Protein AF-0000000071471733 (afdb_homodimer)

Foldseek 3Di:
DLQLLLADPQLQVCLQQDFLPDPDPRPQRYDPLLVLLVQLQVCLQPVDPDGFCDVHDDDNHSVVSLVVSVVVLVVCVVVVNQLGSSSLSSLQSSLVSCVLAVVLVSSVVSLVVSVVSCVVVPLLEQPVVVCPPVVDDDDPPCDPQNSLSSLSSVLSSVLSQLVSCVLSVHAGDDDNVSGPRDQHDFDDDDPPCQVVFDQDPVVRGGDDDGCRQLSVLSNVLSVLLNVLSCQQPPDCVVPDPVRNVVSLLVSLVVLVVSLVPRDPVLHDDLVCLLAPLQPSNNVSSVLVSLLSLLVSLQVCLVPDPPRDPVRRSLVSNLVSLVSLLSSLVNNVVRDPLSPPDPSLLSVLLSQLSRLVVRDPPDDHPDDSLSSNLSSLRSLLSPVSSGVVSVVSNVVSCVVCVPVPRPPCPPPPDPPPPPPDDPPCPNPDRHPNPPPPPPPPPPDDPVDDPDPD/DLQLLLADPQLAVCLQLDFLPDPDPRPQRYDPLLVLLVQLQVCLQPVDPPDDCPVHDDDNHSVVSLVVSVVVLVVCVVVVNQLGSSSLSSLQSSLVSCVLAVVLVSSVVSLVVSVVSCVVVPLLEQPVVVCPPVVDDDDPPCDPQNSLSSLSNVLSSVLSQLVSCVLSVHAGDDDNVSGPRDQHDFDDDDPPCQVVFDQDPVVRGGDDDGCRQLSVLSNVVSVLLNVLSCVLPPDPPPDDDDHSVNSLLVSLVVLVVSLVPRDPVLHDDLVCLLVPLQPSNNVSSVLVSLLSLLVSLQVCLVPDPPPDPVRRSLVSNLVSLVSLLSSLVNNVVRDPLSPPDPSLLSVLLSQLSRLVVRDPPDDHPDDSLSSNLSSLRSLLSPVSSGVVSVVSNVVSCVVCVPSPRPPPPPPPDPPPPPPDDPPPPPPDRHPNPPPPPPPPPPPPDPDDPDPD

Secondary structure (DSSP, 8-state):
-TT-TTS-HHHHHHHHS--TTSSS---S---HHHHHHHHHHHHTT---SS---BTTB--SSHHHHHHHHHHHHHHHHHHT---SHHHHHHHHHHHHHHHHHT-HHHHHHHHHHHHHHHHHTTTTS-HHHHHHHS--S------HHHHHHHHHHHHHHHHHHHHHHHHHT---SS-GGG---------PPPTT-GGGSEEETTTTEEE----HHHHHHHHHHHHHHHHHHHHHHS-TTSS-THHHHHHHHHHHHHHHHHHHTS-TTT---HHHHHHHTT-HHHHHHHHHHHHHHHHHHGGGTTS-TTS-GGG-HHHHHHHHHHHHHHHHHHHHHHS-GGG--HHHHHHHHHHHHHGGGS-TTS--SS-HHHHHHHHHHHHHHHTTT-HHHHHHHHHHHHHSGGG--------------TTS--------------------------------/-TT-TTS-HHHHHHHHS--TTSSS---S---HHHHHHHHHHHHTT---SS---BTTB--SSHHHHHHHHHHHHHHHHHHT---SHHHHHHHHHHHHHHHHHT-HHHHHHHHHHHHHHHHHTTTTS-HHHHHHHS--S------HHHHHHHHHHHHHHHHHHHHHHHHHT---SS-GGG---------PPPTT-GGGSEEETTTTEEE----HHHHHHHHHHHHHHHHHHHHHHS-TTSSSS--HHHHHHHHHHHHHHHHHTS-TTT---HHHHHHHTT-HHHHHHHHHHHHHHHHHHGGGTTS-TTS-GGG-HHHHHHHHHHHHHHHHHHHHHHS-GGG--HHHHHHHHHHHHHGGGS-TTS--SS-HHHHHHHHHHHHHHHTTT-HHHHHHHHHHHHHSGGG--------------TTS--------------------------------

Solvent-accessible surface area (backbone atoms only — not comparable to full-atom values): 51699 Å² total; per-residue (Å²): 122,80,77,49,52,40,54,56,63,55,56,28,50,52,42,53,66,38,57,68,84,45,88,68,70,81,79,69,49,57,50,71,37,32,51,27,15,53,47,18,55,56,26,40,67,60,69,50,91,79,48,74,47,61,95,70,42,72,61,92,46,37,60,55,29,37,50,50,15,48,51,48,50,50,50,25,57,73,70,70,66,44,90,46,69,40,46,32,45,22,29,39,39,48,13,52,48,27,47,39,51,56,37,52,67,58,17,50,36,34,37,43,42,21,52,38,50,39,57,70,69,42,58,44,43,35,66,80,62,55,50,63,72,62,68,66,81,83,75,80,70,73,45,70,66,54,50,44,51,50,34,36,26,41,54,18,42,50,47,43,38,42,49,55,17,52,78,68,73,47,78,55,77,81,58,68,88,69,41,59,49,63,81,51,62,84,70,84,79,64,83,89,48,60,88,78,40,56,68,34,83,83,78,69,39,65,53,87,77,79,57,34,64,59,50,53,52,48,48,53,51,48,52,52,51,55,60,43,49,54,54,42,57,49,74,47,76,79,51,63,80,73,47,33,61,50,41,46,44,50,44,50,52,49,55,51,48,53,54,70,66,42,54,79,90,75,41,79,50,71,66,44,27,50,74,47,32,55,39,62,88,58,39,48,62,51,47,53,52,52,47,53,53,41,67,73,26,62,86,38,41,79,51,75,78,82,47,61,72,89,61,23,34,46,56,51,45,50,53,51,50,50,46,48,51,40,17,50,54,30,21,54,73,77,38,65,43,49,69,54,48,71,62,53,45,54,46,24,55,49,45,57,66,42,60,79,64,53,60,82,85,54,85,64,95,60,57,67,68,58,53,45,47,56,29,48,47,41,19,56,42,20,29,80,51,22,46,40,26,35,53,51,34,53,51,46,49,70,74,46,58,83,70,68,76,80,73,80,75,73,77,76,67,84,77,79,70,85,68,73,82,72,78,73,77,73,75,74,67,55,69,77,74,80,73,74,70,75,69,69,73,68,79,70,72,75,84,72,94,74,76,111,121,80,77,49,53,39,55,56,63,55,56,28,50,53,42,56,67,38,55,66,83,45,91,69,71,80,78,66,49,57,50,71,37,32,51,27,16,53,46,18,56,57,26,41,67,62,68,51,92,80,47,71,49,62,93,71,44,72,57,92,45,36,62,54,29,38,52,51,16,50,51,49,50,51,51,25,57,74,69,71,66,44,91,48,69,40,46,32,44,22,28,39,39,48,12,52,47,26,48,39,51,55,37,53,68,58,17,52,37,34,37,43,42,21,52,39,51,39,56,71,69,43,58,44,43,33,66,79,65,56,51,64,72,61,68,66,82,82,75,79,68,74,44,70,64,53,50,44,50,48,36,37,27,42,55,20,44,50,46,45,38,42,48,55,16,53,78,69,72,48,77,56,77,79,57,68,88,70,40,60,50,63,80,53,61,82,70,85,79,65,83,89,46,62,88,79,38,56,67,35,84,85,77,70,41,66,53,87,78,76,58,33,63,60,48,54,53,47,49,52,50,48,52,52,50,54,60,42,48,54,59,40,57,48,72,53,77,75,56,89,67,73,51,49,60,55,47,46,43,52,45,49,51,50,55,50,48,53,54,70,65,42,55,77,90,75,40,79,51,70,66,46,27,51,73,47,32,53,40,61,88,56,38,48,61,51,46,52,53,52,47,53,53,41,66,72,25,60,84,37,40,80,52,76,77,83,47,61,72,89,60,24,33,45,56,49,44,51,53,51,50,52,45,49,50,40,18,51,54,29,20,53,73,76,39,65,45,49,68,53,49,71,62,53,44,52,45,25,55,50,44,58,66,40,61,80,64,53,60,82,86,53,84,64,96,58,57,66,67,58,54,46,47,54,28,48,46,40,21,56,41,20,29,80,51,21,46,41,26,34,52,50,33,53,51,47,48,69,75,47,58,84,71,66,72,81,73,78,73,75,78,77,69,85,78,79,72,85,66,75,82,74,79,74,78,74,77,73,67,56,71,78,73,80,74,73,69,75,67,69,72,63,75,66,69,81,86,74,96,75,74,113

Nearest PDB structures (foldseek):
  5k7v-assembly1_B  TM=1.987E-01  e=6.235E+00  synthetic construct
  6vfk-assembly1_B  TM=1.744E-01  e=6.235E+00  synthetic construct
  5k7v-assembly1_B  TM=1.987E-01  e=3.915E+00  synthetic construct
  6vfk-assembly1_B  TM=1.778E-01  e=8.170E+00  synthetic construct

Radius of gyration: 30.1 Å; Cα contacts (8 Å, |Δi|>4): 1020; chains: 2; bounding box: 68×93×80 Å

Sequence (904 aa):
MENNLYIYRESFLTDFFREENGPNNSLEYCTEDLIYAICAIGSIIDFGDDYFMYQGILFDTPEKFYYQAKYLIFQKLNSNSYNEITSIQTLLCLSYFDLGRGNDLSAWTLAGIAFRIGTFDNFELDPRLTVGNNILNTHLTLTEYEANVKTRIYWGCVIADSYISFVLGKSPTLRHLRATMPHCKNLPFLKGIESFLYFDPVAKTPIIVNISRPLEKLNVLYQLANRYHDLVYRDSSSNNGLSTLYYLEKFNVDIFHWKDSLPRDLYWTKNELKSNGYNINLMFFRYQYYLILLSFNRDFIDADNSLDETVSPALICTSAIEDLYTSIQCFSKFHSLKYASLNMVYLAILGIQIVPKLPENIALTVQKKSLINIFGSVLAEGASVYEIAKDAYEAYLANFKDLGLKHNIGSRSPDTDRSKHSLNHILAPVSFRDVQETVGFDESLIPSLNYGMENNLYIYRESFLTDFFREENGPNNSLEYCTEDLIYAICAIGSIIDFGDDYFMYQGILFDTPEKFYYQAKYLIFQKLNSNSYNEITSIQTLLCLSYFDLGRGNDLSAWTLAGIAFRIGTFDNFELDPRLTVGNNILNTHLTLTEYEANVKTRIYWGCVIADSYISFVLGKSPTLRHLRATMPHCKNLPFLKGIESFLYFDPVAKTPIIVNISRPLEKLNVLYQLANRYHDLVYRDSSSNNGLSTLYYLEKFNVDIFHWKDSLPRDLYWTKNELKSNGYNINLMFFRYQYYLILLSFNRDFIDADNSLDETVSPALICTSAIEDLYTSIQCFSKFHSLKYASLNMVYLAILGIQIVPKLPENIALTVQKKSLINIFGSVLAEGASVYEIAKDAYEAYLANFKDLGLKHNIGSRSPDTDRSKHSLNHILAPVSFRDVQETVGFDESLIPSLNYG

pLDDT: mean 77.46, std 23.37, range [18.69, 98.06]

Organism: Pichia kudriavzevii (NCBI:txid4909)

InterPro domains:
  IPR007219 Xylanolytic transcriptional activator, regulatory domain [PF04082] (7-227)
  IPR051615 Transcriptional Regulatory Elements [PTHR31313] (7-395)

Structure (mmCIF, N/CA/C/O backbone):
data_AF-0000000071471733-model_v1
#
loop_
_entity.id
_entity.type
_entity.pdbx_description
1 polymer 'Transcription factor domain-containing protein'
#
loop_
_atom_site.group_PDB
_atom_site.id
_atom_site.type_symbol
_atom_site.label_atom_id
_atom_site.label_alt_id
_atom_site.label_comp_id
_atom_site.label_asym_id
_atom_site.label_entity_id
_atom_site.label_seq_id
_atom_site.pdbx_PDB_ins_code
_atom_site.Cartn_x
_atom_site.Cartn_y
_atom_site.Cartn_z
_atom_site.occupancy
_atom_site.B_iso_or_equiv
_atom_site.auth_seq_id
_atom_site.auth_comp_id
_atom_site.auth_asym_id
_atom_site.auth_atom_id
_atom_site.pdbx_PDB_model_num
ATOM 1 N N . MET A 1 1 ? -9.047 17.719 16.609 1 54.03 1 MET A N 1
ATOM 2 C CA . MET A 1 1 ? -7.961 16.953 16.016 1 54.03 1 MET A CA 1
ATOM 3 C C . MET A 1 1 ? -7.945 17.109 14.5 1 54.03 1 MET A C 1
ATOM 5 O O . MET A 1 1 ? -8.844 16.641 13.805 1 54.03 1 MET A O 1
ATOM 9 N N . GLU A 1 2 ? -7.148 18.016 13.984 1 61.38 2 GLU A N 1
ATOM 10 C CA . GLU A 1 2 ? -7.156 18.703 12.695 1 61.38 2 GLU A CA 1
ATOM 11 C C . GLU A 1 2 ? -6.98 17.703 11.547 1 61.38 2 GLU A C 1
ATOM 13 O O . GLU A 1 2 ? -7.566 17.875 10.477 1 61.38 2 GLU A O 1
ATOM 18 N N . ASN A 1 3 ? -6.289 16.578 11.789 1 70.38 3 ASN A N 1
ATOM 19 C CA . ASN A 1 3 ? -5.969 15.75 10.625 1 70.38 3 ASN A CA 1
ATOM 20 C C . ASN A 1 3 ? -6.684 14.406 10.68 1 70.38 3 ASN A C 1
ATOM 22 O O . ASN A 1 3 ? -6.375 13.5 9.906 1 70.38 3 ASN A O 1
ATOM 26 N N . ASN A 1 4 ? -7.734 14.391 11.5 1 81.5 4 ASN A N 1
ATOM 27 C CA . ASN A 1 4 ? -8.383 13.094 11.648 1 81.5 4 ASN A CA 1
ATOM 28 C C . ASN A 1 4 ? -9.695 13.031 10.883 1 81.5 4 ASN A C 1
ATOM 30 O O . ASN A 1 4 ? -10.719 12.617 11.43 1 81.5 4 ASN A O 1
ATOM 34 N N . LEU A 1 5 ? -9.609 13.383 9.664 1 86.62 5 LEU A N 1
ATOM 35 C CA . LEU A 1 5 ? -10.789 13.492 8.812 1 86.62 5 LEU A CA 1
ATOM 36 C C . LEU A 1 5 ? -11.336 12.109 8.469 1 86.62 5 LEU A C 1
ATOM 38 O O . LEU A 1 5 ? -12.438 11.992 7.922 1 86.62 5 LEU A O 1
ATOM 42 N N . TYR A 1 6 ? -10.625 11.07 8.883 1 92.19 6 TYR A N 1
ATOM 43 C CA . TYR A 1 6 ? -11.016 9.695 8.57 1 92.19 6 TYR A CA 1
ATOM 44 C C . TYR A 1 6 ? -11.898 9.117 9.664 1 92.19 6 TYR A C 1
ATOM 46 O O . TYR A 1 6 ? -12.336 7.969 9.578 1 92.19 6 TYR A O 1
ATOM 54 N N . ILE A 1 7 ? -12.164 9.914 10.672 1 92.19 7 ILE A N 1
ATOM 55 C CA . ILE A 1 7 ? -13.117 9.547 11.703 1 92.19 7 ILE A CA 1
ATOM 56 C C . ILE A 1 7 ? -14.336 10.469 11.633 1 92.19 7 ILE A C 1
ATOM 58 O O . ILE A 1 7 ? -14.195 11.695 11.664 1 92.19 7 ILE A O 1
ATOM 62 N N . TYR A 1 8 ? -15.43 9.922 11.477 1 89.31 8 TYR A N 1
ATOM 63 C CA . TYR A 1 8 ? -16.656 10.703 11.609 1 89.31 8 TYR A CA 1
ATOM 64 C C . TYR A 1 8 ? -17.109 10.758 13.055 1 89.31 8 TYR A C 1
ATOM 66 O O . TYR A 1 8 ? -17.578 9.75 13.609 1 89.31 8 TYR A O 1
ATOM 74 N N . ARG A 1 9 ? -17.047 11.898 13.562 1 88.62 9 ARG A N 1
ATOM 75 C CA . ARG A 1 9 ? -17.25 12.133 14.992 1 88.62 9 ARG A CA 1
ATOM 76 C C . ARG A 1 9 ? -18.625 11.656 15.438 1 88.62 9 ARG A C 1
ATOM 78 O O . ARG A 1 9 ? -18.75 10.969 16.453 1 88.62 9 ARG A O 1
ATOM 85 N N . GLU A 1 10 ? -19.672 11.93 14.641 1 87.06 10 GLU A N 1
ATOM 86 C CA . GLU A 1 10 ? -21.047 11.633 15.055 1 87.06 10 GLU A CA 1
ATOM 87 C C . GLU A 1 10 ? -21.297 10.133 15.141 1 87.06 10 GLU A C 1
ATOM 89 O O . GLU A 1 10 ? -21.906 9.648 16.094 1 87.06 10 GLU A O 1
ATOM 94 N N . SER A 1 11 ? -20.75 9.438 14.172 1 85.75 11 SER A N 1
ATOM 95 C CA . SER A 1 11 ? -20.938 7.992 14.195 1 85.75 11 SER A CA 1
ATOM 96 C C . SER A 1 11 ? -20.156 7.344 15.336 1 85.75 11 SER A C 1
ATOM 98 O O . SER A 1 11 ? -20.656 6.406 15.969 1 85.75 11 SER A O 1
ATOM 100 N N . PHE A 1 12 ? -19 7.816 15.578 1 89.69 12 PHE A N 1
ATOM 101 C CA . PHE A 1 12 ? -18.188 7.305 16.672 1 89.69 12 PHE A CA 1
ATOM 102 C C . PHE A 1 12 ? -18.891 7.543 18.016 1 89.69 12 PHE A C 1
ATOM 104 O O . PHE A 1 12 ? -19.031 6.621 18.828 1 89.69 12 PHE A O 1
ATOM 111 N N . LEU A 1 13 ? -19.375 8.805 18.203 1 86.81 13 LEU A N 1
ATOM 112 C CA . LEU A 1 13 ? -19.969 9.172 19.484 1 86.81 13 LEU A CA 1
ATOM 113 C C . LEU A 1 13 ? -21.297 8.461 19.703 1 86.81 13 LEU A C 1
ATOM 115 O O . LEU A 1 13 ? -21.625 8.078 20.828 1 86.81 13 LEU A O 1
ATOM 119 N N . THR A 1 14 ? -22.047 8.25 18.594 1 84.81 14 THR A N 1
ATOM 120 C CA . THR A 1 14 ? -23.297 7.516 18.703 1 84.81 14 THR A CA 1
ATOM 121 C C . THR A 1 14 ? -23.047 6.09 19.188 1 84.81 14 THR A C 1
ATOM 123 O O . THR A 1 14 ? -23.75 5.594 20.062 1 84.81 14 THR A O 1
ATOM 126 N N . ASP A 1 15 ? -22.016 5.523 18.594 1 84.75 15 ASP A N 1
ATOM 127 C CA . ASP A 1 15 ? -21.688 4.152 18.984 1 84.75 15 ASP A CA 1
ATOM 128 C C . ASP A 1 15 ? -21.016 4.109 20.359 1 84.75 15 ASP A C 1
ATOM 130 O O . ASP A 1 15 ? -21.219 3.156 21.125 1 84.75 15 ASP A O 1
ATOM 134 N N . PHE A 1 16 ? -20.281 5.082 20.688 1 84.38 16 PHE A N 1
ATOM 135 C CA . PHE A 1 16 ? -19.562 5.152 21.953 1 84.38 16 PHE A CA 1
ATOM 136 C C . PHE A 1 16 ? -20.531 5.289 23.125 1 84.38 16 PHE A C 1
ATOM 138 O O . PHE A 1 16 ? -20.344 4.652 24.172 1 84.38 16 PHE A O 1
ATOM 145 N N . PHE A 1 17 ? -21.578 6.105 22.922 1 80.62 17 PHE A N 1
ATOM 146 C CA . PHE A 1 17 ? -22.516 6.367 24.016 1 80.62 17 PHE A CA 1
ATOM 147 C C . PHE A 1 17 ? -23.688 5.391 23.953 1 80.62 17 PHE A C 1
ATOM 149 O O . PHE A 1 17 ? -24.609 5.465 24.781 1 80.62 17 PHE A O 1
ATOM 156 N N . ARG A 1 18 ? -23.578 4.602 22.891 1 72.88 18 ARG A N 1
ATOM 157 C CA . ARG A 1 18 ? -24.688 3.648 22.766 1 72.88 18 ARG A CA 1
ATOM 158 C C . ARG A 1 18 ? -24.812 2.801 24.031 1 72.88 18 ARG A C 1
ATOM 160 O O . ARG A 1 18 ? -23.812 2.365 24.594 1 72.88 18 ARG A O 1
ATOM 167 N N . GLU A 1 19 ? -26.109 2.898 24.484 1 56.84 19 GLU A N 1
ATOM 168 C CA . GLU A 1 19 ? -26.406 2.049 25.641 1 56.84 19 GLU A CA 1
ATOM 169 C C . GLU A 1 19 ? -26.328 0.571 25.266 1 56.84 19 GLU A C 1
ATOM 171 O O . GLU A 1 19 ? -26.656 0.191 24.141 1 56.84 19 GLU A O 1
ATOM 176 N N . GLU A 1 20 ? -25.516 -0.284 25.875 1 51.66 20 GLU A N 1
ATOM 177 C CA . GLU A 1 20 ? -25.328 -1.717 25.672 1 51.66 20 GLU A CA 1
ATOM 178 C C . GLU A 1 20 ? -26.625 -2.383 25.219 1 51.66 20 GLU A C 1
ATOM 180 O O . GLU A 1 20 ? -26.609 -3.242 24.344 1 51.66 20 GLU A O 1
ATOM 185 N N . ASN A 1 21 ? -27.641 -2.156 26 1 46.03 21 ASN A N 1
ATOM 186 C CA . ASN A 1 21 ? -28.938 -2.818 25.828 1 46.03 21 ASN A CA 1
ATOM 187 C C . ASN A 1 21 ? -29.828 -2.053 24.859 1 46.03 21 ASN A C 1
ATOM 189 O O . ASN A 1 21 ? -31.047 -2.277 24.828 1 46.03 21 ASN A O 1
ATOM 193 N N . GLY A 1 22 ? -29.359 -1.035 24.312 1 46.12 22 GLY A N 1
ATOM 194 C CA . GLY A 1 22 ? -30.328 -0.379 23.469 1 46.12 22 GLY A CA 1
ATOM 195 C C . GLY A 1 22 ? -30.547 -1.091 22.141 1 46.12 22 GLY A C 1
ATOM 196 O O . GLY A 1 22 ? -29.766 -1.964 21.766 1 46.12 22 GLY A O 1
ATOM 197 N N . PRO A 1 23 ? -31.75 -1.01 21.766 1 47.5 23 PRO A N 1
ATOM 198 C CA . PRO A 1 23 ? -32.219 -1.737 20.578 1 47.5 23 PRO A CA 1
ATOM 199 C C . PRO A 1 23 ? -31.25 -1.604 19.391 1 47.5 23 PRO A C 1
ATOM 201 O O . PRO A 1 23 ? -31.375 -2.342 18.422 1 47.5 23 PRO A O 1
ATOM 204 N N . ASN A 1 24 ? -30.547 -0.525 19.375 1 48.75 24 ASN A N 1
ATOM 205 C CA . ASN A 1 24 ? -29.938 -0.253 18.078 1 48.75 24 ASN A CA 1
ATOM 206 C C . ASN A 1 24 ? -28.578 -0.947 17.938 1 48.75 24 ASN A C 1
ATOM 208 O O . ASN A 1 24 ? -27.734 -0.858 18.828 1 48.75 24 ASN A O 1
ATOM 212 N N . ASN A 1 25 ? -28.438 -1.869 17.062 1 53.44 25 ASN A N 1
ATOM 213 C CA . ASN A 1 25 ? -27.312 -2.686 16.609 1 53.44 25 ASN A CA 1
ATOM 214 C C . ASN A 1 25 ? -26.047 -1.849 16.422 1 53.44 25 ASN A C 1
ATOM 216 O O . ASN A 1 25 ? -26.125 -0.683 16.031 1 53.44 25 ASN A O 1
ATOM 220 N N . SER A 1 26 ? -25.078 -2.227 17.219 1 57.12 26 SER A N 1
ATOM 221 C CA . SER A 1 26 ? -23.781 -1.566 17.047 1 57.12 26 SER A CA 1
ATOM 222 C C . SER A 1 26 ? -23.531 -1.247 15.57 1 57.12 26 SER A C 1
ATOM 224 O O . SER A 1 26 ? -23.781 -2.074 14.695 1 57.12 26 SER A O 1
ATOM 226 N N . LEU A 1 27 ? -23.359 0.108 15.312 1 62.84 27 LEU A N 1
ATOM 227 C CA . LEU A 1 27 ? -23.062 0.532 13.945 1 62.84 27 LEU A CA 1
ATOM 228 C C . LEU A 1 27 ? -21.625 0.194 13.562 1 62.84 27 LEU A C 1
ATOM 230 O O . LEU A 1 27 ? -21.219 0.417 12.422 1 62.84 27 LEU A O 1
ATOM 234 N N . GLU A 1 28 ? -20.875 -0.372 14.539 1 80.56 28 GLU A N 1
ATOM 235 C CA . GLU A 1 28 ? -19.531 -0.894 14.305 1 80.56 28 GLU A CA 1
ATOM 236 C C . GLU A 1 28 ? -18.547 0.231 13.992 1 80.56 28 GLU A C 1
ATOM 238 O O . GLU A 1 28 ? -17.688 0.081 13.133 1 80.56 28 GLU A O 1
ATOM 243 N N . TYR A 1 29 ? -18.781 1.45 14.695 1 88.5 29 TYR A N 1
ATOM 244 C CA . TYR A 1 29 ? -17.891 2.576 14.445 1 88.5 29 TYR A CA 1
ATOM 245 C C . TYR A 1 29 ? -17.047 2.885 15.672 1 88.5 29 TYR A C 1
ATOM 247 O O . TYR A 1 29 ? -16.266 3.844 15.68 1 88.5 29 TYR A O 1
ATOM 255 N N . CYS A 1 30 ? -17.219 2.072 16.719 1 90.44 30 CYS A N 1
ATOM 256 C CA . CYS A 1 30 ? -16.438 2.283 17.938 1 90.44 30 CYS A CA 1
ATOM 257 C C . CYS A 1 30 ? -15.922 0.962 18.5 1 90.44 30 CYS A C 1
ATOM 259 O O . CYS A 1 30 ? -16.703 0.072 18.828 1 90.44 30 CYS A O 1
ATOM 261 N N . THR A 1 31 ? -14.656 0.814 18.609 1 91 31 THR A N 1
ATOM 262 C CA . THR A 1 31 ? -14.008 -0.364 19.172 1 91 31 THR A CA 1
ATOM 263 C C . THR A 1 31 ? -12.992 0.038 20.234 1 91 31 THR A C 1
ATOM 265 O O . THR A 1 31 ? -12.578 1.198 20.312 1 91 31 THR A O 1
ATOM 268 N N . GLU A 1 32 ? -12.586 -0.846 21.047 1 89.5 32 GLU A N 1
ATOM 269 C CA . GLU A 1 32 ? -11.672 -0.571 22.141 1 89.5 32 GLU A CA 1
ATOM 270 C C . GLU A 1 32 ? -10.328 -0.048 21.641 1 89.5 32 GLU A C 1
ATOM 272 O O . GLU A 1 32 ? -9.789 0.919 22.172 1 89.5 32 GLU A O 1
ATOM 277 N N . ASP A 1 33 ? -9.758 -0.698 20.641 1 93.81 33 ASP A N 1
ATOM 278 C CA . ASP A 1 33 ? -8.484 -0.256 20.078 1 93.81 33 ASP A CA 1
ATOM 279 C C . ASP A 1 33 ? -8.578 1.173 19.562 1 93.81 33 ASP A C 1
ATOM 281 O O . ASP A 1 33 ? -7.668 1.978 19.75 1 93.81 33 ASP A O 1
ATOM 285 N N . LEU A 1 34 ? -9.695 1.515 18.938 1 94.62 34 LEU A N 1
ATOM 286 C CA . LEU A 1 34 ? -9.875 2.861 18.406 1 94.62 34 LEU A CA 1
ATOM 287 C C . LEU A 1 34 ? -9.961 3.885 19.531 1 94.62 34 LEU A C 1
ATOM 289 O O . LEU A 1 34 ? -9.398 4.977 19.422 1 94.62 34 LEU A O 1
ATOM 293 N N . ILE A 1 35 ? -10.648 3.523 20.594 1 91.25 35 ILE A N 1
ATOM 294 C CA . ILE A 1 35 ? -10.766 4.418 21.734 1 91.25 35 ILE A CA 1
ATOM 295 C C . ILE A 1 35 ? -9.375 4.758 22.281 1 91.25 35 ILE A C 1
ATOM 297 O O . ILE A 1 35 ? -9.039 5.93 22.453 1 91.25 35 ILE A O 1
ATOM 301 N N . TYR A 1 36 ? -8.562 3.768 22.453 1 92.12 36 TYR A N 1
ATOM 302 C CA . TYR A 1 36 ? -7.215 3.988 22.969 1 92.12 36 TYR A CA 1
ATOM 303 C C . TYR A 1 36 ? -6.383 4.812 22 1 92.12 36 TYR A C 1
ATOM 305 O O . TYR A 1 36 ? -5.578 5.648 22.422 1 92.12 36 TYR A O 1
ATOM 313 N N . ALA A 1 37 ? -6.535 4.547 20.703 1 94.62 37 ALA A N 1
ATOM 314 C CA . ALA A 1 37 ? -5.777 5.293 19.703 1 94.62 37 ALA A CA 1
ATOM 315 C C . ALA A 1 37 ? -6.156 6.77 19.719 1 94.62 37 ALA A C 1
ATOM 317 O O . ALA A 1 37 ? -5.285 7.641 19.656 1 94.62 37 ALA A O 1
ATOM 318 N N . ILE A 1 38 ? -7.488 7.047 19.844 1 92 38 ILE A N 1
ATOM 319 C CA . ILE A 1 38 ? -7.973 8.422 19.891 1 92 38 ILE A CA 1
ATOM 320 C C . ILE A 1 38 ? -7.457 9.094 21.172 1 92 38 ILE A C 1
ATOM 322 O O . ILE A 1 38 ? -7.016 10.242 21.141 1 92 38 ILE A O 1
ATOM 326 N N . CYS A 1 39 ? -7.461 8.359 22.219 1 90.06 39 CYS A N 1
ATOM 327 C CA . CYS A 1 39 ? -6.965 8.883 23.484 1 90.06 39 CYS A CA 1
ATOM 328 C C . CYS A 1 39 ? -5.473 9.172 23.406 1 90.06 39 CYS A C 1
ATOM 330 O O . CYS A 1 39 ? -4.992 10.141 23.984 1 90.06 39 CYS A O 1
ATOM 332 N N . ALA A 1 40 ? -4.723 8.367 22.688 1 91.38 40 ALA A N 1
ATOM 333 C CA . ALA A 1 40 ? -3.289 8.594 22.531 1 91.38 40 ALA A CA 1
ATOM 334 C C . ALA A 1 40 ? -3.016 9.938 21.859 1 91.38 40 ALA A C 1
ATOM 336 O O . ALA A 1 40 ? -2.184 10.711 22.344 1 91.38 40 ALA A O 1
ATOM 337 N N . ILE A 1 41 ? -3.764 10.289 20.859 1 89.75 41 ILE A N 1
ATOM 338 C CA . ILE A 1 41 ? -3.578 11.531 20.125 1 89.75 41 ILE A CA 1
ATOM 339 C C . ILE A 1 41 ? -4.066 12.703 20.969 1 89.75 41 ILE A C 1
ATOM 341 O O . ILE A 1 41 ? -3.396 13.742 21.047 1 89.75 41 ILE A O 1
ATOM 345 N N . GLY A 1 42 ? -5.191 12.5 21.578 1 85.31 42 GLY A N 1
ATOM 346 C CA . GLY A 1 42 ? -5.785 13.578 22.359 1 85.31 42 GLY A CA 1
ATOM 347 C C . GLY A 1 42 ? -4.984 13.938 23.594 1 85.31 42 GLY A C 1
ATOM 348 O O . GLY A 1 42 ? -4.879 15.109 23.953 1 85.31 42 GLY A O 1
ATOM 349 N N . SER A 1 43 ? -4.348 12.992 24.156 1 84.25 43 SER A N 1
ATOM 350 C CA . SER A 1 43 ? -3.664 13.203 25.422 1 84.25 43 SER A CA 1
ATOM 351 C C . SER A 1 43 ? -2.309 13.867 25.219 1 84.25 43 SER A C 1
ATOM 353 O O . SER A 1 43 ? -1.701 14.359 26.172 1 84.25 43 SER A O 1
ATOM 355 N N . ILE A 1 44 ? -1.894 13.938 23.969 1 82.31 44 ILE A N 1
ATOM 356 C CA . ILE A 1 44 ? -0.61 14.578 23.703 1 82.31 44 ILE A CA 1
ATOM 357 C C . ILE A 1 44 ? -0.68 16.062 24.094 1 82.31 44 ILE A C 1
ATOM 359 O O . ILE A 1 44 ? 0.309 16.625 24.547 1 82.31 44 ILE A O 1
ATOM 363 N N . ILE A 1 45 ? -1.788 16.672 23.844 1 72.5 45 ILE A N 1
ATOM 364 C CA . ILE A 1 45 ? -1.948 18.109 24.047 1 72.5 45 ILE A CA 1
ATOM 365 C C . ILE A 1 45 ? -2.207 18.391 25.516 1 72.5 45 ILE A C 1
ATOM 367 O O . ILE A 1 45 ? -1.641 19.328 26.078 1 72.5 45 ILE A O 1
ATOM 371 N N . ASP A 1 46 ? -3.111 17.781 26.031 1 65.56 46 ASP A N 1
ATOM 372 C CA . ASP A 1 46 ? -3.498 18.109 27.391 1 65.56 46 ASP A CA 1
ATOM 373 C C . ASP A 1 46 ? -3.496 16.859 28.281 1 65.56 46 ASP A C 1
ATOM 375 O O . ASP A 1 46 ? -4.527 16.203 28.438 1 65.56 46 ASP A O 1
ATOM 379 N N . PHE A 1 47 ? -2.234 16.375 28.5 1 59.53 47 PHE A N 1
ATOM 380 C CA . PHE A 1 47 ? -2.24 15.25 29.438 1 59.53 47 PHE A CA 1
ATOM 381 C C . PHE A 1 47 ? -2.545 15.719 30.844 1 59.53 47 PHE A C 1
ATOM 383 O O . PHE A 1 47 ? -1.691 16.312 31.516 1 59.53 47 PHE A O 1
ATOM 390 N N . GLY A 1 48 ? -3.648 16.344 31 1 54.94 48 GLY A N 1
ATOM 391 C CA . GLY A 1 48 ? -4.023 16.766 32.344 1 54.94 48 GLY A CA 1
ATOM 392 C C . GLY A 1 48 ? -4.25 15.609 33.281 1 54.94 48 GLY A C 1
ATOM 393 O O . GLY A 1 48 ? -4.219 14.445 32.875 1 54.94 48 GLY A O 1
ATOM 394 N N . ASP A 1 49 ? -4.137 15.812 34.531 1 51.09 49 ASP A N 1
ATOM 395 C CA . ASP A 1 49 ? -4.23 14.836 35.625 1 51.09 49 ASP A CA 1
ATOM 396 C C . ASP A 1 49 ? -5.406 13.883 35.406 1 51.09 49 ASP A C 1
ATOM 398 O O . ASP A 1 49 ? -5.34 12.711 35.781 1 51.09 49 ASP A O 1
ATOM 402 N N . ASP A 1 50 ? -6.48 14.336 34.875 1 47.34 50 ASP A N 1
ATOM 403 C CA . ASP A 1 50 ? -7.68 13.508 34.938 1 47.34 50 ASP A CA 1
ATOM 404 C C . ASP A 1 50 ? -7.953 12.828 33.594 1 47.34 50 ASP A C 1
ATOM 406 O O . ASP A 1 50 ? -8.531 13.445 32.719 1 47.34 50 ASP A O 1
ATOM 410 N N . TYR A 1 51 ? -7.059 12.133 33.125 1 51 51 TYR A N 1
ATOM 411 C CA . TYR A 1 51 ? -7.336 11.57 31.828 1 51 51 TYR A CA 1
ATOM 412 C C . TYR A 1 51 ? -8.359 10.438 31.922 1 51 51 TYR A C 1
ATOM 414 O O . TYR A 1 51 ? -8.523 9.828 32.969 1 51 51 TYR A O 1
ATOM 422 N N . PHE A 1 52 ? -8.969 10.141 30.781 1 50.53 52 PHE A N 1
ATOM 423 C CA . PHE A 1 52 ? -10.125 9.273 30.562 1 50.53 52 PHE A CA 1
ATOM 424 C C . PHE A 1 52 ? -9.852 7.875 31.109 1 50.53 52 PHE A C 1
ATOM 426 O O . PHE A 1 52 ? -8.766 7.328 30.906 1 50.53 52 PHE A O 1
ATOM 433 N N . MET A 1 53 ? -10.43 7.621 32.25 1 51.62 53 MET A N 1
ATOM 434 C CA . MET A 1 53 ? -10.453 6.273 32.812 1 51.62 53 MET A CA 1
ATOM 435 C C . MET A 1 53 ? -11.344 5.355 31.969 1 51.62 53 MET A C 1
ATOM 437 O O . MET A 1 53 ? -12.562 5.332 32.156 1 51.62 53 MET A O 1
ATOM 441 N N . TYR A 1 54 ? -10.984 5.215 30.719 1 51.81 54 TYR A N 1
ATOM 442 C CA . TYR A 1 54 ? -11.758 4.18 30.047 1 51.81 54 TYR A CA 1
ATOM 443 C C . TYR A 1 54 ? -11.555 2.824 30.703 1 51.81 54 TYR A C 1
ATOM 445 O O . TYR A 1 54 ? -10.414 2.4 30.922 1 51.81 54 TYR A O 1
ATOM 453 N N . GLN A 1 55 ? -12.602 2.238 31.078 1 53.72 55 GLN A N 1
ATOM 454 C CA . GLN A 1 55 ? -12.664 0.949 31.75 1 53.72 55 GLN A CA 1
ATOM 455 C C . GLN A 1 55 ? -11.844 0.965 33.031 1 53.72 55 GLN A C 1
ATOM 457 O O . GLN A 1 55 ? -11.242 -0.046 33.406 1 53.72 55 GLN A O 1
ATOM 462 N N . GLY A 1 56 ? -11.703 2.174 33.5 1 56.47 56 GLY A N 1
ATOM 463 C CA . GLY A 1 56 ? -10.992 2.293 34.75 1 56.47 56 GLY A CA 1
ATOM 464 C C . GLY A 1 56 ? -9.484 2.33 34.594 1 56.47 56 GLY A C 1
ATOM 465 O O . GLY A 1 56 ? -8.742 2.307 35.594 1 56.47 56 GLY A O 1
ATOM 466 N N . ILE A 1 57 ? -9.109 2.385 33.438 1 58.34 57 ILE A N 1
ATOM 467 C CA . ILE A 1 57 ? -7.668 2.377 33.219 1 58.34 57 ILE A CA 1
ATOM 468 C C . ILE A 1 57 ? -7.145 3.811 33.156 1 58.34 57 ILE A C 1
ATOM 470 O O . ILE A 1 57 ? -7.656 4.648 32.406 1 58.34 57 ILE A O 1
ATOM 474 N N . LEU A 1 58 ? -6.348 4.078 34.125 1 64.25 58 LEU A N 1
ATOM 475 C CA . LEU A 1 58 ? -5.684 5.375 34.125 1 64.25 58 LEU A CA 1
ATOM 476 C C . LEU A 1 58 ? -4.27 5.273 33.594 1 64.25 58 LEU A C 1
ATOM 478 O O . LEU A 1 58 ? -3.525 4.352 33.938 1 64.25 58 LEU A O 1
ATOM 482 N N . PHE A 1 59 ? -4.156 5.996 32.469 1 68.56 59 PHE A N 1
ATOM 483 C CA . PHE A 1 59 ? -2.801 6.082 31.953 1 68.56 59 PHE A CA 1
ATOM 484 C C . PHE A 1 59 ? -2.174 7.434 32.281 1 68.56 59 PHE A C 1
ATOM 486 O O . PHE A 1 59 ? -2.881 8.438 32.406 1 68.56 59 PHE A O 1
ATOM 493 N N . ASP A 1 60 ? -0.94 7.422 32.438 1 70 60 ASP A N 1
ATOM 494 C CA . ASP A 1 60 ? -0.244 8.625 32.875 1 70 60 ASP A CA 1
ATOM 495 C C . ASP A 1 60 ? 0.566 9.234 31.75 1 70 60 ASP A C 1
ATOM 497 O O . ASP A 1 60 ? 1.253 10.242 31.938 1 70 60 ASP A O 1
ATOM 501 N N . THR A 1 61 ? 0.509 8.594 30.672 1 82.56 61 THR A N 1
ATOM 502 C CA . THR A 1 61 ? 1.215 9.164 29.531 1 82.56 61 THR A CA 1
ATOM 503 C C . THR A 1 61 ? 0.519 8.805 28.219 1 82.56 61 THR A C 1
ATOM 505 O O . THR A 1 61 ? -0.128 7.758 28.125 1 82.56 61 THR A O 1
ATOM 508 N N . PRO A 1 62 ? 0.624 9.641 27.203 1 87.31 62 PRO A N 1
ATOM 509 C CA . PRO A 1 62 ? 0.059 9.328 25.891 1 87.31 62 PRO A CA 1
ATOM 510 C C . PRO A 1 62 ? 0.607 8.023 25.312 1 87.31 62 PRO A C 1
ATOM 512 O O . PRO A 1 62 ? -0.111 7.305 24.609 1 87.31 62 PRO A O 1
ATOM 515 N N . GLU A 1 63 ? 1.81 7.648 25.703 1 89.94 63 GLU A N 1
ATOM 516 C CA . GLU A 1 63 ? 2.471 6.453 25.188 1 89.94 63 GLU A CA 1
ATOM 517 C C . GLU A 1 63 ? 1.771 5.184 25.656 1 89.94 63 GLU A C 1
ATOM 519 O O . GLU A 1 63 ? 1.722 4.188 24.938 1 89.94 63 GLU A O 1
ATOM 524 N N . LYS A 1 64 ? 1.271 5.266 26.828 1 88.88 64 LYS A N 1
ATOM 525 C CA . LYS A 1 64 ? 0.594 4.078 27.344 1 88.88 64 LYS A CA 1
ATOM 526 C C . LYS A 1 64 ? -0.689 3.799 26.562 1 88.88 64 LYS A C 1
ATOM 528 O O . LYS A 1 64 ? -1.017 2.641 26.297 1 88.88 64 LYS A O 1
ATOM 533 N N . PHE A 1 65 ? -1.442 4.871 26.234 1 91.19 65 PHE A N 1
ATOM 534 C CA . PHE A 1 65 ? -2.604 4.707 25.359 1 91.19 65 PHE A CA 1
ATOM 535 C C . PHE A 1 65 ? -2.191 4.152 24 1 91.19 65 PHE A C 1
ATOM 537 O O . PHE A 1 65 ? -2.832 3.238 23.484 1 91.19 65 PHE A O 1
ATOM 544 N N . TYR A 1 66 ? -1.101 4.664 23.531 1 93.88 66 TYR A N 1
ATOM 545 C CA . TYR A 1 66 ? -0.576 4.258 22.234 1 93.88 66 TYR A CA 1
ATOM 546 C C . TYR A 1 66 ? -0.221 2.775 22.219 1 93.88 66 TYR A C 1
ATOM 548 O O . TYR A 1 66 ? -0.65 2.031 21.344 1 93.88 66 TYR A O 1
ATOM 556 N N . TYR A 1 67 ? 0.476 2.316 23.203 1 93.44 67 TYR A N 1
ATOM 557 C CA . TYR A 1 67 ? 0.95 0.938 23.25 1 93.44 67 TYR A CA 1
ATOM 558 C C . TYR A 1 67 ? -0.211 -0.031 23.453 1 93.44 67 TYR A C 1
ATOM 560 O O . TYR A 1 67 ? -0.203 -1.136 22.891 1 93.44 67 TYR A O 1
ATOM 568 N N . GLN A 1 68 ? -1.142 0.414 24.188 1 91.94 68 GLN A N 1
ATOM 569 C CA . GLN A 1 68 ? -2.311 -0.441 24.375 1 91.94 68 GLN A CA 1
ATOM 570 C C . GLN A 1 68 ? -3.096 -0.584 23.062 1 91.94 68 GLN A C 1
ATOM 572 O O . GLN A 1 68 ? -3.52 -1.686 22.719 1 91.94 68 GLN A O 1
ATOM 577 N N . ALA A 1 69 ? -3.355 0.529 22.406 1 94.69 69 ALA A N 1
ATOM 578 C CA . ALA A 1 69 ? -4.043 0.488 21.109 1 94.69 69 ALA A CA 1
ATOM 579 C C . ALA A 1 69 ? -3.281 -0.382 20.109 1 94.69 69 ALA A C 1
ATOM 581 O O . ALA A 1 69 ? -3.879 -1.208 19.422 1 94.69 69 ALA A O 1
ATOM 582 N N . LYS A 1 70 ? -1.989 -0.165 20.078 1 95 70 LYS A N 1
ATOM 583 C CA . LYS A 1 70 ? -1.138 -0.914 19.172 1 95 70 LYS A CA 1
ATOM 584 C C . LYS A 1 70 ? -1.181 -2.408 19.469 1 95 70 LYS A C 1
ATOM 586 O O . LYS A 1 70 ? -1.272 -3.232 18.562 1 95 70 LYS A O 1
ATOM 591 N N . TYR A 1 71 ? -1.093 -2.709 20.703 1 92.25 71 TYR A N 1
ATOM 592 C CA . TYR A 1 71 ? -1.18 -4.102 21.125 1 92.25 71 TYR A CA 1
ATOM 593 C C . TYR A 1 71 ? -2.48 -4.738 20.641 1 92.25 71 TYR A C 1
ATOM 595 O O . TYR A 1 71 ? -2.469 -5.82 20.047 1 92.25 71 TYR A O 1
ATOM 603 N N . LEU A 1 72 ? -3.559 -4.074 20.828 1 93.06 72 LEU A N 1
ATOM 604 C CA . LEU A 1 72 ? -4.871 -4.617 20.484 1 93.06 72 LEU A CA 1
ATOM 605 C C . LEU A 1 72 ? -5.02 -4.785 18.984 1 93.06 72 LEU A C 1
ATOM 607 O O . LEU A 1 72 ? -5.5 -5.82 18.516 1 93.06 72 LEU A O 1
ATOM 611 N N . ILE A 1 73 ? -4.609 -3.799 18.203 1 95.31 73 ILE A N 1
ATOM 612 C CA . ILE A 1 73 ? -4.781 -3.875 16.766 1 95.31 73 ILE A CA 1
ATOM 613 C C . ILE A 1 73 ? -3.863 -4.949 16.188 1 95.31 73 ILE A C 1
ATOM 615 O O . ILE A 1 73 ? -4.219 -5.625 15.219 1 95.31 73 ILE A O 1
ATOM 619 N N . PHE A 1 74 ? -2.693 -5.148 16.734 1 91.88 74 PHE A N 1
ATOM 620 C CA . PHE A 1 74 ? -1.781 -6.18 16.266 1 91.88 74 PHE A CA 1
ATOM 621 C C . PHE A 1 74 ? -2.287 -7.566 16.625 1 91.88 74 PHE A C 1
ATOM 623 O O . PHE A 1 74 ? -2.049 -8.539 15.906 1 91.88 74 PHE A O 1
ATOM 630 N N . GLN A 1 75 ? -2.98 -7.609 17.703 1 91 75 GLN A N 1
ATOM 631 C CA . GLN A 1 75 ? -3.643 -8.867 18.031 1 91 75 GLN A CA 1
ATOM 632 C C . GLN A 1 75 ? -4.707 -9.211 16.984 1 91 75 GLN A C 1
ATOM 634 O O . GLN A 1 75 ? -4.832 -10.367 16.578 1 91 75 GLN A O 1
ATOM 639 N N . LYS A 1 76 ? -5.461 -8.211 16.578 1 91.31 76 LYS A N 1
ATOM 640 C CA . LYS A 1 76 ? -6.453 -8.414 15.523 1 91.31 76 LYS A CA 1
ATOM 641 C C . LYS A 1 76 ? -5.793 -8.844 14.211 1 91.31 76 LYS A C 1
ATOM 643 O O . LYS A 1 76 ? -6.316 -9.695 13.5 1 91.31 76 LYS A O 1
ATOM 648 N N . LEU A 1 77 ? -4.652 -8.211 13.93 1 89.75 77 LEU A N 1
ATOM 649 C CA . LEU A 1 77 ? -3.914 -8.562 12.719 1 89.75 77 LEU A CA 1
ATOM 650 C C . LEU A 1 77 ? -3.447 -10.016 12.773 1 89.75 77 LEU A C 1
ATOM 652 O O . LEU A 1 77 ? -3.52 -10.727 11.766 1 89.75 77 LEU A O 1
ATOM 656 N N . ASN A 1 78 ? -3.064 -10.398 13.898 1 84.88 78 ASN A N 1
ATOM 657 C CA . ASN A 1 78 ? -2.58 -11.766 14.07 1 84.88 78 ASN A CA 1
ATOM 658 C C . ASN A 1 78 ? -3.713 -12.781 13.953 1 84.88 78 ASN A C 1
ATOM 660 O O . ASN A 1 78 ? -3.512 -13.883 13.438 1 84.88 78 ASN A O 1
ATOM 664 N N . SER A 1 79 ? -4.832 -12.43 14.383 1 85.12 79 SER A N 1
ATOM 665 C CA . SER A 1 79 ? -5.969 -13.344 14.367 1 85.12 79 SER A CA 1
ATOM 666 C C . SER A 1 79 ? -6.812 -13.164 13.109 1 85.12 79 SER A C 1
ATOM 668 O O . SER A 1 79 ? -7.848 -13.812 12.953 1 85.12 79 SER A O 1
ATOM 670 N N . ASN A 1 80 ? -6.523 -12.258 12.258 1 82.12 80 ASN A N 1
ATOM 671 C CA . ASN A 1 80 ? -7.211 -11.961 11 1 82.12 80 ASN A CA 1
ATOM 672 C C . ASN A 1 80 ? -8.625 -11.445 11.25 1 82.12 80 ASN A C 1
ATOM 674 O O . ASN A 1 80 ? -9.547 -11.781 10.508 1 82.12 80 ASN A O 1
ATOM 678 N N . SER A 1 81 ? -8.789 -10.695 12.289 1 87.44 81 SER A N 1
ATOM 679 C CA . SER A 1 81 ? -10.078 -10.102 12.633 1 87.44 81 SER A CA 1
ATOM 680 C C . SER A 1 81 ? -10.039 -8.586 12.523 1 87.44 81 SER A C 1
ATOM 682 O O . SER A 1 81 ? -10.516 -7.879 13.406 1 87.44 81 SER A O 1
ATOM 684 N N . TYR A 1 82 ? -9.438 -8.133 11.5 1 87.5 82 TYR A N 1
ATOM 685 C CA . TYR A 1 82 ? -9.195 -6.699 11.414 1 87.5 82 TYR A CA 1
ATOM 686 C C . TYR A 1 82 ? -9.914 -6.09 10.219 1 87.5 82 TYR A C 1
ATOM 688 O O . TYR A 1 82 ? -9.711 -4.918 9.891 1 87.5 82 TYR A O 1
ATOM 696 N N . ASN A 1 83 ? -10.781 -6.879 9.602 1 86.06 83 ASN A N 1
ATOM 697 C CA . ASN A 1 83 ? -11.469 -6.383 8.406 1 86.06 83 ASN A CA 1
ATOM 698 C C . ASN A 1 83 ? -12.648 -5.492 8.766 1 86.06 83 ASN A C 1
ATOM 700 O O . ASN A 1 83 ? -13.797 -5.824 8.469 1 86.06 83 ASN A O 1
ATOM 704 N N . GLU A 1 84 ? -12.359 -4.336 9.398 1 89.25 84 GLU A N 1
ATOM 705 C CA . GLU A 1 84 ? -13.359 -3.365 9.844 1 89.25 84 GLU A CA 1
ATOM 706 C C . GLU A 1 84 ? -12.852 -1.937 9.656 1 89.25 84 GLU A C 1
ATOM 708 O O . GLU A 1 84 ? -11.648 -1.691 9.664 1 89.25 84 GLU A O 1
ATOM 713 N N . ILE A 1 85 ? -13.758 -1.06 9.547 1 91.31 85 ILE A N 1
ATOM 714 C CA . ILE A 1 85 ? -13.438 0.347 9.336 1 91.31 85 ILE A CA 1
ATOM 715 C C . ILE A 1 85 ? -12.688 0.893 10.555 1 91.31 85 ILE A C 1
ATOM 717 O O . ILE A 1 85 ? -11.789 1.725 10.414 1 91.31 85 ILE A O 1
ATOM 721 N N . THR A 1 86 ? -13.031 0.391 11.727 1 94.5 86 THR A N 1
ATOM 722 C CA . THR A 1 86 ? -12.414 0.882 12.961 1 94.5 86 THR A CA 1
ATOM 723 C C . THR A 1 86 ? -10.945 0.486 13.016 1 94.5 86 THR A C 1
ATOM 725 O O . THR A 1 86 ? -10.125 1.204 13.602 1 94.5 86 THR A O 1
ATOM 728 N N . SER A 1 87 ? -10.594 -0.619 12.422 1 95.5 87 SER A N 1
ATOM 729 C CA . SER A 1 87 ? -9.188 -1 12.352 1 95.5 87 SER A CA 1
ATOM 730 C C . SER A 1 87 ? -8.383 -0.003 11.523 1 95.5 87 SER A C 1
ATOM 732 O O . SER A 1 87 ? -7.27 0.372 11.906 1 95.5 87 SER A O 1
ATOM 734 N N . ILE A 1 88 ? -8.977 0.409 10.414 1 95.75 88 ILE A N 1
ATOM 735 C CA . ILE A 1 88 ? -8.344 1.407 9.555 1 95.75 88 ILE A CA 1
ATOM 736 C C . ILE A 1 88 ? -8.133 2.701 10.336 1 95.75 88 ILE A C 1
ATOM 738 O O . ILE A 1 88 ? -7.039 3.266 10.336 1 95.75 88 ILE A O 1
ATOM 742 N N . GLN A 1 89 ? -9.133 3.062 11.031 1 96.81 89 GLN A N 1
ATOM 743 C CA . GLN A 1 89 ? -9.094 4.309 11.797 1 96.81 89 GLN A CA 1
ATOM 744 C C . GLN A 1 89 ? -8.086 4.223 12.938 1 96.81 89 GLN A C 1
ATOM 746 O O . GLN A 1 89 ? -7.348 5.176 13.188 1 96.81 89 GLN A O 1
ATOM 751 N N . THR A 1 90 ? -8.047 3.102 13.594 1 97.25 90 THR A N 1
ATOM 752 C CA . THR A 1 90 ? -7.086 2.885 14.664 1 97.25 90 THR A CA 1
ATOM 753 C C . THR A 1 90 ? -5.656 3.012 14.141 1 97.25 90 THR A C 1
ATOM 755 O O . THR A 1 90 ? -4.844 3.738 14.719 1 97.25 90 THR A O 1
ATOM 758 N N . LEU A 1 91 ? -5.387 2.357 13.07 1 97.44 91 LEU A N 1
ATOM 759 C CA . LEU A 1 91 ? -4.055 2.355 12.469 1 97.44 91 LEU A CA 1
ATOM 760 C C . LEU A 1 91 ? -3.65 3.76 12.031 1 97.44 91 LEU A C 1
ATOM 762 O O . LEU A 1 91 ? -2.498 4.16 12.203 1 97.44 91 LEU A O 1
ATOM 766 N N . LEU A 1 92 ? -4.527 4.52 11.547 1 97.5 92 LEU A N 1
ATOM 767 C CA . LEU A 1 92 ? -4.227 5.875 11.109 1 97.5 92 LEU A CA 1
ATOM 768 C C . LEU A 1 92 ? -3.965 6.789 12.305 1 97.5 92 LEU A C 1
ATOM 770 O O . LEU A 1 92 ? -3.066 7.633 12.258 1 97.5 92 LEU A O 1
ATOM 774 N N . CYS A 1 93 ? -4.789 6.586 13.344 1 97.25 93 CYS A N 1
ATOM 775 C CA . CYS A 1 93 ? -4.516 7.348 14.555 1 97.25 93 CYS A CA 1
ATOM 776 C C . CYS A 1 93 ? -3.102 7.078 15.055 1 97.25 93 CYS A C 1
ATOM 778 O O . CYS A 1 93 ? -2.369 8.016 15.391 1 97.25 93 CYS A O 1
ATOM 780 N N . LEU A 1 94 ? -2.762 5.863 15.094 1 97.06 94 LEU A N 1
ATOM 781 C CA . LEU A 1 94 ? -1.424 5.488 15.531 1 97.06 94 LEU A CA 1
ATOM 782 C C . LEU A 1 94 ? -0.363 6.047 14.594 1 97.06 94 LEU A C 1
ATOM 784 O O . LEU A 1 94 ? 0.711 6.461 15.031 1 97.06 94 LEU A O 1
ATOM 788 N N . SER A 1 95 ? -0.632 6.031 13.312 1 96.94 95 SER A N 1
ATOM 789 C CA . SER A 1 95 ? 0.279 6.594 12.32 1 96.94 95 SER A CA 1
ATOM 790 C C . SER A 1 95 ? 0.537 8.07 12.578 1 96.94 95 SER A C 1
ATOM 792 O O . SER A 1 95 ? 1.686 8.523 12.562 1 96.94 95 SER A O 1
ATOM 794 N N . TYR A 1 96 ? -0.5 8.797 12.844 1 96.31 96 TYR A N 1
ATOM 795 C CA . TYR A 1 96 ? -0.35 10.227 13.102 1 96.31 96 TYR A CA 1
ATOM 796 C C . TYR A 1 96 ? 0.398 10.461 14.406 1 96.31 96 TYR A C 1
ATOM 798 O O . TYR A 1 96 ? 1.164 11.422 14.523 1 96.31 96 TYR A O 1
ATOM 806 N N . PHE A 1 97 ? 0.087 9.641 15.375 1 95.19 97 PHE A N 1
ATOM 807 C CA . PHE A 1 97 ? 0.848 9.719 16.609 1 95.19 97 PHE A CA 1
ATOM 808 C C . PHE A 1 97 ? 2.34 9.57 16.344 1 95.19 97 PHE A C 1
ATOM 810 O O . PHE A 1 97 ? 3.146 10.375 16.828 1 95.19 97 PHE A O 1
ATOM 817 N N . ASP A 1 98 ? 2.721 8.602 15.562 1 95.25 98 ASP A N 1
ATOM 818 C CA . ASP A 1 98 ? 4.117 8.328 15.234 1 95.25 98 ASP A CA 1
ATOM 819 C C . ASP A 1 98 ? 4.711 9.453 14.391 1 95.25 98 ASP A C 1
ATOM 821 O O . ASP A 1 98 ? 5.887 9.797 14.539 1 95.25 98 ASP A O 1
ATOM 825 N N . LEU A 1 99 ? 3.949 9.984 13.492 1 94.56 99 LEU A N 1
ATOM 826 C CA . LEU A 1 99 ? 4.406 11.117 12.695 1 94.56 99 LEU A CA 1
ATOM 827 C C . LEU A 1 99 ? 4.82 12.281 13.586 1 94.56 99 LEU A C 1
ATOM 829 O O . LEU A 1 99 ? 5.855 12.906 13.352 1 94.56 99 LEU A O 1
ATOM 833 N N . GLY A 1 100 ? 4.008 12.508 14.602 1 94 100 GLY A N 1
ATOM 834 C CA . GLY A 1 100 ? 4.309 13.578 15.539 1 94 100 GLY A CA 1
ATOM 835 C C . GLY A 1 100 ? 5.539 13.297 16.391 1 94 100 GLY A C 1
ATOM 836 O O . GLY A 1 100 ? 6.152 14.227 16.922 1 94 100 GLY A O 1
ATOM 837 N N . ARG A 1 101 ? 5.879 12.047 16.469 1 92.94 101 ARG A N 1
ATOM 838 C CA . ARG A 1 101 ? 7.039 11.648 17.25 1 92.94 101 ARG A CA 1
ATOM 839 C C . ARG A 1 101 ? 8.289 11.539 16.375 1 92.94 101 ARG A C 1
ATOM 841 O O . ARG A 1 101 ? 9.383 11.281 16.875 1 92.94 101 ARG A O 1
ATOM 848 N N . GLY A 1 102 ? 8.109 11.695 15.109 1 91.81 102 GLY A N 1
ATOM 849 C CA . GLY A 1 102 ? 9.227 11.578 14.195 1 91.81 102 GLY A CA 1
ATOM 850 C C . GLY A 1 102 ? 9.555 10.148 13.82 1 91.81 102 GLY A C 1
ATOM 851 O O . GLY A 1 102 ? 10.633 9.859 13.297 1 91.81 102 GLY A O 1
ATOM 852 N N . ASN A 1 103 ? 8.711 9.25 14.227 1 92.81 103 ASN A N 1
ATOM 853 C CA . ASN A 1 103 ? 8.859 7.859 13.812 1 92.81 103 ASN A CA 1
ATOM 854 C C . ASN A 1 103 ? 8.281 7.629 12.414 1 92.81 103 ASN A C 1
ATOM 856 O O . ASN A 1 103 ? 7.246 6.973 12.266 1 92.81 103 ASN A O 1
ATOM 860 N N . ASP A 1 104 ? 9.008 8.016 11.445 1 92.38 104 ASP A N 1
ATOM 861 C CA . ASP A 1 104 ? 8.516 8.102 10.078 1 92.38 104 ASP A CA 1
ATOM 862 C C . ASP A 1 104 ? 8.211 6.715 9.516 1 92.38 104 ASP A C 1
ATOM 864 O O . ASP A 1 104 ? 7.18 6.508 8.883 1 92.38 104 ASP A O 1
ATOM 868 N N . LEU A 1 105 ? 9.117 5.773 9.742 1 91.94 105 LEU A N 1
ATOM 869 C CA . LEU A 1 105 ? 8.938 4.426 9.219 1 91.94 105 LEU A CA 1
ATOM 870 C C . LEU A 1 105 ? 7.66 3.797 9.766 1 91.94 105 LEU A C 1
ATOM 872 O O . LEU A 1 105 ? 6.859 3.238 9.016 1 91.94 105 LEU A O 1
ATOM 876 N N . SER A 1 106 ? 7.504 3.91 11.039 1 93.88 106 SER A N 1
ATOM 877 C CA . SER A 1 106 ? 6.312 3.355 11.68 1 93.88 106 SER A CA 1
ATOM 878 C C . SER A 1 106 ? 5.047 4.047 11.18 1 93.88 106 SER A C 1
ATOM 880 O O . SER A 1 106 ? 4.047 3.387 10.891 1 93.88 106 SER A O 1
ATOM 882 N N . ALA A 1 107 ? 5.105 5.359 11.117 1 96 107 ALA A N 1
ATOM 883 C CA . ALA A 1 107 ? 3.961 6.113 10.609 1 96 107 ALA A CA 1
ATOM 884 C C . ALA A 1 107 ? 3.582 5.652 9.203 1 96 107 ALA A C 1
ATOM 886 O O . ALA A 1 107 ? 2.408 5.406 8.922 1 96 107 ALA A O 1
ATOM 887 N N . TRP A 1 108 ? 4.578 5.465 8.422 1 95.19 108 TRP A N 1
ATOM 888 C CA . TRP A 1 108 ? 4.406 5.051 7.031 1 95.19 108 TRP A CA 1
ATOM 889 C C . TRP A 1 108 ? 3.814 3.646 6.953 1 95.19 108 TRP A C 1
ATOM 891 O O . TRP A 1 108 ? 2.855 3.41 6.215 1 95.19 108 TRP A O 1
ATOM 901 N N . THR A 1 109 ? 4.316 2.754 7.727 1 94.12 109 THR A N 1
ATOM 902 C CA . THR A 1 109 ? 3.908 1.354 7.688 1 94.12 109 THR A CA 1
ATOM 903 C C . THR A 1 109 ? 2.492 1.188 8.234 1 94.12 109 THR A C 1
ATOM 905 O O . THR A 1 109 ? 1.662 0.513 7.621 1 94.12 109 THR A O 1
ATOM 908 N N . LEU A 1 110 ? 2.197 1.83 9.312 1 96 110 LEU A N 1
ATOM 909 C CA . LEU A 1 110 ? 0.873 1.716 9.914 1 96 110 LEU A CA 1
ATOM 910 C C . LEU A 1 110 ? -0.2 2.256 8.969 1 96 110 LEU A C 1
ATOM 912 O O . LEU A 1 110 ? -1.249 1.633 8.797 1 96 110 LEU A O 1
ATOM 916 N N . ALA A 1 111 ? 0.085 3.418 8.398 1 96 111 ALA A N 1
ATOM 917 C CA . ALA A 1 111 ? -0.862 3.959 7.43 1 96 111 ALA A CA 1
ATOM 918 C C . ALA A 1 111 ? -1.05 3.002 6.254 1 96 111 ALA A C 1
ATOM 920 O O . ALA A 1 111 ? -2.17 2.807 5.777 1 96 111 ALA A O 1
ATOM 921 N N . GLY A 1 112 ? 0.034 2.443 5.848 1 93.5 112 GLY A N 1
ATOM 922 C CA . GLY A 1 112 ? -0.032 1.487 4.754 1 93.5 112 GLY A CA 1
ATOM 923 C C . GLY A 1 112 ? -0.908 0.288 5.062 1 93.5 112 GLY A C 1
ATOM 924 O O . GLY A 1 112 ? -1.688 -0.151 4.215 1 93.5 112 GLY A O 1
ATOM 925 N N . ILE A 1 113 ? -0.737 -0.263 6.238 1 93.62 113 ILE A N 1
ATOM 926 C CA . ILE A 1 113 ? -1.567 -1.389 6.652 1 93.62 113 ILE A CA 1
ATOM 927 C C . ILE A 1 113 ? -3.039 -0.989 6.605 1 93.62 113 ILE A C 1
ATOM 929 O O . ILE A 1 113 ? -3.881 -1.749 6.121 1 93.62 113 ILE A O 1
ATOM 933 N N . ALA A 1 114 ? -3.324 0.166 7.074 1 95.19 114 ALA A N 1
ATOM 934 C CA . ALA A 1 114 ? -4.695 0.663 7.078 1 95.19 114 ALA A CA 1
ATOM 935 C C . ALA A 1 114 ? -5.285 0.661 5.672 1 95.19 114 ALA A C 1
ATOM 937 O O . ALA A 1 114 ? -6.379 0.139 5.449 1 95.19 114 ALA A O 1
ATOM 938 N N . PHE A 1 115 ? -4.566 1.166 4.766 1 92.88 115 PHE A N 1
ATOM 939 C CA . PHE A 1 115 ? -5.078 1.305 3.408 1 92.88 115 PHE A CA 1
ATOM 940 C C . PHE A 1 115 ? -5.188 -0.055 2.729 1 92.88 115 PHE A C 1
ATOM 942 O O . PHE A 1 115 ? -6.09 -0.279 1.919 1 92.88 115 PHE A O 1
ATOM 949 N N . ARG A 1 116 ? -4.293 -0.943 3.109 1 91.38 116 ARG A N 1
ATOM 950 C CA . ARG A 1 116 ? -4.379 -2.299 2.574 1 91.38 116 ARG A CA 1
ATOM 951 C C . ARG A 1 116 ? -5.641 -3.002 3.062 1 91.38 116 ARG A C 1
ATOM 953 O O . ARG A 1 116 ? -6.309 -3.693 2.291 1 91.38 116 ARG A O 1
ATOM 960 N N . ILE A 1 117 ? -5.914 -2.793 4.234 1 92.06 117 ILE A N 1
ATOM 961 C CA . ILE A 1 117 ? -7.141 -3.363 4.777 1 92.06 117 ILE A CA 1
ATOM 962 C C . ILE A 1 117 ? -8.344 -2.781 4.039 1 92.06 117 ILE A C 1
ATOM 964 O O . ILE A 1 117 ? -9.25 -3.518 3.643 1 92.06 117 ILE A O 1
ATOM 968 N N . GLY A 1 118 ? -8.352 -1.511 3.834 1 90.94 118 GLY A N 1
ATOM 969 C CA . GLY A 1 118 ? -9.453 -0.851 3.152 1 90.94 118 GLY A CA 1
ATOM 970 C C . GLY A 1 118 ? -9.641 -1.322 1.724 1 90.94 118 GLY A C 1
ATOM 971 O O . GLY A 1 118 ? -10.766 -1.578 1.29 1 90.94 118 GLY A O 1
ATOM 972 N N . THR A 1 119 ? -8.57 -1.49 1.02 1 88 119 THR A N 1
ATOM 973 C CA . THR A 1 119 ? -8.672 -1.846 -0.391 1 88 119 THR A CA 1
ATOM 974 C C . THR A 1 119 ? -9.062 -3.311 -0.554 1 88 119 THR A C 1
ATOM 976 O O . THR A 1 119 ? -9.609 -3.701 -1.587 1 88 119 THR A O 1
ATOM 979 N N . PHE A 1 120 ? -8.812 -4.062 0.464 1 88.62 120 PHE A N 1
ATOM 980 C CA . PHE A 1 120 ? -9.273 -5.445 0.403 1 88.62 120 PHE A CA 1
ATOM 981 C C . PHE A 1 120 ? -10.797 -5.5 0.386 1 88.62 120 PHE A C 1
ATOM 983 O O . PHE A 1 120 ? -11.391 -6.32 -0.322 1 88.62 120 PHE A O 1
ATOM 990 N N . ASP A 1 121 ? -11.336 -4.629 1.098 1 82.38 121 ASP A N 1
ATOM 991 C CA . ASP A 1 121 ? -12.789 -4.598 1.21 1 82.38 121 ASP A CA 1
ATOM 992 C C . ASP A 1 121 ? -13.406 -3.684 0.152 1 82.38 121 ASP A C 1
ATOM 994 O O . ASP A 1 121 ? -14.609 -3.408 0.184 1 82.38 121 ASP A O 1
ATOM 998 N N . ASN A 1 122 ? -12.602 -3.168 -0.728 1 80.38 122 ASN A N 1
ATOM 999 C CA . ASN A 1 122 ? -13.07 -2.309 -1.811 1 80.38 122 ASN A CA 1
ATOM 1000 C C . ASN A 1 122 ? -13.773 -1.062 -1.275 1 80.38 122 ASN A C 1
ATOM 1002 O O . ASN A 1 122 ? -14.859 -0.709 -1.735 1 80.38 122 ASN A O 1
ATOM 1006 N N . PHE A 1 123 ? -13.203 -0.47 -0.263 1 83.94 123 PHE A N 1
ATOM 1007 C CA . PHE A 1 123 ? -13.859 0.673 0.359 1 83.94 123 PHE A CA 1
ATOM 1008 C C . PHE A 1 123 ? -13.852 1.875 -0.578 1 83.94 123 PHE A C 1
ATOM 1010 O O . PHE A 1 123 ? -14.5 2.887 -0.3 1 83.94 123 PHE A O 1
ATOM 1017 N N . GLU A 1 124 ? -13.133 1.771 -1.692 1 85 124 GLU A N 1
ATOM 1018 C CA . GLU A 1 124 ? -13.102 2.838 -2.688 1 85 124 GLU A CA 1
ATOM 1019 C C . GLU A 1 124 ? -14.312 2.764 -3.617 1 85 124 GLU A C 1
ATOM 1021 O O . GLU A 1 124 ? -14.562 3.688 -4.395 1 85 124 GLU A O 1
ATOM 1026 N N . LEU A 1 125 ? -15 1.685 -3.436 1 80.12 125 LEU A N 1
ATOM 1027 C CA . LEU A 1 125 ? -16.172 1.507 -4.285 1 80.12 125 LEU A CA 1
ATOM 1028 C C . LEU A 1 125 ? -17.438 1.915 -3.553 1 80.12 125 LEU A C 1
ATOM 1030 O O . LEU A 1 125 ? -17.594 1.634 -2.361 1 80.12 125 LEU A O 1
ATOM 1034 N N . ASP A 1 126 ? -18.281 2.6 -4.297 1 80.5 126 ASP A N 1
ATOM 1035 C CA . ASP A 1 126 ? -19.578 2.963 -3.723 1 80.5 126 ASP A CA 1
ATOM 1036 C C . ASP A 1 126 ? -20.391 1.721 -3.375 1 80.5 126 ASP A C 1
ATOM 1038 O O . ASP A 1 126 ? -20.766 0.946 -4.262 1 80.5 126 ASP A O 1
ATOM 1042 N N . PRO A 1 127 ? -20.531 1.574 -2.137 1 74.94 127 PRO A N 1
ATOM 1043 C CA . PRO A 1 127 ? -21.25 0.359 -1.741 1 74.94 127 PRO A CA 1
ATOM 1044 C C . PRO A 1 127 ? -22.641 0.272 -2.352 1 74.94 127 PRO A C 1
ATOM 1046 O O . PRO A 1 127 ? -23.234 -0.812 -2.406 1 74.94 127 PRO A O 1
ATOM 1049 N N . ARG A 1 128 ? -23.203 1.4 -2.787 1 75.19 128 ARG A N 1
ATOM 1050 C CA . ARG A 1 128 ? -24.531 1.395 -3.379 1 75.19 128 ARG A CA 1
ATOM 1051 C C . ARG A 1 128 ? -24.516 0.745 -4.758 1 75.19 128 ARG A C 1
ATOM 1053 O O . ARG A 1 128 ? -25.547 0.273 -5.242 1 75.19 128 ARG A O 1
ATOM 1060 N N . LEU A 1 129 ? -23.297 0.885 -5.426 1 64.19 129 LEU A N 1
ATOM 1061 C CA . LEU A 1 129 ? -23.156 0.349 -6.773 1 64.19 129 LEU A CA 1
ATOM 1062 C C . LEU A 1 129 ? -22.859 -1.146 -6.738 1 64.19 129 LEU A C 1
ATOM 1064 O O . LEU A 1 129 ? -23.125 -1.863 -7.703 1 64.19 129 LEU A O 1
ATOM 1068 N N . THR A 1 130 ? -22.141 -1.542 -5.836 1 54.75 130 THR A N 1
ATOM 1069 C CA . THR A 1 130 ? -21.719 -2.939 -5.77 1 54.75 130 THR A CA 1
ATOM 1070 C C . THR A 1 130 ? -22.875 -3.824 -5.305 1 54.75 130 THR A C 1
ATOM 1072 O O . THR A 1 130 ? -22.859 -5.035 -5.539 1 54.75 130 THR A O 1
ATOM 1075 N N . VAL A 1 131 ? -23.75 -3.363 -4.527 1 47.38 131 VAL A N 1
ATOM 1076 C CA . VAL A 1 131 ? -24.922 -4.152 -4.117 1 47.38 131 VAL A CA 1
ATOM 1077 C C . VAL A 1 131 ? -25.703 -4.578 -5.352 1 47.38 131 VAL A C 1
ATOM 1079 O O . VAL A 1 131 ? -26.312 -5.652 -5.363 1 47.38 131 VAL A O 1
ATOM 1082 N N . GLY A 1 132 ? -25.812 -3.799 -6.324 1 38.97 132 GLY A N 1
ATOM 1083 C CA . GLY A 1 132 ? -26.656 -4.293 -7.398 1 38.97 132 GLY A CA 1
ATOM 1084 C C . GLY A 1 132 ? -26.188 -5.617 -7.969 1 38.97 132 GLY A C 1
ATOM 1085 O O . GLY A 1 132 ? -27 -6.445 -8.383 1 38.97 132 GLY A O 1
ATOM 1086 N N . ASN A 1 133 ? -24.938 -5.699 -8.547 1 36.03 133 ASN A N 1
ATOM 1087 C CA . ASN A 1 133 ? -24.672 -6.922 -9.305 1 36.03 133 ASN A CA 1
ATOM 1088 C C . ASN A 1 133 ? -24.578 -8.141 -8.391 1 36.03 133 ASN A C 1
ATOM 1090 O O . ASN A 1 133 ? -24.578 -9.273 -8.859 1 36.03 133 ASN A O 1
ATOM 1094 N N . ASN A 1 134 ? -23.625 -8.273 -7.492 1 34 134 ASN A N 1
ATOM 1095 C CA . ASN A 1 134 ? -23.766 -9.5 -6.723 1 34 134 ASN A CA 1
ATOM 1096 C C . ASN A 1 134 ? -25.031 -9.484 -5.859 1 34 134 ASN A C 1
ATOM 1098 O O . ASN A 1 134 ? -25.125 -8.703 -4.91 1 34 134 ASN A O 1
ATOM 1102 N N . ILE A 1 135 ? -26.188 -9.898 -6.355 1 31.75 135 ILE A N 1
ATOM 1103 C CA . ILE A 1 135 ? -27.516 -10.281 -5.879 1 31.75 135 ILE A CA 1
ATOM 1104 C C . ILE A 1 135 ? -27.406 -10.891 -4.48 1 31.75 135 ILE A C 1
ATOM 1106 O O . ILE A 1 135 ? -28.406 -11.117 -3.812 1 31.75 135 ILE A O 1
ATOM 1110 N N . LEU A 1 136 ? -26.484 -11.867 -4.297 1 32.66 136 LEU A N 1
ATOM 1111 C CA . LEU A 1 136 ? -26.875 -12.805 -3.252 1 32.66 136 LEU A CA 1
ATOM 1112 C C . LEU A 1 136 ? -27.016 -12.094 -1.907 1 32.66 136 LEU A C 1
ATOM 1114 O O . LEU A 1 136 ? -27.656 -12.609 -0.994 1 32.66 136 LEU A O 1
ATOM 1118 N N . ASN A 1 137 ? -25.75 -11.93 -1.229 1 33.72 137 ASN A N 1
ATOM 1119 C CA . ASN A 1 137 ? -26.141 -11.828 0.176 1 33.72 137 ASN A CA 1
ATOM 1120 C C . ASN A 1 137 ? -27.156 -10.719 0.405 1 33.72 137 ASN A C 1
ATOM 1122 O O . ASN A 1 137 ? -27.078 -9.656 -0.217 1 33.72 137 ASN A O 1
ATOM 1126 N N . THR A 1 138 ? -28.125 -11.055 1.228 1 34.88 138 THR A N 1
ATOM 1127 C CA . THR A 1 138 ? -29.375 -10.547 1.774 1 34.88 138 THR A CA 1
ATOM 1128 C C . THR A 1 138 ? -29.344 -9.031 1.903 1 34.88 138 THR A C 1
ATOM 1130 O O . THR A 1 138 ? -28.281 -8.422 1.777 1 34.88 138 THR A O 1
ATOM 1133 N N . HIS A 1 139 ? -29.969 -8.516 3.105 1 36.81 139 HIS A N 1
ATOM 1134 C CA . HIS A 1 139 ? -30.828 -7.586 3.832 1 36.81 139 HIS A CA 1
ATOM 1135 C C . HIS A 1 139 ? -30.062 -6.324 4.219 1 36.81 139 HIS A C 1
ATOM 1137 O O . HIS A 1 139 ? -30.641 -5.402 4.809 1 36.81 139 HIS A O 1
ATOM 1143 N N . LEU A 1 140 ? -28.828 -6.34 4.625 1 45.22 140 LEU A N 1
ATOM 1144 C CA . LEU A 1 140 ? -28.609 -5.117 5.387 1 45.22 140 LEU A CA 1
ATOM 1145 C C . LEU A 1 140 ? -28.391 -3.93 4.457 1 45.22 140 LEU A C 1
ATOM 1147 O O . LEU A 1 140 ? -27.359 -3.857 3.766 1 45.22 140 LEU A O 1
ATOM 1151 N N . THR A 1 141 ? -29.406 -3.553 3.801 1 55.38 141 THR A N 1
ATOM 1152 C CA . THR A 1 141 ? -29.594 -2.293 3.09 1 55.38 141 THR A CA 1
ATOM 1153 C C . THR A 1 141 ? -28.781 -1.178 3.723 1 55.38 141 THR A C 1
ATOM 1155 O O . THR A 1 141 ? -28.969 -0.843 4.895 1 55.38 141 THR A O 1
ATOM 1158 N N . LEU A 1 142 ? -27.562 -1.064 3.238 1 70.5 142 LEU A N 1
ATOM 1159 C CA . LEU A 1 142 ? -26.844 0.128 3.658 1 70.5 142 LEU A CA 1
ATOM 1160 C C . LEU A 1 142 ? -27.719 1.37 3.541 1 70.5 142 LEU A C 1
ATOM 1162 O O . LEU A 1 142 ? -28.25 1.655 2.469 1 70.5 142 LEU A O 1
ATOM 1166 N N . THR A 1 143 ? -28.125 1.834 4.688 1 77.5 143 THR A N 1
ATOM 1167 C CA . THR A 1 143 ? -28.891 3.08 4.676 1 77.5 143 THR A CA 1
ATOM 1168 C C . THR A 1 143 ? -28.109 4.188 3.979 1 77.5 143 THR A C 1
ATOM 1170 O O . THR A 1 143 ? -26.891 4.09 3.832 1 77.5 143 THR A O 1
ATOM 1173 N N . GLU A 1 144 ? -28.828 5.082 3.523 1 81.56 144 GLU A N 1
ATOM 1174 C CA . GLU A 1 144 ? -28.188 6.246 2.916 1 81.56 144 GLU A CA 1
ATOM 1175 C C . GLU A 1 144 ? -27.219 6.91 3.887 1 81.56 144 GLU A C 1
ATOM 1177 O O . GLU A 1 144 ? -26.156 7.375 3.48 1 81.56 144 GLU A O 1
ATOM 1182 N N . TYR A 1 145 ? -27.609 6.922 5.074 1 82.56 145 TYR A N 1
ATOM 1183 C CA . TYR A 1 145 ? -26.75 7.504 6.102 1 82.56 145 TYR A CA 1
ATOM 1184 C C . TYR A 1 145 ? -25.438 6.738 6.219 1 82.56 145 TYR A C 1
ATOM 1186 O O . TYR A 1 145 ? -24.359 7.34 6.207 1 82.56 145 TYR A O 1
ATOM 1194 N N . GLU A 1 146 ? -25.594 5.492 6.211 1 83.56 146 GLU A N 1
ATOM 1195 C CA . GLU A 1 146 ? -24.406 4.66 6.336 1 83.56 146 GLU A CA 1
ATOM 1196 C C . GLU A 1 146 ? -23.5 4.809 5.113 1 83.56 146 GLU A C 1
ATOM 1198 O O . GLU A 1 146 ? -22.266 4.852 5.242 1 83.56 146 GLU A O 1
ATOM 1203 N N . ALA A 1 147 ? -24.094 4.879 4.031 1 86.5 147 ALA A N 1
ATOM 1204 C CA . ALA A 1 147 ? -23.328 5.066 2.797 1 86.5 147 ALA A CA 1
ATOM 1205 C C . ALA A 1 147 ? -22.578 6.395 2.811 1 86.5 147 ALA A C 1
ATOM 1207 O O . ALA A 1 147 ? -21.422 6.469 2.398 1 86.5 147 ALA A O 1
ATOM 1208 N N . ASN A 1 148 ? -23.234 7.359 3.334 1 87.5 148 ASN A N 1
ATOM 1209 C CA . ASN A 1 148 ? -22.625 8.68 3.389 1 87.5 148 ASN A CA 1
ATOM 1210 C C . ASN A 1 148 ? -21.5 8.727 4.418 1 87.5 148 ASN A C 1
ATOM 1212 O O . ASN A 1 148 ? -20.5 9.422 4.219 1 87.5 148 ASN A O 1
ATOM 1216 N N . VAL A 1 149 ? -21.688 8.031 5.469 1 87.5 149 VAL A N 1
ATOM 1217 C CA . VAL A 1 149 ? -20.641 7.961 6.484 1 87.5 149 VAL A CA 1
ATOM 1218 C C . VAL A 1 149 ? -19.406 7.27 5.91 1 87.5 149 VAL A C 1
ATOM 1220 O O . VAL A 1 149 ? -18.281 7.742 6.094 1 87.5 149 VAL A O 1
ATOM 1223 N N . LYS A 1 150 ? -19.641 6.234 5.191 1 88.5 150 LYS A N 1
ATOM 1224 C CA . LYS A 1 150 ? -18.531 5.504 4.582 1 88.5 150 LYS A CA 1
ATOM 1225 C C . LYS A 1 150 ? -17.828 6.355 3.535 1 88.5 150 LYS A C 1
ATOM 1227 O O . LYS A 1 150 ? -16.594 6.316 3.426 1 88.5 150 LYS A O 1
ATOM 1232 N N . THR A 1 151 ? -18.578 7.09 2.82 1 89.56 151 THR A N 1
ATOM 1233 C CA . THR A 1 151 ? -18 8.008 1.847 1 89.56 151 THR A CA 1
ATOM 1234 C C . THR A 1 151 ? -17.125 9.047 2.537 1 89.56 151 THR A C 1
ATOM 1236 O O . THR A 1 151 ? -16 9.312 2.098 1 89.56 151 THR A O 1
ATOM 1239 N N . ARG A 1 152 ? -17.625 9.508 3.588 1 90.06 152 ARG A N 1
ATOM 1240 C CA . ARG A 1 152 ? -16.875 10.492 4.363 1 90.06 152 ARG A CA 1
ATOM 1241 C C . ARG A 1 152 ? -15.57 9.898 4.898 1 90.06 152 ARG A C 1
ATOM 1243 O O . ARG A 1 152 ? -14.523 10.547 4.852 1 90.06 152 ARG A O 1
ATOM 1250 N N . ILE A 1 153 ? -15.703 8.781 5.387 1 90 153 ILE A N 1
ATOM 1251 C CA . ILE A 1 153 ? -14.539 8.117 5.957 1 90 153 ILE A CA 1
ATOM 1252 C C . ILE A 1 153 ? -13.523 7.812 4.855 1 90 153 ILE A C 1
ATOM 1254 O O . ILE A 1 153 ? -12.32 8.023 5.035 1 90 153 ILE A O 1
ATOM 1258 N N . TYR A 1 154 ? -13.945 7.391 3.705 1 92.12 154 TYR A N 1
ATOM 1259 C CA . TYR A 1 154 ? -13.047 7.086 2.598 1 92.12 154 TYR A CA 1
ATOM 1260 C C . TYR A 1 154 ? -12.273 8.328 2.162 1 92.12 154 TYR A C 1
ATOM 1262 O O . TYR A 1 154 ? -11.047 8.289 2.037 1 92.12 154 TYR A O 1
ATOM 1270 N N . TRP A 1 155 ? -12.953 9.344 1.965 1 91.56 155 TRP A N 1
ATOM 1271 C CA . TRP A 1 155 ? -12.281 10.555 1.504 1 91.56 155 TRP A CA 1
ATOM 1272 C C . TRP A 1 155 ? -11.352 11.109 2.578 1 91.56 155 TRP A C 1
ATOM 1274 O O . TRP A 1 155 ? -10.312 11.695 2.268 1 91.56 155 TRP A O 1
ATOM 1284 N N . GLY A 1 156 ? -11.758 10.922 3.832 1 93.31 156 GLY A N 1
ATOM 1285 C CA . GLY A 1 156 ? -10.836 11.234 4.91 1 93.31 156 GLY A CA 1
ATOM 1286 C C . GLY A 1 156 ? -9.555 10.422 4.848 1 93.31 156 GLY A C 1
ATOM 1287 O O . GLY A 1 156 ? -8.469 10.945 5.121 1 93.31 156 GLY A O 1
ATOM 1288 N N . CYS A 1 157 ? -9.68 9.234 4.465 1 93.94 157 CYS A N 1
ATOM 1289 C CA . CYS A 1 157 ? -8.523 8.359 4.316 1 93.94 157 CYS A CA 1
ATOM 1290 C C . CYS A 1 157 ? -7.645 8.805 3.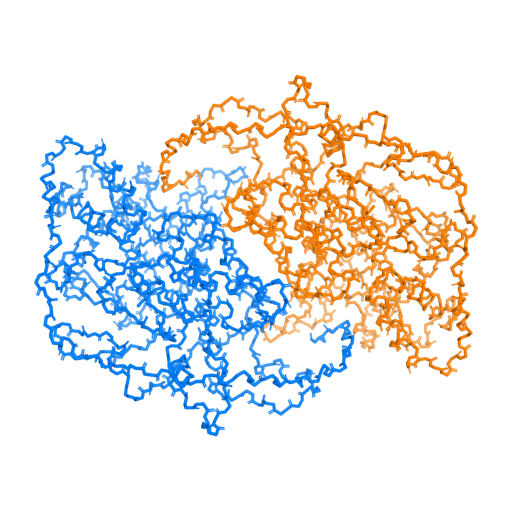154 1 93.94 157 CYS A C 1
ATOM 1292 O O . CYS A 1 157 ? -6.418 8.75 3.244 1 93.94 157 CYS A O 1
ATOM 1294 N N . VAL A 1 158 ? -8.273 9.234 2.111 1 92.94 158 VAL A N 1
ATOM 1295 C CA . VAL A 1 158 ? -7.531 9.719 0.951 1 92.94 158 VAL A CA 1
ATOM 1296 C C . VAL A 1 158 ? -6.688 10.93 1.342 1 92.94 158 VAL A C 1
ATOM 1298 O O . VAL A 1 158 ? -5.52 11.023 0.97 1 92.94 158 VAL A O 1
ATOM 1301 N N . ILE A 1 159 ? -7.242 11.727 2.107 1 93.44 159 ILE A N 1
ATOM 1302 C CA . ILE A 1 159 ? -6.516 12.906 2.553 1 93.44 159 ILE A CA 1
ATOM 1303 C C . ILE A 1 159 ? -5.379 12.492 3.488 1 93.44 159 ILE A C 1
ATOM 1305 O O . ILE A 1 159 ? -4.27 13.016 3.393 1 93.44 159 ILE A O 1
ATOM 1309 N N . ALA A 1 160 ? -5.668 11.586 4.367 1 95.56 160 ALA A N 1
ATOM 1310 C CA . ALA A 1 160 ? -4.633 11.102 5.277 1 95.56 160 ALA A CA 1
ATOM 1311 C C . ALA A 1 160 ? -3.463 10.508 4.504 1 95.56 160 ALA A C 1
ATOM 1313 O O . ALA A 1 160 ? -2.301 10.781 4.812 1 95.56 160 ALA A O 1
ATOM 1314 N N . ASP A 1 161 ? -3.77 9.734 3.535 1 93.44 161 ASP A N 1
ATOM 1315 C CA . ASP A 1 161 ? -2.734 9.125 2.707 1 93.44 161 ASP A CA 1
ATOM 1316 C C . ASP A 1 161 ? -1.906 10.195 1.992 1 93.44 161 ASP A C 1
ATOM 1318 O O . ASP A 1 161 ? -0.675 10.133 1.986 1 93.44 161 ASP A O 1
ATOM 1322 N N . SER A 1 162 ? -2.588 11.094 1.433 1 92.06 162 SER A N 1
ATOM 1323 C CA . SER A 1 162 ? -1.92 12.164 0.699 1 92.06 162 SER A CA 1
ATOM 1324 C C . SER A 1 162 ? -1.04 13 1.621 1 92.06 162 SER A C 1
ATOM 1326 O O . SER A 1 162 ? 0.096 13.328 1.274 1 92.06 162 SER A O 1
ATOM 1328 N N . TYR A 1 163 ? -1.593 13.281 2.76 1 93.88 163 TYR A N 1
ATOM 1329 C CA . TYR A 1 163 ? -0.866 14.094 3.723 1 93.88 163 TYR A CA 1
ATOM 1330 C C . TYR A 1 163 ? 0.389 13.383 4.211 1 93.88 163 TYR A C 1
ATOM 1332 O O . TYR A 1 163 ? 1.486 13.945 4.168 1 93.88 163 TYR A O 1
ATOM 1340 N N . ILE A 1 164 ? 0.242 12.211 4.66 1 94.38 164 ILE A N 1
ATOM 1341 C CA . ILE A 1 164 ? 1.358 11.438 5.195 1 94.38 164 ILE A CA 1
ATOM 1342 C C . ILE A 1 164 ? 2.41 11.234 4.105 1 94.38 164 ILE A C 1
ATOM 1344 O O . ILE A 1 164 ? 3.607 11.406 4.352 1 94.38 164 ILE A O 1
ATOM 1348 N N . SER A 1 165 ? 1.914 10.898 2.912 1 90.38 165 SER A N 1
ATOM 1349 C CA . SER A 1 165 ? 2.83 10.711 1.791 1 90.38 165 SER A CA 1
ATOM 1350 C C . SER A 1 165 ? 3.576 12 1.47 1 90.38 165 SER A C 1
ATOM 1352 O O . SER A 1 165 ? 4.785 11.984 1.227 1 90.38 165 SER A O 1
ATOM 1354 N N . PHE A 1 166 ? 2.922 13.016 1.568 1 89.06 166 PHE A N 1
ATOM 1355 C CA . PHE A 1 166 ? 3.51 14.297 1.215 1 89.06 166 PHE A CA 1
ATOM 1356 C C . PHE A 1 166 ? 4.574 14.703 2.227 1 89.06 166 PHE A C 1
ATOM 1358 O O . PHE A 1 166 ? 5.684 15.094 1.85 1 89.06 166 PHE A O 1
ATOM 1365 N N . VAL A 1 167 ? 4.23 14.617 3.455 1 91.12 167 VAL A N 1
ATOM 1366 C CA . VAL A 1 167 ? 5.148 15.07 4.496 1 91.12 167 VAL A CA 1
ATOM 1367 C C . VAL A 1 167 ? 6.371 14.156 4.535 1 91.12 167 VAL A C 1
ATOM 1369 O O . VAL A 1 167 ? 7.473 14.602 4.867 1 91.12 167 VAL A O 1
ATOM 1372 N N . LEU A 1 168 ? 6.211 12.953 4.105 1 89.44 168 LEU A N 1
ATOM 1373 C CA . LEU A 1 168 ? 7.32 12.008 4.133 1 89.44 168 LEU A CA 1
ATOM 1374 C C . LEU A 1 168 ? 8.031 11.961 2.787 1 89.44 168 LEU A C 1
ATOM 1376 O O . LEU A 1 168 ? 9.023 11.242 2.627 1 89.44 168 LEU A O 1
ATOM 1380 N N . GLY A 1 169 ? 7.52 12.703 1.833 1 83.12 169 GLY A N 1
ATOM 1381 C CA . GLY A 1 169 ? 8.133 12.742 0.515 1 83.12 169 GLY A CA 1
ATOM 1382 C C . GLY A 1 169 ? 7.914 11.477 -0.283 1 83.12 169 GLY A C 1
ATOM 1383 O O . GLY A 1 169 ? 8.82 11.008 -0.978 1 83.12 169 GLY A O 1
ATOM 1384 N N . LYS A 1 170 ? 6.789 10.875 -0.063 1 85.06 170 LYS A N 1
ATOM 1385 C CA . LYS A 1 170 ? 6.461 9.625 -0.74 1 85.06 170 LYS A CA 1
ATOM 1386 C C . LYS A 1 170 ? 5.203 9.781 -1.593 1 85.06 170 LYS A C 1
ATOM 1388 O O . LYS A 1 170 ? 4.512 10.797 -1.515 1 85.06 170 LYS A O 1
ATOM 1393 N N . SER A 1 171 ? 4.918 8.758 -2.416 1 80.88 171 SER A N 1
ATOM 1394 C CA . SER A 1 171 ? 3.701 8.75 -3.223 1 80.88 171 SER A CA 1
ATOM 1395 C C . SER A 1 171 ? 2.541 8.109 -2.473 1 80.88 171 SER A C 1
ATOM 1397 O O . SER A 1 171 ? 2.725 7.105 -1.776 1 80.88 171 SER A O 1
ATOM 1399 N N . PRO A 1 172 ? 1.43 8.695 -2.676 1 86.75 172 PRO A N 1
ATOM 1400 C CA . PRO A 1 172 ? 0.27 8.102 -2.008 1 86.75 172 PRO A CA 1
ATOM 1401 C C . PRO A 1 172 ? -0.094 6.73 -2.568 1 86.75 172 PRO A C 1
ATOM 1403 O O . PRO A 1 172 ? 0.277 6.402 -3.699 1 86.75 172 PRO A O 1
ATOM 1406 N N . THR A 1 173 ? -0.799 6.027 -1.771 1 82 173 THR A N 1
ATOM 1407 C CA . THR A 1 173 ? -1.194 4.664 -2.115 1 82 173 THR A CA 1
ATOM 1408 C C . THR A 1 173 ? -2.561 4.656 -2.795 1 82 173 THR A C 1
ATOM 1410 O O . THR A 1 173 ? -2.766 3.936 -3.777 1 82 173 THR A O 1
ATOM 1413 N N . LEU A 1 174 ? -3.492 5.363 -2.191 1 82.38 174 LEU A N 1
ATOM 1414 C CA . LEU A 1 174 ? -4.867 5.336 -2.682 1 82.38 174 LEU A CA 1
ATOM 1415 C C . LEU A 1 174 ? -5.012 6.184 -3.941 1 82.38 174 LEU A C 1
ATOM 1417 O O . LEU A 1 174 ? -4.578 7.34 -3.969 1 82.38 174 LEU A O 1
ATOM 1421 N N . ARG A 1 175 ? -5.336 5.441 -5.023 1 65.44 175 ARG A N 1
ATOM 1422 C CA . ARG A 1 175 ? -5.457 6.121 -6.309 1 65.44 175 ARG A CA 1
ATOM 1423 C C . ARG A 1 175 ? -6.883 6.609 -6.539 1 65.44 175 ARG A C 1
ATOM 1425 O O . ARG A 1 175 ? -7.836 5.84 -6.422 1 65.44 175 ARG A O 1
ATOM 1432 N N . HIS A 1 176 ? -6.949 7.746 -6.836 1 59.31 176 HIS A N 1
ATOM 1433 C CA . HIS A 1 176 ? -8.227 8.414 -7.047 1 59.31 176 HIS A CA 1
ATOM 1434 C C . HIS A 1 176 ? -8.984 7.801 -8.227 1 59.31 176 HIS A C 1
ATOM 1436 O O . HIS A 1 176 ? -10.211 7.676 -8.18 1 59.31 176 HIS A O 1
ATOM 1442 N N . LEU A 1 177 ? -8.234 7.414 -9.078 1 52.09 177 LEU A N 1
ATOM 1443 C CA . LEU A 1 177 ? -8.859 7.043 -10.344 1 52.09 177 LEU A CA 1
ATOM 1444 C C . LEU A 1 177 ? -9.625 5.734 -10.211 1 52.09 177 LEU A C 1
ATOM 1446 O O . LEU A 1 177 ? -10.5 5.438 -11.023 1 52.09 177 LEU A O 1
ATOM 1450 N N . ARG A 1 178 ? -9.5 5.215 -9.102 1 60.34 178 ARG A N 1
ATOM 1451 C CA . ARG A 1 178 ? -10.125 3.906 -8.977 1 60.34 178 ARG A CA 1
ATOM 1452 C C . ARG A 1 178 ? -11.336 3.967 -8.047 1 60.34 178 ARG A C 1
ATOM 1454 O O . ARG A 1 178 ? -12.055 2.979 -7.891 1 60.34 178 ARG A O 1
ATOM 1461 N N . ALA A 1 179 ? -11.547 5.164 -7.602 1 69.38 179 ALA A N 1
ATOM 1462 C CA . ALA A 1 179 ? -12.625 5.258 -6.621 1 69.38 179 ALA A CA 1
ATOM 1463 C C . ALA A 1 179 ? -13.945 5.637 -7.289 1 69.38 179 ALA A C 1
ATOM 1465 O O . ALA A 1 179 ? -13.977 6.492 -8.18 1 69.38 179 ALA A O 1
ATOM 1466 N N . THR A 1 180 ? -14.953 4.957 -7.035 1 72.12 180 THR A N 1
ATOM 1467 C CA . THR A 1 180 ? -16.281 5.289 -7.512 1 72.12 180 THR A CA 1
ATOM 1468 C C . THR A 1 180 ? -17.109 5.957 -6.41 1 72.12 180 THR A C 1
ATOM 1470 O O . THR A 1 180 ? -18.312 6.16 -6.559 1 72.12 180 THR A O 1
ATOM 1473 N N . MET A 1 181 ? -16.375 6.312 -5.391 1 81 181 MET A N 1
ATOM 1474 C CA . MET A 1 181 ? -17.062 6.945 -4.27 1 81 181 MET A CA 1
ATOM 1475 C C . MET A 1 181 ? -17.531 8.352 -4.637 1 81 181 MET A C 1
ATOM 1477 O O . MET A 1 181 ? -16.781 9.125 -5.23 1 81 181 MET A O 1
ATOM 1481 N N . PRO A 1 182 ? -18.766 8.555 -4.352 1 79.25 182 PRO A N 1
ATOM 1482 C CA . PRO A 1 182 ? -19.281 9.891 -4.648 1 79.25 182 PRO A CA 1
ATOM 1483 C C . PRO A 1 182 ? -18.672 10.969 -3.752 1 79.25 182 PRO A C 1
ATOM 1485 O O . PRO A 1 182 ? -17.922 10.648 -2.828 1 79.25 182 PRO A O 1
ATOM 1488 N N . HIS A 1 183 ? -19.047 12.141 -4.082 1 81.75 183 HIS A N 1
ATOM 1489 C CA . HIS A 1 183 ? -18.594 13.25 -3.242 1 81.75 183 HIS A CA 1
ATOM 1490 C C . HIS A 1 183 ? -19.25 13.188 -1.861 1 81.75 183 HIS A C 1
ATOM 1492 O O . HIS A 1 183 ? -20.359 12.68 -1.716 1 81.75 183 HIS A O 1
ATOM 1498 N N . CYS A 1 184 ? -18.531 13.695 -0.97 1 83.38 184 CYS A N 1
ATOM 1499 C CA . CYS A 1 184 ? -19.016 13.695 0.408 1 83.38 184 CYS A CA 1
ATOM 1500 C C . CYS A 1 184 ? -20.188 14.656 0.582 1 83.38 184 CYS A C 1
ATOM 1502 O O . CYS A 1 184 ? -20.188 15.75 0.014 1 83.38 184 CYS A O 1
ATOM 1504 N N . LYS A 1 185 ? -21.141 14.219 1.329 1 80.88 185 LYS A N 1
ATOM 1505 C CA . LYS A 1 185 ? -22.297 15.055 1.677 1 80.88 185 LYS A CA 1
ATOM 1506 C C . LYS A 1 185 ? -22.234 15.5 3.137 1 80.88 185 LYS A C 1
ATOM 1508 O O . LYS A 1 185 ? -21.516 14.883 3.943 1 80.88 185 LYS A O 1
ATOM 1513 N N . ASN A 1 186 ? -22.969 16.609 3.307 1 82.88 186 ASN A N 1
ATOM 1514 C CA . ASN A 1 186 ? -23.094 17.031 4.699 1 82.88 186 ASN A CA 1
ATOM 1515 C C . ASN A 1 186 ? -23.969 16.078 5.496 1 82.88 186 ASN A C 1
ATOM 1517 O O . ASN A 1 186 ? -25.047 15.68 5.031 1 82.88 186 ASN A O 1
ATOM 1521 N N . LEU A 1 187 ? -23.438 15.703 6.566 1 82.12 187 LEU A N 1
ATOM 1522 C CA . LEU A 1 187 ? -24.172 14.797 7.438 1 82.12 187 LEU A CA 1
ATOM 1523 C C . LEU A 1 187 ? -24.719 15.539 8.648 1 82.12 187 LEU A C 1
ATOM 1525 O O . LEU A 1 187 ? -24.156 16.562 9.062 1 82.12 187 LEU A O 1
ATOM 1529 N N . PRO A 1 188 ? -25.828 15 9.125 1 81.19 188 PRO A N 1
ATOM 1530 C CA . PRO A 1 188 ? -26.422 15.672 10.281 1 81.19 188 PRO A CA 1
ATOM 1531 C C . PRO A 1 188 ? -25.531 15.609 11.523 1 81.19 188 PRO A C 1
ATOM 1533 O O . PRO A 1 188 ? -24.812 14.633 11.719 1 81.19 188 PRO A O 1
ATOM 1536 N N . PHE A 1 189 ? -25.734 16.672 12.32 1 83 189 PHE A N 1
ATOM 1537 C CA . PHE A 1 189 ? -24.984 16.734 13.57 1 83 189 PHE A CA 1
ATOM 1538 C C . PHE A 1 189 ? -25.797 16.109 14.711 1 83 189 PHE A C 1
ATOM 1540 O O . PHE A 1 189 ? -27.016 16.281 14.773 1 83 189 PHE A O 1
ATOM 1547 N N . LEU A 1 190 ? -25.062 15.492 15.492 1 81.19 190 LEU A N 1
ATOM 1548 C CA . LEU A 1 190 ? -25.672 14.922 16.688 1 81.19 190 LEU A CA 1
ATOM 1549 C C . LEU A 1 190 ? -25.938 16 17.734 1 81.19 190 LEU A C 1
ATOM 1551 O O . LEU A 1 190 ? -25.125 16.906 17.906 1 81.19 190 LEU A O 1
ATOM 1555 N N . LYS A 1 191 ? -27.031 15.867 18.359 1 82.06 191 LYS A N 1
ATOM 1556 C CA . LYS A 1 191 ? -27.344 16.797 19.438 1 82.06 191 LYS A CA 1
ATOM 1557 C C . LYS A 1 191 ? -26.672 16.375 20.734 1 82.06 191 LYS A C 1
ATOM 1559 O O . LYS A 1 191 ? -26.453 15.188 20.969 1 82.06 191 LYS A O 1
ATOM 1564 N N . GLY A 1 192 ? -26.234 17.328 21.531 1 79.88 192 GLY A N 1
ATOM 1565 C CA . GLY A 1 192 ? -25.703 17.031 22.844 1 79.88 192 GLY A CA 1
ATOM 1566 C C . GLY A 1 192 ? -24.219 16.781 22.859 1 79.88 192 GLY A C 1
ATOM 1567 O O . GLY A 1 192 ? -23.688 16.172 23.797 1 79.88 192 GLY A O 1
ATOM 1568 N N . ILE A 1 193 ? -23.594 17.203 21.781 1 80.94 193 ILE A N 1
ATOM 1569 C CA . ILE A 1 193 ? -22.156 16.906 21.75 1 80.94 193 ILE A CA 1
ATOM 1570 C C . ILE A 1 193 ? -21.359 18.203 21.828 1 80.94 193 ILE A C 1
ATOM 1572 O O . ILE A 1 193 ? -20.266 18.312 21.281 1 80.94 193 ILE A O 1
ATOM 1576 N N . GLU A 1 194 ? -21.844 19.203 22.438 1 81.56 194 GLU A N 1
ATOM 1577 C CA . GLU A 1 194 ? -21.219 20.516 22.5 1 81.56 194 GLU A CA 1
ATOM 1578 C C . GLU A 1 194 ? -19.844 20.453 23.141 1 81.56 194 GLU A C 1
ATOM 1580 O O . GLU A 1 194 ? -18.922 21.172 22.75 1 81.56 194 GLU A O 1
ATOM 1585 N N . SER A 1 195 ? -19.75 19.531 24.062 1 79.94 195 SER A N 1
ATOM 1586 C CA . SER A 1 195 ? -18.484 19.406 24.766 1 79.94 195 SER A CA 1
ATOM 1587 C C . SER A 1 195 ? -17.406 18.812 23.875 1 79.94 195 SER A C 1
ATOM 1589 O O . SER A 1 195 ? -16.219 18.906 24.188 1 79.94 195 SER A O 1
ATOM 1591 N N . PHE A 1 196 ? -17.781 18.297 22.719 1 82.06 196 PHE A N 1
ATOM 1592 C CA . PHE A 1 196 ? -16.828 17.672 21.812 1 82.06 196 PHE A CA 1
ATOM 1593 C C . PHE A 1 196 ? -16.516 18.594 20.641 1 82.06 196 PHE A C 1
ATOM 1595 O O . PHE A 1 196 ? -15.766 18.234 19.734 1 82.06 196 PHE A O 1
ATOM 1602 N N . LEU A 1 197 ? -17.047 19.797 20.766 1 84.81 197 LEU A N 1
ATOM 1603 C CA . LEU A 1 197 ? -16.859 20.75 19.672 1 84.81 197 LEU A CA 1
ATOM 1604 C C . LEU A 1 197 ? -15.812 21.797 20.047 1 84.81 197 LEU A C 1
ATOM 1606 O O . LEU A 1 197 ? -15.516 21.984 21.219 1 84.81 197 LEU A O 1
ATOM 1610 N N . TYR A 1 198 ? -15.273 22.406 19.016 1 83.56 198 TYR A N 1
ATOM 1611 C CA . TYR A 1 198 ? -14.367 23.531 19.219 1 83.56 198 TYR A CA 1
ATOM 1612 C C . TYR A 1 198 ? -15.117 24.734 19.766 1 83.56 198 TYR A C 1
ATOM 1614 O O . TYR A 1 198 ? -16.125 25.156 19.203 1 83.56 198 TYR A O 1
ATOM 1622 N N . PHE A 1 199 ? -14.531 25.219 20.875 1 86.12 199 PHE A N 1
ATOM 1623 C CA . PHE A 1 199 ? -15.078 26.438 21.453 1 86.12 199 PHE A CA 1
ATOM 1624 C C . PHE A 1 199 ? -14.383 27.656 20.891 1 86.12 199 PHE A C 1
ATOM 1626 O O . PHE A 1 199 ? -13.188 27.859 21.109 1 86.12 199 PHE A O 1
ATOM 1633 N N . ASP A 1 200 ? -15.102 28.469 20.25 1 87.31 200 ASP A N 1
ATOM 1634 C CA . ASP A 1 200 ? -14.547 29.688 19.672 1 87.31 200 ASP A CA 1
ATOM 1635 C C . ASP A 1 200 ? -14.344 30.75 20.75 1 87.31 200 ASP A C 1
ATOM 1637 O O . ASP A 1 200 ? -15.305 31.234 21.328 1 87.31 200 ASP A O 1
ATOM 1641 N N . PRO A 1 201 ? -13.141 31.141 20.859 1 89.19 201 PRO A N 1
ATOM 1642 C CA . PRO A 1 201 ? -12.867 32.094 21.922 1 89.19 201 PRO A CA 1
ATOM 1643 C C . PRO A 1 201 ? -13.406 33.5 21.609 1 89.19 201 PRO A C 1
ATOM 1645 O O . PRO A 1 201 ? -13.602 34.312 22.531 1 89.19 201 PRO A O 1
ATOM 1648 N N . VAL A 1 202 ? -13.602 33.75 20.391 1 89.31 202 VAL A N 1
ATOM 1649 C CA . VAL A 1 202 ? -14.102 35.062 20 1 89.31 202 VAL A CA 1
ATOM 1650 C C . VAL A 1 202 ? -15.633 35.094 20.047 1 89.31 202 VAL A C 1
ATOM 1652 O O . VAL A 1 202 ? -16.219 35.938 20.719 1 89.31 202 VAL A O 1
ATOM 1655 N N . ALA A 1 203 ? -16.203 34.062 19.453 1 87.94 203 ALA A N 1
ATOM 1656 C CA . ALA A 1 203 ? -17.672 33.969 19.453 1 87.94 203 ALA A CA 1
ATOM 1657 C C . ALA A 1 203 ? -18.188 33.406 20.781 1 87.94 203 ALA A C 1
ATOM 1659 O O . ALA A 1 203 ? -19.375 33.531 21.078 1 87.94 203 ALA A O 1
ATOM 1660 N N . LYS A 1 204 ? -17.453 32.875 21.562 1 89.81 204 LYS A N 1
ATOM 1661 C CA . LYS A 1 204 ? -17.781 32.281 22.859 1 89.81 204 LYS A CA 1
ATOM 1662 C C . LYS A 1 204 ? -18.891 31.25 22.734 1 89.81 204 LYS A C 1
ATOM 1664 O O . LYS A 1 204 ? -19.812 31.219 23.531 1 89.81 204 LYS A O 1
ATOM 1669 N N . THR A 1 205 ? -18.859 30.531 21.688 1 89.25 205 THR A N 1
ATOM 1670 C CA . THR A 1 205 ? -19.812 29.469 21.422 1 89.25 205 THR A CA 1
ATOM 1671 C C . THR A 1 205 ? -19.141 28.312 20.688 1 89.25 205 THR A C 1
ATOM 1673 O O . THR A 1 205 ? -18.125 28.5 20.016 1 89.25 205 THR A O 1
ATOM 1676 N N . PRO A 1 206 ? -19.719 27.125 20.938 1 85.94 206 PRO A N 1
ATOM 1677 C CA . PRO A 1 206 ? -19.234 26.016 20.109 1 85.94 206 PRO A CA 1
ATOM 1678 C C . PRO A 1 206 ? -19.594 26.188 18.641 1 85.94 206 PRO A C 1
ATOM 1680 O O . PRO A 1 206 ? -20.672 26.656 18.312 1 85.94 206 PRO A O 1
ATOM 1683 N N . ILE A 1 207 ? -18.641 25.766 17.828 1 82.38 207 ILE A N 1
ATOM 1684 C CA . ILE A 1 207 ? -18.859 25.922 16.391 1 82.38 207 ILE A CA 1
ATOM 1685 C C . ILE A 1 207 ? -18.922 24.562 15.719 1 82.38 207 ILE A C 1
ATOM 1687 O O . ILE A 1 207 ? -18.078 23.703 15.969 1 82.38 207 ILE A O 1
ATOM 1691 N N . ILE A 1 208 ? -19.984 24.453 14.914 1 79 208 ILE A N 1
ATOM 1692 C CA . ILE A 1 208 ? -20.141 23.25 14.094 1 79 208 ILE A CA 1
ATOM 1693 C C . ILE A 1 208 ? -19.625 23.531 12.68 1 79 208 ILE A C 1
ATOM 1695 O O . ILE A 1 208 ? -19.969 24.547 12.07 1 79 208 ILE A O 1
ATOM 1699 N N . VAL A 1 209 ? -18.75 22.672 12.266 1 78.38 209 VAL A N 1
ATOM 1700 C CA . VAL A 1 209 ? -18.188 22.875 10.938 1 78.38 209 VAL A CA 1
ATOM 1701 C C . VAL A 1 209 ? -18.516 21.688 10.047 1 78.38 209 VAL A C 1
ATOM 1703 O O . VAL A 1 209 ? -18.375 20.531 10.469 1 78.38 209 VAL A O 1
ATOM 1706 N N . ASN A 1 210 ? -19.094 22.031 8.922 1 80.88 210 ASN A N 1
ATOM 1707 C CA . ASN A 1 210 ? -19.281 21.016 7.895 1 80.88 210 ASN A CA 1
ATOM 1708 C C . ASN A 1 210 ? -17.984 20.766 7.117 1 80.88 210 ASN A C 1
ATOM 1710 O O . ASN A 1 210 ? -17.469 21.672 6.457 1 80.88 210 ASN A O 1
ATOM 1714 N N . ILE A 1 211 ? -17.547 19.594 7.184 1 85.75 211 ILE A N 1
ATOM 1715 C CA . ILE A 1 211 ? -16.219 19.328 6.676 1 85.75 211 ILE A CA 1
ATOM 1716 C C . ILE A 1 211 ? -16.312 18.812 5.242 1 85.75 211 ILE A C 1
ATOM 1718 O O . ILE A 1 211 ? -15.281 18.594 4.586 1 85.75 211 ILE A O 1
ATOM 1722 N N . SER A 1 212 ? -17.469 18.641 4.617 1 86.44 212 SER A N 1
ATOM 1723 C CA . SER A 1 212 ? -17.609 18.031 3.299 1 86.44 212 SER A CA 1
ATOM 1724 C C . SER A 1 212 ? -16.953 18.875 2.223 1 86.44 212 SER A C 1
ATOM 1726 O O . SER A 1 212 ? -16.188 18.359 1.396 1 86.44 212 SER A O 1
ATOM 1728 N N . ARG A 1 213 ? -17.188 20.156 2.303 1 88.5 213 ARG A N 1
ATOM 1729 C CA . ARG A 1 213 ? -16.641 21.047 1.277 1 88.5 213 ARG A CA 1
ATOM 1730 C C . ARG A 1 213 ? -15.125 21.156 1.402 1 88.5 213 ARG A C 1
ATOM 1732 O O . ARG A 1 213 ? -14.406 20.984 0.418 1 88.5 213 ARG A O 1
ATOM 1739 N N . PRO A 1 214 ? -14.641 21.438 2.621 1 91.56 214 PRO A N 1
ATOM 1740 C CA . PRO A 1 214 ? -13.18 21.453 2.758 1 91.56 214 PRO A CA 1
ATOM 1741 C C . PRO A 1 214 ? -12.539 20.141 2.318 1 91.56 214 PRO A C 1
ATOM 1743 O O . PRO A 1 214 ? -11.461 20.141 1.71 1 91.56 214 PRO A O 1
ATOM 1746 N N . LEU A 1 215 ? -13.172 19.109 2.6 1 91.44 215 LEU A N 1
ATOM 1747 C CA . LEU A 1 215 ? -12.641 17.797 2.24 1 91.44 215 LEU A CA 1
ATOM 1748 C C . LEU A 1 215 ? -12.547 17.656 0.726 1 91.44 215 LEU A C 1
ATOM 1750 O O . LEU A 1 215 ? -11.547 17.141 0.211 1 91.44 215 LEU A O 1
ATOM 1754 N N . GLU A 1 216 ? -13.5 18.016 0.079 1 91.12 216 GLU A N 1
ATOM 1755 C CA . GLU A 1 216 ? -13.516 17.938 -1.379 1 91.12 216 GLU A CA 1
ATOM 1756 C C . GLU A 1 216 ? -12.414 18.781 -1.99 1 91.12 216 GLU A C 1
ATOM 1758 O O . GLU A 1 216 ? -11.711 18.344 -2.9 1 91.12 216 GLU A O 1
ATOM 1763 N N . LYS A 1 217 ? -12.305 19.953 -1.5 1 94.62 217 LYS A N 1
ATOM 1764 C CA . LYS A 1 217 ? -11.32 20.875 -2.053 1 94.62 217 LYS A CA 1
ATOM 1765 C C . LYS A 1 217 ? -9.898 20.422 -1.71 1 94.62 217 LYS A C 1
ATOM 1767 O O . LYS A 1 217 ? -8.977 20.625 -2.504 1 94.62 217 LYS A O 1
ATOM 1772 N N . LEU A 1 218 ? -9.75 19.859 -0.544 1 94.5 218 LEU A N 1
ATOM 1773 C CA . LEU A 1 218 ? -8.445 19.312 -0.186 1 94.5 218 LEU A CA 1
ATOM 1774 C C . LEU A 1 218 ? -8.07 18.141 -1.099 1 94.5 218 LEU A C 1
ATOM 1776 O O . LEU A 1 218 ? -6.906 17.984 -1.467 1 94.5 218 LEU A O 1
ATOM 1780 N N . ASN A 1 219 ? -9.039 17.391 -1.399 1 91.12 219 ASN A N 1
ATOM 1781 C CA . ASN A 1 219 ? -8.789 16.281 -2.322 1 91.12 219 ASN A CA 1
ATOM 1782 C C . ASN A 1 219 ? -8.25 16.781 -3.66 1 91.12 219 ASN A C 1
ATOM 1784 O O . ASN A 1 219 ? -7.289 16.234 -4.195 1 91.12 219 ASN A O 1
ATOM 1788 N N . VAL A 1 220 ? -8.828 17.75 -4.121 1 93.25 220 VAL A N 1
ATOM 1789 C CA . VAL A 1 220 ? -8.398 18.328 -5.391 1 93.25 220 VAL A CA 1
ATOM 1790 C C . VAL A 1 220 ? -6.988 18.906 -5.246 1 93.25 220 VAL A C 1
ATOM 1792 O O . VAL A 1 220 ? -6.152 18.75 -6.141 1 93.25 220 VAL A O 1
ATOM 1795 N N . LEU A 1 221 ? -6.766 19.531 -4.172 1 96.06 221 LEU A N 1
ATOM 1796 C CA . LEU A 1 221 ? -5.449 20.109 -3.908 1 96.06 221 LEU A CA 1
ATOM 1797 C C . LEU A 1 221 ? -4.375 19.016 -3.922 1 96.06 221 LEU A C 1
ATOM 1799 O O . LEU A 1 221 ? -3.324 19.188 -4.551 1 96.06 221 LEU A O 1
ATOM 1803 N N . TYR A 1 222 ? -4.645 17.953 -3.27 1 92.56 222 TYR A N 1
ATOM 1804 C CA . TYR A 1 222 ? -3.656 16.891 -3.186 1 92.56 222 TYR A CA 1
ATOM 1805 C C . TYR A 1 222 ? -3.506 16.172 -4.523 1 92.56 222 TYR A C 1
ATOM 1807 O O . TYR A 1 222 ? -2.418 15.703 -4.863 1 92.56 222 TYR A O 1
ATOM 1815 N N . GLN A 1 223 ? -4.543 16.094 -5.277 1 89.56 223 GLN A N 1
ATOM 1816 C CA . GLN A 1 223 ? -4.414 15.555 -6.625 1 89.56 223 GLN A CA 1
ATOM 1817 C C . GLN A 1 223 ? -3.473 16.406 -7.473 1 89.56 223 GLN A C 1
ATOM 1819 O O . GLN A 1 223 ? -2.65 15.875 -8.219 1 89.56 223 GLN A O 1
ATOM 1824 N N . LEU A 1 224 ? -3.637 17.625 -7.305 1 92.12 224 LEU A N 1
ATOM 1825 C CA . LEU A 1 224 ? -2.75 18.562 -7.996 1 92.12 224 LEU A CA 1
ATOM 1826 C C . LEU A 1 224 ? -1.306 18.375 -7.543 1 92.12 224 LEU A C 1
ATOM 1828 O O . LEU A 1 224 ? -0.399 18.266 -8.375 1 92.12 224 LEU A O 1
ATOM 1832 N N . ALA A 1 225 ? -1.135 18.344 -6.273 1 92.19 225 ALA A N 1
ATOM 1833 C CA . ALA A 1 225 ? 0.202 18.172 -5.711 1 92.19 225 ALA A CA 1
ATOM 1834 C C . ALA A 1 225 ? 0.834 16.875 -6.191 1 92.19 225 ALA A C 1
ATOM 1836 O O . ALA A 1 225 ? 2.008 16.844 -6.57 1 92.19 225 ALA A O 1
ATOM 1837 N N . ASN A 1 226 ? 0.068 15.867 -6.219 1 84.5 226 ASN A N 1
ATOM 1838 C CA . ASN A 1 226 ? 0.575 14.562 -6.621 1 84.5 226 ASN A CA 1
ATOM 1839 C C . ASN A 1 226 ? 0.94 14.539 -8.102 1 84.5 226 ASN A C 1
ATOM 1841 O O . ASN A 1 226 ? 1.932 13.914 -8.492 1 84.5 226 ASN A O 1
ATOM 1845 N N . ARG A 1 227 ? 0.168 15.086 -8.859 1 83.94 227 ARG A N 1
ATOM 1846 C CA . ARG A 1 227 ? 0.434 15.148 -10.289 1 83.94 227 ARG A CA 1
ATOM 1847 C C . ARG A 1 227 ? 1.766 15.836 -10.57 1 83.94 227 ARG A C 1
ATOM 1849 O O . ARG A 1 227 ? 2.562 15.352 -11.375 1 83.94 227 ARG A O 1
ATOM 1856 N N . TYR A 1 228 ? 1.998 16.875 -9.867 1 87.44 228 TYR A N 1
ATOM 1857 C CA . TYR A 1 228 ? 3.18 17.672 -10.164 1 87.44 228 TYR A CA 1
ATOM 1858 C C . TYR A 1 228 ? 4.406 17.125 -9.445 1 87.44 228 TYR A C 1
ATOM 1860 O O . TYR A 1 228 ? 5.539 17.422 -9.82 1 87.44 228 TYR A O 1
ATOM 1868 N N . HIS A 1 229 ? 4.195 16.422 -8.398 1 82.31 229 HIS A N 1
ATOM 1869 C CA . HIS A 1 229 ? 5.332 15.844 -7.688 1 82.31 229 HIS A CA 1
ATOM 1870 C C . HIS A 1 229 ? 6.176 14.984 -8.617 1 82.31 229 HIS A C 1
ATOM 1872 O O . HIS A 1 229 ? 7.406 15.086 -8.625 1 82.31 229 HIS A O 1
ATOM 1878 N N . ASP A 1 230 ? 5.527 14.242 -9.391 1 69 230 ASP A N 1
ATOM 1879 C CA . ASP A 1 230 ? 6.215 13.352 -10.328 1 69 230 ASP A CA 1
ATOM 1880 C C . ASP A 1 230 ? 6.906 14.156 -11.43 1 69 230 ASP A C 1
ATOM 1882 O O . ASP A 1 230 ? 8 13.797 -11.867 1 69 230 ASP A O 1
ATOM 1886 N N . LEU A 1 231 ? 6.297 15.18 -11.789 1 75.31 231 LEU A N 1
ATOM 1887 C CA . LEU A 1 231 ? 6.777 15.961 -12.922 1 75.31 231 LEU A CA 1
ATOM 1888 C C . LEU A 1 231 ? 7.957 16.844 -12.508 1 75.31 231 LEU A C 1
ATOM 1890 O O . LEU A 1 231 ? 8.914 17 -13.266 1 75.31 231 LEU A O 1
ATOM 1894 N N . VAL A 1 232 ? 7.859 17.359 -11.352 1 74.62 232 VAL A N 1
ATOM 1895 C CA . VAL A 1 232 ? 8.867 18.312 -10.891 1 74.62 232 VAL A CA 1
ATOM 1896 C C . VAL A 1 232 ? 10.102 17.547 -10.398 1 74.62 232 VAL A C 1
ATOM 1898 O O . VAL A 1 232 ? 11.234 17.984 -10.633 1 74.62 232 VAL A O 1
ATOM 1901 N N . TYR A 1 233 ? 10.016 16.453 -9.695 1 64.44 233 TYR A N 1
ATOM 1902 C CA . TYR A 1 233 ? 11.148 15.781 -9.07 1 64.44 233 TYR A CA 1
ATOM 1903 C C . TYR A 1 233 ? 11.562 14.555 -9.867 1 64.44 233 TYR A C 1
ATOM 1905 O O . TYR A 1 233 ? 12.625 13.977 -9.617 1 64.44 233 TYR A O 1
ATOM 1913 N N . ARG A 1 234 ? 10.891 13.914 -10.594 1 57.41 234 ARG A N 1
ATOM 1914 C CA . ARG A 1 234 ? 11.336 12.75 -11.352 1 57.41 234 ARG A CA 1
ATOM 1915 C C . ARG A 1 234 ? 12.367 13.148 -12.406 1 57.41 234 ARG A C 1
ATOM 1917 O O . ARG A 1 234 ? 12.305 14.242 -12.961 1 57.41 234 ARG A O 1
ATOM 1924 N N . ASP A 1 235 ? 13.484 12.523 -12.344 1 48.84 235 ASP A N 1
ATOM 1925 C CA . ASP A 1 235 ? 14.75 12.641 -13.062 1 48.84 235 ASP A CA 1
ATOM 1926 C C . ASP A 1 235 ? 14.516 13.094 -14.508 1 48.84 235 ASP A C 1
ATOM 1928 O O . ASP A 1 235 ? 13.656 12.547 -15.203 1 48.84 235 ASP A O 1
ATOM 1932 N N . SER A 1 236 ? 14.891 14.227 -14.727 1 43.69 236 SER A N 1
ATOM 1933 C CA . SER A 1 236 ? 15.391 14.891 -15.922 1 43.69 236 SER A CA 1
ATOM 1934 C C . SER A 1 236 ? 16.047 13.891 -16.875 1 43.69 236 SER A C 1
ATOM 1936 O O . SER A 1 236 ? 16.609 14.281 -17.906 1 43.69 236 SER A O 1
ATOM 1938 N N . SER A 1 237 ? 16.469 12.789 -16.297 1 42.16 237 SER A N 1
ATOM 1939 C CA . SER A 1 237 ? 17.328 12.195 -17.328 1 42.16 237 SER A CA 1
ATOM 1940 C C . SER A 1 237 ? 16.672 12.266 -18.703 1 42.16 237 SER A C 1
ATOM 1942 O O . SER A 1 237 ? 17.328 12.086 -19.719 1 42.16 237 SER A O 1
ATOM 1944 N N . SER A 1 238 ? 15.555 11.727 -18.656 1 40.78 238 SER A N 1
ATOM 1945 C CA . SER A 1 238 ? 15.164 11.844 -20.062 1 40.78 238 SER A CA 1
ATOM 1946 C C . SER A 1 238 ? 15.055 13.305 -20.484 1 40.78 238 SER A C 1
ATOM 1948 O O . SER A 1 238 ? 15.219 13.625 -21.656 1 40.78 238 SER A O 1
ATOM 1950 N N . ASN A 1 239 ? 14.07 14.188 -19.891 1 41.69 239 ASN A N 1
ATOM 1951 C CA . ASN A 1 239 ? 13.891 15.492 -20.5 1 41.69 239 ASN A CA 1
ATOM 1952 C C . ASN A 1 239 ? 14.867 16.516 -19.938 1 41.69 239 ASN A C 1
ATOM 1954 O O . ASN A 1 239 ? 15.219 16.453 -18.75 1 41.69 239 ASN A O 1
ATOM 1958 N N . ASN A 1 240 ? 15.445 17.5 -20.703 1 40.31 240 ASN A N 1
ATOM 1959 C CA . ASN A 1 240 ? 16.281 18.688 -20.609 1 40.31 240 ASN A CA 1
ATOM 1960 C C . ASN A 1 240 ? 15.922 19.547 -19.391 1 40.31 240 ASN A C 1
ATOM 1962 O O . ASN A 1 240 ? 14.742 19.703 -19.062 1 40.31 240 ASN A O 1
ATOM 1966 N N . GLY A 1 241 ? 16.75 19.734 -18.266 1 49.03 241 GLY A N 1
ATOM 1967 C CA . GLY A 1 241 ? 16.797 20.797 -17.266 1 49.03 241 GLY A CA 1
ATOM 1968 C C . GLY A 1 241 ? 15.625 21.766 -17.359 1 49.03 241 GLY A C 1
ATOM 1969 O O . GLY A 1 241 ? 15.156 22.297 -16.359 1 49.03 241 GLY A O 1
ATOM 1970 N N . LEU A 1 242 ? 15.375 22.156 -18.5 1 50.22 242 LEU A N 1
ATOM 1971 C CA . LEU A 1 242 ? 14.367 23.125 -18.906 1 50.22 242 LEU A CA 1
ATOM 1972 C C . LEU A 1 242 ? 12.969 22.672 -18.469 1 50.22 242 LEU A C 1
ATOM 1974 O O . LEU A 1 242 ? 12.109 23.5 -18.188 1 50.22 242 LEU A O 1
ATOM 1978 N N . SER A 1 243 ? 12.953 21.266 -17.828 1 72.94 243 SER A N 1
ATOM 1979 C CA . SER A 1 243 ? 11.633 20.672 -17.688 1 72.94 243 SER A CA 1
ATOM 1980 C C . SER A 1 243 ? 11.141 20.75 -16.25 1 72.94 243 SER A C 1
ATOM 1982 O O . SER A 1 243 ? 9.969 21.031 -16 1 72.94 243 SER A O 1
ATOM 1984 N N . THR A 1 244 ? 12.039 20.984 -15.25 1 79.12 244 THR A N 1
ATOM 1985 C CA . THR A 1 244 ? 11.625 21.047 -13.852 1 79.12 244 THR A CA 1
ATOM 1986 C C . THR A 1 244 ? 11.039 22.406 -13.523 1 79.12 244 THR A C 1
ATOM 1988 O O . THR A 1 244 ? 9.953 22.5 -12.938 1 79.12 244 THR A O 1
ATOM 1991 N N . LEU A 1 245 ? 11.773 23.453 -13.93 1 82.81 245 LEU A N 1
ATOM 1992 C CA . LEU A 1 245 ? 11.312 24.812 -13.648 1 82.81 245 LEU A CA 1
ATOM 1993 C C . LEU A 1 245 ? 10.023 25.109 -14.406 1 82.81 245 LEU A C 1
ATOM 1995 O O . LEU A 1 245 ? 9.164 25.844 -13.914 1 82.81 245 LEU A O 1
ATOM 1999 N N . TYR A 1 246 ? 9.961 24.531 -15.5 1 85.44 246 TYR A N 1
ATOM 2000 C CA . TYR A 1 246 ? 8.742 24.688 -16.281 1 85.44 246 TYR A CA 1
ATOM 2001 C C . TYR A 1 246 ? 7.539 24.109 -15.555 1 85.44 246 TYR A C 1
ATOM 2003 O O . TYR A 1 246 ? 6.5 24.766 -15.445 1 85.44 246 TYR A O 1
ATOM 2011 N N . TYR A 1 247 ? 7.723 22.938 -15.023 1 87.94 247 TYR A N 1
ATOM 2012 C CA . TYR A 1 247 ? 6.617 22.281 -14.336 1 87.94 247 TYR A CA 1
ATOM 2013 C C . TYR A 1 247 ? 6.344 22.938 -12.992 1 87.94 247 TYR A C 1
ATOM 2015 O O . TYR A 1 247 ? 5.199 22.984 -12.531 1 87.94 247 TYR A O 1
ATOM 2023 N N . LEU A 1 248 ? 7.379 23.469 -12.406 1 90.5 248 LEU A N 1
ATOM 2024 C CA . LEU A 1 248 ? 7.172 24.219 -11.172 1 90.5 248 LEU A CA 1
ATOM 2025 C C . LEU A 1 248 ? 6.32 25.453 -11.422 1 90.5 248 LEU A C 1
ATOM 2027 O O . LEU A 1 248 ? 5.43 25.781 -10.633 1 90.5 248 LEU A O 1
ATOM 2031 N N . GLU A 1 249 ? 6.633 26.109 -12.492 1 90.81 249 GLU A N 1
ATOM 2032 C CA . GLU A 1 249 ? 5.852 27.281 -12.852 1 90.81 249 GLU A CA 1
ATOM 2033 C C . GLU A 1 249 ? 4.391 26.922 -13.117 1 90.81 249 GLU A C 1
ATOM 2035 O O . GLU A 1 249 ? 3.48 27.625 -12.688 1 90.81 249 GLU A O 1
ATOM 2040 N N . LYS A 1 250 ? 4.27 25.891 -13.828 1 90.69 250 LYS A N 1
ATOM 2041 C CA . LYS A 1 250 ? 2.912 25.438 -14.094 1 90.69 250 LYS A CA 1
ATOM 2042 C C . LYS A 1 250 ? 2.193 25.047 -12.805 1 90.69 250 LYS A C 1
ATOM 2044 O O . LYS A 1 250 ? 1.004 25.328 -12.641 1 90.69 250 LYS A O 1
ATOM 2049 N N . PHE A 1 251 ? 2.93 24.391 -11.984 1 93.69 251 PHE A N 1
ATOM 2050 C CA . PHE A 1 251 ? 2.371 24.047 -10.68 1 93.69 251 PHE A CA 1
ATOM 2051 C C . PHE A 1 251 ? 1.917 25.312 -9.945 1 93.69 251 PHE A C 1
ATOM 2053 O O . PHE A 1 251 ? 0.809 25.359 -9.414 1 93.69 251 PHE A O 1
ATOM 2060 N N . ASN A 1 252 ? 2.73 26.281 -9.883 1 94.88 252 ASN A N 1
ATOM 2061 C CA . ASN A 1 252 ? 2.422 27.5 -9.156 1 94.88 252 ASN A CA 1
ATOM 2062 C C . ASN A 1 252 ? 1.187 28.188 -9.727 1 94.88 252 ASN A C 1
ATOM 2064 O O . ASN A 1 252 ? 0.354 28.703 -8.977 1 94.88 252 ASN A O 1
ATOM 2068 N N . VAL A 1 253 ? 1.077 28.156 -10.977 1 94.62 253 VAL A N 1
ATOM 2069 C CA . VAL A 1 253 ? -0.101 28.734 -11.609 1 94.62 253 VAL A CA 1
ATOM 2070 C C . VAL A 1 253 ? -1.345 27.938 -11.219 1 94.62 253 VAL A C 1
ATOM 2072 O O . VAL A 1 253 ? -2.365 28.531 -10.844 1 94.62 253 VAL A O 1
ATOM 2075 N N . ASP A 1 254 ? -1.263 26.672 -11.25 1 95.75 254 ASP A N 1
ATOM 2076 C CA . ASP A 1 254 ? -2.406 25.812 -10.969 1 95.75 254 ASP A CA 1
ATOM 2077 C C . ASP A 1 254 ? -2.824 25.922 -9.5 1 95.75 254 ASP A C 1
ATOM 2079 O O . ASP A 1 254 ? -4.016 25.875 -9.188 1 95.75 254 ASP A O 1
ATOM 2083 N N . ILE A 1 255 ? -1.873 25.969 -8.648 1 96.56 255 ILE A N 1
ATOM 2084 C CA . ILE A 1 255 ? -2.199 26.016 -7.23 1 96.56 255 ILE A CA 1
ATOM 2085 C C . ILE A 1 255 ? -2.844 27.359 -6.895 1 96.56 255 ILE A C 1
ATOM 2087 O O . ILE A 1 255 ? -3.727 27.438 -6.035 1 96.56 255 ILE A O 1
ATOM 2091 N N . PHE A 1 256 ? -2.441 28.406 -7.574 1 96.38 256 PHE A N 1
ATOM 2092 C CA . PHE A 1 256 ? -3.088 29.703 -7.383 1 96.38 256 PHE A CA 1
ATOM 2093 C C . PHE A 1 256 ? -4.508 29.688 -7.941 1 96.38 256 PHE A C 1
ATOM 2095 O O . PHE A 1 256 ? -5.422 30.25 -7.344 1 96.38 256 PHE A O 1
ATOM 2102 N N . HIS A 1 257 ? -4.605 29.031 -9.016 1 96.38 257 HIS A N 1
ATOM 2103 C CA . HIS A 1 257 ? -5.945 28.875 -9.578 1 96.38 257 HIS A CA 1
ATOM 2104 C C . HIS A 1 257 ? -6.852 28.094 -8.625 1 96.38 257 HIS A C 1
ATOM 2106 O O . HIS A 1 257 ? -8.039 28.406 -8.5 1 96.38 257 HIS A O 1
ATOM 2112 N N . TRP A 1 258 ? -6.316 27.062 -8.055 1 97.81 258 TRP A N 1
ATOM 2113 C CA . TRP A 1 258 ? -7.07 26.312 -7.066 1 97.81 258 TRP A CA 1
ATOM 2114 C C . TRP A 1 258 ? -7.559 27.203 -5.938 1 97.81 258 TRP A C 1
ATOM 2116 O O . TRP A 1 258 ? -8.734 27.156 -5.559 1 97.81 258 TRP A O 1
ATOM 2126 N N . LYS A 1 259 ? -6.77 28.031 -5.391 1 97.5 259 LYS A N 1
ATOM 2127 C CA . LYS A 1 259 ? -7.164 28.938 -4.309 1 97.5 259 LYS A CA 1
ATOM 2128 C C . LYS A 1 259 ? -8.219 29.938 -4.777 1 97.5 259 LYS A C 1
ATOM 2130 O O . LYS A 1 259 ? -9.203 30.172 -4.078 1 97.5 259 LYS A O 1
ATOM 2135 N N . ASP A 1 260 ? -8.008 30.438 -5.973 1 96.25 260 ASP A N 1
ATOM 2136 C CA . ASP A 1 260 ? -8.922 31.438 -6.516 1 96.25 260 ASP A CA 1
ATOM 2137 C C . ASP A 1 260 ? -10.297 30.844 -6.793 1 96.25 260 ASP A C 1
ATOM 2139 O O . ASP A 1 260 ? -11.305 31.547 -6.809 1 96.25 260 ASP A O 1
ATOM 2143 N N . SER A 1 261 ? -10.273 29.578 -7.023 1 96.56 261 SER A N 1
ATOM 2144 C CA . SER A 1 261 ? -11.516 28.906 -7.375 1 96.56 261 SER A CA 1
ATOM 2145 C C . SER A 1 261 ? -12.297 28.5 -6.129 1 96.56 261 SER A C 1
ATOM 2147 O O . SER A 1 261 ? -13.422 28.016 -6.227 1 96.56 261 SER A O 1
ATOM 2149 N N . LEU A 1 262 ? -11.773 28.719 -4.973 1 97.06 262 LEU A N 1
ATOM 2150 C CA . LEU A 1 262 ? -12.438 28.328 -3.736 1 97.06 262 LEU A CA 1
ATOM 2151 C C . LEU A 1 262 ? -13.695 29.156 -3.51 1 97.06 262 LEU A C 1
ATOM 2153 O O . LEU A 1 262 ? -13.742 30.344 -3.863 1 97.06 262 LEU A O 1
ATOM 2157 N N . PRO A 1 263 ? -14.719 28.547 -2.984 1 93.94 263 PRO A N 1
ATOM 2158 C CA . PRO A 1 263 ? -15.875 29.344 -2.592 1 93.94 263 PRO A CA 1
ATOM 2159 C C . PRO A 1 263 ? -15.547 30.375 -1.52 1 93.94 263 PRO A C 1
ATOM 2161 O O . PRO A 1 263 ? -14.531 30.25 -0.83 1 93.94 263 PRO A O 1
ATOM 2164 N N . ARG A 1 264 ? -16.375 31.281 -1.284 1 91.88 264 ARG A N 1
ATOM 2165 C CA . ARG A 1 264 ? -16.141 32.438 -0.428 1 91.88 264 ARG A CA 1
ATOM 2166 C C . ARG A 1 264 ? -15.875 32 1.012 1 91.88 264 ARG A C 1
ATOM 2168 O O . ARG A 1 264 ? -15.086 32.656 1.718 1 91.88 264 ARG A O 1
ATOM 2175 N N . ASP A 1 265 ? -16.531 30.969 1.409 1 88.88 265 ASP A N 1
ATOM 2176 C CA . ASP A 1 265 ? -16.422 30.547 2.801 1 88.88 265 ASP A CA 1
ATOM 2177 C C . ASP A 1 265 ? -15.078 29.859 3.061 1 88.88 265 ASP A C 1
ATOM 2179 O O . ASP A 1 265 ? -14.633 29.766 4.207 1 88.88 265 ASP A O 1
ATOM 2183 N N . LEU A 1 266 ? -14.406 29.438 2.061 1 94.31 266 LEU A N 1
ATOM 2184 C CA . LEU A 1 266 ? -13.141 28.719 2.227 1 94.31 266 LEU A CA 1
ATOM 2185 C C . LEU A 1 266 ? -11.969 29.594 1.781 1 94.31 266 LEU A C 1
ATOM 2187 O O . LEU A 1 266 ? -10.82 29.344 2.166 1 94.31 266 LEU A O 1
ATOM 2191 N N . TYR A 1 267 ? -12.273 30.578 0.928 1 96.31 267 TYR A N 1
ATOM 2192 C CA . TYR A 1 267 ? -11.234 31.5 0.453 1 96.31 267 TYR A CA 1
ATOM 2193 C C . TYR A 1 267 ? -10.727 32.375 1.583 1 96.31 267 TYR A C 1
ATOM 2195 O O . TYR A 1 267 ? -11.469 32.688 2.523 1 96.31 267 TYR A O 1
ATOM 2203 N N . TRP A 1 268 ? -9.438 32.812 1.503 1 97.31 268 TRP A N 1
ATOM 2204 C CA . TRP A 1 268 ? -8.93 33.688 2.543 1 97.31 268 TRP A CA 1
ATOM 2205 C C . TRP A 1 268 ? -7.938 34.688 1.964 1 97.31 268 TRP A C 1
ATOM 2207 O O . TRP A 1 268 ? -7.273 34.406 0.965 1 97.31 268 TRP A O 1
ATOM 2217 N N . THR A 1 269 ? -7.875 35.812 2.58 1 96.31 269 THR A N 1
ATOM 2218 C CA . THR A 1 269 ? -6.895 36.875 2.326 1 96.31 269 THR A CA 1
ATOM 2219 C C . THR A 1 269 ? -5.965 37.031 3.525 1 96.31 269 THR A C 1
ATOM 2221 O O . THR A 1 269 ? -6.148 36.406 4.559 1 96.31 269 THR A O 1
ATOM 2224 N N . LYS A 1 270 ? -5.043 37.875 3.334 1 94.62 270 LYS A N 1
ATOM 2225 C CA . LYS A 1 270 ? -4.145 38.188 4.445 1 94.62 270 LYS A CA 1
ATOM 2226 C C . LYS A 1 270 ? -4.91 38.75 5.625 1 94.62 270 LYS A C 1
ATOM 2228 O O . LYS A 1 270 ? -4.582 38.5 6.781 1 94.62 270 LYS A O 1
ATOM 2233 N N . ASN A 1 271 ? -5.863 39.5 5.328 1 95.5 271 ASN A N 1
ATOM 2234 C CA . ASN A 1 271 ? -6.688 40.094 6.375 1 95.5 271 ASN A CA 1
ATOM 2235 C C . ASN A 1 271 ? -7.484 39.031 7.133 1 95.5 271 ASN A C 1
ATOM 2237 O O . ASN A 1 271 ? -7.684 39.156 8.344 1 95.5 271 ASN A O 1
ATOM 2241 N N . GLU A 1 272 ? -7.918 38.094 6.402 1 95.75 272 GLU A N 1
ATOM 2242 C CA . GLU A 1 272 ? -8.633 37 7.047 1 95.75 272 GLU A CA 1
ATOM 2243 C C . GLU A 1 272 ? -7.715 36.219 7.965 1 95.75 272 GLU A C 1
ATOM 2245 O O . GLU A 1 272 ? -8.141 35.719 9.016 1 95.75 272 GLU A O 1
ATOM 2250 N N . LEU A 1 273 ? -6.527 36.062 7.594 1 97.44 273 LEU A N 1
ATOM 2251 C CA . LEU A 1 273 ? -5.555 35.375 8.438 1 97.44 273 LEU A CA 1
ATOM 2252 C C . LEU A 1 273 ? -5.297 36.156 9.719 1 97.44 273 LEU A C 1
ATOM 2254 O O . LEU A 1 273 ? -5.141 35.562 10.797 1 97.44 273 LEU A O 1
ATOM 2258 N N . LYS A 1 274 ? -5.262 37.438 9.586 1 96.06 274 LYS A N 1
ATOM 2259 C CA . LYS A 1 274 ? -5.047 38.312 10.727 1 96.06 274 LYS A CA 1
ATOM 2260 C C . LYS A 1 274 ? -6.219 38.25 11.703 1 96.06 274 LYS A C 1
ATOM 2262 O O . LYS A 1 274 ? -6.023 38.281 12.922 1 96.06 274 LYS A O 1
ATOM 2267 N N . SER A 1 275 ? -7.375 38.062 11.164 1 95.06 275 SER A N 1
ATOM 2268 C CA . SER A 1 275 ? -8.57 38.125 12 1 95.06 275 SER A CA 1
ATOM 2269 C C . SER A 1 275 ? -8.984 36.719 12.469 1 95.06 275 SER A C 1
ATOM 2271 O O . SER A 1 275 ? -9.492 36.562 13.586 1 95.06 275 SER A O 1
ATOM 2273 N N . ASN A 1 276 ? -8.719 35.719 11.609 1 94 276 ASN A N 1
ATOM 2274 C CA . ASN A 1 276 ? -9.305 34.406 11.898 1 94 276 ASN A CA 1
ATOM 2275 C C . ASN A 1 276 ? -8.227 33.344 12.031 1 94 276 ASN A C 1
ATOM 2277 O O . ASN A 1 276 ? -8.539 32.156 12.102 1 94 276 ASN A O 1
ATOM 2281 N N . GLY A 1 277 ? -7.004 33.688 12.102 1 94.88 277 GLY A N 1
ATOM 2282 C CA . GLY A 1 277 ? -5.91 32.75 12.203 1 94.88 277 GLY A CA 1
ATOM 2283 C C . GLY A 1 277 ? -5.961 31.906 13.461 1 94.88 277 GLY A C 1
ATOM 2284 O O . GLY A 1 277 ? -5.301 30.859 13.547 1 94.88 277 GLY A O 1
ATOM 2285 N N . TYR A 1 278 ? -6.805 32.25 14.43 1 93.5 278 TYR A N 1
ATOM 2286 C CA . TYR A 1 278 ? -6.926 31.531 15.688 1 93.5 278 TYR A CA 1
ATOM 2287 C C . TYR A 1 278 ? -7.828 30.312 15.531 1 93.5 278 TYR A C 1
ATOM 2289 O O . TYR A 1 278 ? -7.809 29.406 16.375 1 93.5 278 TYR A O 1
ATOM 2297 N N . ASN A 1 279 ? -8.648 30.281 14.523 1 92 279 ASN A N 1
ATOM 2298 C CA . ASN A 1 279 ? -9.672 29.266 14.344 1 92 279 ASN A CA 1
ATOM 2299 C C . ASN A 1 279 ? -9.102 27.984 13.742 1 92 279 ASN A C 1
ATOM 2301 O O . ASN A 1 279 ? -8.906 27.906 12.523 1 92 279 ASN A O 1
ATOM 2305 N N . ILE A 1 280 ? -9.016 27.016 14.539 1 89.25 280 ILE A N 1
ATOM 2306 C CA . ILE A 1 280 ? -8.344 25.781 14.141 1 89.25 280 ILE A CA 1
ATOM 2307 C C . ILE A 1 280 ? -9.172 25.062 13.078 1 89.25 280 ILE A C 1
ATOM 2309 O O . ILE A 1 280 ? -8.633 24.359 12.234 1 89.25 280 ILE A O 1
ATOM 2313 N N . ASN A 1 281 ? -10.461 25.234 13.008 1 86.31 281 ASN A N 1
ATOM 2314 C CA . ASN A 1 281 ? -11.352 24.594 12.055 1 86.31 281 ASN A CA 1
ATOM 2315 C C . ASN A 1 281 ? -11.164 25.141 10.648 1 86.31 281 ASN A C 1
ATOM 2317 O O . ASN A 1 281 ? -11.484 24.469 9.664 1 86.31 281 ASN A O 1
ATOM 2321 N N . LEU A 1 282 ? -10.641 26.328 10.648 1 90.25 282 LEU A N 1
ATOM 2322 C CA . LEU A 1 282 ? -10.375 26.953 9.352 1 90.25 282 LEU A CA 1
ATOM 2323 C C . LEU A 1 282 ? -8.93 26.719 8.938 1 90.25 282 LEU A C 1
ATOM 2325 O O . LEU A 1 282 ? -8.648 26.484 7.758 1 90.25 282 LEU A O 1
ATOM 2329 N N . MET A 1 283 ? -8.133 26.75 9.938 1 93.75 283 MET A N 1
ATOM 2330 C CA . MET A 1 283 ? -6.707 26.828 9.641 1 93.75 283 MET A CA 1
ATOM 2331 C C . MET A 1 283 ? -6.172 25.469 9.211 1 93.75 283 MET A C 1
ATOM 2333 O O . MET A 1 283 ? -5.184 25.375 8.484 1 93.75 283 MET A O 1
ATOM 2337 N N . PHE A 1 284 ? -6.816 24.391 9.625 1 92.12 284 PHE A N 1
ATOM 2338 C CA . PHE A 1 284 ? -6.344 23.078 9.18 1 92.12 284 PHE A CA 1
ATOM 2339 C C . PHE A 1 284 ? -6.34 23 7.66 1 92.12 284 PHE A C 1
ATOM 2341 O O . PHE A 1 284 ? -5.418 22.438 7.066 1 92.12 284 PHE A O 1
ATOM 2348 N N . PHE A 1 285 ? -7.285 23.547 7.047 1 94.69 285 PHE A N 1
ATOM 2349 C CA . PHE A 1 285 ? -7.461 23.594 5.602 1 94.69 285 PHE A CA 1
ATOM 2350 C C . PHE A 1 285 ? -6.43 24.5 4.957 1 94.69 285 PHE A C 1
ATOM 2352 O O . PHE A 1 285 ? -5.75 24.109 4.008 1 94.69 285 PHE A O 1
ATOM 2359 N N . ARG A 1 286 ? -6.238 25.594 5.516 1 96.88 286 ARG A N 1
ATOM 2360 C CA . ARG A 1 286 ? -5.355 26.609 4.953 1 96.88 286 ARG A CA 1
ATOM 2361 C C . ARG A 1 286 ? -3.893 26.219 5.109 1 96.88 286 ARG A C 1
ATOM 2363 O O . ARG A 1 286 ? -3.086 26.438 4.203 1 96.88 286 ARG A O 1
ATOM 2370 N N . TYR A 1 287 ? -3.566 25.688 6.215 1 97.06 287 TYR A N 1
ATOM 2371 C CA . TYR A 1 287 ? -2.186 25.297 6.469 1 97.06 287 TYR A CA 1
ATOM 2372 C C . TYR A 1 287 ? -1.735 24.219 5.484 1 97.06 287 TYR A C 1
ATOM 2374 O O . TYR A 1 287 ? -0.564 24.172 5.102 1 97.06 287 TYR A O 1
ATOM 2382 N N . GLN A 1 288 ? -2.6 23.375 5.082 1 96.44 288 GLN A N 1
ATOM 2383 C CA . GLN A 1 288 ? -2.225 22.359 4.109 1 96.44 288 GLN A CA 1
ATOM 2384 C C . GLN A 1 288 ? -1.875 22.984 2.764 1 96.44 288 GLN A C 1
ATOM 2386 O O . GLN A 1 288 ? -0.965 22.516 2.074 1 96.44 288 GLN A O 1
ATOM 2391 N N . TYR A 1 289 ? -2.557 24.016 2.443 1 97.69 289 TYR A N 1
ATOM 2392 C CA . TYR A 1 289 ? -2.207 24.781 1.253 1 97.69 289 TYR A CA 1
ATOM 2393 C C . TYR A 1 289 ? -0.778 25.312 1.341 1 97.69 289 TYR A C 1
ATOM 2395 O O . TYR A 1 289 ? 0.011 25.141 0.409 1 97.69 289 TYR A O 1
ATOM 2403 N N . TYR A 1 290 ? -0.451 25.906 2.402 1 98 290 TYR A N 1
ATOM 2404 C CA . TYR A 1 290 ? 0.866 26.516 2.562 1 98 290 TYR A CA 1
ATOM 2405 C C . TYR A 1 290 ? 1.951 25.453 2.641 1 98 290 TYR A C 1
ATOM 2407 O O . TYR A 1 290 ? 3.074 25.656 2.176 1 98 290 TYR A O 1
ATOM 2415 N N . LEU A 1 291 ? 1.569 24.328 3.287 1 96.75 291 LEU A N 1
ATOM 2416 C CA . LEU A 1 291 ? 2.52 23.234 3.35 1 96.75 291 LEU A CA 1
ATOM 2417 C C . LEU A 1 291 ? 2.92 22.766 1.95 1 96.75 291 LEU A C 1
ATOM 2419 O O . LEU A 1 291 ? 4.109 22.625 1.657 1 96.75 291 LEU A O 1
ATOM 2423 N N . ILE A 1 292 ? 1.972 22.609 1.125 1 96.69 292 ILE A N 1
ATOM 2424 C CA . ILE A 1 292 ? 2.207 22.156 -0.24 1 96.69 292 ILE A CA 1
ATOM 2425 C C . ILE A 1 292 ? 2.953 23.234 -1.024 1 96.69 292 ILE A C 1
ATOM 2427 O O . ILE A 1 292 ? 3.955 22.938 -1.685 1 96.69 292 ILE A O 1
ATOM 2431 N N . LEU A 1 293 ? 2.541 24.406 -0.884 1 97.12 293 LEU A N 1
ATOM 2432 C CA . LEU A 1 293 ? 3.109 25.531 -1.612 1 97.12 293 LEU A CA 1
ATOM 2433 C C . LEU A 1 293 ? 4.59 25.703 -1.29 1 97.12 293 LEU A C 1
ATOM 2435 O O . LEU A 1 293 ? 5.422 25.797 -2.195 1 97.12 293 LEU A O 1
ATOM 2439 N N . LEU A 1 294 ? 4.891 25.688 -0.083 1 96.81 294 LEU A N 1
ATOM 2440 C CA . LEU A 1 294 ? 6.266 25.922 0.349 1 96.81 294 LEU A CA 1
ATOM 2441 C C . LEU A 1 294 ? 7.148 24.719 0.02 1 96.81 294 LEU A C 1
ATOM 2443 O O . LEU A 1 294 ? 8.312 24.875 -0.34 1 96.81 294 LEU A O 1
ATOM 2447 N N . SER A 1 295 ? 6.629 23.578 0.148 1 94.06 295 SER A N 1
ATOM 2448 C CA . SER A 1 295 ? 7.406 22.375 -0.117 1 94.06 295 SER A CA 1
ATOM 2449 C C . SER A 1 295 ? 7.848 22.312 -1.575 1 94.06 295 SER A C 1
ATOM 2451 O O . SER A 1 295 ? 8.961 21.859 -1.873 1 94.06 295 SER A O 1
ATOM 2453 N N . PHE A 1 296 ? 7.051 22.75 -2.457 1 92.94 296 PHE A N 1
ATOM 2454 C CA . PHE A 1 296 ? 7.391 22.719 -3.875 1 92.94 296 PHE A CA 1
ATOM 2455 C C . PHE A 1 296 ? 8.391 23.812 -4.227 1 92.94 296 PHE A C 1
ATOM 2457 O O . PHE A 1 296 ? 9.219 23.625 -5.121 1 92.94 296 PHE A O 1
ATOM 2464 N N . ASN A 1 297 ? 8.367 24.891 -3.529 1 93.12 297 ASN A N 1
ATOM 2465 C CA . ASN A 1 297 ? 9.102 26.062 -3.986 1 93.12 297 ASN A CA 1
ATOM 2466 C C . ASN A 1 297 ? 10.383 26.266 -3.188 1 93.12 297 ASN A C 1
ATOM 2468 O O . ASN A 1 297 ? 11.289 26.984 -3.625 1 93.12 297 ASN A O 1
ATOM 2472 N N . ARG A 1 298 ? 10.508 25.703 -2.076 1 91.5 298 ARG A N 1
ATOM 2473 C CA . ARG A 1 298 ? 11.594 25.984 -1.145 1 91.5 298 ARG A CA 1
ATOM 2474 C C . ARG A 1 298 ? 12.953 25.75 -1.797 1 91.5 298 ARG A C 1
ATOM 2476 O O . ARG A 1 298 ? 13.906 26.484 -1.547 1 91.5 298 ARG A O 1
ATOM 2483 N N . ASP A 1 299 ? 13.078 24.812 -2.66 1 87.06 299 ASP A N 1
ATOM 2484 C CA . ASP A 1 299 ? 14.375 24.438 -3.225 1 87.06 299 ASP A CA 1
ATOM 2485 C C . ASP A 1 299 ? 14.711 25.312 -4.434 1 87.06 299 ASP A C 1
ATOM 2487 O O . ASP A 1 299 ? 15.828 25.234 -4.965 1 87.06 299 ASP A O 1
ATOM 2491 N N . PHE A 1 300 ? 13.82 26.125 -4.785 1 88.69 300 PHE A N 1
ATOM 2492 C CA . PHE A 1 300 ? 14.016 26.859 -6.027 1 88.69 300 PHE A CA 1
ATOM 2493 C C . PHE A 1 300 ? 14.031 28.359 -5.762 1 88.69 300 PHE A C 1
ATOM 2495 O O . PHE A 1 300 ? 13.852 29.156 -6.684 1 88.69 300 PHE A O 1
ATOM 2502 N N . ILE A 1 301 ? 14.227 28.719 -4.59 1 89.5 301 ILE A N 1
ATOM 2503 C CA . ILE A 1 301 ? 14.211 30.125 -4.199 1 89.5 301 ILE A CA 1
ATOM 2504 C C . ILE A 1 301 ? 15.312 30.875 -4.934 1 89.5 301 ILE A C 1
ATOM 2506 O O . ILE A 1 301 ? 15.117 32.031 -5.352 1 89.5 301 ILE A O 1
ATOM 2510 N N . ASP A 1 302 ? 16.422 30.156 -5.18 1 81.88 302 ASP A N 1
ATOM 2511 C CA . ASP A 1 302 ? 17.562 30.797 -5.82 1 81.88 302 ASP A CA 1
ATOM 2512 C C . ASP A 1 302 ? 17.5 30.641 -7.336 1 81.88 302 ASP A C 1
ATOM 2514 O O . ASP A 1 302 ? 18.438 31.031 -8.047 1 81.88 302 ASP A O 1
ATOM 2518 N N . ALA A 1 303 ? 16.516 29.859 -7.699 1 76.19 303 ALA A N 1
ATOM 2519 C CA . ALA A 1 303 ? 16.453 29.625 -9.133 1 76.19 303 ALA A CA 1
ATOM 2520 C C . ALA A 1 303 ? 16.297 30.922 -9.906 1 76.19 303 ALA A C 1
ATOM 2522 O O . ALA A 1 303 ? 15.68 31.875 -9.414 1 76.19 303 ALA A O 1
ATOM 2523 N N . ASP A 1 304 ? 17.094 31 -11.016 1 60.03 304 ASP A N 1
ATOM 2524 C CA . ASP A 1 304 ? 17.312 32.156 -11.883 1 60.03 304 ASP A CA 1
ATOM 2525 C C . ASP A 1 304 ? 15.977 32.781 -12.305 1 60.03 304 ASP A C 1
ATOM 2527 O O . ASP A 1 304 ? 14.992 32.062 -12.492 1 60.03 304 ASP A O 1
ATOM 2531 N N . ASN A 1 305 ? 15.859 34.031 -12.156 1 57.69 305 ASN A N 1
ATOM 2532 C CA . ASN A 1 305 ? 14.875 35.094 -12.305 1 57.69 305 ASN A CA 1
ATOM 2533 C C . ASN A 1 305 ? 14.172 35.031 -13.656 1 57.69 305 ASN A C 1
ATOM 2535 O O . ASN A 1 305 ? 13.453 35.969 -14.031 1 57.69 305 ASN A O 1
ATOM 2539 N N . SER A 1 306 ? 14.469 34.062 -14.453 1 56.44 306 SER A N 1
ATOM 2540 C CA . SER A 1 306 ? 13.805 34.156 -15.75 1 56.44 306 SER A CA 1
ATOM 2541 C C . SER A 1 306 ? 12.336 33.75 -15.641 1 56.44 306 SER A C 1
ATOM 2543 O O . SER A 1 306 ? 11.586 33.844 -16.609 1 56.44 306 SER A O 1
ATOM 2545 N N . LEU A 1 307 ? 12 33.375 -14.469 1 59.38 307 LEU A N 1
ATOM 2546 C CA . LEU A 1 307 ? 10.609 32.969 -14.305 1 59.38 307 LEU A CA 1
ATOM 2547 C C . LEU A 1 307 ? 9.695 34.188 -14.188 1 59.38 307 LEU A C 1
ATOM 2549 O O . LEU A 1 307 ? 10.156 35.281 -13.828 1 59.38 307 LEU A O 1
ATOM 2553 N N . ASP A 1 308 ? 8.555 34.125 -14.852 1 64.44 308 ASP A N 1
ATOM 2554 C CA . ASP A 1 308 ? 7.531 35.156 -14.602 1 64.44 308 ASP A CA 1
ATOM 2555 C C . ASP A 1 308 ? 7.543 35.594 -13.141 1 64.44 308 ASP A C 1
ATOM 2557 O O . ASP A 1 308 ? 7.465 34.75 -12.234 1 64.44 308 ASP A O 1
ATOM 2561 N N . GLU A 1 309 ? 7.824 36.75 -12.961 1 66.38 309 GLU A N 1
ATOM 2562 C CA . GLU A 1 309 ? 8.008 37.375 -11.648 1 66.38 309 GLU A CA 1
ATOM 2563 C C . GLU A 1 309 ? 6.836 37.031 -10.727 1 66.38 309 GLU A C 1
ATOM 2565 O O . GLU A 1 309 ? 7.016 36.906 -9.508 1 66.38 309 GLU A O 1
ATOM 2570 N N . THR A 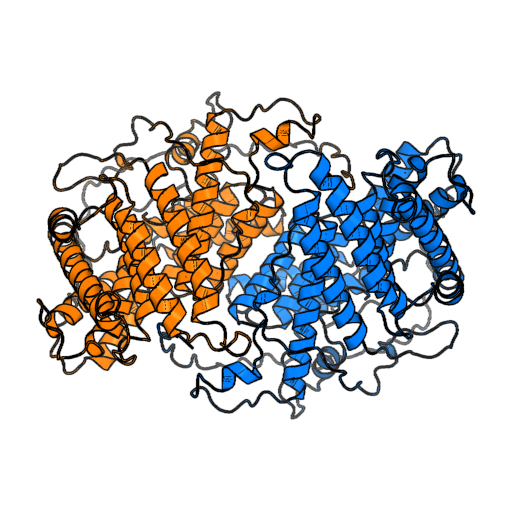1 310 ? 5.727 36.812 -11.312 1 74.19 310 THR A N 1
ATOM 2571 C CA . THR A 1 310 ? 4.539 36.625 -10.492 1 74.19 310 THR A CA 1
ATOM 2572 C C . THR A 1 310 ? 4.504 35.219 -9.891 1 74.19 310 THR A C 1
ATOM 2574 O O . THR A 1 310 ? 3.83 35 -8.891 1 74.19 310 THR A O 1
ATOM 2577 N N . VAL A 1 311 ? 5.234 34.438 -10.477 1 81.19 311 VAL A N 1
ATOM 2578 C CA . VAL A 1 311 ? 5.191 33.062 -9.992 1 81.19 311 VAL A CA 1
ATOM 2579 C C . VAL A 1 311 ? 6.594 32.594 -9.586 1 81.19 311 VAL A C 1
ATOM 2581 O O . VAL A 1 311 ? 6.906 31.406 -9.648 1 81.19 311 VAL A O 1
ATOM 2584 N N . SER A 1 312 ? 7.359 33.562 -9.234 1 87.5 312 SER A N 1
ATOM 2585 C CA . SER A 1 312 ? 8.719 33.281 -8.789 1 87.5 312 SER A CA 1
ATOM 2586 C C . SER A 1 312 ? 8.727 32.594 -7.43 1 87.5 312 SER A C 1
ATOM 2588 O O . SER A 1 312 ? 8.031 33.031 -6.508 1 87.5 312 SER A O 1
ATOM 2590 N N . PRO A 1 313 ? 9.469 31.547 -7.301 1 91.75 313 PRO A N 1
ATOM 2591 C CA . PRO A 1 313 ? 9.531 30.812 -6.027 1 91.75 313 PRO A CA 1
ATOM 2592 C C . PRO A 1 313 ? 9.93 31.719 -4.859 1 91.75 313 PRO A C 1
ATOM 2594 O O . PRO A 1 313 ? 9.391 31.578 -3.756 1 91.75 313 PRO A O 1
ATOM 2597 N N . ALA A 1 314 ? 10.805 32.656 -5.113 1 91.25 314 ALA A N 1
ATOM 2598 C CA . ALA A 1 314 ? 11.242 33.562 -4.051 1 91.25 314 ALA A CA 1
ATOM 2599 C C . ALA A 1 314 ? 10.078 34.438 -3.557 1 91.25 314 ALA A C 1
ATOM 2601 O O . ALA A 1 314 ? 9.898 34.625 -2.348 1 91.25 314 ALA A O 1
ATOM 2602 N N . LEU A 1 315 ? 9.344 34.969 -4.449 1 91.75 315 LEU A N 1
ATOM 2603 C CA . LEU A 1 315 ? 8.211 35.812 -4.086 1 91.75 315 LEU A CA 1
ATOM 2604 C C . LEU A 1 315 ? 7.121 35 -3.408 1 91.75 315 LEU A C 1
ATOM 2606 O O . LEU A 1 315 ? 6.5 35.469 -2.447 1 91.75 315 LEU A O 1
ATOM 2610 N N . ILE A 1 316 ? 6.93 33.844 -3.93 1 94.75 316 ILE A N 1
ATOM 2611 C CA . ILE A 1 316 ? 5.902 32.938 -3.389 1 94.75 316 ILE A CA 1
ATOM 2612 C C . ILE A 1 316 ? 6.254 32.562 -1.954 1 94.75 316 ILE A C 1
ATOM 2614 O O . ILE A 1 316 ? 5.414 32.656 -1.056 1 94.75 316 ILE A O 1
ATOM 2618 N N . CYS A 1 317 ? 7.426 32.188 -1.763 1 95.56 317 CYS A N 1
ATOM 2619 C CA . CYS A 1 317 ? 7.859 31.797 -0.427 1 95.56 317 CYS A CA 1
ATOM 2620 C C . CYS A 1 317 ? 7.797 32.969 0.534 1 95.56 317 CYS A C 1
ATOM 2622 O O . CYS A 1 317 ? 7.371 32.844 1.681 1 95.56 317 CYS A O 1
ATOM 2624 N N . THR A 1 318 ? 8.195 34.125 0.054 1 94.5 318 THR A N 1
ATOM 2625 C CA . THR A 1 318 ? 8.156 35.312 0.898 1 94.5 318 THR A CA 1
ATOM 2626 C C . THR A 1 318 ? 6.73 35.625 1.344 1 94.5 318 THR A C 1
ATOM 2628 O O . THR A 1 318 ? 6.477 35.844 2.531 1 94.5 318 THR A O 1
ATOM 2631 N N . SER A 1 319 ? 5.844 35.656 0.401 1 94.69 319 SER A N 1
ATOM 2632 C CA . SER A 1 319 ? 4.445 35.938 0.697 1 94.69 319 SER A CA 1
ATOM 2633 C C . SER A 1 319 ? 3.848 34.906 1.634 1 94.69 319 SER A C 1
ATOM 2635 O O . SER A 1 319 ? 3.111 35.25 2.562 1 94.69 319 SER A O 1
ATOM 2637 N N . ALA A 1 320 ? 4.113 33.656 1.39 1 97.12 320 ALA A N 1
ATOM 2638 C CA . ALA A 1 320 ? 3.584 32.562 2.205 1 97.12 320 ALA A CA 1
ATOM 2639 C C . ALA A 1 320 ? 4.113 32.625 3.635 1 97.12 320 ALA A C 1
ATOM 2641 O O . ALA A 1 320 ? 3.367 32.406 4.594 1 97.12 320 ALA A O 1
ATOM 2642 N N . ILE A 1 321 ? 5.359 32.938 3.762 1 97.38 321 ILE A N 1
ATOM 2643 C CA . ILE A 1 321 ? 5.992 33.031 5.07 1 97.38 321 ILE A CA 1
ATOM 2644 C C . ILE A 1 321 ? 5.359 34.188 5.859 1 97.38 321 ILE A C 1
ATOM 2646 O O . ILE A 1 321 ? 5.09 34.031 7.055 1 97.38 321 ILE A O 1
ATOM 2650 N N . GLU A 1 322 ? 5.125 35.219 5.227 1 96.75 322 GLU A N 1
ATOM 2651 C CA . GLU A 1 322 ? 4.484 36.375 5.887 1 96.75 322 GLU A CA 1
ATOM 2652 C C . GLU A 1 322 ? 3.053 36.031 6.297 1 96.75 322 GLU A C 1
ATOM 2654 O O . GLU A 1 322 ? 2.594 36.438 7.367 1 96.75 322 GLU A O 1
ATOM 2659 N N . ASP A 1 323 ? 2.395 35.375 5.418 1 97.69 323 ASP A N 1
ATOM 2660 C CA . ASP A 1 323 ? 1.05 34.906 5.75 1 97.69 323 ASP A CA 1
ATOM 2661 C C . ASP A 1 323 ? 1.062 34.031 6.996 1 97.69 323 ASP A C 1
ATOM 2663 O O . ASP A 1 323 ? 0.214 34.188 7.879 1 97.69 323 ASP A O 1
ATOM 2667 N N . LEU A 1 324 ? 1.99 33.125 7.035 1 98.06 324 LEU A N 1
ATOM 2668 C CA . LEU A 1 324 ? 2.104 32.219 8.172 1 98.06 324 LEU A CA 1
ATOM 2669 C C . LEU A 1 324 ? 2.434 33 9.445 1 98.06 324 LEU A C 1
ATOM 2671 O O . LEU A 1 324 ? 1.897 32.688 10.516 1 98.06 324 LEU A O 1
ATOM 2675 N N . TYR A 1 325 ? 3.324 33.938 9.312 1 97.31 325 TYR A N 1
ATOM 2676 C CA . TYR A 1 325 ? 3.629 34.781 10.445 1 97.31 325 TYR A CA 1
ATOM 2677 C C . TYR A 1 325 ? 2.363 35.438 11 1 97.31 325 TYR A C 1
ATOM 2679 O O . TYR A 1 325 ? 2.117 35.406 12.211 1 97.31 325 TYR A O 1
ATOM 2687 N N . THR A 1 326 ? 1.596 35.969 10.117 1 97.69 326 THR A N 1
ATOM 2688 C CA . THR A 1 326 ? 0.362 36.656 10.484 1 97.69 326 THR A CA 1
ATOM 2689 C C . THR A 1 326 ? -0.615 35.688 11.148 1 97.69 326 THR A C 1
ATOM 2691 O O . THR A 1 326 ? -1.229 36 12.164 1 97.69 326 THR A O 1
ATOM 2694 N N . SER A 1 327 ? -0.759 34.562 10.617 1 97.81 327 SER A N 1
ATOM 2695 C CA . SER A 1 327 ? -1.7 33.562 11.133 1 97.81 327 SER A CA 1
ATOM 2696 C C . SER A 1 327 ? -1.263 33.062 12.5 1 97.81 327 SER A C 1
ATOM 2698 O O . SER A 1 327 ? -2.088 32.875 13.406 1 97.81 327 SER A O 1
ATOM 2700 N N . ILE A 1 328 ? -0.022 32.781 12.672 1 97.69 328 ILE A N 1
ATOM 2701 C CA . ILE A 1 328 ? 0.492 32.25 13.93 1 97.69 328 ILE A CA 1
ATOM 2702 C C . ILE A 1 328 ? 0.416 33.344 15.008 1 97.69 328 ILE A C 1
ATOM 2704 O O . ILE A 1 328 ? 0.113 33.031 16.172 1 97.69 328 ILE A O 1
ATOM 2708 N N . GLN A 1 329 ? 0.68 34.562 14.617 1 97 329 GLN A N 1
ATOM 2709 C CA . GLN A 1 329 ? 0.515 35.656 15.562 1 97 329 GLN A CA 1
ATOM 2710 C C . GLN A 1 329 ? -0.925 35.75 16.062 1 97 329 GLN A C 1
ATOM 2712 O O . GLN A 1 329 ? -1.166 35.938 17.25 1 97 329 GLN A O 1
ATOM 2717 N N . CYS A 1 330 ? -1.803 35.625 15.156 1 97.38 330 CYS A N 1
ATOM 2718 C CA . CYS A 1 330 ? -3.213 35.656 15.531 1 97.38 330 CYS A CA 1
ATOM 2719 C C . CYS A 1 330 ? -3.547 34.469 16.453 1 97.38 330 CYS A C 1
ATOM 2721 O O . CYS A 1 330 ? -4.246 34.656 17.453 1 97.38 330 CYS A O 1
ATOM 2723 N N . PHE A 1 331 ? -3.072 33.344 16.141 1 96.69 331 PHE A N 1
ATOM 2724 C CA . PHE A 1 331 ? -3.303 32.125 16.938 1 96.69 331 PHE A CA 1
ATOM 2725 C C 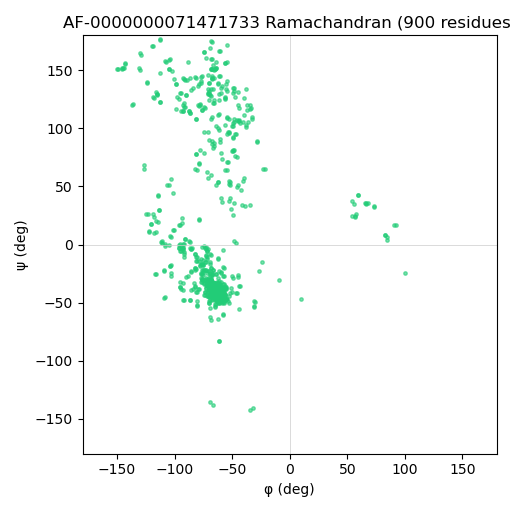. PHE A 1 331 ? -2.791 32.344 18.359 1 96.69 331 PHE A C 1
ATOM 2727 O O . PHE A 1 331 ? -3.479 32 19.328 1 96.69 331 PHE A O 1
ATOM 2734 N N . SER A 1 332 ? -1.638 32.938 18.484 1 95.5 332 SER A N 1
ATOM 2735 C CA . SER A 1 332 ? -0.955 33.062 19.766 1 95.5 332 SER A CA 1
ATOM 2736 C C . SER A 1 332 ? -1.655 34.094 20.672 1 95.5 332 SER A C 1
ATOM 2738 O O . SER A 1 332 ? -1.432 34.094 21.891 1 95.5 332 SER A O 1
ATOM 2740 N N . LYS A 1 333 ? -2.471 34.844 20.109 1 94.94 333 LYS A N 1
ATOM 2741 C CA . LYS A 1 333 ? -3.242 35.812 20.906 1 94.94 333 LYS A CA 1
ATOM 2742 C C . LYS A 1 333 ? -4.363 35.125 21.672 1 94.94 333 LYS A C 1
ATOM 2744 O O . LYS A 1 333 ? -4.805 35.594 22.719 1 94.94 333 LYS A O 1
ATOM 2749 N N . PHE A 1 334 ? -4.773 34 21.125 1 92.5 334 PHE A N 1
ATOM 2750 C CA . PHE A 1 334 ? -5.965 33.375 21.688 1 92.5 334 PHE A CA 1
ATOM 2751 C C . PHE A 1 334 ? -5.633 32 22.281 1 92.5 334 PHE A C 1
ATOM 2753 O O . PHE A 1 334 ? -6.387 31.484 23.109 1 92.5 334 PHE A O 1
ATOM 2760 N N . HIS A 1 335 ? -4.609 31.406 21.797 1 91.5 335 HIS A N 1
ATOM 2761 C CA . HIS A 1 335 ? -4.219 30.078 22.234 1 91.5 335 HIS A CA 1
ATOM 2762 C C . HIS A 1 335 ? -2.734 30.016 22.594 1 91.5 335 HIS A C 1
ATOM 2764 O O . HIS A 1 335 ? -1.937 30.781 22.047 1 91.5 335 HIS A O 1
ATOM 2770 N N . SER A 1 336 ? -2.422 29.141 23.531 1 90.38 336 SER A N 1
ATOM 2771 C CA . SER A 1 336 ? -1.014 28.797 23.719 1 90.38 336 SER A CA 1
ATOM 2772 C C . SER A 1 336 ? -0.458 28.031 22.516 1 90.38 336 SER A C 1
ATOM 2774 O O . SER A 1 336 ? -1.152 27.203 21.938 1 90.38 336 SER A O 1
ATOM 2776 N N . LEU A 1 337 ? 0.732 28.25 22.219 1 92.25 337 LEU A N 1
ATOM 2777 C CA . LEU A 1 337 ? 1.358 27.578 21.094 1 92.25 337 LEU A CA 1
ATOM 2778 C C . LEU A 1 337 ? 1.616 26.109 21.422 1 92.25 337 LEU A C 1
ATOM 2780 O O . LEU A 1 337 ? 1.928 25.312 20.531 1 92.25 337 LEU A O 1
ATOM 2784 N N . LYS A 1 338 ? 1.433 25.781 22.656 1 88 338 LYS A N 1
ATOM 2785 C CA . LYS A 1 338 ? 1.46 24.375 23.031 1 88 338 LYS A CA 1
ATOM 2786 C C . LYS A 1 338 ? 0.375 23.578 22.297 1 88 338 LYS A C 1
ATOM 2788 O O . LYS A 1 338 ? 0.506 22.375 22.094 1 88 338 LYS A O 1
ATOM 2793 N N . TYR A 1 339 ? -0.633 24.312 21.891 1 88.5 339 TYR A N 1
ATOM 2794 C CA . TYR A 1 339 ? -1.77 23.688 21.219 1 88.5 339 TYR A CA 1
ATOM 2795 C C . TYR A 1 339 ? -1.616 23.766 19.703 1 88.5 339 TYR A C 1
ATOM 2797 O O . TYR A 1 339 ? -2.576 23.516 18.969 1 88.5 339 TYR A O 1
ATOM 2805 N N . ALA A 1 340 ? -0.392 24.031 19.297 1 91.62 340 ALA A N 1
ATOM 2806 C CA . ALA A 1 340 ? -0.131 24.078 17.875 1 91.62 340 ALA A CA 1
ATOM 2807 C C . ALA A 1 340 ? -0.391 22.719 17.219 1 91.62 340 ALA A C 1
ATOM 2809 O O . ALA A 1 340 ? -0.075 21.688 17.812 1 91.62 340 ALA A O 1
ATOM 2810 N N . SER A 1 341 ? -0.982 22.734 16.094 1 92.12 341 SER A N 1
ATOM 2811 C CA . SER A 1 341 ? -1.238 21.516 15.344 1 92.12 341 SER A CA 1
ATOM 2812 C C . SER A 1 341 ? 0.039 20.984 14.703 1 92.12 341 SER A C 1
ATOM 2814 O O . SER A 1 341 ? 1.042 21.688 14.625 1 92.12 341 SER A O 1
ATOM 2816 N N . LEU A 1 342 ? -0.047 19.766 14.266 1 92.94 342 LEU A N 1
ATOM 2817 C CA . LEU A 1 342 ? 1.074 19.172 13.555 1 92.94 342 LEU A CA 1
ATOM 2818 C C . LEU A 1 342 ? 1.387 19.953 12.281 1 92.94 342 LEU A C 1
ATOM 2820 O O . LEU A 1 342 ? 2.553 20.078 11.906 1 92.94 342 LEU A O 1
ATOM 2824 N N . ASN A 1 343 ? 0.374 20.484 11.641 1 95 343 ASN A N 1
ATOM 2825 C CA . ASN A 1 343 ? 0.57 21.328 10.469 1 95 343 ASN A CA 1
ATOM 2826 C C . ASN A 1 343 ? 1.417 22.547 10.797 1 95 343 ASN A C 1
ATOM 2828 O O . ASN A 1 343 ? 2.334 22.906 10.047 1 95 343 ASN A O 1
ATOM 2832 N N . MET A 1 344 ? 1.088 23.156 11.891 1 95.62 344 MET A N 1
ATOM 2833 C CA . MET A 1 344 ? 1.821 24.344 12.312 1 95.62 344 MET A CA 1
ATOM 2834 C C . MET A 1 344 ? 3.283 24.016 12.594 1 95.62 344 MET A C 1
ATOM 2836 O O . MET A 1 344 ? 4.176 24.797 12.266 1 95.62 344 MET A O 1
ATOM 2840 N N . VAL A 1 345 ? 3.461 22.875 13.172 1 95.06 345 VAL A N 1
ATOM 2841 C CA . VAL A 1 345 ? 4.82 22.453 13.484 1 95.06 345 VAL A CA 1
ATOM 2842 C C . VAL A 1 345 ? 5.613 22.25 12.195 1 95.06 345 VAL A C 1
ATOM 2844 O O . VAL A 1 345 ? 6.723 22.766 12.062 1 95.06 345 VAL A O 1
ATOM 2847 N N . TYR A 1 346 ? 5.059 21.594 11.234 1 95.5 346 TYR A N 1
ATOM 2848 C CA . TYR A 1 346 ? 5.734 21.375 9.953 1 95.5 346 TYR A CA 1
ATOM 2849 C C . TYR A 1 346 ? 5.988 22.703 9.242 1 95.5 346 TYR A C 1
ATOM 2851 O O . TYR A 1 346 ? 7.043 22.891 8.633 1 95.5 346 TYR A O 1
ATOM 2859 N N . LEU A 1 347 ? 5.066 23.531 9.32 1 97.19 347 LEU A N 1
ATOM 2860 C CA . LEU A 1 347 ? 5.211 24.828 8.672 1 97.19 347 LEU A CA 1
ATOM 2861 C C . LEU A 1 347 ? 6.297 25.656 9.352 1 97.19 347 LEU A C 1
ATOM 2863 O O . LEU A 1 347 ? 7.027 26.391 8.688 1 97.19 347 LEU A O 1
ATOM 2867 N N . ALA A 1 348 ? 6.348 25.531 10.656 1 97.12 348 ALA A N 1
ATOM 2868 C CA . ALA A 1 348 ? 7.41 26.219 11.375 1 97.12 348 ALA A CA 1
ATOM 2869 C C . ALA A 1 348 ? 8.781 25.688 10.969 1 97.12 348 ALA A C 1
ATOM 2871 O O . ALA A 1 348 ? 9.734 26.469 10.812 1 97.12 348 ALA A O 1
ATOM 2872 N N . ILE A 1 349 ? 8.852 24.438 10.836 1 95.12 349 ILE A N 1
ATOM 2873 C CA . ILE A 1 349 ? 10.102 23.828 10.383 1 95.12 349 ILE A CA 1
ATOM 2874 C C . ILE A 1 349 ? 10.469 24.375 9.008 1 95.12 349 ILE A C 1
ATOM 2876 O O . ILE A 1 349 ? 11.609 24.797 8.789 1 95.12 349 ILE A O 1
ATOM 2880 N N . LEU A 1 350 ? 9.547 24.438 8.125 1 95.31 350 LEU A N 1
ATOM 2881 C CA . LEU A 1 350 ? 9.773 24.969 6.793 1 95.31 350 LEU A CA 1
ATOM 2882 C C . LEU A 1 350 ? 10.164 26.453 6.863 1 95.31 350 LEU A C 1
ATOM 2884 O O . LEU A 1 350 ? 11.055 26.891 6.137 1 95.31 350 LEU A O 1
ATOM 2888 N N . GLY A 1 351 ? 9.5 27.141 7.727 1 95.38 351 GLY A N 1
ATOM 2889 C CA . GLY A 1 351 ? 9.812 28.547 7.895 1 95.38 351 GLY A CA 1
ATOM 2890 C C . GLY A 1 351 ? 11.25 28.797 8.297 1 95.38 351 GLY A C 1
ATOM 2891 O O . GLY A 1 351 ? 11.922 29.656 7.707 1 95.38 351 GLY A O 1
ATOM 2892 N N . ILE A 1 352 ? 11.656 28.047 9.156 1 93 352 ILE A N 1
ATOM 2893 C CA . ILE A 1 352 ? 13.023 28.203 9.656 1 93 352 ILE A CA 1
ATOM 2894 C C . ILE A 1 352 ? 14.016 27.875 8.539 1 93 352 ILE A C 1
ATOM 2896 O O . ILE A 1 352 ? 15.07 28.5 8.445 1 93 352 ILE A O 1
ATOM 2900 N N . GLN A 1 353 ? 13.711 26.984 7.691 1 91.38 353 GLN A N 1
ATOM 2901 C CA . GLN A 1 353 ? 14.586 26.578 6.598 1 91.38 353 GLN A CA 1
ATOM 2902 C C . GLN A 1 353 ? 14.578 27.609 5.473 1 91.38 353 GLN A C 1
ATOM 2904 O O . GLN A 1 353 ? 15.586 27.797 4.785 1 91.38 353 GLN A O 1
ATOM 2909 N N . ILE A 1 354 ? 13.508 28.266 5.312 1 94.12 354 ILE A N 1
ATOM 2910 C CA . ILE A 1 354 ? 13.297 29.078 4.117 1 94.12 354 ILE A CA 1
ATOM 2911 C C . ILE A 1 354 ? 13.719 30.516 4.391 1 94.12 354 ILE A C 1
ATOM 2913 O O . ILE A 1 354 ? 14.312 31.172 3.527 1 94.12 354 ILE A O 1
ATOM 2917 N N . VAL A 1 355 ? 13.469 31.062 5.551 1 94 355 VAL A N 1
ATOM 2918 C CA . VAL A 1 355 ? 13.609 32.469 5.855 1 94 355 VAL A CA 1
ATOM 2919 C C . VAL A 1 355 ? 15.055 32.906 5.605 1 94 355 VAL A C 1
ATOM 2921 O O . VAL A 1 355 ? 15.297 33.938 4.953 1 94 355 VAL A O 1
ATOM 2924 N N . PRO A 1 356 ? 16.062 32.094 5.988 1 89.94 356 PRO A N 1
ATOM 2925 C CA . PRO A 1 356 ? 17.438 32.5 5.742 1 89.94 356 PRO A CA 1
ATOM 2926 C C . PRO A 1 356 ? 17.797 32.562 4.258 1 89.94 356 PRO A C 1
ATOM 2928 O O . PRO A 1 356 ? 18.719 33.281 3.857 1 89.94 356 PRO A O 1
ATOM 2931 N N . LYS A 1 357 ? 17.047 31.859 3.455 1 88.94 357 LYS A N 1
ATOM 2932 C CA . LYS A 1 357 ? 17.375 31.75 2.035 1 88.94 357 LYS A CA 1
ATOM 2933 C C . LYS A 1 357 ? 16.672 32.844 1.228 1 88.94 357 LYS A C 1
ATOM 2935 O O . LYS A 1 357 ? 16.969 33.031 0.05 1 88.94 357 LYS A O 1
ATOM 2940 N N . LEU A 1 358 ? 15.773 33.531 1.844 1 91.25 358 LEU A N 1
ATOM 2941 C CA . LEU A 1 358 ? 15.039 34.562 1.117 1 91.25 358 LEU A CA 1
ATOM 2942 C C . LEU A 1 358 ? 15.961 35.719 0.706 1 91.25 358 LEU A C 1
ATOM 2944 O O . LEU A 1 358 ? 16.812 36.156 1.489 1 91.25 358 LEU A O 1
ATOM 2948 N N . PRO A 1 359 ? 15.805 36.094 -0.506 1 85.62 359 PRO A N 1
ATOM 2949 C CA . PRO A 1 359 ? 16.688 37.156 -0.994 1 85.62 359 PRO A CA 1
ATOM 2950 C C . PRO A 1 359 ? 16.484 38.469 -0.266 1 85.62 359 PRO A C 1
ATOM 2952 O O . PRO A 1 359 ? 15.352 38.812 0.124 1 85.62 359 PRO A O 1
ATOM 2955 N N . GLU A 1 360 ? 17.578 39.25 -0.219 1 79.88 360 GLU A N 1
ATOM 2956 C CA . GLU A 1 360 ? 17.547 40.562 0.473 1 79.88 360 GLU A CA 1
ATOM 2957 C C . GLU A 1 360 ? 16.812 41.594 -0.351 1 79.88 360 GLU A C 1
ATOM 2959 O O . GLU A 1 360 ? 16.297 42.562 0.199 1 79.88 360 GLU A O 1
ATOM 2964 N N . ASN A 1 361 ? 16.781 41.344 -1.576 1 77.25 361 ASN A N 1
ATOM 2965 C CA . ASN A 1 361 ? 16.188 42.312 -2.467 1 77.25 361 ASN A CA 1
ATOM 2966 C C . ASN A 1 361 ? 14.664 42.312 -2.398 1 77.25 361 ASN A C 1
ATOM 2968 O O . ASN A 1 361 ? 14 43.188 -2.934 1 77.25 361 ASN A O 1
ATOM 2972 N N . ILE A 1 362 ? 14.18 41.312 -1.804 1 77.38 362 ILE A N 1
ATOM 2973 C CA . ILE A 1 362 ? 12.734 41.281 -1.653 1 77.38 362 ILE A CA 1
ATOM 2974 C C . ILE A 1 362 ? 12.328 41.906 -0.323 1 77.38 362 ILE A C 1
ATOM 2976 O O . ILE A 1 362 ? 12.844 41.531 0.732 1 77.38 362 ILE A O 1
ATOM 2980 N N . ALA A 1 363 ? 11.562 42.875 -0.455 1 76.62 363 ALA A N 1
ATOM 2981 C CA . ALA A 1 363 ? 11.125 43.656 0.717 1 76.62 363 ALA A CA 1
ATOM 2982 C C . ALA A 1 363 ? 10.203 42.812 1.598 1 76.62 363 ALA A C 1
ATOM 2984 O O . ALA A 1 363 ? 9.109 42.438 1.177 1 76.62 363 ALA A O 1
ATOM 2985 N N . LEU A 1 364 ? 10.703 42.438 2.688 1 84.19 364 LEU A N 1
ATOM 2986 C CA . LEU A 1 364 ? 9.898 41.781 3.707 1 84.19 364 LEU A CA 1
ATOM 2987 C C . LEU A 1 364 ? 9.18 42.812 4.578 1 84.19 364 LEU A C 1
ATOM 2989 O O . LEU A 1 364 ? 9.742 43.844 4.922 1 84.19 364 LEU A O 1
ATOM 2993 N N . THR A 1 365 ? 7.93 42.562 4.812 1 84.19 365 THR A N 1
ATOM 2994 C CA . THR A 1 365 ? 7.16 43.438 5.703 1 84.19 365 THR A CA 1
ATOM 2995 C C . THR A 1 365 ? 7.594 43.25 7.152 1 84.19 365 THR A C 1
ATOM 2997 O O . THR A 1 365 ? 7.363 44.094 8 1 84.19 365 THR A O 1
ATOM 3000 N N . VAL A 1 366 ? 8.125 42.094 7.395 1 88.19 366 VAL A N 1
ATOM 3001 C CA . VAL A 1 366 ? 8.57 41.719 8.734 1 88.19 366 VAL A CA 1
ATOM 3002 C C . VAL A 1 366 ? 10.047 41.312 8.695 1 88.19 366 VAL A C 1
ATOM 3004 O O . VAL A 1 366 ? 10.5 40.688 7.738 1 88.19 366 VAL A O 1
ATOM 3007 N N . GLN A 1 367 ? 10.734 41.75 9.703 1 89.5 367 GLN A N 1
ATOM 3008 C CA . GLN A 1 367 ? 12.156 41.438 9.773 1 89.5 367 GLN A CA 1
ATOM 3009 C C . GLN A 1 367 ? 12.383 39.938 9.836 1 89.5 367 GLN A C 1
ATOM 3011 O O . GLN A 1 367 ? 11.625 39.219 10.492 1 89.5 367 GLN A O 1
ATOM 3016 N N . LYS A 1 368 ? 13.445 39.531 9.211 1 90.69 368 LYS A N 1
ATOM 3017 C CA . LYS A 1 368 ? 13.789 38.125 9.18 1 90.69 368 LYS A CA 1
ATOM 3018 C C . LYS A 1 368 ? 13.906 37.562 10.594 1 90.69 368 LYS A C 1
ATOM 3020 O O . LYS A 1 368 ? 13.461 36.438 10.859 1 90.69 368 LYS A O 1
ATOM 3025 N N . LYS A 1 369 ? 14.453 38.375 11.445 1 88.25 369 LYS A N 1
ATOM 3026 C CA . LYS A 1 369 ? 14.641 37.938 12.82 1 88.25 369 LYS A CA 1
ATOM 3027 C C . LYS A 1 369 ? 13.305 37.625 13.484 1 88.25 369 LYS A C 1
ATOM 3029 O O . LYS A 1 369 ? 13.172 36.625 14.203 1 88.25 369 LYS A O 1
ATOM 3034 N N . SER A 1 370 ? 12.344 38.469 13.234 1 91.75 370 SER A N 1
ATOM 3035 C CA . SER A 1 370 ? 11.016 38.25 13.805 1 91.75 370 SER A CA 1
ATOM 3036 C C . SER A 1 370 ? 10.352 37 13.234 1 91.75 370 SER A C 1
ATOM 3038 O O . SER A 1 370 ? 9.656 36.281 13.953 1 91.75 370 SER A O 1
ATOM 3040 N N . LEU A 1 371 ? 10.602 36.812 12 1 93.75 371 LEU A N 1
ATOM 3041 C CA . LEU A 1 371 ? 10.055 35.656 11.352 1 93.75 371 LEU A CA 1
ATOM 3042 C C . LEU A 1 371 ? 10.648 34.375 11.953 1 93.75 371 LEU A C 1
ATOM 3044 O O . LEU A 1 371 ? 9.914 33.438 12.32 1 93.75 371 LEU A O 1
ATOM 3048 N N . ILE A 1 372 ? 11.875 34.312 12.102 1 93 372 ILE A N 1
ATOM 3049 C CA . ILE A 1 372 ? 12.562 33.156 12.641 1 93 372 ILE A CA 1
ATOM 3050 C C . ILE A 1 372 ? 12.133 32.938 14.094 1 93 372 ILE A C 1
ATOM 3052 O O . ILE A 1 372 ? 11.922 31.781 14.508 1 93 372 ILE A O 1
ATOM 3056 N N . ASN A 1 373 ? 11.906 34 14.789 1 91.69 373 ASN A N 1
ATOM 3057 C CA . ASN A 1 373 ? 11.539 33.906 16.203 1 91.69 373 ASN A CA 1
ATOM 3058 C C . ASN A 1 373 ? 10.156 33.281 16.375 1 91.69 373 ASN A C 1
ATOM 3060 O O . ASN A 1 373 ? 9.938 32.5 17.297 1 91.69 373 ASN A O 1
ATOM 3064 N N . ILE A 1 374 ? 9.266 33.719 15.547 1 95.5 374 ILE A N 1
ATOM 3065 C CA . ILE A 1 374 ? 7.91 33.188 15.703 1 95.5 374 ILE A CA 1
ATOM 3066 C C . ILE A 1 374 ? 7.887 31.703 15.391 1 95.5 374 ILE A C 1
ATOM 3068 O O . ILE A 1 374 ? 7.199 30.938 16.062 1 95.5 374 ILE A O 1
ATOM 3072 N N . PHE A 1 375 ? 8.57 31.297 14.414 1 96.62 375 PHE A N 1
ATOM 3073 C CA . PHE A 1 375 ? 8.641 29.875 14.078 1 96.62 375 PHE A CA 1
ATOM 3074 C C . PHE A 1 375 ? 9.391 29.094 15.156 1 96.62 375 PHE A C 1
ATOM 3076 O O . PHE A 1 375 ? 9 27.984 15.523 1 96.62 375 PHE A O 1
ATOM 3083 N N . GLY A 1 376 ? 10.438 29.688 15.656 1 94.75 376 GLY A N 1
ATOM 3084 C CA . GLY A 1 376 ? 11.141 29.094 16.781 1 94.75 376 GLY A CA 1
ATOM 3085 C C . GLY A 1 376 ? 10.273 28.906 18.016 1 94.75 376 GLY A C 1
ATOM 3086 O O . GLY A 1 376 ? 10.383 27.906 18.703 1 94.75 376 GLY A O 1
ATOM 3087 N N . SER A 1 377 ? 9.414 29.844 18.219 1 95.31 377 SER A N 1
ATOM 3088 C CA . SER A 1 377 ? 8.508 29.766 19.359 1 95.31 377 SER A CA 1
ATOM 3089 C C . SER A 1 377 ? 7.516 28.625 19.219 1 95.31 377 SER A C 1
ATOM 3091 O O . SER A 1 377 ? 7.191 27.953 20.188 1 95.31 377 SER A O 1
ATOM 3093 N N . VAL A 1 378 ? 7.047 28.422 18.047 1 96.69 378 VAL A N 1
ATOM 3094 C CA . VAL A 1 378 ? 6.145 27.312 17.781 1 96.69 378 VAL A CA 1
ATOM 3095 C C . VAL A 1 378 ? 6.84 26 18.109 1 96.69 378 VAL A C 1
ATOM 3097 O O . VAL A 1 378 ? 6.254 25.125 18.75 1 96.69 378 VAL A O 1
ATOM 3100 N N . LEU A 1 379 ? 8.055 25.875 17.672 1 95.88 379 LEU A N 1
ATOM 3101 C CA . LEU A 1 379 ? 8.812 24.641 17.891 1 95.88 379 LEU A CA 1
ATOM 3102 C C . LEU A 1 379 ? 9.148 24.484 19.375 1 95.88 379 LEU A C 1
ATOM 3104 O O . LEU A 1 379 ? 9.07 23.375 19.906 1 95.88 379 LEU A O 1
ATOM 3108 N N . ALA A 1 380 ? 9.438 25.516 20.016 1 94.56 380 ALA A N 1
ATOM 3109 C CA . ALA A 1 380 ? 9.797 25.469 21.438 1 94.56 380 ALA A CA 1
ATOM 3110 C C . ALA A 1 380 ? 8.625 24.984 22.281 1 94.56 380 ALA A C 1
ATOM 3112 O O . ALA A 1 380 ? 8.773 24.078 23.094 1 94.56 380 ALA A O 1
ATOM 3113 N N . GLU A 1 381 ? 7.527 25.625 22.047 1 92.94 381 GLU A N 1
ATOM 3114 C CA . GLU A 1 381 ? 6.355 25.25 22.844 1 92.94 381 GLU A CA 1
ATOM 3115 C C . GLU A 1 381 ? 5.785 23.922 22.375 1 92.94 381 GLU A C 1
ATOM 3117 O O . GLU A 1 381 ? 5.297 23.125 23.203 1 92.94 381 GLU A O 1
ATOM 3122 N N . GLY A 1 382 ? 5.875 23.688 21.109 1 92.31 382 GLY A N 1
ATOM 3123 C CA . GLY A 1 382 ? 5.418 22.422 20.562 1 92.31 382 GLY A CA 1
ATOM 3124 C C . GLY A 1 382 ? 6.285 21.25 20.953 1 92.31 382 GLY A C 1
ATOM 3125 O O . GLY A 1 382 ? 5.867 20.094 20.844 1 92.31 382 GLY A O 1
ATOM 3126 N N . ALA A 1 383 ? 7.445 21.484 21.438 1 91.31 383 ALA A N 1
ATOM 3127 C CA . ALA A 1 383 ? 8.414 20.453 21.797 1 91.31 383 ALA A CA 1
ATOM 3128 C C . ALA A 1 383 ? 7.891 19.578 22.938 1 91.31 383 ALA A C 1
ATOM 3130 O O . ALA A 1 383 ? 8.289 18.422 23.078 1 91.31 383 ALA A O 1
ATOM 3131 N N . SER A 1 384 ? 7.02 20.141 23.719 1 85.44 384 SER A N 1
ATOM 3132 C CA . SER A 1 384 ? 6.445 19.375 24.828 1 85.44 384 SER A CA 1
ATOM 3133 C C . SER A 1 384 ? 5.395 18.391 24.328 1 85.44 384 SER A C 1
ATOM 3135 O O . SER A 1 384 ? 5.047 17.438 25.031 1 85.44 384 SER A O 1
ATOM 3137 N N . VAL A 1 385 ? 4.914 18.594 23.125 1 87.94 385 VAL A N 1
ATOM 3138 C CA . VAL A 1 385 ? 3.805 17.812 22.594 1 87.94 385 VAL A CA 1
ATOM 3139 C C . VAL A 1 385 ? 4.312 16.859 21.5 1 87.94 385 VAL A C 1
ATOM 3141 O O . VAL A 1 385 ? 3.969 15.68 21.484 1 87.94 385 VAL A O 1
ATOM 3144 N N . TYR A 1 386 ? 5.121 17.391 20.641 1 91.81 386 TYR A N 1
ATOM 3145 C CA . TYR A 1 386 ? 5.633 16.641 19.5 1 91.81 386 TYR A CA 1
ATOM 3146 C C . TYR A 1 386 ? 7.141 16.469 19.594 1 91.81 386 TYR A C 1
ATOM 3148 O O . TYR A 1 386 ? 7.879 17.453 19.734 1 91.81 386 TYR A O 1
ATOM 3156 N N . GLU A 1 387 ? 7.59 15.281 19.438 1 92.25 387 GLU A N 1
ATOM 3157 C CA . GLU A 1 387 ? 9.031 15.031 19.453 1 92.25 387 GLU A CA 1
ATOM 3158 C C . GLU A 1 387 ? 9.703 15.641 18.219 1 92.25 387 GLU A C 1
ATOM 3160 O O . GLU A 1 387 ? 10.852 16.078 18.297 1 92.25 387 GLU A O 1
ATOM 3165 N N . ILE A 1 388 ? 9.047 15.711 17.156 1 92.5 388 ILE A N 1
ATOM 3166 C CA . ILE A 1 388 ? 9.594 16.297 15.938 1 92.5 388 ILE A CA 1
ATOM 3167 C C . ILE A 1 388 ? 9.852 17.781 16.156 1 92.5 388 ILE A C 1
ATOM 3169 O O . ILE A 1 388 ? 10.805 18.344 15.609 1 92.5 388 ILE A O 1
ATOM 3173 N N . ALA A 1 389 ? 8.953 18.375 16.875 1 94 389 ALA A N 1
ATOM 3174 C CA . ALA A 1 389 ? 9.164 19.781 17.219 1 94 389 ALA A CA 1
ATOM 3175 C C . ALA A 1 389 ? 10.391 19.953 18.094 1 94 389 ALA A C 1
ATOM 3177 O O . ALA A 1 389 ? 11.164 20.891 17.922 1 94 389 ALA A O 1
ATOM 3178 N N . LYS A 1 390 ? 10.5 19.031 18.984 1 93.25 390 LYS A N 1
ATOM 3179 C CA . LYS A 1 390 ? 11.664 19.062 19.859 1 93.25 390 LYS A CA 1
ATOM 3180 C C . LYS A 1 390 ? 12.961 18.953 19.078 1 93.25 390 LYS A C 1
ATOM 3182 O O . LYS A 1 390 ? 13.891 19.734 19.25 1 93.25 390 LYS A O 1
ATOM 3187 N N . ASP A 1 391 ? 13 18.047 18.234 1 91.31 391 ASP A N 1
ATOM 3188 C CA . ASP A 1 391 ? 14.18 17.828 17.391 1 91.31 391 ASP A CA 1
ATOM 3189 C C . ASP A 1 391 ? 14.477 19.062 16.531 1 91.31 391 ASP A C 1
ATOM 3191 O O . ASP A 1 391 ? 15.633 19.484 16.406 1 91.31 391 ASP A O 1
ATOM 3195 N N . ALA A 1 392 ? 13.469 19.547 15.969 1 91.44 392 ALA A N 1
ATOM 3196 C CA . ALA A 1 392 ? 13.617 20.719 15.109 1 91.44 392 ALA A CA 1
ATOM 3197 C C . ALA A 1 392 ? 14.07 21.938 15.906 1 91.44 392 ALA A C 1
ATOM 3199 O O . ALA A 1 392 ? 14.867 22.75 15.43 1 91.44 392 ALA A O 1
ATOM 3200 N N . TYR A 1 393 ? 13.562 22.016 17.094 1 92.31 393 TYR A N 1
ATOM 3201 C CA . TYR A 1 393 ? 13.938 23.141 17.938 1 92.31 393 TYR A CA 1
ATOM 3202 C C . TYR A 1 393 ? 15.406 23.047 18.344 1 92.31 393 TYR A C 1
ATOM 3204 O O . TYR A 1 393 ? 16.109 24.062 18.359 1 92.31 393 TYR A O 1
ATOM 3212 N N . GLU A 1 394 ? 15.836 21.938 18.609 1 89.75 394 GLU A N 1
ATOM 3213 C CA . GLU A 1 394 ? 17.25 21.75 18.938 1 89.75 394 GLU A CA 1
ATOM 3214 C C . GLU A 1 394 ? 18.141 22.094 17.75 1 89.75 394 GLU A C 1
ATOM 3216 O O . GLU A 1 394 ? 19.172 22.734 17.922 1 89.75 394 GLU A O 1
ATOM 3221 N N . ALA A 1 395 ? 17.719 21.703 16.625 1 85.25 395 ALA A N 1
ATOM 3222 C CA . ALA A 1 395 ? 18.453 22.062 15.422 1 85.25 395 ALA A CA 1
ATOM 3223 C C . ALA A 1 395 ? 18.438 23.578 15.203 1 85.25 395 ALA A C 1
ATOM 3225 O O . ALA A 1 395 ? 19.453 24.156 14.797 1 85.25 395 ALA A O 1
ATOM 3226 N N . TYR A 1 396 ? 17.312 24.109 15.484 1 85.06 396 TYR A N 1
ATOM 3227 C CA . TYR A 1 396 ? 17.141 25.562 15.406 1 85.06 396 TYR A CA 1
ATOM 3228 C C . TYR A 1 396 ? 18.094 26.281 16.344 1 85.06 396 TYR A C 1
ATOM 3230 O O . TYR A 1 396 ? 18.781 27.219 15.938 1 85.06 396 TYR A O 1
ATOM 3238 N N . LEU A 1 397 ? 18.234 25.797 17.5 1 86.5 397 LEU A N 1
ATOM 3239 C CA . LEU A 1 397 ? 19.125 26.422 18.484 1 86.5 397 LEU A CA 1
ATOM 3240 C C . LEU A 1 397 ? 20.578 26.281 18.062 1 86.5 397 LEU A C 1
ATOM 3242 O O . LEU A 1 397 ? 21.375 27.203 18.266 1 86.5 397 LEU A O 1
ATOM 3246 N N . ALA A 1 398 ? 20.859 25.219 17.453 1 81 398 ALA A N 1
ATOM 3247 C CA . ALA A 1 398 ? 22.219 24.984 17.016 1 81 398 ALA A CA 1
ATOM 3248 C C . ALA A 1 398 ? 22.609 25.891 15.867 1 81 398 ALA A C 1
ATOM 3250 O O . ALA A 1 398 ? 23.75 26.359 15.789 1 81 398 ALA A O 1
ATOM 3251 N N . ASN A 1 399 ? 21.719 26.188 15.031 1 76.94 399 ASN A N 1
ATOM 3252 C CA . ASN A 1 399 ? 22.016 26.953 13.828 1 76.94 399 ASN A CA 1
ATOM 3253 C C . ASN A 1 399 ? 21.906 28.453 14.078 1 76.94 399 ASN A C 1
ATOM 3255 O O . ASN A 1 399 ? 22.547 29.25 13.383 1 76.94 399 ASN A O 1
ATOM 3259 N N . PHE A 1 400 ? 21.094 28.844 15.031 1 71 400 PHE A N 1
ATOM 3260 C CA . PHE A 1 400 ? 20.828 30.266 15.195 1 71 400 PHE A CA 1
ATOM 3261 C C . PHE A 1 400 ? 21.297 30.75 16.562 1 71 400 PHE A C 1
ATOM 3263 O O . PHE A 1 400 ? 20.734 31.703 17.109 1 71 400 PHE A O 1
ATOM 3270 N N . LYS A 1 401 ? 22.234 30.094 17.203 1 60.75 401 LYS A N 1
ATOM 3271 C CA . LYS A 1 401 ? 22.812 30.453 18.5 1 60.75 401 LYS A CA 1
ATOM 3272 C C . LYS A 1 401 ? 23.156 31.938 18.547 1 60.75 401 LYS A C 1
ATOM 3274 O O . LYS A 1 401 ? 22.953 32.594 19.562 1 60.75 401 LYS A O 1
ATOM 3279 N N . ASP A 1 402 ? 23.656 32.406 17.562 1 54.78 402 ASP A N 1
ATOM 3280 C CA . ASP A 1 402 ? 24.203 33.75 17.562 1 54.78 402 ASP A CA 1
ATOM 3281 C C . ASP A 1 402 ? 23.078 34.781 17.469 1 54.78 402 ASP A C 1
ATOM 3283 O O . ASP A 1 402 ? 23.328 36 17.641 1 54.78 402 ASP A O 1
ATOM 3287 N N . LEU A 1 403 ? 21.938 34.344 17.078 1 51.06 403 LEU A N 1
ATOM 3288 C CA . LEU A 1 403 ? 20.922 35.375 16.891 1 51.06 403 LEU A CA 1
ATOM 3289 C C . LEU A 1 403 ? 20.328 35.812 18.234 1 51.06 403 LEU A C 1
ATOM 3291 O O . LEU A 1 403 ? 19.453 36.656 18.281 1 51.06 403 LEU A O 1
ATOM 3295 N N . GLY A 1 404 ? 20.938 35.656 19.516 1 45.88 404 GLY A N 1
ATOM 3296 C CA . GLY A 1 404 ? 20.547 36.156 20.812 1 45.88 404 GLY A CA 1
ATOM 3297 C C . GLY A 1 404 ? 19.156 35.719 21.219 1 45.88 404 GLY A C 1
ATOM 3298 O O . GLY A 1 404 ? 18.438 36.438 21.922 1 45.88 404 GLY A O 1
ATOM 3299 N N . LEU A 1 405 ? 18.625 34.719 20.828 1 44.47 405 LEU A N 1
ATOM 3300 C CA . LEU A 1 405 ? 17.219 34.375 21.047 1 44.47 405 LEU A CA 1
ATOM 3301 C C . LEU A 1 405 ? 17 33.938 22.5 1 44.47 405 LEU A C 1
ATOM 3303 O O . LEU A 1 405 ? 17.781 33.156 23.031 1 44.47 405 LEU A O 1
ATOM 3307 N N . LYS A 1 406 ? 16.516 34.875 23.484 1 38.81 406 LYS A N 1
ATOM 3308 C CA . LYS A 1 406 ? 16.125 34.688 24.891 1 38.81 406 LYS A CA 1
ATOM 3309 C C . LYS A 1 406 ? 15.141 33.531 25.031 1 38.81 406 LYS A C 1
ATOM 3311 O O . LYS A 1 406 ? 14.039 33.594 24.484 1 38.81 406 LYS A O 1
ATOM 3316 N N . HIS A 1 407 ? 15.5 32.406 25.047 1 39.44 407 HIS A N 1
ATOM 3317 C CA . HIS A 1 407 ? 14.555 31.328 25.297 1 39.44 407 HIS A CA 1
ATOM 3318 C C . HIS A 1 407 ? 14.219 31.219 26.781 1 39.44 407 HIS A C 1
ATOM 3320 O O . HIS A 1 407 ? 15.109 31.016 27.609 1 39.44 407 HIS A O 1
ATOM 3326 N N . ASN A 1 408 ? 13.336 31.969 27.453 1 29.33 408 ASN A N 1
ATOM 3327 C CA . ASN A 1 408 ? 12.797 31.625 28.766 1 29.33 408 ASN A CA 1
ATOM 3328 C C . ASN A 1 408 ? 12.172 30.219 28.766 1 29.33 408 ASN A C 1
ATOM 3330 O O . ASN A 1 408 ? 11.062 30.031 28.266 1 29.33 408 ASN A O 1
ATOM 3334 N N . ILE A 1 409 ? 12.875 29.25 28.562 1 34.16 409 ILE A N 1
ATOM 3335 C CA . ILE A 1 409 ? 12.312 27.938 28.891 1 34.16 409 ILE A CA 1
ATOM 3336 C C . ILE A 1 409 ? 11.82 27.922 30.328 1 34.16 409 ILE A C 1
ATOM 3338 O O . ILE A 1 409 ? 12.609 28.047 31.266 1 34.16 409 ILE A O 1
ATOM 3342 N N . GLY A 1 410 ? 10.75 28.562 30.766 1 29.09 410 GLY A N 1
ATOM 3343 C CA . GLY A 1 410 ? 10.219 28.453 32.125 1 29.09 410 GLY A CA 1
ATOM 3344 C C . GLY A 1 410 ? 10.258 27.047 32.656 1 29.09 410 GLY A C 1
ATOM 3345 O O . GLY A 1 410 ? 9.906 26.094 31.969 1 29.09 410 GLY A O 1
ATOM 3346 N N . SER A 1 411 ? 11.164 26.828 33.531 1 27.77 411 SER A N 1
ATOM 3347 C CA . SER A 1 411 ? 11.164 25.688 34.438 1 27.77 411 SER A CA 1
ATOM 3348 C C . SER A 1 411 ? 9.836 25.562 35.188 1 27.77 411 SER A C 1
ATOM 3350 O O . SER A 1 411 ? 9.562 26.312 36.125 1 27.77 411 SER A O 1
ATOM 3352 N N . ARG A 1 412 ? 8.641 25.562 34.625 1 29.3 412 ARG A N 1
ATOM 3353 C CA . ARG A 1 412 ? 7.512 25.344 35.531 1 29.3 412 ARG A CA 1
ATOM 3354 C C . ARG A 1 412 ? 7.742 24.125 36.406 1 29.3 412 ARG A C 1
ATOM 3356 O O . ARG A 1 412 ? 8.039 23.031 35.906 1 29.3 412 ARG A O 1
ATOM 3363 N N . SER A 1 413 ? 8.117 24.328 37.625 1 24.66 413 SER A N 1
ATOM 3364 C CA . SER A 1 413 ? 8.008 23.391 38.75 1 24.66 413 SER A CA 1
ATOM 3365 C C . SER A 1 413 ? 6.617 22.781 38.844 1 24.66 413 SER A C 1
ATOM 3367 O O . SER A 1 413 ? 5.625 23.422 38.5 1 24.66 413 SER A O 1
ATOM 3369 N N . PRO A 1 414 ? 6.449 21.469 39 1 27.14 414 PRO A N 1
ATOM 3370 C CA . PRO A 1 414 ? 5.191 20.75 39.188 1 27.14 414 PRO A CA 1
ATOM 3371 C C . PRO A 1 414 ? 4.297 21.406 40.25 1 27.14 414 PRO A C 1
ATOM 3373 O O . PRO A 1 414 ? 4.719 21.609 41.375 1 27.14 414 PRO A O 1
ATOM 3376 N N . ASP A 1 415 ? 3.668 22.453 39.969 1 24.69 415 ASP A N 1
ATOM 3377 C CA . ASP A 1 415 ? 2.742 23.016 40.938 1 24.69 415 ASP A CA 1
ATOM 3378 C C . ASP A 1 415 ? 1.885 21.922 41.562 1 24.69 415 ASP A C 1
ATOM 3380 O O . ASP A 1 415 ? 1.22 21.156 40.875 1 24.69 415 ASP A O 1
ATOM 3384 N N . THR A 1 416 ? 2.076 21.516 42.844 1 24.41 416 THR A N 1
ATOM 3385 C CA . THR A 1 416 ? 1.516 20.625 43.875 1 24.41 416 THR A CA 1
ATOM 3386 C C . THR A 1 416 ? 0.024 20.891 44.062 1 24.41 416 THR A C 1
ATOM 3388 O O . THR A 1 416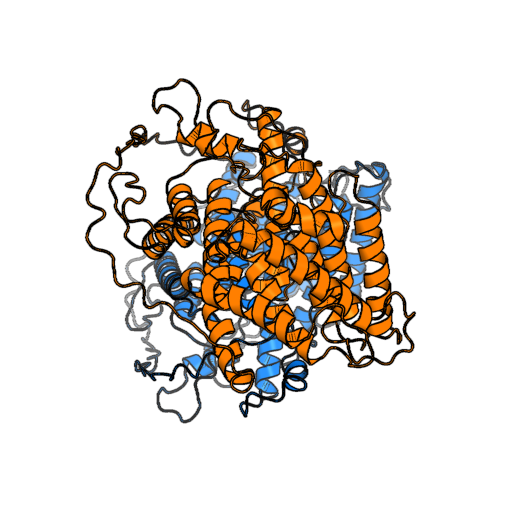 ? -0.718 20.016 44.5 1 24.41 416 THR A O 1
ATOM 3391 N N . ASP A 1 417 ? -0.431 22.188 44.125 1 22.98 417 ASP A N 1
ATOM 3392 C CA . ASP A 1 417 ? -1.636 22.375 44.938 1 22.98 417 ASP A CA 1
ATOM 3393 C C . ASP A 1 417 ? -2.889 22.031 44.125 1 22.98 417 ASP A C 1
ATOM 3395 O O . ASP A 1 417 ? -4.004 22.359 44.531 1 22.98 417 ASP A O 1
ATOM 3399 N N . ARG A 1 418 ? -2.906 22.031 42.938 1 24.11 418 ARG A N 1
ATOM 3400 C CA . ARG A 1 418 ? -4.262 22.031 42.375 1 24.11 418 ARG A CA 1
ATOM 3401 C C . ARG A 1 418 ? -5.012 20.766 42.781 1 24.11 418 ARG A C 1
ATOM 3403 O O . ARG A 1 418 ? -4.895 19.719 42.125 1 24.11 418 ARG A O 1
ATOM 3410 N N . SER A 1 419 ? -5.148 20.391 43.969 1 23.03 419 SER A N 1
ATOM 3411 C CA . SER A 1 419 ? -6.012 19.391 44.594 1 23.03 419 SER A CA 1
ATOM 3412 C C . SER A 1 419 ? -7.465 19.578 44.188 1 23.03 419 SER A C 1
ATOM 3414 O O . SER A 1 419 ? -8.312 18.719 44.438 1 23.03 419 SER A O 1
ATOM 3416 N N . LYS A 1 420 ? -7.977 20.828 44.031 1 24.84 420 LYS A N 1
ATOM 3417 C CA . LYS A 1 420 ? -9.383 20.859 44.406 1 24.84 420 LYS A CA 1
ATOM 3418 C C . LYS A 1 420 ? -10.242 20.047 43.469 1 24.84 420 LYS A C 1
ATOM 3420 O O . LYS A 1 420 ? -9.75 19.531 42.469 1 24.84 420 LYS A O 1
ATOM 3425 N N . HIS A 1 421 ? -11.516 20.609 43.062 1 20.73 421 HIS A N 1
ATOM 3426 C CA . HIS A 1 421 ? -12.875 20.094 42.969 1 20.73 421 HIS A CA 1
ATOM 3427 C C . HIS A 1 421 ? -13.156 19.578 41.562 1 20.73 421 HIS A C 1
ATOM 3429 O O . HIS A 1 421 ? -13.844 20.234 40.781 1 20.73 421 HIS A O 1
ATOM 3435 N N . SER A 1 422 ? -12.156 19.328 40.844 1 22.73 422 SER A N 1
ATOM 3436 C CA . SER A 1 422 ? -12.617 18.984 39.5 1 22.73 422 SER A CA 1
ATOM 3437 C C . SER A 1 422 ? -13.656 17.875 39.562 1 22.73 422 SER A C 1
ATOM 3439 O O . SER A 1 422 ? -13.406 16.797 40.125 1 22.73 422 SER A O 1
ATOM 3441 N N . LEU A 1 423 ? -14.93 18.234 39.531 1 21.52 423 LEU A N 1
ATOM 3442 C CA . LEU A 1 423 ? -16.109 17.375 39.438 1 21.52 423 LEU A CA 1
ATOM 3443 C C . LEU A 1 423 ? -15.93 16.344 38.312 1 21.52 423 LEU A C 1
ATOM 3445 O O . LEU A 1 423 ? -15.617 16.688 37.188 1 21.52 423 LEU A O 1
ATOM 3449 N N . ASN A 1 424 ? -15.68 15.156 38.688 1 23.38 424 ASN A N 1
ATOM 3450 C CA . ASN A 1 424 ? -15.469 13.852 38.062 1 23.38 424 ASN A CA 1
ATOM 3451 C C . ASN A 1 424 ? -16.609 13.484 37.125 1 23.38 424 ASN A C 1
ATOM 3453 O O . ASN A 1 424 ? -17.703 13.133 37.562 1 23.38 424 ASN A O 1
ATOM 3457 N N . HIS A 1 425 ? -16.969 14.359 36.188 1 23.8 425 HIS A N 1
ATOM 3458 C CA . HIS A 1 425 ? -18.047 13.727 35.438 1 23.8 425 HIS A CA 1
ATOM 3459 C C . HIS A 1 425 ? -17.578 12.43 34.781 1 23.8 425 HIS A C 1
ATOM 3461 O O . HIS A 1 425 ? -16.625 12.43 34 1 23.8 425 HIS A O 1
ATOM 3467 N N . ILE A 1 426 ? -17.672 11.344 35.469 1 23.62 426 ILE A N 1
ATOM 3468 C CA . ILE A 1 426 ? -17.516 9.938 35.094 1 23.62 426 ILE A CA 1
ATOM 3469 C C . ILE A 1 426 ? -18.312 9.633 33.844 1 23.62 426 ILE A C 1
ATOM 3471 O O . ILE A 1 426 ? -19.547 9.734 33.844 1 23.62 426 ILE A O 1
ATOM 3475 N N . LEU A 1 427 ? -17.812 9.922 32.781 1 26.25 427 LEU A N 1
ATOM 3476 C CA . LEU A 1 427 ? -18.516 9.367 31.625 1 26.25 427 LEU A CA 1
ATOM 3477 C C . LEU A 1 427 ? -18.422 7.848 31.609 1 26.25 427 LEU A C 1
ATOM 3479 O O . LEU A 1 427 ? -17.328 7.285 31.609 1 26.25 427 LEU A O 1
ATOM 3483 N N . ALA A 1 428 ? -19.281 7.102 32.312 1 22.44 428 ALA A N 1
ATOM 3484 C CA . ALA A 1 428 ? -19.328 5.645 32.438 1 22.44 428 ALA A CA 1
ATOM 3485 C C . ALA A 1 428 ? -19.641 5.008 31.078 1 22.44 428 ALA A C 1
ATOM 3487 O O . ALA A 1 428 ? -20.641 5.355 30.438 1 22.44 428 ALA A O 1
ATOM 3488 N N . PRO A 1 429 ? -18.641 4.523 30.484 1 27.22 429 PRO A N 1
ATOM 3489 C CA . PRO A 1 429 ? -18.969 3.732 29.297 1 27.22 429 PRO A CA 1
ATOM 3490 C C . PRO A 1 429 ? -19.828 2.516 29.609 1 27.22 429 PRO A C 1
ATOM 3492 O O . PRO A 1 429 ? -19.812 2.012 30.734 1 27.22 429 PRO A O 1
ATOM 3495 N N . VAL A 1 430 ? -20.891 2.289 28.953 1 25.34 430 VAL A N 1
ATOM 3496 C CA . VAL A 1 430 ? -21.703 1.09 29.109 1 25.34 430 VAL A CA 1
ATOM 3497 C C . VAL A 1 430 ? -20.844 -0.152 28.906 1 25.34 430 VAL A C 1
ATOM 3499 O O . VAL A 1 430 ? -19.859 -0.115 28.156 1 25.34 430 VAL A O 1
ATOM 3502 N N . SER A 1 431 ? -20.938 -1.124 29.797 1 22.11 431 SER A N 1
ATOM 3503 C CA . SER A 1 431 ? -20.312 -2.439 29.859 1 22.11 431 SER A CA 1
ATOM 3504 C C . SER A 1 431 ? -20.453 -3.188 28.547 1 22.11 431 SER A C 1
ATOM 3506 O O . SER A 1 431 ? -21.562 -3.389 28.047 1 22.11 431 SER A O 1
ATOM 3508 N N . PHE A 1 432 ? -19.578 -3.096 27.719 1 20.72 432 PHE A N 1
ATOM 3509 C CA . PHE A 1 432 ? -19.562 -3.902 26.5 1 20.72 432 PHE A CA 1
ATOM 3510 C C . PHE A 1 432 ? -19.531 -5.387 26.844 1 20.72 432 PHE A C 1
ATOM 3512 O O . PHE A 1 432 ? -18.562 -5.879 27.422 1 20.72 432 PHE A O 1
ATOM 3519 N N . ARG A 1 433 ? -20.641 -6.074 27.219 1 20.98 433 ARG A N 1
ATOM 3520 C CA . ARG A 1 433 ? -20.656 -7.527 27.375 1 20.98 433 ARG A CA 1
ATOM 3521 C C . ARG A 1 433 ? -20.047 -8.219 26.156 1 20.98 433 ARG A C 1
ATOM 3523 O O . ARG A 1 433 ? -20.188 -7.738 25.031 1 20.98 433 ARG A O 1
ATOM 3530 N N . ASP A 1 434 ? -19.188 -9.203 26.422 1 22.45 434 ASP A N 1
ATOM 3531 C CA . ASP A 1 434 ? -18.516 -10.195 25.594 1 22.45 434 ASP A CA 1
ATOM 3532 C C . ASP A 1 434 ? -19.516 -10.953 24.719 1 22.45 434 ASP A C 1
ATOM 3534 O O . ASP A 1 434 ? -20.156 -11.891 25.188 1 22.45 434 ASP A O 1
ATOM 3538 N N . VAL A 1 435 ? -20.469 -10.359 24.172 1 20.48 435 VAL A N 1
ATOM 3539 C CA . VAL A 1 435 ? -21.312 -11.32 23.484 1 20.48 435 VAL A CA 1
ATOM 3540 C C . VAL A 1 435 ? -20.46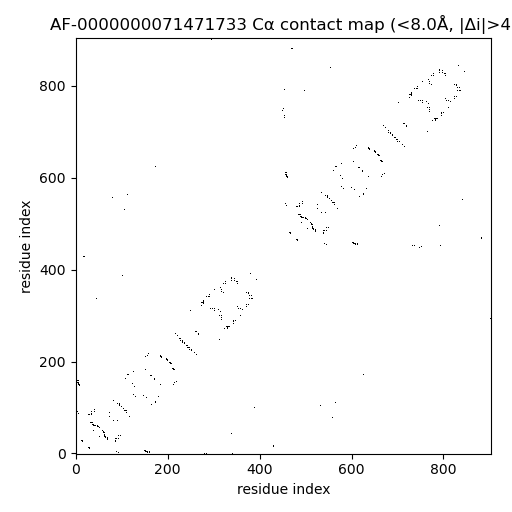9 -12.141 22.516 1 20.48 435 VAL A C 1
ATOM 3542 O O . VAL A 1 435 ? -19.859 -11.586 21.594 1 20.48 435 VAL A O 1
ATOM 3545 N N . GLN A 1 436 ? -20.031 -13.289 22.953 1 20.53 436 GLN A N 1
ATOM 3546 C CA . GLN A 1 436 ? -19.469 -14.414 22.203 1 20.53 436 GLN A CA 1
ATOM 3547 C C . GLN A 1 436 ? -20.391 -14.797 21.047 1 20.53 436 GLN A C 1
ATOM 3549 O O . GLN A 1 436 ? -21.297 -15.617 21.203 1 20.53 436 GLN A O 1
ATOM 3554 N N . GLU A 1 437 ? -21.109 -13.93 20.484 1 21.39 437 GLU A N 1
ATOM 3555 C CA . GLU A 1 437 ? -21.906 -14.641 19.484 1 21.39 437 GLU A CA 1
ATOM 3556 C C . GLU A 1 437 ? -21.016 -15.438 18.531 1 21.39 437 GLU A C 1
ATOM 3558 O O . GLU A 1 437 ? -20 -14.93 18.062 1 21.39 437 GLU A O 1
ATOM 3563 N N . THR A 1 438 ? -21.141 -16.75 18.734 1 19.42 438 THR A N 1
ATOM 3564 C CA . THR A 1 438 ? -20.703 -17.828 17.859 1 19.42 438 THR A CA 1
ATOM 3565 C C . THR A 1 438 ? -21.094 -17.547 16.406 1 19.42 438 THR A C 1
ATOM 3567 O O . THR A 1 438 ? -22.266 -17.641 16.047 1 19.42 438 THR A O 1
ATOM 3570 N N . VAL A 1 439 ? -20.797 -16.469 16.047 1 21.83 439 VAL A N 1
ATOM 3571 C CA . VAL A 1 439 ? -21.188 -16.328 14.641 1 21.83 439 VAL A CA 1
ATOM 3572 C C . VAL A 1 439 ? -20.734 -17.562 13.859 1 21.83 439 VAL A C 1
ATOM 3574 O O . VAL A 1 439 ? -19.562 -17.953 13.922 1 21.83 439 VAL A O 1
ATOM 3577 N N . GLY A 1 440 ? -21.703 -18.422 13.789 1 19.2 440 GLY A N 1
ATOM 3578 C CA . GLY A 1 440 ? -21.625 -19.562 12.883 1 19.2 440 GLY A CA 1
ATOM 3579 C C . GLY A 1 440 ? -20.969 -19.234 11.562 1 19.2 440 GLY A C 1
ATOM 3580 O O . GLY A 1 440 ? -21.203 -18.156 10.992 1 19.2 440 GLY A O 1
ATOM 3581 N N . PHE A 1 441 ? -19.812 -19.672 11.57 1 19.16 441 PHE A N 1
ATOM 3582 C CA . PHE A 1 441 ? -18.984 -19.688 10.367 1 19.16 441 PHE A CA 1
ATOM 3583 C C . PHE A 1 441 ? -19.797 -20.078 9.148 1 19.16 441 PHE A C 1
ATOM 3585 O O . PHE A 1 441 ? -20.203 -21.234 9.008 1 19.16 441 PHE A O 1
ATOM 3592 N N . ASP A 1 442 ? -20.844 -19.219 9.008 1 20.47 442 ASP A N 1
ATOM 3593 C CA . ASP A 1 442 ? -21.422 -19.672 7.75 1 20.47 442 ASP A CA 1
ATOM 3594 C C . ASP A 1 442 ? -20.328 -20.078 6.758 1 20.47 442 ASP A C 1
ATOM 3596 O O . ASP A 1 442 ? -19.219 -19.547 6.801 1 20.47 442 ASP A O 1
ATOM 3600 N N . GLU A 1 443 ? -20.641 -21.203 6.215 1 19.48 443 GLU A N 1
ATOM 3601 C CA . GLU A 1 443 ? -20.016 -22 5.164 1 19.48 443 GLU A CA 1
ATOM 3602 C C . GLU A 1 443 ? -19.422 -21.109 4.074 1 19.48 443 GLU A C 1
ATOM 3604 O O . GLU A 1 443 ? -20.047 -20.141 3.65 1 19.48 443 GLU A O 1
ATOM 3609 N N . SER A 1 444 ? -18.234 -21.188 3.99 1 21.91 444 SER A N 1
ATOM 3610 C CA . SER A 1 444 ? -17.078 -20.703 3.248 1 21.91 444 SER A CA 1
ATOM 3611 C C . SER A 1 444 ? -17.359 -20.641 1.751 1 21.91 444 SER A C 1
ATOM 3613 O O . SER A 1 444 ? -16.844 -21.453 0.982 1 21.91 444 SER A O 1
ATOM 3615 N N . LEU A 1 445 ? -18.594 -20.328 1.328 1 20.17 445 LEU A N 1
ATOM 3616 C CA . LEU A 1 445 ? -18.516 -20.75 -0.068 1 20.17 445 LEU A CA 1
ATOM 3617 C C . LEU A 1 445 ? -17.297 -20.125 -0.75 1 20.17 445 LEU A C 1
ATOM 3619 O O . LEU A 1 445 ? -16.953 -18.969 -0.48 1 20.17 445 LEU A O 1
ATOM 3623 N N . ILE A 1 446 ? -16.203 -20.781 -1.105 1 22.88 446 ILE A N 1
ATOM 3624 C CA . ILE A 1 446 ? -15.07 -20.516 -1.979 1 22.88 446 ILE A CA 1
ATOM 3625 C C . ILE A 1 446 ? -15.445 -19.484 -3.029 1 22.88 446 ILE A C 1
ATOM 3627 O O . ILE A 1 446 ? -16.188 -19.781 -3.963 1 22.88 446 ILE A O 1
ATOM 3631 N N . PRO A 1 447 ? -15.758 -18.188 -2.68 1 20.45 447 PRO A N 1
ATOM 3632 C CA . PRO A 1 447 ? -16.094 -17.5 -3.928 1 20.45 447 PRO A CA 1
ATOM 3633 C C . PRO A 1 447 ? -15 -17.609 -4.98 1 20.45 447 PRO A C 1
ATOM 3635 O O . PRO A 1 447 ? -13.828 -17.797 -4.637 1 20.45 447 PRO A O 1
ATOM 3638 N N . SER A 1 448 ? -15.438 -17.422 -6.328 1 24.36 448 SER A N 1
ATOM 3639 C CA . SER A 1 448 ? -15.453 -17.562 -7.781 1 24.36 448 SER A CA 1
ATOM 3640 C C . SER A 1 448 ? -14.586 -16.5 -8.445 1 24.36 448 SER A C 1
ATOM 3642 O O . SER A 1 448 ? -14.312 -15.453 -7.855 1 24.36 448 SER A O 1
ATOM 3644 N N . LEU A 1 449 ? -14.055 -16.594 -9.625 1 26.06 449 LEU A N 1
ATOM 3645 C CA . LEU A 1 449 ? -13.484 -15.781 -10.695 1 26.06 449 LEU A CA 1
ATOM 3646 C C . LEU A 1 449 ? -14.273 -14.484 -10.859 1 26.06 449 LEU A C 1
ATOM 3648 O O . LEU A 1 449 ? -15.023 -14.336 -11.828 1 26.06 449 LEU A O 1
ATOM 3652 N N . ASN A 1 450 ? -14.859 -13.781 -10.023 1 22.55 450 ASN A N 1
ATOM 3653 C CA . ASN A 1 450 ? -15.898 -12.766 -9.961 1 22.55 450 ASN A CA 1
ATOM 3654 C C . ASN A 1 450 ? -15.461 -11.461 -10.617 1 22.55 450 ASN A C 1
ATOM 3656 O O . ASN A 1 450 ? -14.555 -10.789 -10.117 1 22.55 450 ASN A O 1
ATOM 3660 N N . TYR A 1 451 ? -15.781 -11.5 -11.938 1 22.88 451 TYR A N 1
ATOM 3661 C CA . TYR A 1 451 ? -16.016 -10.438 -12.898 1 22.88 451 TYR A CA 1
ATOM 3662 C C . TYR A 1 451 ? -17.172 -9.539 -12.445 1 22.88 451 TYR A C 1
ATOM 3664 O O . TYR A 1 451 ? -18.328 -9.969 -12.438 1 22.88 451 TYR A O 1
ATOM 3672 N N . GLY A 1 452 ? -17.422 -9.219 -11.305 1 20.84 452 GLY A N 1
ATOM 3673 C CA . GLY A 1 452 ? -18.453 -8.203 -11.43 1 20.84 452 GLY A CA 1
ATOM 3674 C C . GLY A 1 452 ? -18.047 -7.039 -12.312 1 20.84 452 GLY A C 1
ATOM 3675 O O . GLY A 1 452 ? -16.859 -6.758 -12.469 1 20.84 452 GLY A O 1
ATOM 3676 N N . MET B 1 1 ? 10.617 -23.219 -5.742 1 53.47 1 MET B N 1
ATOM 3677 C CA . MET B 1 1 ? 9.508 -22.391 -5.297 1 53.47 1 MET B CA 1
ATOM 3678 C C . MET B 1 1 ? 9.211 -21.281 -6.316 1 53.47 1 MET B C 1
ATOM 3680 O O . MET B 1 1 ? 10 -20.359 -6.48 1 53.47 1 MET B O 1
ATOM 3684 N N . GLU B 1 2 ? 8.297 -21.547 -7.242 1 61.62 2 GLU B N 1
ATOM 3685 C CA . GLU B 1 2 ? 8.031 -20.953 -8.547 1 61.62 2 GLU B CA 1
ATOM 3686 C C . GLU B 1 2 ? 7.707 -19.469 -8.414 1 61.62 2 GLU B C 1
ATOM 3688 O O . GLU B 1 2 ? 8.055 -18.672 -9.289 1 61.62 2 GLU B O 1
ATOM 3693 N N . ASN B 1 3 ? 7.207 -19.016 -7.234 1 70.12 3 ASN B N 1
ATOM 3694 C CA . ASN B 1 3 ? 6.75 -17.625 -7.211 1 70.12 3 ASN B CA 1
ATOM 3695 C C . ASN B 1 3 ? 7.582 -16.781 -6.254 1 70.12 3 ASN B C 1
ATOM 3697 O O . ASN B 1 3 ? 7.203 -15.656 -5.922 1 70.12 3 ASN B O 1
ATOM 3701 N N . ASN B 1 4 ? 8.781 -17.312 -5.973 1 80.94 4 ASN B N 1
ATOM 3702 C CA . ASN B 1 4 ? 9.562 -16.562 -4.988 1 80.94 4 ASN B CA 1
ATOM 3703 C C . ASN B 1 4 ? 10.711 -15.812 -5.645 1 80.94 4 ASN B C 1
ATOM 3705 O O . ASN B 1 4 ? 11.852 -15.891 -5.184 1 80.94 4 ASN B O 1
ATOM 3709 N N . LEU B 1 5 ? 10.367 -15.086 -6.652 1 86.5 5 LEU B N 1
ATOM 3710 C CA . LEU B 1 5 ? 11.352 -14.383 -7.465 1 86.5 5 LEU B CA 1
ATOM 3711 C C . LEU B 1 5 ? 11.953 -13.211 -6.695 1 86.5 5 LEU B C 1
ATOM 3713 O O . LEU B 1 5 ? 12.945 -12.617 -7.133 1 86.5 5 LEU B O 1
ATOM 3717 N N . TYR B 1 6 ? 11.445 -12.969 -5.488 1 92.12 6 TYR B N 1
ATOM 3718 C CA . TYR B 1 6 ? 11.898 -11.844 -4.676 1 92.12 6 TYR B CA 1
ATOM 3719 C C . TYR B 1 6 ? 13.023 -12.266 -3.738 1 92.12 6 TYR B C 1
ATOM 3721 O O . TYR B 1 6 ? 13.547 -11.453 -2.975 1 92.12 6 TYR B O 1
ATOM 3729 N N . ILE B 1 7 ? 13.391 -13.516 -3.809 1 92.12 7 ILE B N 1
ATOM 3730 C CA . ILE B 1 7 ? 14.555 -14.016 -3.09 1 92.12 7 ILE B CA 1
ATOM 3731 C C . ILE B 1 7 ? 15.641 -14.422 -4.086 1 92.12 7 ILE B C 1
ATOM 3733 O O . ILE B 1 7 ? 15.391 -15.227 -4.992 1 92.12 7 ILE B O 1
ATOM 3737 N N . TYR B 1 8 ? 16.734 -13.859 -3.961 1 89.25 8 TYR B N 1
ATOM 3738 C CA . TYR B 1 8 ? 17.875 -14.328 -4.73 1 89.25 8 TYR B CA 1
ATOM 3739 C C . TYR B 1 8 ? 18.594 -15.453 -4 1 89.25 8 TYR B C 1
ATOM 3741 O O . TYR B 1 8 ? 19.25 -15.219 -2.977 1 89.25 8 TYR B O 1
ATOM 3749 N N . ARG B 1 9 ? 18.516 -16.562 -4.574 1 88.44 9 ARG B N 1
ATOM 3750 C CA . ARG B 1 9 ? 18.969 -17.797 -3.947 1 88.44 9 ARG B CA 1
ATOM 3751 C C . ARG B 1 9 ? 20.438 -17.719 -3.572 1 88.44 9 ARG B C 1
ATOM 3753 O O . ARG B 1 9 ? 20.828 -18.078 -2.459 1 88.44 9 ARG B O 1
ATOM 3760 N N . GLU B 1 10 ? 21.266 -17.172 -4.461 1 86.88 10 GLU B N 1
ATOM 3761 C CA . GLU B 1 10 ? 22.719 -17.188 -4.25 1 86.88 10 GLU B CA 1
ATOM 3762 C C . GLU B 1 10 ? 23.109 -16.297 -3.076 1 86.88 10 GLU B C 1
ATOM 3764 O O . GLU B 1 10 ? 23.953 -16.688 -2.252 1 86.88 10 GLU B O 1
ATOM 3769 N N . SER B 1 11 ? 22.484 -15.164 -3.006 1 85.62 11 SER B N 1
ATOM 3770 C CA . SER B 1 11 ? 22.812 -14.266 -1.904 1 85.62 11 SER B CA 1
ATOM 3771 C C . SER B 1 11 ? 22.328 -14.82 -0.571 1 85.62 11 SER B C 1
ATOM 3773 O O . SER B 1 11 ? 23 -14.703 0.447 1 85.62 11 SER B O 1
ATOM 3775 N N . PHE B 1 12 ? 21.188 -15.422 -0.579 1 89.75 12 PHE B N 1
ATOM 3776 C CA . PHE B 1 12 ? 20.656 -16.031 0.63 1 89.75 12 PHE B CA 1
ATOM 3777 C C . PHE B 1 12 ? 21.562 -17.172 1.109 1 89.75 12 PHE B C 1
ATOM 3779 O O . PHE B 1 12 ? 21.938 -17.203 2.281 1 89.75 12 PHE B O 1
ATOM 3786 N N . LEU B 1 13 ? 21.953 -18.062 0.163 1 86.81 13 LEU B N 1
ATOM 3787 C CA . LEU B 1 13 ? 22.734 -19.234 0.525 1 86.81 13 LEU B CA 1
ATOM 3788 C C . LEU B 1 13 ? 24.141 -18.844 0.961 1 86.81 13 LEU B C 1
ATOM 3790 O O . LEU B 1 13 ? 24.703 -19.453 1.867 1 86.81 13 LEU B O 1
ATOM 3794 N N . THR B 1 14 ? 24.672 -17.766 0.302 1 84.62 14 THR B N 1
ATOM 3795 C CA . THR B 1 14 ? 26 -17.281 0.705 1 84.62 14 THR B CA 1
ATOM 3796 C C . THR B 1 14 ? 25.969 -16.797 2.152 1 84.62 14 THR B C 1
ATOM 3798 O O . THR B 1 14 ? 26.875 -17.125 2.93 1 84.62 14 THR B O 1
ATOM 3801 N N . ASP B 1 15 ? 24.906 -16.094 2.467 1 84.75 15 ASP B N 1
ATOM 3802 C CA . ASP B 1 15 ? 24.797 -15.578 3.826 1 84.75 15 ASP B CA 1
ATOM 3803 C C . ASP B 1 15 ? 24.406 -16.688 4.805 1 84.75 15 ASP B C 1
ATOM 3805 O O . ASP B 1 15 ? 24.812 -16.672 5.965 1 84.75 15 ASP B O 1
ATOM 3809 N N . PHE B 1 16 ? 23.656 -17.625 4.371 1 84.31 16 PHE B N 1
ATOM 3810 C CA . PHE B 1 16 ? 23.172 -18.719 5.203 1 84.31 16 PHE B CA 1
ATOM 3811 C C . PHE B 1 16 ? 24.328 -19.625 5.617 1 84.31 16 PHE B C 1
ATOM 3813 O O . PHE B 1 16 ? 24.391 -20.062 6.766 1 84.31 16 PHE B O 1
ATOM 3820 N N . PHE B 1 17 ? 25.25 -19.891 4.66 1 80.56 17 PHE B N 1
ATOM 3821 C CA . PHE B 1 17 ? 26.344 -20.812 4.922 1 80.56 17 PHE B CA 1
ATOM 3822 C C . PHE B 1 17 ? 27.578 -20.062 5.438 1 80.56 17 PHE B C 1
ATOM 3824 O O . PHE B 1 17 ? 28.609 -20.672 5.691 1 80.56 17 PHE B O 1
ATOM 3831 N N . ARG B 1 18 ? 27.344 -18.766 5.449 1 72.75 18 ARG B N 1
ATOM 3832 C CA . ARG B 1 18 ? 28.484 -17.984 5.918 1 72.75 18 ARG B CA 1
ATOM 3833 C C . ARG B 1 18 ? 28.922 -18.438 7.301 1 72.75 18 ARG B C 1
ATOM 3835 O O . ARG B 1 18 ? 28.094 -18.703 8.172 1 72.75 18 ARG B O 1
ATOM 3842 N N . GLU B 1 19 ? 30.266 -18.766 7.254 1 56.69 19 GLU B N 1
ATOM 3843 C CA . GLU B 1 19 ? 30.844 -19.109 8.547 1 56.69 19 GLU B CA 1
ATOM 3844 C C . GLU B 1 19 ? 30.859 -17.922 9.492 1 56.69 19 GLU B C 1
ATOM 3846 O O . GLU B 1 19 ? 31.016 -16.781 9.055 1 56.69 19 GLU B O 1
ATOM 3851 N N . GLU B 1 20 ? 30.25 -17.922 10.68 1 51.69 20 GLU B N 1
ATOM 3852 C CA . GLU B 1 20 ? 30.188 -16.875 11.703 1 51.69 20 GLU B CA 1
ATOM 3853 C C . GLU B 1 20 ? 31.453 -16.031 11.703 1 51.69 20 GLU B C 1
ATOM 3855 O O . GLU B 1 20 ? 31.391 -14.805 11.852 1 51.69 20 GLU B O 1
ATOM 3860 N N . ASN B 1 21 ? 32.562 -16.703 11.797 1 46.75 21 ASN B N 1
ATOM 3861 C CA . ASN B 1 21 ? 33.875 -16.078 11.953 1 46.75 21 ASN B CA 1
ATOM 3862 C C . ASN B 1 21 ? 34.5 -15.711 10.609 1 46.75 21 ASN B C 1
ATOM 3864 O O . ASN B 1 21 ? 35.688 -15.461 10.523 1 46.75 21 ASN B O 1
ATOM 3868 N N . GLY B 1 22 ? 33.812 -15.953 9.594 1 46.25 22 GLY B N 1
ATOM 3869 C CA . GLY B 1 22 ? 34.531 -15.617 8.383 1 46.25 22 GLY B CA 1
ATOM 3870 C C . GLY B 1 22 ? 34.562 -14.125 8.102 1 46.25 22 GLY B C 1
ATOM 3871 O O . GLY B 1 22 ? 33.844 -13.352 8.727 1 46.25 22 GLY B O 1
ATOM 3872 N N . PRO B 1 23 ? 35.688 -13.773 7.566 1 47.72 23 PRO B N 1
ATOM 3873 C CA . PRO B 1 23 ? 35.969 -12.359 7.34 1 47.72 23 PRO B CA 1
ATOM 3874 C C . PRO B 1 23 ? 34.812 -11.594 6.73 1 47.72 23 PRO B C 1
ATOM 3876 O O . PRO B 1 23 ? 34.844 -10.367 6.684 1 47.72 23 PRO B O 1
ATOM 3879 N N . ASN B 1 24 ? 33.969 -12.289 6.008 1 49.31 24 ASN B N 1
ATOM 3880 C CA . ASN B 1 24 ? 33.094 -11.508 5.133 1 49.31 24 ASN B CA 1
ATOM 3881 C C . ASN B 1 24 ? 31.828 -11.062 5.855 1 49.31 24 ASN B C 1
ATOM 3883 O O . ASN B 1 24 ? 31.172 -11.867 6.504 1 49.31 24 ASN B O 1
ATOM 3887 N N . ASN B 1 25 ? 31.641 -9.828 6.051 1 54.06 25 ASN B N 1
ATOM 3888 C CA . ASN B 1 25 ? 30.547 -9.062 6.629 1 54.06 25 ASN B CA 1
ATOM 3889 C C . ASN B 1 25 ? 29.188 -9.531 6.102 1 54.06 25 ASN B C 1
ATOM 3891 O O . ASN B 1 25 ? 29.078 -9.953 4.949 1 54.06 25 ASN B O 1
ATOM 3895 N N . SER B 1 26 ? 28.375 -9.969 7.066 1 57.91 26 SER B N 1
ATOM 3896 C CA . SER B 1 26 ? 27.016 -10.336 6.688 1 57.91 26 SER B CA 1
ATOM 3897 C C . SER B 1 26 ? 26.469 -9.406 5.609 1 57.91 26 SER B C 1
ATOM 3899 O O . SER B 1 26 ? 26.641 -8.188 5.688 1 57.91 26 SER B O 1
ATOM 3901 N N . LEU B 1 27 ? 26.125 -10.055 4.438 1 63.69 27 LEU B N 1
ATOM 3902 C CA . LEU B 1 27 ? 25.531 -9.266 3.354 1 63.69 27 LEU B CA 1
ATOM 3903 C C . LEU B 1 27 ? 24.094 -8.898 3.666 1 63.69 27 LEU B C 1
ATOM 3905 O O . LEU B 1 27 ? 23.438 -8.195 2.889 1 63.69 27 LEU B O 1
ATOM 3909 N N . GLU B 1 28 ? 23.609 -9.383 4.852 1 80.5 28 GLU B N 1
ATOM 3910 C CA . GLU B 1 28 ? 22.312 -9.016 5.387 1 80.5 28 GLU B CA 1
ATOM 3911 C C . GLU B 1 28 ? 21.172 -9.547 4.512 1 80.5 28 GLU B C 1
ATOM 3913 O O . GLU B 1 28 ? 20.172 -8.867 4.305 1 80.5 28 GLU B O 1
ATOM 3918 N N . TYR B 1 29 ? 21.422 -10.812 3.914 1 88.44 29 TYR B N 1
ATOM 3919 C CA . TYR B 1 29 ? 20.391 -11.391 3.061 1 88.44 29 TYR B CA 1
ATOM 3920 C C . TYR B 1 29 ? 19.766 -12.617 3.717 1 88.44 29 TYR B C 1
ATOM 3922 O O . TYR B 1 29 ? 18.922 -13.289 3.117 1 88.44 29 TYR B O 1
ATOM 3930 N N . CYS B 1 30 ? 20.203 -12.922 4.945 1 90.56 30 CYS B N 1
ATOM 3931 C CA . CYS B 1 30 ? 19.656 -14.07 5.656 1 90.56 30 CYS B CA 1
ATOM 3932 C C . CYS B 1 30 ? 19.375 -13.727 7.113 1 90.56 30 CYS B C 1
ATOM 3934 O O . CYS B 1 30 ? 20.281 -13.352 7.859 1 90.56 30 CYS B O 1
ATOM 3936 N N . THR B 1 31 ? 18.188 -13.852 7.543 1 91.06 31 THR B N 1
ATOM 3937 C CA . THR B 1 31 ? 17.766 -13.625 8.922 1 91.06 31 THR B CA 1
ATOM 3938 C C . THR B 1 31 ? 16.938 -14.797 9.43 1 91.06 31 THR B C 1
ATOM 3940 O O . THR B 1 31 ? 16.438 -15.602 8.648 1 91.06 31 THR B O 1
ATOM 3943 N N . GLU B 1 32 ? 16.75 -14.898 10.688 1 89.5 32 GLU B N 1
ATOM 3944 C CA . GLU B 1 32 ? 16.047 -16.016 11.297 1 89.5 32 GLU B CA 1
ATOM 3945 C C . GLU B 1 32 ? 14.594 -16.062 10.844 1 89.5 32 GLU B C 1
ATOM 3947 O O . GLU B 1 32 ? 14.07 -17.125 10.508 1 89.5 32 GLU B O 1
ATOM 3952 N N . ASP B 1 33 ? 13.914 -14.953 10.859 1 93.75 33 ASP B N 1
ATOM 3953 C CA . ASP B 1 33 ? 12.516 -14.898 10.43 1 93.75 33 ASP B CA 1
ATOM 3954 C C . ASP B 1 33 ? 12.383 -15.359 8.977 1 93.75 33 ASP B C 1
ATOM 3956 O O . ASP B 1 33 ? 11.453 -16.094 8.641 1 93.75 33 ASP B O 1
ATOM 3960 N N . LEU B 1 34 ? 13.32 -15 8.133 1 94.62 34 LEU B N 1
ATOM 3961 C CA . LEU B 1 34 ? 13.273 -15.398 6.727 1 94.62 34 LEU B CA 1
ATOM 3962 C C . LEU B 1 34 ? 13.477 -16.906 6.582 1 94.62 34 LEU B C 1
ATOM 3964 O O . LEU B 1 34 ? 12.812 -17.547 5.773 1 94.62 34 LEU B O 1
ATOM 3968 N N . ILE B 1 35 ? 14.383 -17.438 7.371 1 91.19 35 ILE B N 1
ATOM 3969 C CA . ILE B 1 35 ? 14.633 -18.875 7.336 1 91.19 35 ILE B CA 1
ATOM 3970 C C . ILE B 1 35 ? 13.336 -19.625 7.648 1 91.19 35 ILE B C 1
ATOM 3972 O O . ILE B 1 35 ? 12.938 -20.531 6.906 1 91.19 35 ILE B O 1
ATOM 3976 N N . TYR B 1 36 ? 12.664 -19.234 8.664 1 92.06 36 TYR B N 1
ATOM 3977 C CA . TYR B 1 36 ? 11.422 -19.891 9.055 1 92.06 36 TYR B CA 1
ATOM 3978 C C . TYR B 1 36 ? 10.352 -19.719 7.992 1 92.06 36 TYR B C 1
ATOM 3980 O O . TYR B 1 36 ? 9.562 -20.641 7.738 1 92.06 36 TYR B O 1
ATOM 3988 N N . ALA B 1 37 ? 10.273 -18.531 7.41 1 94.44 37 ALA B N 1
ATOM 3989 C CA . ALA B 1 37 ? 9.273 -18.281 6.375 1 94.44 37 ALA B CA 1
ATOM 3990 C C . ALA B 1 37 ? 9.508 -19.172 5.156 1 94.44 37 ALA B C 1
ATOM 3992 O O . ALA B 1 37 ? 8.562 -19.734 4.602 1 94.44 37 ALA B O 1
ATOM 3993 N N . ILE B 1 38 ? 10.812 -19.297 4.75 1 91.81 38 ILE B N 1
ATOM 3994 C CA . ILE B 1 38 ? 11.164 -20.156 3.621 1 91.81 38 ILE B CA 1
ATOM 3995 C C . ILE B 1 38 ? 10.836 -21.609 3.949 1 91.81 38 ILE B C 1
ATOM 3997 O O . ILE B 1 38 ? 10.289 -22.328 3.111 1 91.81 38 ILE B O 1
ATOM 4001 N N . CYS B 1 39 ? 11.094 -21.969 5.156 1 89.81 39 CYS B N 1
ATOM 4002 C CA . CYS B 1 39 ? 10.797 -23.328 5.59 1 89.81 39 CYS B CA 1
ATOM 4003 C C . CYS B 1 39 ? 9.289 -23.578 5.594 1 89.81 39 CYS B C 1
ATOM 4005 O O . CYS B 1 39 ? 8.836 -24.672 5.273 1 89.81 39 CYS B O 1
ATOM 4007 N N . ALA B 1 40 ? 8.5 -22.609 5.961 1 91.19 40 ALA B N 1
ATOM 4008 C CA . ALA B 1 40 ? 7.051 -22.75 5.961 1 91.19 40 ALA B CA 1
ATOM 4009 C C . ALA B 1 40 ? 6.531 -23.078 4.566 1 91.19 40 ALA B C 1
ATOM 4011 O O . ALA B 1 40 ? 5.734 -24.016 4.398 1 91.19 40 ALA B O 1
ATOM 4012 N N . ILE B 1 41 ? 7.039 -22.453 3.547 1 89.5 41 ILE B N 1
ATOM 4013 C CA . ILE B 1 41 ? 6.598 -22.672 2.172 1 89.5 41 ILE B CA 1
ATOM 4014 C C . ILE B 1 41 ? 7.129 -24.016 1.663 1 89.5 41 ILE B C 1
ATOM 4016 O O . ILE B 1 41 ? 6.398 -24.781 1.035 1 89.5 41 ILE B O 1
ATOM 4020 N N . GLY B 1 42 ? 8.367 -24.25 1.963 1 85.06 42 GLY B N 1
ATOM 4021 C CA . GLY B 1 42 ? 9 -25.453 1.47 1 85.06 42 GLY B CA 1
ATOM 4022 C C . GLY B 1 42 ? 8.414 -26.719 2.076 1 85.06 42 GLY B C 1
ATOM 4023 O O . GLY B 1 42 ? 8.281 -27.734 1.395 1 85.06 42 GLY B O 1
ATOM 4024 N N . SER B 1 43 ? 7.977 -26.641 3.268 1 83.75 43 SER B N 1
ATOM 4025 C CA . SER B 1 43 ? 7.531 -27.828 3.992 1 83.75 43 SER B CA 1
ATOM 4026 C C . SER B 1 43 ? 6.109 -28.203 3.605 1 83.75 43 SER B C 1
ATOM 4028 O O . SER B 1 43 ? 5.652 -29.312 3.902 1 83.75 43 SER B O 1
ATOM 4030 N N . ILE B 1 44 ? 5.457 -27.328 2.895 1 82.06 44 ILE B N 1
ATOM 4031 C CA . ILE B 1 44 ? 4.09 -27.641 2.48 1 82.06 44 ILE B CA 1
ATOM 4032 C C . ILE B 1 44 ? 4.098 -28.828 1.534 1 82.06 44 ILE B C 1
ATOM 4034 O O . ILE B 1 44 ? 3.166 -29.641 1.541 1 82.06 44 ILE B O 1
ATOM 4038 N N . ILE B 1 45 ? 5.082 -28.906 0.697 1 72.19 45 ILE B N 1
ATOM 4039 C CA . ILE B 1 45 ? 5.145 -29.922 -0.346 1 72.19 45 ILE B CA 1
ATOM 4040 C C . ILE B 1 45 ? 5.652 -31.234 0.244 1 72.19 45 ILE B C 1
ATOM 4042 O O . ILE B 1 45 ? 5.133 -32.312 -0.071 1 72.19 45 ILE B O 1
ATOM 4046 N N . ASP B 1 46 ? 6.688 -31.203 0.883 1 65.06 46 ASP B N 1
ATOM 4047 C CA . ASP B 1 46 ? 7.297 -32.438 1.348 1 65.06 46 ASP B CA 1
ATOM 4048 C C . ASP B 1 46 ? 7.559 -32.406 2.852 1 65.06 46 ASP B C 1
ATOM 4050 O O . ASP B 1 46 ? 8.688 -32.125 3.281 1 65.06 46 ASP B O 1
ATOM 4054 N N . PHE B 1 47 ? 6.379 -32.344 3.615 1 59.16 47 PHE B N 1
ATOM 4055 C CA . PHE B 1 47 ? 6.641 -32.375 5.051 1 59.16 47 PHE B CA 1
ATOM 4056 C C . PHE B 1 47 ? 7.098 -33.781 5.492 1 59.16 47 PHE B C 1
ATOM 4058 O O . PHE B 1 47 ? 6.301 -34.719 5.527 1 59.16 47 PHE B O 1
ATOM 4065 N N . GLY B 1 48 ? 8.188 -34.219 5 1 54.72 48 GLY B N 1
ATOM 4066 C CA . GLY B 1 48 ? 8.695 -35.5 5.438 1 54.72 48 GLY B CA 1
ATOM 4067 C C . GLY B 1 48 ? 9.125 -35.5 6.891 1 54.72 48 GLY B C 1
ATOM 4068 O O . GLY B 1 48 ? 9.125 -34.469 7.555 1 54.72 48 GLY B O 1
ATOM 4069 N N . ASP B 1 49 ? 9.117 -36.625 7.547 1 51.38 49 ASP B N 1
ATOM 4070 C CA . ASP B 1 49 ? 9.422 -36.875 8.953 1 51.38 49 ASP B CA 1
ATOM 4071 C C . ASP B 1 49 ? 10.664 -36.094 9.383 1 51.38 49 ASP B C 1
ATOM 4073 O O . ASP B 1 49 ? 10.766 -35.656 10.539 1 51.38 49 ASP B O 1
ATOM 4077 N N . ASP B 1 50 ? 11.586 -35.938 8.609 1 47.47 50 ASP B N 1
ATOM 4078 C CA . ASP B 1 50 ? 12.891 -35.5 9.086 1 47.47 50 ASP B CA 1
ATOM 4079 C C . ASP B 1 50 ? 13.07 -34 8.812 1 47.47 50 ASP B C 1
ATOM 4081 O O . ASP B 1 50 ? 13.75 -33.594 7.863 1 47.47 50 ASP B O 1
ATOM 4085 N N . TYR B 1 51 ? 12.133 -33.25 9.062 1 49.88 51 TYR B N 1
ATOM 4086 C CA . TYR B 1 51 ? 12.281 -31.875 8.633 1 49.88 51 TYR B CA 1
ATOM 4087 C C . TYR B 1 51 ? 13.352 -31.156 9.445 1 49.88 51 TYR B C 1
ATOM 4089 O O . TYR B 1 51 ? 13.688 -31.578 10.555 1 49.88 51 TYR B O 1
ATOM 4097 N N . PHE B 1 52 ? 13.711 -29.938 8.945 1 49.94 52 PHE B N 1
ATOM 4098 C CA . PHE B 1 52 ? 14.875 -29.109 9.242 1 49.94 52 PHE B CA 1
ATOM 4099 C C . PHE B 1 52 ? 14.891 -28.703 10.703 1 49.94 52 PHE B C 1
ATOM 4101 O O . PHE B 1 52 ? 13.859 -28.297 11.258 1 49.94 52 PHE B O 1
ATOM 4108 N N . MET B 1 53 ? 15.625 -29.391 11.453 1 50.25 53 MET B N 1
ATOM 4109 C CA . MET B 1 53 ? 15.938 -29 12.82 1 50.25 53 MET B CA 1
ATOM 4110 C C . MET B 1 53 ? 16.734 -27.703 12.844 1 50.25 53 MET B C 1
ATOM 4112 O O . MET B 1 53 ? 17.969 -27.719 12.781 1 50.25 53 MET B O 1
ATOM 4116 N N . TYR B 1 54 ? 16.234 -26.688 12.164 1 50 54 TYR B N 1
ATOM 4117 C CA . TYR B 1 54 ? 16.969 -25.438 12.391 1 50 54 TYR B CA 1
ATOM 4118 C C . TYR B 1 54 ? 17.016 -25.109 13.875 1 50 54 TYR B C 1
ATOM 4120 O O . TYR B 1 54 ? 15.984 -25.078 14.547 1 50 54 TYR B O 1
ATOM 4128 N N . GLN B 1 55 ? 18.172 -24.891 14.344 1 52.72 55 GLN B N 1
ATOM 4129 C CA . GLN B 1 55 ? 18.5 -24.578 15.727 1 52.72 55 GLN B CA 1
ATOM 4130 C C . GLN B 1 55 ? 17.938 -25.625 16.688 1 52.72 55 GLN B C 1
ATOM 4132 O O . GLN B 1 55 ? 17.578 -25.312 17.812 1 52.72 55 GLN B O 1
ATOM 4137 N N . GLY B 1 56 ? 17.766 -26.781 16.078 1 55.38 56 GLY B N 1
ATOM 4138 C CA . GLY B 1 56 ? 17.297 -27.859 16.922 1 55.38 56 GLY B CA 1
ATOM 4139 C C . GLY B 1 56 ? 15.789 -27.891 17.094 1 55.38 56 GLY B C 1
ATOM 4140 O O . GLY B 1 56 ? 15.258 -28.719 17.844 1 55.38 56 GLY B O 1
ATOM 4141 N N . ILE B 1 57 ? 15.188 -27.047 16.438 1 57.16 57 ILE B N 1
ATOM 4142 C CA . ILE B 1 57 ? 13.734 -27 16.578 1 57.16 57 ILE B CA 1
ATOM 4143 C C . ILE B 1 57 ? 13.094 -27.875 15.508 1 57.16 57 ILE B C 1
ATOM 4145 O O . ILE B 1 57 ? 13.383 -27.734 14.32 1 57.16 57 ILE B O 1
ATOM 4149 N N . LEU B 1 58 ? 12.477 -28.859 16 1 62.69 58 LEU B N 1
ATOM 4150 C CA . LEU B 1 58 ? 11.727 -29.719 15.102 1 62.69 58 LEU B CA 1
ATOM 4151 C C . LEU B 1 58 ? 10.266 -29.297 15.031 1 62.69 58 LEU B C 1
ATOM 4153 O O . LEU B 1 58 ? 9.633 -29.047 16.062 1 62.69 58 LEU B O 1
ATOM 4157 N N . PHE B 1 59 ? 9.953 -28.859 13.82 1 66.56 59 PHE B N 1
ATOM 4158 C CA . PHE B 1 59 ? 8.539 -28.578 13.617 1 66.56 59 PHE B CA 1
ATOM 4159 C C . PHE B 1 59 ? 7.863 -29.719 12.867 1 66.56 59 PHE B C 1
ATOM 4161 O O . PHE B 1 59 ? 8.484 -30.359 12.016 1 66.56 59 PHE B O 1
ATOM 4168 N N . ASP B 1 60 ? 6.699 -29.969 13.242 1 68.94 60 ASP B N 1
ATOM 4169 C CA . ASP B 1 60 ? 5.992 -31.125 12.688 1 68.94 60 ASP B CA 1
ATOM 4170 C C . ASP B 1 60 ? 4.938 -30.672 11.68 1 68.94 60 ASP B C 1
ATOM 4172 O O . ASP B 1 60 ? 4.207 -31.5 11.125 1 68.94 60 ASP B O 1
ATOM 4176 N N . THR B 1 61 ? 4.863 -29.438 11.516 1 81.88 61 THR B N 1
ATOM 4177 C CA . THR B 1 61 ? 3.912 -28.969 10.516 1 81.88 61 THR B CA 1
ATOM 4178 C C . THR B 1 61 ? 4.383 -27.656 9.891 1 81.88 61 THR B C 1
ATOM 4180 O O . THR B 1 61 ? 5.094 -26.875 10.539 1 81.88 61 THR B O 1
ATOM 4183 N N . PRO B 1 62 ? 4.02 -27.391 8.648 1 86.81 62 PRO B N 1
ATOM 4184 C CA . PRO B 1 62 ? 4.359 -26.125 8.008 1 86.81 62 PRO B CA 1
ATOM 4185 C C . PRO B 1 62 ? 3.84 -24.906 8.789 1 86.81 62 PRO B C 1
ATOM 4187 O O . PRO B 1 62 ? 4.48 -23.859 8.797 1 86.81 62 PRO B O 1
ATOM 4190 N N . GLU B 1 63 ? 2.764 -25.094 9.539 1 89.56 63 GLU B N 1
ATOM 4191 C CA . GLU B 1 63 ? 2.135 -24.016 10.289 1 89.56 63 GLU B CA 1
ATOM 4192 C C . GLU B 1 63 ? 3.027 -23.547 11.438 1 89.56 63 GLU B C 1
ATOM 4194 O O . GLU B 1 63 ? 3.035 -22.359 11.781 1 89.56 63 GLU B O 1
ATOM 4199 N N . LYS B 1 64 ? 3.736 -24.453 11.969 1 88.44 64 LYS B N 1
ATOM 4200 C CA . LYS B 1 64 ? 4.609 -24.062 13.078 1 88.44 64 LYS B CA 1
ATOM 4201 C C . LYS B 1 64 ? 5.742 -23.172 12.594 1 88.44 64 LYS B C 1
ATOM 4203 O O . LYS B 1 64 ? 6.117 -22.219 13.281 1 88.44 64 LYS B O 1
ATOM 4208 N N . PHE B 1 65 ? 6.309 -23.5 11.406 1 90.88 65 PHE B N 1
ATOM 4209 C CA . PHE B 1 65 ? 7.293 -22.609 10.797 1 90.88 65 PHE B CA 1
ATOM 4210 C C . PHE B 1 65 ? 6.688 -21.234 10.5 1 90.88 65 PHE B C 1
ATOM 4212 O O . PHE B 1 65 ? 7.301 -20.203 10.781 1 90.88 65 PHE B O 1
ATOM 4219 N N . TYR B 1 66 ? 5.484 -21.297 10.039 1 93.69 66 TYR B N 1
ATOM 4220 C CA . TYR B 1 66 ? 4.766 -20.078 9.68 1 93.69 66 TYR B CA 1
ATOM 4221 C C . TYR B 1 66 ? 4.559 -19.188 10.898 1 93.69 66 TYR B C 1
ATOM 4223 O O . TYR B 1 66 ? 4.887 -18 10.875 1 93.69 66 TYR B O 1
ATOM 4231 N N . TYR B 1 67 ? 4.105 -19.734 11.977 1 93.19 67 TYR B N 1
ATOM 4232 C CA . TYR B 1 67 ? 3.781 -18.953 13.172 1 93.19 67 TYR B CA 1
ATOM 4233 C C . TYR B 1 67 ? 5.043 -18.406 13.82 1 93.19 67 TYR B C 1
ATOM 4235 O O . TYR B 1 67 ? 5.039 -17.297 14.359 1 93.19 67 TYR B O 1
ATOM 4243 N N . GLN B 1 68 ? 6.059 -19.188 13.734 1 91.75 68 GLN B N 1
ATOM 4244 C CA . GLN B 1 68 ? 7.316 -18.688 14.289 1 91.75 68 GLN B CA 1
ATOM 4245 C C . GLN B 1 68 ? 7.852 -17.516 13.477 1 91.75 68 GLN B C 1
ATOM 4247 O O . GLN B 1 68 ? 8.297 -16.516 14.039 1 91.75 68 GLN B O 1
ATOM 4252 N N . ALA B 1 69 ? 7.875 -17.656 12.156 1 94.69 69 ALA B N 1
ATOM 4253 C CA . ALA B 1 69 ? 8.305 -16.562 11.289 1 94.69 69 ALA B CA 1
ATOM 4254 C C . ALA B 1 69 ? 7.457 -15.312 11.523 1 94.69 69 ALA B C 1
ATOM 4256 O O . ALA B 1 69 ? 7.988 -14.203 11.641 1 94.69 69 ALA B O 1
ATOM 4257 N N . LYS B 1 70 ? 6.164 -15.547 11.586 1 94.88 70 LYS B N 1
ATOM 4258 C CA . LYS B 1 70 ? 5.23 -14.438 11.781 1 94.88 70 LYS B CA 1
ATOM 4259 C C . LYS B 1 70 ? 5.469 -13.75 13.125 1 94.88 70 LYS B C 1
ATOM 4261 O O . LYS B 1 70 ? 5.465 -12.516 13.203 1 94.88 70 LYS B O 1
ATOM 4266 N N . TYR B 1 71 ? 5.645 -14.539 14.109 1 92.19 71 TYR B N 1
ATOM 4267 C CA . TYR B 1 71 ? 5.938 -13.992 15.43 1 92.19 71 TYR B CA 1
ATOM 4268 C C . TYR B 1 71 ? 7.176 -13.109 15.391 1 92.19 71 TYR B C 1
ATOM 4270 O O . TYR B 1 71 ? 7.156 -11.977 15.883 1 92.19 71 TYR B O 1
ATOM 4278 N N . LEU B 1 72 ? 8.227 -13.562 14.789 1 93.12 72 LEU B N 1
ATOM 4279 C CA . LEU B 1 72 ? 9.492 -12.844 14.758 1 93.12 72 LEU B CA 1
ATOM 4280 C C . LEU B 1 72 ? 9.367 -11.547 13.961 1 93.12 72 LEU B C 1
ATOM 4282 O O . LEU B 1 72 ? 9.844 -10.5 14.398 1 93.12 72 LEU B O 1
ATOM 4286 N N . ILE B 1 73 ? 8.711 -11.594 12.812 1 95.25 73 ILE B N 1
ATOM 4287 C CA . ILE B 1 73 ? 8.617 -10.398 11.977 1 95.25 73 ILE B CA 1
ATOM 4288 C C . ILE B 1 73 ? 7.707 -9.367 12.648 1 95.25 73 ILE B C 1
ATOM 4290 O O . ILE B 1 73 ? 7.938 -8.164 12.531 1 95.25 73 ILE B O 1
ATOM 4294 N N . PHE B 1 74 ? 6.688 -9.789 13.352 1 91.75 74 PHE B N 1
ATOM 4295 C CA . PHE B 1 74 ? 5.801 -8.852 14.039 1 91.75 74 PHE B CA 1
ATOM 4296 C C . PHE B 1 74 ? 6.492 -8.242 15.25 1 91.75 74 PHE B C 1
ATOM 4298 O O . PHE B 1 74 ? 6.215 -7.098 15.617 1 91.75 74 PHE B O 1
ATOM 4305 N N . GLN B 1 75 ? 7.371 -8.984 15.797 1 91 75 GLN B N 1
ATOM 4306 C CA . GLN B 1 75 ? 8.195 -8.398 16.844 1 91 75 GLN B CA 1
ATOM 4307 C C . GLN B 1 75 ? 9.07 -7.273 16.297 1 91 75 GLN B C 1
ATOM 4309 O O . GLN B 1 75 ? 9.219 -6.227 16.938 1 91 75 GLN B O 1
ATOM 4314 N N . LYS B 1 76 ? 9.625 -7.504 15.109 1 91.25 76 LYS B N 1
ATOM 4315 C CA . LYS B 1 76 ? 10.422 -6.469 14.453 1 91.25 76 LYS B CA 1
ATOM 4316 C C . LYS B 1 76 ? 9.57 -5.246 14.133 1 91.25 76 LYS B C 1
ATOM 4318 O O . LYS B 1 76 ? 10.023 -4.109 14.281 1 91.25 76 LYS B O 1
ATOM 4323 N N . LEU B 1 77 ? 8.352 -5.523 13.695 1 89.81 77 LEU B N 1
ATOM 4324 C CA . LEU B 1 77 ? 7.438 -4.434 13.391 1 89.81 77 LEU B CA 1
ATOM 4325 C C . LEU B 1 77 ? 7.125 -3.617 14.633 1 89.81 77 LEU B C 1
ATOM 4327 O O . LEU B 1 77 ? 7.066 -2.387 14.586 1 89.81 77 LEU 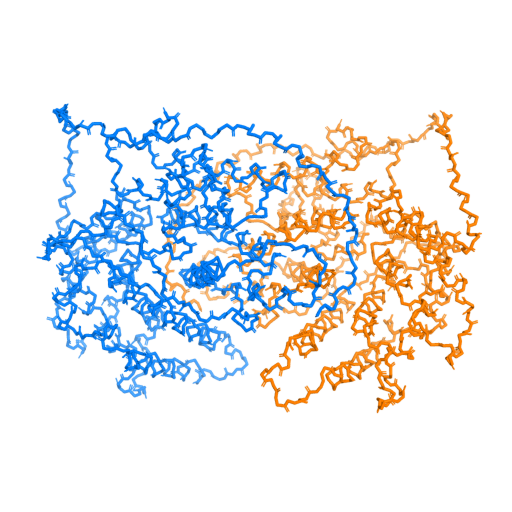B O 1
ATOM 4331 N N . ASN B 1 78 ? 7 -4.289 15.68 1 85.06 78 ASN B N 1
ATOM 4332 C CA . ASN B 1 78 ? 6.688 -3.627 16.938 1 85.06 78 ASN B CA 1
ATOM 4333 C C . ASN B 1 78 ? 7.863 -2.803 17.453 1 85.06 78 ASN B C 1
ATOM 4335 O O . ASN B 1 78 ? 7.672 -1.737 18.047 1 85.06 78 ASN B O 1
ATOM 4339 N N . SER B 1 79 ? 9.008 -3.262 17.219 1 85.06 79 SER B N 1
ATOM 4340 C CA . SER B 1 79 ? 10.203 -2.582 17.719 1 85.06 79 SER B CA 1
ATOM 4341 C C . SER B 1 79 ? 10.773 -1.632 16.672 1 85.06 79 SER B C 1
ATOM 4343 O O . SER B 1 79 ? 11.82 -1.014 16.891 1 85.06 79 SER B O 1
ATOM 4345 N N . ASN B 1 80 ? 10.242 -1.548 15.516 1 81.81 80 ASN B N 1
ATOM 4346 C CA . ASN B 1 80 ? 10.656 -0.685 14.414 1 81.81 80 ASN B CA 1
ATOM 4347 C C . ASN B 1 80 ? 12.047 -1.064 13.898 1 81.81 80 ASN B C 1
ATOM 4349 O O . ASN B 1 80 ? 12.844 -0.193 13.555 1 81.81 80 ASN B O 1
ATOM 4353 N N . SER B 1 81 ? 12.328 -2.33 13.898 1 86.94 81 SER B N 1
ATOM 4354 C CA . SER B 1 81 ? 13.594 -2.838 13.398 1 86.94 81 SER B CA 1
ATOM 4355 C C . SER B 1 81 ? 13.398 -3.691 12.148 1 86.94 81 SER B C 1
ATOM 4357 O O . SER B 1 81 ? 13.992 -4.762 12.016 1 86.94 81 SER B O 1
ATOM 4359 N N . TYR B 1 82 ? 12.555 -3.232 11.312 1 86.81 82 TYR B N 1
ATOM 4360 C CA . TYR B 1 82 ? 12.164 -4.078 10.188 1 86.81 82 TYR B CA 1
ATOM 4361 C C . TYR B 1 82 ? 12.602 -3.457 8.859 1 86.81 82 TYR B C 1
ATOM 4363 O O . TYR B 1 82 ? 12.227 -3.939 7.789 1 86.81 82 TYR B O 1
ATOM 4371 N N . ASN B 1 83 ? 13.422 -2.426 8.938 1 85.19 83 ASN B N 1
ATOM 4372 C CA . ASN B 1 83 ? 13.82 -1.738 7.715 1 85.19 83 ASN B CA 1
ATOM 4373 C C . ASN B 1 83 ? 14.961 -2.465 7.008 1 85.19 83 ASN B C 1
ATOM 4375 O O . ASN B 1 83 ? 16.062 -1.925 6.879 1 85.19 83 ASN B O 1
ATOM 4379 N N . GLU B 1 84 ? 14.68 -3.689 6.531 1 88.94 84 GLU B N 1
ATOM 4380 C CA . GLU B 1 84 ? 15.648 -4.547 5.848 1 88.94 84 GLU B CA 1
ATOM 4381 C C . GLU B 1 84 ? 14.984 -5.328 4.715 1 88.94 84 GLU B C 1
ATOM 4383 O O . GLU B 1 84 ? 13.781 -5.598 4.762 1 88.94 84 GLU B O 1
ATOM 4388 N N . ILE B 1 85 ? 15.766 -5.711 3.785 1 91.12 85 ILE B N 1
ATOM 4389 C CA . ILE B 1 85 ? 15.273 -6.441 2.621 1 91.12 85 ILE B CA 1
ATOM 4390 C C . ILE B 1 85 ? 14.719 -7.793 3.059 1 91.12 85 ILE B C 1
ATOM 4392 O O . ILE B 1 85 ? 13.734 -8.281 2.494 1 91.12 85 ILE B O 1
ATOM 4396 N N . THR B 1 86 ? 15.328 -8.375 4.094 1 94.38 86 THR B N 1
ATOM 4397 C CA . THR B 1 86 ? 14.906 -9.688 4.555 1 94.38 86 THR B CA 1
ATOM 4398 C C . THR B 1 86 ? 13.516 -9.625 5.18 1 94.38 86 THR B C 1
ATOM 4400 O O . THR B 1 86 ? 12.758 -10.594 5.121 1 94.38 86 THR B O 1
ATOM 4403 N N . SER B 1 87 ? 13.172 -8.508 5.754 1 95.38 87 SER B N 1
ATOM 4404 C CA . SER B 1 87 ? 11.82 -8.344 6.281 1 95.38 87 SER B CA 1
ATOM 4405 C C . SER B 1 87 ? 10.781 -8.391 5.16 1 95.38 87 SER B C 1
ATOM 4407 O O . SER B 1 87 ? 9.734 -9.016 5.305 1 95.38 87 SER B O 1
ATOM 4409 N N . ILE B 1 88 ? 11.117 -7.727 4.055 1 95.62 88 ILE B N 1
ATOM 4410 C CA . ILE B 1 88 ? 10.25 -7.723 2.883 1 95.62 88 ILE B CA 1
ATOM 4411 C C . ILE B 1 88 ? 10.07 -9.148 2.373 1 95.62 88 ILE B C 1
ATOM 4413 O O . ILE B 1 88 ? 8.945 -9.594 2.137 1 95.62 88 ILE B O 1
ATOM 4417 N N . GLN B 1 89 ? 11.141 -9.82 2.314 1 96.69 89 GLN B N 1
ATOM 4418 C CA . GLN B 1 89 ? 11.133 -11.188 1.801 1 96.69 89 GLN B CA 1
ATOM 4419 C C . GLN B 1 89 ? 10.367 -12.117 2.736 1 96.69 89 GLN B C 1
ATOM 4421 O O . GLN B 1 89 ? 9.602 -12.969 2.283 1 96.69 89 GLN B O 1
ATOM 4426 N N . THR B 1 90 ? 10.562 -11.938 4.016 1 97.12 90 THR B N 1
ATOM 4427 C CA . THR B 1 90 ? 9.836 -12.734 5.004 1 97.12 90 THR B CA 1
ATOM 4428 C C . THR B 1 90 ? 8.328 -12.531 4.863 1 97.12 90 THR B C 1
ATOM 4430 O O . THR B 1 90 ? 7.574 -13.508 4.789 1 97.12 90 THR B O 1
ATOM 4433 N N . LEU B 1 91 ? 7.926 -11.32 4.793 1 97.38 91 LEU B N 1
ATOM 4434 C CA . LEU B 1 91 ? 6.512 -10.977 4.691 1 97.38 91 LEU B CA 1
ATOM 4435 C C . LEU B 1 91 ? 5.906 -11.539 3.408 1 97.38 91 LEU B C 1
ATOM 4437 O O . LEU B 1 91 ? 4.77 -12.023 3.414 1 97.38 91 LEU B O 1
ATOM 4441 N N . LEU B 1 92 ? 6.594 -11.539 2.359 1 97.44 92 LEU B N 1
ATOM 4442 C CA . LEU B 1 92 ? 6.09 -12.062 1.094 1 97.44 92 LEU B CA 1
ATOM 4443 C C . LEU B 1 92 ? 5.977 -13.586 1.142 1 97.44 92 LEU B C 1
ATOM 4445 O O . LEU B 1 92 ? 5.012 -14.156 0.628 1 97.44 92 LEU B O 1
ATOM 4449 N N . CYS B 1 93 ? 6.992 -14.195 1.757 1 97.19 93 CYS B N 1
ATOM 4450 C CA . CYS B 1 93 ? 6.879 -15.641 1.937 1 97.19 93 CYS B CA 1
ATOM 4451 C C . CYS B 1 93 ? 5.617 -15.992 2.713 1 97.19 93 CYS B C 1
ATOM 4453 O O . CYS B 1 93 ? 4.871 -16.891 2.322 1 97.19 93 CYS B O 1
ATOM 4455 N N . LEU B 1 94 ? 5.406 -15.305 3.76 1 97.06 94 LEU B N 1
ATOM 4456 C CA . LEU B 1 94 ? 4.219 -15.539 4.57 1 97.06 94 LEU B CA 1
ATOM 4457 C C . LEU B 1 94 ? 2.951 -15.242 3.773 1 97.06 94 LEU B C 1
ATOM 4459 O O . LEU B 1 94 ? 1.945 -15.945 3.916 1 97.06 94 LEU B O 1
ATOM 4463 N N . SER B 1 95 ? 2.975 -14.219 2.963 1 96.94 95 SER B N 1
ATOM 4464 C CA . SER B 1 95 ? 1.845 -13.867 2.107 1 96.94 95 SER B CA 1
ATOM 4465 C C . SER B 1 95 ? 1.501 -15.008 1.154 1 96.94 95 SER B C 1
ATOM 4467 O O . SER B 1 95 ? 0.333 -15.375 1.017 1 96.94 95 SER B O 1
ATOM 4469 N N . TYR B 1 96 ? 2.494 -15.57 0.55 1 96.31 96 TYR B N 1
ATOM 4470 C CA . TYR B 1 96 ? 2.26 -16.672 -0.381 1 96.31 96 TYR B CA 1
ATOM 4471 C C . TYR B 1 96 ? 1.753 -17.906 0.35 1 96.31 96 TYR B C 1
ATOM 4473 O O . TYR B 1 96 ? 0.937 -18.656 -0.185 1 96.31 96 TYR B O 1
ATOM 4481 N N . PHE B 1 97 ? 2.316 -18.125 1.511 1 95.19 97 PHE B N 1
ATOM 4482 C CA . PHE B 1 97 ? 1.798 -19.219 2.33 1 95.19 97 PHE B CA 1
ATOM 4483 C C . PHE B 1 97 ? 0.302 -19.047 2.568 1 95.19 97 PHE B C 1
ATOM 4485 O O . PHE B 1 97 ? -0.471 -19.984 2.379 1 95.19 97 PHE B O 1
ATOM 4492 N N . ASP B 1 98 ? -0.127 -17.875 2.941 1 95.19 98 ASP B N 1
ATOM 4493 C CA . ASP B 1 98 ? -1.527 -17.578 3.223 1 95.19 98 ASP B CA 1
ATOM 4494 C C . ASP B 1 98 ? -2.373 -17.656 1.954 1 95.19 98 ASP B C 1
ATOM 4496 O O . ASP B 1 98 ? -3.527 -18.094 2 1 95.19 98 ASP B O 1
ATOM 4500 N N . LEU B 1 99 ? -1.843 -17.219 0.861 1 94.62 99 LEU B N 1
ATOM 4501 C CA . LEU B 1 99 ? -2.549 -17.328 -0.411 1 94.62 99 LEU B CA 1
ATOM 4502 C C . LEU B 1 99 ? -2.896 -18.781 -0.711 1 94.62 99 LEU B C 1
ATOM 4504 O O . LEU B 1 99 ? -4.016 -19.094 -1.134 1 94.62 99 LEU B O 1
ATOM 4508 N N . GLY B 1 100 ? -1.938 -19.656 -0.437 1 93.88 100 GLY B N 1
ATOM 4509 C CA . GLY B 1 100 ? -2.162 -21.078 -0.653 1 93.88 100 GLY B CA 1
ATOM 4510 C C . GLY B 1 100 ? -3.176 -21.672 0.304 1 93.88 100 GLY B C 1
ATOM 4511 O O . GLY B 1 100 ? -3.77 -22.703 0.018 1 93.88 100 GLY B O 1
ATOM 4512 N N . ARG B 1 101 ? -3.379 -20.984 1.398 1 93.06 101 ARG B N 1
ATOM 4513 C CA . ARG B 1 101 ? -4.328 -21.453 2.4 1 93.06 101 ARG B CA 1
ATOM 4514 C C . ARG B 1 101 ? -5.699 -20.812 2.203 1 93.06 101 ARG B C 1
ATOM 4516 O O . ARG B 1 101 ? -6.648 -21.141 2.924 1 93.06 101 ARG B O 1
ATOM 4523 N N . GLY B 1 102 ? -5.766 -19.906 1.289 1 91.81 102 GLY B N 1
ATOM 4524 C CA . GLY B 1 102 ? -7.023 -19.219 1.044 1 91.81 102 GLY B CA 1
ATOM 4525 C C . GLY B 1 102 ? -7.27 -18.078 2 1 91.81 102 GLY B C 1
ATOM 4526 O O . GLY B 1 102 ? -8.391 -17.578 2.1 1 91.81 102 GLY B O 1
ATOM 4527 N N . ASN B 1 103 ? -6.297 -17.75 2.775 1 92.94 103 ASN B N 1
ATOM 4528 C CA . ASN B 1 103 ? -6.387 -16.578 3.637 1 92.94 103 ASN B CA 1
ATOM 4529 C C . ASN B 1 103 ? -6.062 -15.297 2.875 1 92.94 103 ASN B C 1
ATOM 4531 O O . ASN B 1 103 ? -5.02 -14.68 3.105 1 92.94 103 ASN B O 1
ATOM 4535 N N . ASP B 1 104 ? -7 -14.859 2.131 1 92.56 104 ASP B N 1
ATOM 4536 C CA . ASP B 1 104 ? -6.773 -13.797 1.155 1 92.56 104 ASP B CA 1
ATOM 4537 C C . ASP B 1 104 ? -6.465 -12.469 1.848 1 92.56 104 ASP B C 1
ATOM 4539 O O . ASP B 1 104 ? -5.555 -11.75 1.438 1 92.56 104 ASP B O 1
ATOM 4543 N N . LEU B 1 105 ? -7.207 -12.148 2.902 1 92.25 105 LEU B N 1
ATOM 4544 C CA . LEU B 1 105 ? -7 -10.891 3.607 1 92.25 105 LEU B CA 1
ATOM 4545 C C . LEU B 1 105 ? -5.59 -10.812 4.184 1 92.25 105 LEU B C 1
ATOM 4547 O O . LEU B 1 105 ? -4.902 -9.805 4.023 1 92.25 105 LEU B O 1
ATOM 4551 N N . SER B 1 106 ? -5.215 -11.852 4.816 1 94 106 SER B N 1
ATOM 4552 C CA . SER B 1 106 ? -3.879 -11.898 5.402 1 94 106 SER B CA 1
ATOM 4553 C C . SER B 1 106 ? -2.801 -11.82 4.328 1 94 106 SER B C 1
ATOM 4555 O O . SER B 1 106 ? -1.818 -11.094 4.48 1 94 106 SER B O 1
ATOM 4557 N N . ALA B 1 107 ? -2.99 -12.594 3.281 1 96 107 ALA B N 1
ATOM 4558 C CA . ALA B 1 107 ? -2.039 -12.562 2.174 1 96 107 ALA B CA 1
ATOM 4559 C C . ALA B 1 107 ? -1.89 -11.141 1.623 1 96 107 ALA B C 1
ATOM 4561 O O . ALA B 1 107 ? -0.772 -10.664 1.429 1 96 107 ALA B O 1
ATOM 4562 N N . TRP B 1 108 ? -2.994 -10.508 1.481 1 95.38 108 TRP B N 1
ATOM 4563 C CA . TRP B 1 108 ? -3.047 -9.148 0.95 1 95.38 108 TRP B CA 1
ATOM 4564 C C . TRP B 1 108 ? -2.354 -8.172 1.89 1 95.38 108 TRP B C 1
ATOM 4566 O O . TRP B 1 108 ? -1.534 -7.355 1.454 1 95.38 108 TRP B O 1
ATOM 4576 N N . THR B 1 109 ? -2.602 -8.273 3.148 1 94.31 109 THR B N 1
ATOM 4577 C CA . THR B 1 109 ? -2.084 -7.34 4.145 1 94.31 109 THR B CA 1
ATOM 4578 C C . THR B 1 109 ? -0.581 -7.527 4.332 1 94.31 109 THR B C 1
ATOM 4580 O O . THR B 1 109 ? 0.175 -6.555 4.336 1 94.31 109 THR B O 1
ATOM 4583 N N . LEU B 1 110 ? -0.146 -8.734 4.414 1 96.06 110 LEU B N 1
ATOM 4584 C CA . LEU B 1 110 ? 1.272 -9.016 4.609 1 96.06 110 LEU B CA 1
ATOM 4585 C C . LEU B 1 110 ? 2.092 -8.516 3.424 1 96.06 110 LEU B C 1
ATOM 4587 O O . LEU B 1 110 ? 3.143 -7.895 3.607 1 96.06 110 LEU B O 1
ATOM 4591 N N . ALA B 1 111 ? 1.598 -8.805 2.219 1 96 111 ALA B N 1
ATOM 4592 C CA . ALA B 1 111 ? 2.283 -8.297 1.036 1 96 111 ALA B CA 1
ATOM 4593 C C . ALA B 1 111 ? 2.336 -6.77 1.053 1 96 111 ALA B C 1
ATOM 4595 O O . ALA B 1 111 ? 3.363 -6.172 0.717 1 96 111 ALA B O 1
ATOM 4596 N N . GLY B 1 112 ? 1.244 -6.207 1.453 1 93.5 112 GLY B N 1
ATOM 4597 C CA . GLY B 1 112 ? 1.189 -4.758 1.539 1 93.5 112 GLY B CA 1
ATOM 4598 C C . GLY B 1 112 ? 2.217 -4.176 2.492 1 93.5 112 GLY B C 1
ATOM 4599 O O . GLY B 1 112 ? 2.861 -3.172 2.182 1 93.5 112 GLY B O 1
ATOM 4600 N N . ILE B 1 113 ? 2.332 -4.789 3.66 1 93.5 113 ILE B N 1
ATOM 4601 C CA . ILE B 1 113 ? 3.328 -4.344 4.629 1 93.5 113 ILE B CA 1
ATOM 4602 C C . ILE B 1 113 ? 4.723 -4.418 4.008 1 93.5 113 ILE B C 1
ATOM 4604 O O . ILE B 1 113 ? 5.523 -3.49 4.152 1 93.5 113 ILE B O 1
ATOM 4608 N N . ALA B 1 114 ? 4.973 -5.461 3.332 1 95.06 114 ALA B N 1
ATOM 4609 C CA . ALA B 1 114 ? 6.27 -5.645 2.688 1 95.06 114 ALA B CA 1
ATOM 4610 C C . ALA B 1 114 ? 6.582 -4.492 1.738 1 95.06 114 ALA B C 1
ATOM 4612 O O . ALA B 1 114 ? 7.66 -3.898 1.808 1 95.06 114 ALA B O 1
ATOM 4613 N N . PHE B 1 115 ? 5.66 -4.16 0.942 1 92.81 115 PHE B N 1
ATOM 4614 C CA . PHE B 1 115 ? 5.891 -3.139 -0.072 1 92.81 115 PHE B CA 1
ATOM 4615 C C . PHE B 1 115 ? 6.004 -1.759 0.565 1 92.81 115 PHE B C 1
ATOM 4617 O O . PHE B 1 115 ? 6.758 -0.907 0.086 1 92.81 115 PHE B O 1
ATOM 4624 N N . ARG B 1 116 ? 5.289 -1.593 1.655 1 91.19 116 ARG B N 1
ATOM 4625 C CA . ARG B 1 116 ? 5.395 -0.332 2.383 1 91.19 116 ARG B CA 1
ATOM 4626 C C . ARG B 1 116 ? 6.781 -0.163 2.99 1 91.19 116 ARG B C 1
ATOM 4628 O O . ARG B 1 116 ? 7.355 0.928 2.949 1 91.19 116 ARG B O 1
ATOM 4635 N N . ILE B 1 117 ? 7.254 -1.181 3.479 1 91.88 117 ILE B N 1
ATOM 4636 C CA . ILE B 1 117 ? 8.609 -1.14 4.016 1 91.88 117 ILE B CA 1
ATOM 4637 C C . ILE B 1 117 ? 9.594 -0.809 2.902 1 91.88 117 ILE B C 1
ATOM 4639 O O . ILE B 1 117 ? 10.477 0.041 3.074 1 91.88 117 ILE B O 1
ATOM 4643 N N . GLY B 1 118 ? 9.438 -1.435 1.777 1 90.75 118 GLY B N 1
ATOM 4644 C CA . GLY B 1 118 ? 10.328 -1.21 0.651 1 90.75 118 GLY B CA 1
ATOM 4645 C C . GLY B 1 118 ? 10.289 0.215 0.132 1 90.75 118 GLY B C 1
ATOM 4646 O O . GLY B 1 118 ? 11.328 0.817 -0.128 1 90.75 118 GLY B O 1
ATOM 4647 N N . THR B 1 119 ? 9.141 0.768 0.036 1 87.62 119 THR B N 1
ATOM 4648 C CA . THR B 1 119 ? 9 2.098 -0.547 1 87.62 119 THR B CA 1
ATOM 4649 C C . THR B 1 119 ? 9.492 3.168 0.422 1 87.62 119 THR B C 1
ATOM 4651 O O . THR B 1 119 ? 9.875 4.262 0.005 1 87.62 119 THR B O 1
ATOM 4654 N N . PHE B 1 120 ? 9.508 2.824 1.649 1 88.25 120 PHE B N 1
ATOM 4655 C CA . PHE B 1 120 ? 10.078 3.77 2.604 1 88.25 120 PHE B CA 1
ATOM 4656 C C . PHE B 1 120 ? 11.57 3.955 2.355 1 88.25 120 PHE B C 1
ATOM 4658 O O . PHE B 1 120 ? 12.094 5.066 2.463 1 88.25 120 PHE B O 1
ATOM 4665 N N . ASP B 1 121 ? 12.141 2.902 2.006 1 81.88 121 ASP B N 1
ATOM 4666 C CA . ASP B 1 121 ? 13.578 2.926 1.78 1 81.88 121 ASP B CA 1
ATOM 4667 C C . ASP B 1 121 ? 13.906 3.236 0.321 1 81.88 121 ASP B C 1
ATOM 4669 O O . ASP B 1 121 ? 15.055 3.143 -0.099 1 81.88 121 ASP B O 1
ATOM 4673 N N . ASN B 1 122 ? 12.906 3.529 -0.458 1 80.06 122 ASN B N 1
ATOM 4674 C CA . ASN B 1 122 ? 13.078 3.881 -1.862 1 80.06 122 ASN B CA 1
ATOM 4675 C C . ASN B 1 122 ? 13.75 2.752 -2.643 1 80.06 122 ASN B C 1
ATOM 4677 O O . ASN B 1 122 ? 14.688 2.988 -3.4 1 80.06 122 ASN B O 1
ATOM 4681 N N . PHE B 1 123 ? 13.328 1.549 -2.387 1 83.56 123 PHE B N 1
ATOM 4682 C CA . PHE B 1 123 ? 13.977 0.412 -3.031 1 83.56 123 PHE B CA 1
ATOM 4683 C C . PHE B 1 123 ? 13.695 0.399 -4.527 1 83.56 123 PHE B C 1
ATOM 4685 O O . PHE B 1 123 ? 14.289 -0.381 -5.273 1 83.56 123 PHE B O 1
ATOM 4692 N N . GLU B 1 124 ? 12.789 1.255 -4.969 1 84.56 124 GLU B N 1
ATOM 4693 C CA . GLU B 1 124 ? 12.469 1.365 -6.391 1 84.56 124 GLU B CA 1
ATOM 4694 C C . GLU B 1 124 ? 13.477 2.25 -7.117 1 84.56 124 GLU B C 1
ATOM 4696 O O . GLU B 1 124 ? 13.492 2.307 -8.344 1 84.56 124 GLU B O 1
ATOM 4701 N N . LEU B 1 125 ? 14.281 2.84 -6.285 1 79.56 125 LEU B N 1
ATOM 4702 C CA . LEU B 1 125 ? 15.273 3.721 -6.875 1 79.56 125 LEU B CA 1
ATOM 4703 C C . LEU B 1 125 ? 16.625 3.012 -7 1 79.56 125 LEU B C 1
ATOM 4705 O O . LEU B 1 125 ? 17.031 2.273 -6.102 1 79.56 125 LEU B O 1
ATOM 4709 N N . ASP B 1 126 ? 17.234 3.238 -8.133 1 79.94 126 ASP B N 1
ATOM 4710 C CA . ASP B 1 126 ? 18.578 2.688 -8.328 1 79.94 126 ASP B CA 1
ATOM 4711 C C . ASP B 1 126 ? 19.547 3.258 -7.301 1 79.94 126 ASP B C 1
ATOM 4713 O O . ASP B 1 126 ? 19.812 4.461 -7.293 1 79.94 126 ASP B O 1
ATOM 4717 N N . PRO B 1 127 ? 19.938 2.4 -6.484 1 74.62 127 PRO B N 1
ATOM 4718 C CA . PRO B 1 127 ? 20.828 2.908 -5.434 1 74.62 127 PRO B CA 1
ATOM 4719 C C . PRO B 1 127 ? 22.094 3.566 -5.996 1 74.62 127 PRO B C 1
ATOM 4721 O O . PRO B 1 127 ? 22.75 4.336 -5.297 1 74.62 127 PRO B O 1
ATOM 4724 N N . ARG B 1 128 ? 22.438 3.258 -7.242 1 74.75 128 ARG B N 1
ATOM 4725 C CA . ARG B 1 128 ? 23.625 3.85 -7.848 1 74.75 128 ARG B CA 1
ATOM 4726 C C . ARG B 1 128 ? 23.406 5.328 -8.156 1 74.75 128 ARG B C 1
ATOM 4728 O O . ARG B 1 128 ? 24.375 6.09 -8.273 1 74.75 128 ARG B O 1
ATOM 4735 N N . LEU B 1 129 ? 22.078 5.652 -8.43 1 63.72 129 LEU B N 1
ATOM 4736 C CA . LEU B 1 129 ? 21.734 7.023 -8.781 1 63.72 129 LEU B CA 1
ATOM 4737 C C . LEU B 1 129 ? 21.578 7.887 -7.535 1 63.72 129 LEU B C 1
ATOM 4739 O O . LEU B 1 129 ? 21.719 9.109 -7.602 1 63.72 129 LEU B O 1
ATOM 4743 N N . THR B 1 130 ? 21.094 7.344 -6.543 1 54.56 130 THR B N 1
ATOM 4744 C CA . THR B 1 130 ? 20.828 8.117 -5.336 1 54.56 130 THR B CA 1
ATOM 4745 C C . THR B 1 130 ? 22.109 8.406 -4.578 1 54.56 130 THR B C 1
ATOM 4747 O O . THR B 1 130 ? 22.172 9.336 -3.77 1 54.56 130 THR B O 1
ATOM 4750 N N . VAL B 1 131 ? 23.094 7.613 -4.633 1 47.16 131 VAL B N 1
ATOM 4751 C CA . VAL B 1 131 ? 24.375 7.895 -3.988 1 47.16 131 VAL B CA 1
ATOM 4752 C C . VAL B 1 131 ? 24.953 9.188 -4.543 1 47.16 131 VAL B C 1
ATOM 4754 O O . VAL B 1 131 ? 25.641 9.93 -3.828 1 47.16 131 VAL B O 1
ATOM 4757 N N . GLY B 1 132 ? 24.812 9.469 -5.746 1 39.5 132 GLY B N 1
ATOM 4758 C CA . GLY B 1 132 ? 25.484 10.695 -6.164 1 39.5 132 GLY B CA 1
ATOM 4759 C C . GLY B 1 132 ? 25.031 11.914 -5.383 1 39.5 132 GLY B C 1
ATOM 4760 O O . GLY B 1 132 ? 25.844 12.812 -5.109 1 39.5 132 GLY B O 1
ATOM 4761 N N . ASN B 1 133 ? 23.719 12.289 -5.414 1 36.31 133 ASN B N 1
ATOM 4762 C CA . ASN B 1 133 ? 23.422 13.602 -4.852 1 36.31 133 ASN B CA 1
ATOM 4763 C C . ASN B 1 133 ? 23.609 13.617 -3.336 1 36.31 133 ASN B C 1
ATOM 4765 O O . ASN B 1 133 ? 23.609 14.68 -2.715 1 36.31 133 ASN B O 1
ATOM 4769 N N . ASN B 1 134 ? 22.906 12.867 -2.543 1 34.28 134 ASN B N 1
ATOM 4770 C CA . ASN B 1 134 ? 23.297 13.016 -1.144 1 34.28 134 ASN B CA 1
ATOM 4771 C C . ASN B 1 134 ? 24.703 12.469 -0.89 1 34.28 134 ASN B C 1
ATOM 4773 O O . ASN B 1 134 ? 24.922 11.258 -0.959 1 34.28 134 ASN B O 1
ATOM 4777 N N . ILE B 1 135 ? 25.766 13.234 -1.086 1 31.7 135 ILE B N 1
ATOM 4778 C CA . ILE B 1 135 ? 27.188 13.234 -0.747 1 31.7 135 ILE B CA 1
ATOM 4779 C C . ILE B 1 135 ? 27.406 12.531 0.594 1 31.7 135 ILE B C 1
ATOM 4781 O O . ILE B 1 135 ? 28.531 12.281 1 1 31.7 135 ILE B O 1
ATOM 4785 N N . LEU B 1 136 ? 26.609 12.906 1.624 1 32.78 136 LEU B N 1
ATOM 4786 C CA . LEU B 1 136 ? 27.281 12.711 2.906 1 32.78 136 LEU B CA 1
ATOM 4787 C C . LEU B 1 136 ? 27.625 11.242 3.129 1 32.78 136 LEU B C 1
ATOM 4789 O O . LEU B 1 136 ? 28.469 10.914 3.955 1 32.78 136 LEU B O 1
ATOM 4793 N N . ASN B 1 137 ? 26.531 10.477 3.65 1 33.75 137 ASN B N 1
ATOM 4794 C CA . ASN B 1 137 ? 27.172 9.352 4.32 1 33.75 137 ASN B CA 1
ATOM 4795 C C . ASN B 1 137 ? 28.109 8.602 3.379 1 33.75 137 ASN B C 1
ATOM 4797 O O . ASN B 1 137 ? 27.812 8.453 2.191 1 33.75 137 ASN B O 1
ATOM 4801 N N . THR B 1 138 ? 29.234 8.203 3.969 1 34.78 138 THR B N 1
ATOM 4802 C CA . THR B 1 138 ? 30.516 7.59 3.664 1 34.78 138 THR B CA 1
ATOM 4803 C C . THR B 1 138 ? 30.375 6.582 2.527 1 34.78 138 THR B C 1
ATOM 4805 O O . THR B 1 138 ? 29.266 6.211 2.152 1 34.78 138 THR B O 1
ATOM 4808 N N . HIS B 1 139 ? 31.188 5.387 2.666 1 36.94 139 HIS B N 1
ATOM 4809 C CA . HIS B 1 139 ? 32.062 4.32 2.213 1 36.94 139 HIS B CA 1
ATOM 4810 C C . HIS B 1 139 ? 31.281 3.162 1.616 1 36.94 139 HIS B C 1
ATOM 4812 O O . HIS B 1 139 ? 31.859 2.184 1.145 1 36.94 139 HIS B O 1
ATOM 4818 N N . LEU B 1 140 ? 30.141 2.752 2.117 1 45.25 140 LEU B N 1
ATOM 4819 C CA . LEU B 1 140 ? 29.938 1.378 1.673 1 45.25 140 LEU B CA 1
ATOM 4820 C C . LEU B 1 140 ? 29.438 1.341 0.234 1 45.25 140 LEU B C 1
ATOM 4822 O O . LEU B 1 140 ? 28.312 1.759 -0.047 1 45.25 140 LEU B O 1
ATOM 4826 N N . THR B 1 141 ? 30.281 1.687 -0.654 1 55.09 141 THR B N 1
ATOM 4827 C CA . THR B 1 141 ? 30.219 1.48 -2.098 1 55.09 141 THR B CA 1
ATOM 4828 C C . THR B 1 141 ? 29.406 0.241 -2.439 1 55.09 141 THR B C 1
ATOM 4830 O O . THR B 1 141 ? 29.75 -0.873 -2.045 1 55.09 141 THR B O 1
ATOM 4833 N N . LEU B 1 142 ? 28.109 0.449 -2.578 1 70.06 142 LEU B N 1
ATOM 4834 C CA . LEU B 1 142 ? 27.344 -0.663 -3.131 1 70.06 142 LEU B CA 1
ATOM 4835 C C . LEU B 1 142 ? 28.062 -1.263 -4.34 1 70.06 142 LEU B C 1
ATOM 4837 O O . LEU B 1 142 ? 28.359 -0.553 -5.305 1 70.06 142 LEU B O 1
ATOM 4841 N N . THR B 1 143 ? 28.625 -2.416 -4.121 1 77.38 143 THR B N 1
ATOM 4842 C CA . THR B 1 143 ? 29.234 -3.107 -5.246 1 77.38 143 THR B CA 1
ATOM 4843 C C . THR B 1 143 ? 28.234 -3.318 -6.371 1 77.38 143 THR B C 1
ATOM 4845 O O . THR B 1 143 ? 27.016 -3.26 -6.145 1 77.38 143 THR B O 1
ATOM 4848 N N . GLU B 1 144 ? 28.766 -3.457 -7.484 1 81.5 144 GLU B N 1
ATOM 4849 C CA . GLU B 1 144 ? 27.906 -3.758 -8.633 1 81.5 144 GLU B CA 1
ATOM 4850 C C . GLU B 1 144 ? 27.078 -5.016 -8.383 1 81.5 144 GLU B C 1
ATOM 4852 O O . GLU B 1 144 ? 25.922 -5.086 -8.789 1 81.5 144 GLU B O 1
ATOM 4857 N N . TYR B 1 145 ? 27.672 -5.91 -7.766 1 82.38 145 TYR B N 1
ATOM 4858 C CA . TYR B 1 145 ? 26.984 -7.152 -7.445 1 82.38 145 TYR B CA 1
ATOM 4859 C C . TYR B 1 145 ? 25.797 -6.891 -6.527 1 82.38 145 TYR B C 1
ATOM 4861 O O . TYR B 1 145 ? 24.688 -7.348 -6.793 1 82.38 145 TYR B O 1
ATOM 4869 N N . GLU B 1 146 ? 26.062 -6.086 -5.582 1 83.31 146 GLU B N 1
ATOM 4870 C CA . GLU B 1 146 ? 25 -5.781 -4.633 1 83.31 146 GLU B CA 1
ATOM 4871 C C . GLU B 1 146 ? 23.875 -4.996 -5.297 1 83.31 146 GLU B C 1
ATOM 4873 O O . GLU B 1 146 ? 22.703 -5.234 -5.02 1 83.31 146 GLU B O 1
ATOM 4878 N N . ALA B 1 147 ? 24.25 -4.148 -6.105 1 86.25 147 ALA B N 1
ATOM 4879 C CA . ALA B 1 147 ? 23.266 -3.367 -6.84 1 86.25 147 ALA B CA 1
ATOM 4880 C C . ALA B 1 147 ? 22.406 -4.266 -7.727 1 86.25 147 ALA B C 1
ATOM 4882 O O . ALA B 1 147 ? 21.188 -4.09 -7.805 1 86.25 147 ALA B O 1
ATOM 4883 N N . ASN B 1 148 ? 23.062 -5.207 -8.305 1 87.38 148 ASN B N 1
ATOM 4884 C CA . ASN B 1 148 ? 22.328 -6.121 -9.188 1 87.38 148 ASN B CA 1
ATOM 4885 C C . ASN B 1 148 ? 21.422 -7.055 -8.398 1 87.38 148 ASN B C 1
ATOM 4887 O O . ASN B 1 148 ? 20.344 -7.422 -8.867 1 87.38 148 ASN B O 1
ATOM 4891 N N . VAL B 1 149 ? 21.859 -7.426 -7.266 1 87.25 149 VAL B N 1
ATOM 4892 C CA . VAL B 1 149 ? 21.047 -8.266 -6.402 1 87.25 149 VAL B CA 1
ATOM 4893 C C . VAL B 1 149 ? 19.797 -7.504 -5.973 1 87.25 149 VAL B C 1
ATOM 4895 O O . VAL B 1 149 ? 18.688 -8.039 -6.02 1 87.25 149 VAL B O 1
ATOM 4898 N N . LYS B 1 150 ? 20 -6.285 -5.637 1 88.12 150 LYS B N 1
ATOM 4899 C CA . LYS B 1 150 ? 18.875 -5.453 -5.219 1 88.12 150 LYS B CA 1
ATOM 4900 C C . LYS B 1 150 ? 17.891 -5.23 -6.371 1 88.12 150 LYS B C 1
ATOM 4902 O O . LYS B 1 150 ? 16.672 -5.23 -6.172 1 88.12 150 LYS B O 1
ATOM 4907 N N . THR B 1 151 ? 18.438 -5.059 -7.508 1 89.5 151 THR B N 1
ATOM 4908 C CA . THR B 1 151 ? 17.609 -4.922 -8.695 1 89.5 151 THR B CA 1
ATOM 4909 C C . THR B 1 151 ? 16.781 -6.18 -8.922 1 89.5 151 THR B C 1
ATOM 4911 O O . THR B 1 151 ? 15.57 -6.102 -9.172 1 89.5 151 THR B O 1
ATOM 4914 N N . ARG B 1 152 ? 17.422 -7.238 -8.75 1 90.06 152 ARG B N 1
ATOM 4915 C CA . ARG B 1 152 ? 16.734 -8.516 -8.906 1 90.06 152 ARG B CA 1
ATOM 4916 C C . ARG B 1 152 ? 15.625 -8.688 -7.875 1 90.06 152 ARG B C 1
ATOM 4918 O O . ARG B 1 152 ? 14.531 -9.141 -8.203 1 90.06 152 ARG B O 1
ATOM 4925 N N . ILE B 1 153 ? 15.945 -8.359 -6.738 1 89.94 153 ILE B N 1
ATOM 4926 C CA . ILE B 1 153 ? 14.977 -8.5 -5.656 1 89.94 153 ILE B CA 1
ATOM 4927 C C . ILE B 1 153 ? 13.805 -7.547 -5.887 1 89.94 153 ILE B C 1
ATOM 4929 O O . ILE B 1 153 ? 12.648 -7.926 -5.715 1 89.94 153 ILE B O 1
ATOM 4933 N N . TYR B 1 154 ? 14.047 -6.348 -6.32 1 92.06 154 TYR B N 1
ATOM 4934 C CA . TYR B 1 154 ? 12.984 -5.371 -6.566 1 92.06 154 TYR B CA 1
ATOM 4935 C C . TYR B 1 154 ? 12.031 -5.863 -7.648 1 92.06 154 TYR B C 1
ATOM 4937 O O . TYR B 1 154 ? 10.812 -5.859 -7.461 1 92.06 154 TYR B O 1
ATOM 4945 N N . TRP B 1 155 ? 12.562 -6.281 -8.703 1 91.44 155 TRP B N 1
ATOM 4946 C CA . TRP B 1 155 ? 11.703 -6.73 -9.797 1 91.44 155 TRP B CA 1
ATOM 4947 C C . TRP B 1 155 ? 10.945 -7.996 -9.414 1 91.44 155 TRP B C 1
ATOM 4949 O O . TRP B 1 155 ? 9.82 -8.219 -9.867 1 91.44 155 TRP B O 1
ATOM 4959 N N . GLY B 1 156 ? 11.594 -8.82 -8.594 1 93.38 156 GLY B N 1
ATOM 4960 C CA . GLY B 1 156 ? 10.859 -9.938 -8.016 1 93.38 156 GLY B CA 1
ATOM 4961 C C . GLY B 1 156 ? 9.672 -9.508 -7.18 1 93.38 156 GLY B C 1
ATOM 4962 O O . GLY B 1 156 ? 8.609 -10.141 -7.211 1 93.38 156 GLY B O 1
ATOM 4963 N N . CYS B 1 157 ? 9.844 -8.453 -6.496 1 93.94 157 CYS B N 1
ATOM 4964 C CA . CYS B 1 157 ? 8.766 -7.902 -5.684 1 93.94 157 CYS B CA 1
ATOM 4965 C C . CYS B 1 157 ? 7.648 -7.352 -6.559 1 93.94 157 CYS B C 1
ATOM 4967 O O . CYS B 1 157 ? 6.473 -7.5 -6.234 1 93.94 157 CYS B O 1
ATOM 4969 N N . VAL B 1 158 ? 8.031 -6.738 -7.637 1 92.94 158 VAL B N 1
ATOM 4970 C CA . VAL B 1 158 ? 7.039 -6.199 -8.562 1 92.94 158 VAL B CA 1
ATOM 4971 C C . VAL B 1 158 ? 6.176 -7.332 -9.117 1 92.94 158 VAL B C 1
ATOM 4973 O O . VAL B 1 158 ? 4.949 -7.207 -9.188 1 92.94 158 VAL B O 1
ATOM 4976 N N . ILE B 1 159 ? 6.785 -8.375 -9.383 1 93.5 159 ILE B N 1
ATOM 4977 C CA . ILE B 1 159 ? 6.047 -9.516 -9.898 1 93.5 159 ILE B CA 1
ATOM 4978 C C . ILE B 1 159 ? 5.152 -10.094 -8.805 1 93.5 159 ILE B C 1
ATOM 4980 O O . ILE B 1 159 ? 4 -10.445 -9.055 1 93.5 159 ILE B O 1
ATOM 4984 N N . ALA B 1 160 ? 5.68 -10.188 -7.629 1 95.62 160 ALA B N 1
ATOM 4985 C CA . ALA B 1 160 ? 4.883 -10.688 -6.516 1 95.62 160 ALA B CA 1
ATOM 4986 C C . ALA B 1 160 ? 3.648 -9.82 -6.289 1 95.62 160 ALA B C 1
ATOM 4988 O O . ALA B 1 160 ? 2.543 -10.336 -6.105 1 95.62 160 ALA B O 1
ATOM 4989 N N . ASP B 1 161 ? 3.848 -8.57 -6.332 1 93.56 161 ASP B N 1
ATOM 4990 C CA . ASP B 1 161 ? 2.736 -7.637 -6.156 1 93.56 161 ASP B CA 1
ATOM 4991 C C . ASP B 1 161 ? 1.695 -7.812 -7.258 1 93.56 161 ASP B C 1
ATOM 4993 O O . ASP B 1 161 ? 0.496 -7.891 -6.98 1 93.56 161 ASP B O 1
ATOM 4997 N N . SER B 1 162 ? 2.17 -7.883 -8.422 1 92.38 162 SER B N 1
ATOM 4998 C CA . SER B 1 162 ? 1.28 -8.031 -9.57 1 92.38 162 SER B CA 1
ATOM 4999 C C . SER B 1 162 ? 0.515 -9.352 -9.508 1 92.38 162 SER B C 1
ATOM 5001 O O . SER B 1 162 ? -0.692 -9.383 -9.758 1 92.38 162 SER B O 1
ATOM 5003 N N . TYR B 1 163 ? 1.239 -10.359 -9.156 1 94.06 163 TYR B N 1
ATOM 5004 C CA . TYR B 1 163 ? 0.633 -11.68 -9.094 1 94.06 163 TYR B CA 1
ATOM 5005 C C . TYR B 1 163 ? -0.437 -11.734 -8.008 1 94.06 163 TYR B C 1
ATOM 5007 O O . TYR B 1 163 ? -1.57 -12.148 -8.266 1 94.06 163 TYR B O 1
ATOM 5015 N N . ILE B 1 164 ? -0.097 -11.367 -6.84 1 94.56 164 ILE B N 1
ATOM 5016 C CA . ILE B 1 164 ? -1.019 -11.406 -5.711 1 94.56 164 ILE B CA 1
ATOM 5017 C C . ILE B 1 164 ? -2.232 -10.531 -6 1 94.56 164 ILE B C 1
ATOM 5019 O O . ILE B 1 164 ? -3.373 -10.938 -5.766 1 94.56 164 ILE B O 1
ATOM 5023 N N . SER B 1 165 ? -1.943 -9.336 -6.539 1 90.75 165 SER B N 1
ATOM 5024 C CA . SER B 1 165 ? -3.033 -8.43 -6.891 1 90.75 165 SER B CA 1
ATOM 5025 C C . SER B 1 165 ? -3.943 -9.039 -7.949 1 90.75 165 SER B C 1
ATOM 5027 O O . SER B 1 165 ? -5.168 -8.945 -7.852 1 90.75 165 SER B O 1
ATOM 5029 N N . PHE B 1 166 ? -3.377 -9.68 -8.82 1 89.75 166 PHE B N 1
ATOM 5030 C CA . PHE B 1 166 ? -4.137 -10.25 -9.922 1 89.75 166 PHE B CA 1
ATOM 5031 C C . PHE B 1 166 ? -5.027 -11.391 -9.438 1 89.75 166 PHE B C 1
ATOM 5033 O O . PHE B 1 166 ? -6.219 -11.43 -9.75 1 89.75 166 PHE B O 1
ATOM 5040 N N . VAL B 1 167 ? -4.453 -12.258 -8.688 1 91.5 167 VAL B N 1
ATOM 5041 C CA . VAL B 1 167 ? -5.195 -13.43 -8.242 1 91.5 167 VAL B CA 1
ATOM 5042 C C . VAL B 1 167 ? -6.305 -13.008 -7.285 1 91.5 167 VAL B C 1
ATOM 5044 O O . VAL B 1 167 ? -7.367 -13.633 -7.234 1 91.5 167 VAL B O 1
ATOM 5047 N N . LEU B 1 168 ? -6.109 -11.906 -6.637 1 89.88 168 LEU B N 1
ATOM 5048 C CA . LEU B 1 168 ? -7.102 -11.445 -5.672 1 89.88 168 LEU B CA 1
ATOM 5049 C C . LEU B 1 168 ? -8.039 -10.422 -6.309 1 89.88 168 LEU B C 1
ATOM 5051 O O . LEU B 1 168 ? -8.969 -9.938 -5.656 1 89.88 168 LEU B O 1
ATOM 5055 N N . GLY B 1 169 ? -7.781 -10.094 -7.543 1 83.62 169 GLY B N 1
ATOM 5056 C CA . GLY B 1 169 ? -8.633 -9.148 -8.25 1 83.62 169 GLY B CA 1
ATOM 5057 C C . GLY B 1 169 ? -8.445 -7.715 -7.773 1 83.62 169 GLY B C 1
ATOM 5058 O O . GLY B 1 169 ? -9.414 -6.965 -7.66 1 83.62 169 GLY B O 1
ATOM 5059 N N . LYS B 1 170 ? -7.246 -7.422 -7.387 1 85.44 170 LYS B N 1
ATOM 5060 C CA . LYS B 1 170 ? -6.93 -6.094 -6.875 1 85.44 170 LYS B CA 1
ATOM 5061 C C . LYS B 1 170 ? -5.871 -5.41 -7.734 1 85.44 170 LYS B C 1
ATOM 5063 O O . LYS B 1 170 ? -5.289 -6.035 -8.625 1 85.44 170 LYS B O 1
ATOM 5068 N N . SER B 1 171 ? -5.637 -4.121 -7.465 1 81.44 171 SER B N 1
ATOM 5069 C CA . SER B 1 171 ? -4.598 -3.379 -8.172 1 81.44 171 SER B CA 1
ATOM 5070 C C . SER B 1 171 ? -3.266 -3.455 -7.434 1 81.44 171 SER B C 1
ATOM 5072 O O . SER B 1 171 ? -3.229 -3.389 -6.203 1 81.44 171 SER B O 1
ATOM 5074 N N . PRO B 1 172 ? -2.277 -3.559 -8.219 1 87.06 172 PRO B N 1
ATOM 5075 C CA . PRO B 1 172 ? -0.966 -3.604 -7.57 1 87.06 172 PRO B CA 1
ATOM 5076 C C . PRO B 1 172 ? -0.586 -2.277 -6.914 1 87.06 172 PRO B C 1
ATOM 5078 O O . PRO B 1 172 ? -1.124 -1.229 -7.277 1 87.06 172 PRO B O 1
ATOM 5081 N N . THR B 1 173 ? 0.309 -2.383 -6.012 1 82.44 173 THR B N 1
ATOM 5082 C CA . THR B 1 173 ? 0.759 -1.229 -5.242 1 82.44 173 THR B CA 1
ATOM 5083 C C . THR B 1 173 ? 1.97 -0.576 -5.898 1 82.44 173 THR B C 1
ATOM 5085 O O . THR B 1 173 ? 2.055 0.651 -5.977 1 82.44 173 THR B O 1
ATOM 5088 N N . LEU B 1 174 ? 2.93 -1.403 -6.262 1 82.69 174 LEU B N 1
ATOM 5089 C CA . LEU B 1 174 ? 4.188 -0.887 -6.785 1 82.69 174 LEU B CA 1
ATOM 5090 C C . LEU B 1 174 ? 4.023 -0.414 -8.227 1 82.69 174 LEU B C 1
ATOM 5092 O O . LEU B 1 174 ? 3.492 -1.144 -9.07 1 82.69 174 LEU B O 1
ATOM 5096 N N . ARG B 1 175 ? 4.223 0.914 -8.352 1 65.5 175 ARG B N 1
ATOM 5097 C CA . ARG B 1 175 ? 4.035 1.513 -9.672 1 65.5 175 ARG B CA 1
ATOM 5098 C C . ARG B 1 175 ? 5.34 1.51 -10.461 1 65.5 175 ARG B C 1
ATOM 5100 O O . ARG B 1 175 ? 6.367 1.993 -9.977 1 65.5 175 ARG B O 1
ATOM 5107 N N . HIS B 1 176 ? 5.234 1.052 -11.539 1 59.19 176 HIS B N 1
ATOM 5108 C CA . HIS B 1 176 ? 6.379 0.914 -12.43 1 59.19 176 HIS B CA 1
ATOM 5109 C C . HIS B 1 176 ? 6.965 2.275 -12.789 1 59.19 176 HIS B C 1
ATOM 5111 O O . HIS B 1 176 ? 8.188 2.424 -12.891 1 59.19 176 HIS B O 1
ATOM 5117 N N . LEU B 1 177 ? 6.102 3.109 -12.867 1 52.06 177 LEU B N 1
ATOM 5118 C CA . LEU B 1 177 ? 6.52 4.383 -13.445 1 52.06 177 LEU B CA 1
ATOM 5119 C C . LEU B 1 177 ? 7.406 5.152 -12.469 1 52.06 177 LEU B C 1
ATOM 5121 O O . LEU B 1 177 ? 8.148 6.051 -12.875 1 52.06 177 LEU B O 1
ATOM 5125 N N . ARG B 1 178 ? 7.496 4.613 -11.391 1 60.03 178 ARG B N 1
ATOM 5126 C CA . ARG B 1 178 ? 8.242 5.363 -10.391 1 60.03 178 ARG B CA 1
ATOM 5127 C C . ARG B 1 178 ? 9.594 4.711 -10.109 1 60.03 178 ARG B C 1
ATOM 5129 O O . ARG B 1 178 ? 10.43 5.277 -9.406 1 60.03 178 ARG B O 1
ATOM 5136 N N . ALA B 1 179 ? 9.766 3.639 -10.844 1 68.06 179 ALA B N 1
ATOM 5137 C CA . ALA B 1 179 ? 11 2.916 -10.531 1 68.06 179 ALA B CA 1
ATOM 5138 C C . ALA B 1 179 ? 12.125 3.324 -11.477 1 68.06 179 ALA B C 1
ATOM 5140 O O . ALA B 1 179 ? 11.906 3.479 -12.68 1 68.06 179 ALA B O 1
ATOM 5141 N N . THR B 1 180 ? 13.219 3.639 -10.984 1 71.44 180 THR B N 1
ATOM 5142 C CA . THR B 1 180 ? 14.406 3.932 -11.781 1 71.44 180 THR B CA 1
ATOM 5143 C C . THR B 1 180 ? 15.352 2.732 -11.805 1 71.44 180 THR B C 1
ATOM 5145 O O . THR B 1 180 ? 16.484 2.836 -12.289 1 71.44 180 THR B O 1
ATOM 5148 N N . MET B 1 181 ? 14.797 1.649 -11.352 1 80.44 181 MET B N 1
ATOM 5149 C CA . MET B 1 181 ? 15.617 0.447 -11.297 1 80.44 181 MET B CA 1
ATOM 5150 C C . MET B 1 181 ? 15.883 -0.093 -12.703 1 80.44 181 MET B C 1
ATOM 5152 O O . MET B 1 181 ? 14.961 -0.186 -13.516 1 80.44 181 MET B O 1
ATOM 5156 N N . PRO B 1 182 ? 17.125 -0.326 -12.93 1 79.12 182 PRO B N 1
ATOM 5157 C CA . PRO B 1 182 ? 17.438 -0.878 -14.25 1 79.12 182 PRO B CA 1
ATOM 5158 C C . PRO B 1 182 ? 16.906 -2.295 -14.445 1 79.12 182 PRO B C 1
ATOM 5160 O O . PRO B 1 182 ? 16.375 -2.889 -13.508 1 79.12 182 PRO B O 1
ATOM 5163 N N . HIS B 1 183 ? 17.078 -2.727 -15.641 1 81.5 183 HIS B N 1
ATOM 5164 C CA . HIS B 1 183 ? 16.703 -4.105 -15.93 1 81.5 183 HIS B CA 1
ATOM 5165 C C . HIS B 1 183 ? 17.594 -5.09 -15.18 1 81.5 183 HIS B C 1
ATOM 5167 O O . HIS B 1 183 ? 18.766 -4.797 -14.914 1 81.5 183 HIS B O 1
ATOM 5173 N N . CYS B 1 184 ? 17.016 -6.148 -14.914 1 83.75 184 CYS B N 1
ATOM 5174 C CA . CYS B 1 184 ? 17.734 -7.184 -14.188 1 83.75 184 CYS B CA 1
ATOM 5175 C C . CYS B 1 184 ? 18.828 -7.809 -15.062 1 83.75 184 CYS B C 1
ATOM 5177 O O . CYS B 1 184 ? 18.609 -8.039 -16.25 1 83.75 184 CYS B O 1
ATOM 5179 N N . LYS B 1 185 ? 19.938 -8.039 -14.453 1 80.75 185 LYS B N 1
ATOM 5180 C CA . LYS B 1 185 ? 21.031 -8.719 -15.125 1 80.75 185 LYS B CA 1
ATOM 5181 C C . LYS B 1 185 ? 21.219 -10.141 -14.586 1 80.75 185 LYS B C 1
ATOM 5183 O O . LYS B 1 185 ? 20.734 -10.461 -13.5 1 80.75 185 LYS B O 1
ATOM 5188 N N . ASN B 1 186 ? 21.875 -10.898 -15.5 1 82.5 186 ASN B N 1
ATOM 5189 C CA . ASN B 1 186 ? 22.219 -12.234 -15.023 1 82.5 186 ASN B CA 1
ATOM 5190 C C . ASN B 1 186 ? 23.312 -12.188 -13.961 1 82.5 186 ASN B C 1
ATOM 5192 O O . ASN B 1 186 ? 24.312 -11.469 -14.125 1 82.5 186 ASN B O 1
ATOM 5196 N N . LEU B 1 187 ? 23.031 -12.844 -12.938 1 81.88 187 LEU B N 1
ATOM 5197 C CA . LEU B 1 187 ? 24 -12.898 -11.852 1 81.88 187 LEU B CA 1
ATOM 5198 C C . LEU B 1 187 ? 24.688 -14.258 -11.82 1 81.88 187 LEU B C 1
ATOM 5200 O O . LEU B 1 187 ? 24.141 -15.258 -12.273 1 81.88 187 LEU B O 1
ATOM 5204 N N . PRO B 1 188 ? 25.922 -14.18 -11.328 1 80.75 188 PRO B N 1
ATOM 5205 C CA . PRO B 1 188 ? 26.656 -15.445 -11.281 1 80.75 188 PRO B CA 1
ATOM 5206 C C . PRO B 1 188 ? 26.031 -16.453 -10.328 1 80.75 188 PRO B C 1
ATOM 5208 O O . PRO B 1 188 ? 25.453 -16.078 -9.312 1 80.75 188 PRO B O 1
ATOM 5211 N N . PHE B 1 189 ? 26.281 -17.719 -10.734 1 82.88 189 PHE B N 1
ATOM 5212 C CA . PHE B 1 189 ? 25.781 -18.812 -9.891 1 82.88 189 PHE B CA 1
ATOM 5213 C C . PHE B 1 189 ? 26.859 -19.234 -8.883 1 82.88 189 PHE B C 1
ATOM 5215 O O . PHE B 1 189 ? 28.047 -19.266 -9.211 1 82.88 189 PHE B O 1
ATOM 5222 N N . LEU B 1 190 ? 26.359 -19.516 -7.781 1 81.06 190 LEU B N 1
ATOM 5223 C CA . LEU B 1 190 ? 27.234 -20.031 -6.738 1 81.06 190 LEU B CA 1
ATOM 5224 C C . LEU B 1 190 ? 27.578 -21.5 -6.996 1 81.06 190 LEU B C 1
ATOM 5226 O O . LEU B 1 190 ? 26.719 -22.281 -7.398 1 81.06 190 LEU B O 1
ATOM 5230 N N . LYS B 1 191 ? 28.812 -21.812 -6.766 1 81.69 191 LYS B N 1
ATOM 5231 C CA . LYS B 1 191 ? 29.219 -23.203 -6.914 1 81.69 191 LYS B CA 1
ATOM 5232 C C . LYS B 1 191 ? 28.875 -24.016 -5.672 1 81.69 191 LYS B C 1
ATOM 5234 O O . LYS B 1 191 ? 28.828 -23.469 -4.562 1 81.69 191 LYS B O 1
ATOM 5239 N N . GLY B 1 192 ? 28.484 -25.25 -5.836 1 79.5 192 GLY B N 1
ATOM 5240 C CA . GLY B 1 192 ? 28.266 -26.141 -4.707 1 79.5 192 GLY B CA 1
ATOM 5241 C C . GLY B 1 192 ? 26.828 -26.125 -4.215 1 79.5 192 GLY B C 1
ATOM 5242 O O . GLY B 1 192 ? 26.547 -26.547 -3.084 1 79.5 192 GLY B O 1
ATOM 5243 N N . ILE B 1 193 ? 25.969 -25.609 -5.066 1 80.88 193 ILE B N 1
ATOM 5244 C CA . ILE B 1 193 ? 24.594 -25.531 -4.582 1 80.88 193 ILE B CA 1
ATOM 5245 C C . ILE B 1 193 ? 23.703 -26.469 -5.406 1 80.88 193 ILE B C 1
ATOM 5247 O O . ILE B 1 193 ? 22.516 -26.188 -5.605 1 80.88 193 ILE B O 1
ATOM 5251 N N . GLU B 1 194 ? 24.203 -27.516 -5.914 1 81.31 194 GLU B N 1
ATOM 5252 C CA . GLU B 1 194 ? 23.484 -28.406 -6.801 1 81.31 194 GLU B CA 1
ATOM 5253 C C . GLU B 1 194 ? 22.25 -29.016 -6.105 1 81.31 194 GLU B C 1
ATOM 5255 O O . GLU B 1 194 ? 21.219 -29.219 -6.738 1 81.31 194 GLU B O 1
ATOM 5260 N N . SER B 1 195 ? 22.422 -29.172 -4.816 1 79.88 195 SER B N 1
ATOM 5261 C CA . SER B 1 195 ? 21.344 -29.766 -4.059 1 79.88 195 SER B CA 1
ATOM 5262 C C . SER B 1 195 ? 20.156 -28.812 -3.922 1 79.88 195 SER B C 1
ATOM 5264 O O . SER B 1 195 ? 19.047 -29.219 -3.576 1 79.88 195 SER B O 1
ATOM 5266 N N . PHE B 1 196 ? 20.344 -27.562 -4.262 1 81.56 196 PHE B N 1
ATOM 5267 C CA . PHE B 1 196 ? 19.312 -26.547 -4.137 1 81.56 196 PHE B CA 1
ATOM 5268 C C . PHE B 1 196 ? 18.703 -26.234 -5.496 1 81.56 196 PHE B C 1
ATOM 5270 O O . PHE B 1 196 ? 17.828 -25.359 -5.605 1 81.56 196 PHE B O 1
ATOM 5277 N N . LEU B 1 197 ? 19.125 -27.016 -6.469 1 84.44 197 LEU B N 1
ATOM 5278 C CA . LEU B 1 197 ? 18.641 -26.766 -7.824 1 84.44 197 LEU B CA 1
ATOM 5279 C C . LEU B 1 197 ? 17.594 -27.797 -8.219 1 84.44 197 LEU B C 1
ATOM 5281 O O . LEU B 1 197 ? 17.516 -28.875 -7.621 1 84.44 197 LEU B O 1
ATOM 5285 N N . TYR B 1 198 ? 16.812 -27.422 -9.211 1 83.31 198 TYR B N 1
ATOM 5286 C CA . TYR B 1 198 ? 15.867 -28.375 -9.797 1 83.31 198 TYR B CA 1
ATOM 5287 C C . TYR B 1 198 ? 16.594 -29.469 -10.562 1 83.31 198 TYR B C 1
ATOM 5289 O O . TYR B 1 198 ? 17.438 -29.188 -11.406 1 83.31 198 TYR B O 1
ATOM 5297 N N . PHE B 1 199 ? 16.188 -30.672 -10.172 1 85.69 199 PHE B N 1
ATOM 5298 C CA . PHE B 1 199 ? 16.719 -31.828 -10.883 1 85.69 199 PHE B CA 1
ATOM 5299 C C . PHE B 1 199 ? 15.82 -32.219 -12.047 1 85.69 199 PHE B C 1
ATOM 5301 O O . PHE B 1 199 ? 14.672 -32.625 -11.844 1 85.69 199 PHE B O 1
ATOM 5308 N N . ASP B 1 200 ? 16.328 -32.156 -13.188 1 87.06 200 ASP B N 1
ATOM 5309 C CA . ASP B 1 200 ? 15.562 -32.5 -14.383 1 87.06 200 ASP B CA 1
ATOM 5310 C C . ASP B 1 200 ? 15.469 -34.031 -14.531 1 87.06 200 ASP B C 1
ATOM 5312 O O . ASP B 1 200 ? 16.484 -34.688 -14.742 1 87.06 200 ASP B O 1
ATOM 5316 N N . PRO B 1 201 ? 14.281 -34.469 -14.531 1 88.69 201 PRO B N 1
ATOM 5317 C CA . PRO B 1 201 ? 14.133 -35.938 -14.586 1 88.69 201 PRO B CA 1
ATOM 5318 C C . PRO B 1 201 ? 14.469 -36.5 -15.961 1 88.69 201 PRO B C 1
ATOM 5320 O O . PRO B 1 201 ? 14.766 -37.688 -16.078 1 88.69 201 PRO B O 1
ATOM 5323 N N . VAL B 1 202 ? 14.398 -35.688 -16.938 1 89.06 202 VAL B N 1
ATOM 5324 C CA . VAL B 1 202 ? 14.68 -36.156 -18.297 1 89.06 202 VAL B CA 1
ATOM 5325 C C . VAL B 1 202 ? 16.188 -36.062 -18.562 1 89.06 202 VAL B C 1
ATOM 5327 O O . VAL B 1 202 ? 16.812 -37.062 -18.953 1 89.06 202 VAL B O 1
ATOM 5330 N N . ALA B 1 203 ? 16.734 -34.906 -18.219 1 87.69 203 ALA B N 1
ATOM 5331 C CA . ALA B 1 203 ? 18.156 -34.719 -18.438 1 87.69 203 ALA B CA 1
ATOM 5332 C C . ALA B 1 203 ? 18.984 -35.344 -17.328 1 87.69 203 ALA B C 1
ATOM 5334 O O . ALA B 1 203 ? 20.188 -35.562 -17.469 1 87.69 203 ALA B O 1
ATOM 5335 N N . LYS B 1 204 ? 18.453 -35.688 -16.281 1 89.31 204 LYS B N 1
ATOM 5336 C CA . LYS B 1 204 ? 19.094 -36.312 -15.117 1 89.31 204 LYS B CA 1
ATOM 5337 C C . LYS B 1 204 ? 20.234 -35.469 -14.594 1 89.31 204 LYS B C 1
ATOM 5339 O O . LYS B 1 204 ? 21.312 -35.969 -14.273 1 89.31 204 LYS B O 1
ATOM 5344 N N . THR B 1 205 ? 20.078 -34.188 -14.672 1 88.69 205 THR B N 1
ATOM 5345 C CA . THR B 1 205 ? 21.062 -33.219 -14.188 1 88.69 205 THR B CA 1
ATOM 5346 C C . THR B 1 205 ? 20.359 -32 -13.586 1 88.69 205 THR B C 1
ATOM 5348 O O . THR B 1 205 ? 19.234 -31.688 -13.953 1 88.69 205 THR B O 1
ATOM 5351 N N . PRO B 1 206 ? 21.078 -31.406 -12.641 1 85.56 206 PRO B N 1
ATOM 5352 C CA . PRO B 1 206 ? 20.547 -30.141 -12.164 1 85.56 206 PRO B CA 1
ATOM 5353 C C . PRO B 1 206 ? 20.594 -29.047 -13.234 1 85.56 206 PRO B C 1
ATOM 5355 O O . PRO B 1 206 ? 21.547 -28.984 -14.023 1 85.56 206 PRO B O 1
ATOM 5358 N N . ILE B 1 207 ? 19.562 -28.25 -13.219 1 82.06 207 ILE B N 1
ATOM 5359 C CA . ILE B 1 207 ? 19.469 -27.203 -14.234 1 82.06 207 ILE B CA 1
ATOM 5360 C C . ILE B 1 207 ? 19.547 -25.828 -13.578 1 82.06 207 ILE B C 1
ATOM 5362 O O . ILE B 1 207 ? 18.875 -25.578 -12.586 1 82.06 207 ILE B O 1
ATOM 5366 N N . ILE B 1 208 ? 20.453 -25.062 -14.172 1 78.69 208 ILE B N 1
ATOM 5367 C CA . ILE B 1 208 ? 20.562 -23.672 -13.758 1 78.69 208 ILE B CA 1
ATOM 5368 C C . ILE B 1 208 ? 19.766 -22.781 -14.703 1 78.69 208 ILE B C 1
ATOM 5370 O O . ILE B 1 208 ? 19.906 -22.875 -15.93 1 78.69 208 ILE B O 1
ATOM 5374 N N . VAL B 1 209 ? 18.906 -22.031 -14.109 1 77.88 209 VAL B N 1
ATOM 5375 C CA . VAL B 1 209 ? 18.078 -21.156 -14.945 1 77.88 209 VAL B CA 1
ATOM 5376 C C . VAL B 1 209 ? 18.344 -19.703 -14.594 1 77.88 209 VAL B C 1
ATOM 5378 O O . VAL B 1 209 ? 18.391 -19.328 -13.414 1 77.88 209 VAL B O 1
ATOM 5381 N N . ASN B 1 210 ? 18.672 -18.969 -15.648 1 80.19 210 ASN B N 1
ATOM 5382 C CA . ASN B 1 210 ? 18.75 -17.516 -15.484 1 80.19 210 ASN B CA 1
ATOM 5383 C C . ASN B 1 210 ? 17.359 -16.891 -15.516 1 80.19 210 ASN B C 1
ATOM 5385 O O . ASN B 1 210 ? 16.656 -16.969 -16.531 1 80.19 210 ASN B O 1
ATOM 5389 N N . ILE B 1 211 ? 17.062 -16.281 -14.484 1 85.38 211 ILE B N 1
ATOM 5390 C CA . ILE B 1 211 ? 15.68 -15.836 -14.32 1 85.38 211 ILE B CA 1
ATOM 5391 C C . ILE B 1 211 ? 15.547 -14.383 -14.781 1 85.38 211 ILE B C 1
ATOM 5393 O O . ILE B 1 211 ? 14.445 -13.836 -14.812 1 85.38 211 ILE B O 1
ATOM 5397 N N . SER B 1 212 ? 16.578 -13.68 -15.258 1 86.19 212 SER B N 1
ATOM 5398 C CA . SER B 1 212 ? 16.516 -12.258 -15.586 1 86.19 212 SER B CA 1
ATOM 5399 C C . SER B 1 212 ? 15.594 -12.008 -16.766 1 86.19 212 SER B C 1
ATOM 5401 O O . SER B 1 212 ? 14.742 -11.117 -16.719 1 86.19 212 SER B O 1
ATOM 5403 N N . ARG B 1 213 ? 15.727 -12.844 -17.766 1 88.31 213 ARG B N 1
ATOM 5404 C CA . ARG B 1 213 ? 14.914 -12.641 -18.969 1 88.31 213 ARG B CA 1
ATOM 5405 C C . ARG B 1 213 ? 13.445 -12.953 -18.688 1 88.31 213 ARG B C 1
ATOM 5407 O O . ARG B 1 213 ? 12.57 -12.141 -19 1 88.31 213 ARG B O 1
ATOM 5414 N N . PRO B 1 214 ? 13.172 -14.117 -18.094 1 91.5 214 PRO B N 1
ATOM 5415 C CA . PRO B 1 214 ? 11.773 -14.359 -17.734 1 91.5 214 PRO B CA 1
ATOM 5416 C C . PRO B 1 214 ? 11.188 -13.266 -16.859 1 91.5 214 PRO B C 1
ATOM 5418 O O . PRO B 1 214 ? 10.023 -12.891 -17.016 1 91.5 214 PRO B O 1
ATOM 5421 N N . LEU B 1 215 ? 11.961 -12.805 -16 1 91.38 215 LEU B N 1
ATOM 5422 C CA . LEU B 1 215 ? 11.5 -11.766 -15.094 1 91.38 215 LEU B CA 1
ATOM 5423 C C . LEU B 1 215 ? 11.125 -10.5 -15.859 1 91.38 215 LEU B C 1
ATOM 5425 O O . LEU B 1 215 ? 10.094 -9.875 -15.578 1 91.38 215 LEU B O 1
ATOM 5429 N N . GLU B 1 216 ? 11.906 -10.109 -16.703 1 91.12 216 GLU B N 1
ATOM 5430 C CA . GLU B 1 216 ? 11.648 -8.922 -17.516 1 91.12 216 GLU B CA 1
ATOM 5431 C C . GLU B 1 216 ? 10.375 -9.078 -18.328 1 91.12 216 GLU B C 1
ATOM 5433 O O . GLU B 1 216 ? 9.555 -8.164 -18.391 1 91.12 216 GLU B O 1
ATOM 5438 N N . LYS B 1 217 ? 10.242 -10.188 -18.922 1 94.62 217 LYS B N 1
ATOM 5439 C CA . LYS B 1 217 ? 9.086 -10.414 -19.781 1 94.62 217 LYS B CA 1
ATOM 5440 C C . LYS B 1 217 ? 7.809 -10.539 -18.969 1 94.62 217 LYS B C 1
ATOM 5442 O O . LYS B 1 217 ? 6.738 -10.125 -19.406 1 94.62 217 LYS B O 1
ATOM 5447 N N . LEU B 1 218 ? 7.949 -11.102 -17.797 1 94.5 218 LEU B N 1
ATOM 5448 C CA . LEU B 1 218 ? 6.793 -11.172 -16.906 1 94.5 218 LEU B CA 1
ATOM 5449 C C . LEU B 1 218 ? 6.363 -9.773 -16.469 1 94.5 218 LEU B C 1
ATOM 5451 O O . LEU B 1 218 ? 5.168 -9.492 -16.359 1 94.5 218 LEU B O 1
ATOM 5455 N N . ASN B 1 219 ? 7.324 -8.984 -16.234 1 91.25 219 ASN B N 1
ATOM 5456 C CA . ASN B 1 219 ? 7.004 -7.609 -15.875 1 91.25 219 ASN B CA 1
ATOM 5457 C C . ASN B 1 219 ? 6.18 -6.922 -16.969 1 91.25 219 ASN B C 1
ATOM 5459 O O . ASN B 1 219 ? 5.191 -6.254 -16.672 1 91.25 219 ASN B O 1
ATOM 5463 N N . VAL B 1 220 ? 6.566 -7.105 -18.109 1 93.25 220 VAL B N 1
ATOM 5464 C CA . VAL B 1 220 ? 5.848 -6.508 -19.234 1 93.25 220 VAL B CA 1
ATOM 5465 C C . VAL B 1 220 ? 4.445 -7.105 -19.328 1 93.25 220 VAL B C 1
ATOM 5467 O O . VAL B 1 220 ? 3.475 -6.387 -19.578 1 93.25 220 VAL B O 1
ATOM 5470 N N . LEU B 1 221 ? 4.375 -8.344 -19.125 1 96.06 221 LEU B N 1
ATOM 5471 C CA . LEU B 1 221 ? 3.086 -9.023 -19.172 1 96.06 221 LEU B CA 1
ATOM 5472 C C . LEU B 1 221 ? 2.131 -8.445 -18.125 1 96.06 221 LEU B C 1
ATOM 5474 O O . LEU B 1 221 ? 0.974 -8.156 -18.438 1 96.06 221 LEU B O 1
ATOM 5478 N N . TYR B 1 222 ? 2.615 -8.289 -16.969 1 92.69 222 TYR B N 1
ATOM 5479 C CA . TYR B 1 222 ? 1.765 -7.785 -15.898 1 92.69 222 TYR B CA 1
ATOM 5480 C C . TYR B 1 222 ? 1.429 -6.312 -16.109 1 92.69 222 TYR B C 1
ATOM 5482 O O . TYR B 1 222 ? 0.345 -5.859 -15.734 1 92.69 222 TYR B O 1
ATOM 5490 N N . GLN B 1 223 ? 2.309 -5.578 -16.688 1 89.69 223 GLN B N 1
ATOM 5491 C CA . GLN B 1 223 ? 1.978 -4.203 -17.047 1 89.69 223 GLN B CA 1
ATOM 5492 C C . GLN B 1 223 ? 0.818 -4.152 -18.031 1 89.69 223 GLN B C 1
ATOM 5494 O O . GLN B 1 223 ? -0.079 -3.316 -17.906 1 89.69 223 GLN B O 1
ATOM 5499 N N . LEU B 1 224 ? 0.888 -5.023 -18.922 1 92.06 224 LEU B N 1
ATOM 5500 C CA . LEU B 1 224 ? -0.197 -5.137 -19.891 1 92.06 224 LEU B CA 1
ATOM 5501 C C . LEU B 1 224 ? -1.505 -5.508 -19.203 1 92.06 224 LEU B C 1
ATOM 5503 O O . LEU B 1 224 ? -2.539 -4.883 -19.438 1 92.06 224 LEU B O 1
ATOM 5507 N N . ALA B 1 225 ? -1.43 -6.496 -18.391 1 92.31 225 ALA B N 1
ATOM 5508 C CA . ALA B 1 225 ? -2.613 -6.953 -17.656 1 92.31 225 ALA B CA 1
ATOM 5509 C C . ALA B 1 225 ? -3.201 -5.832 -16.812 1 92.31 225 ALA B C 1
ATOM 5511 O O . ALA B 1 225 ? -4.418 -5.625 -16.797 1 92.31 225 ALA B O 1
ATOM 5512 N N . ASN B 1 226 ? -2.367 -5.133 -16.203 1 84.81 226 ASN B N 1
ATOM 5513 C CA . ASN B 1 226 ? -2.818 -4.062 -15.32 1 84.81 226 ASN B CA 1
ATOM 5514 C C . ASN B 1 226 ? -3.453 -2.918 -16.109 1 84.81 226 ASN B C 1
ATOM 5516 O O . ASN B 1 226 ? -4.434 -2.32 -15.656 1 84.81 226 ASN B O 1
ATOM 5520 N N . ARG B 1 227 ? -2.895 -2.598 -17.141 1 84 227 ARG B N 1
ATOM 5521 C CA . ARG B 1 227 ? -3.428 -1.535 -17.984 1 84 227 ARG B CA 1
ATOM 5522 C C . ARG B 1 227 ? -4.852 -1.854 -18.422 1 84 227 ARG B C 1
ATOM 5524 O O . ARG B 1 227 ? -5.73 -0.992 -18.375 1 84 227 ARG B O 1
ATOM 5531 N N . TYR B 1 228 ? -5.051 -3.061 -18.781 1 87.75 228 TYR B N 1
ATOM 5532 C CA . TYR B 1 228 ? -6.34 -3.43 -19.344 1 87.75 228 TYR B CA 1
ATOM 5533 C C . TYR B 1 228 ? -7.348 -3.771 -18.25 1 87.75 228 TYR B C 1
ATOM 5535 O O . TYR B 1 228 ? -8.555 -3.764 -18.5 1 87.75 228 TYR B O 1
ATOM 5543 N N . HIS B 1 229 ? -6.875 -4.129 -17.125 1 82.56 229 HIS B N 1
ATOM 5544 C CA . HIS B 1 229 ? -7.789 -4.445 -16.047 1 82.56 229 HIS B CA 1
ATOM 5545 C C . HIS B 1 229 ? -8.734 -3.281 -15.758 1 82.56 229 HIS B C 1
ATOM 5547 O O . HIS B 1 229 ? -9.938 -3.475 -15.617 1 82.56 229 HIS B O 1
ATOM 5553 N N . ASP B 1 230 ? -8.188 -2.139 -15.742 1 69.38 230 ASP B N 1
ATOM 5554 C CA . ASP B 1 230 ? -8.977 -0.943 -15.461 1 69.38 230 ASP B CA 1
ATOM 5555 C C . ASP B 1 230 ? -9.93 -0.639 -16.609 1 69.38 230 ASP B C 1
ATOM 5557 O O . ASP B 1 230 ? -11.055 -0.188 -16.391 1 69.38 230 ASP B O 1
ATOM 5561 N N . LEU B 1 231 ? -9.508 -0.941 -17.75 1 75.56 231 LEU B N 1
ATOM 5562 C CA . LEU B 1 231 ? -10.266 -0.594 -18.953 1 75.56 231 LEU B CA 1
ATOM 5563 C C . LEU B 1 231 ? -11.406 -1.578 -19.172 1 75.56 231 LEU B C 1
ATOM 5565 O O . LEU B 1 231 ? -12.508 -1.182 -19.578 1 75.56 231 LEU B O 1
ATOM 5569 N N . VAL B 1 232 ? -11.141 -2.803 -18.891 1 75.25 232 VAL B N 1
ATOM 5570 C CA . VAL B 1 232 ? -12.125 -3.848 -19.172 1 75.25 232 VAL B CA 1
ATOM 5571 C C . VAL B 1 232 ? -13.156 -3.889 -18.047 1 75.25 232 VAL B C 1
ATOM 5573 O O . VAL B 1 232 ? -14.352 -4.09 -18.312 1 75.25 232 VAL B O 1
ATOM 5576 N N . TYR B 1 233 ? -12.875 -3.76 -16.781 1 65.06 233 TYR B N 1
ATOM 5577 C CA . TYR B 1 233 ? -13.797 -3.967 -15.68 1 65.06 233 TYR B CA 1
ATOM 5578 C C . TYR B 1 233 ? -14.273 -2.635 -15.109 1 65.06 233 TYR B C 1
ATOM 5580 O O . TYR B 1 233 ? -15.227 -2.592 -14.328 1 65.06 233 TYR B O 1
ATOM 5588 N N . ARG B 1 234 ? -13.688 -1.581 -15.133 1 57.41 234 ARG B N 1
ATOM 5589 C CA . ARG B 1 234 ? -14.195 -0.331 -14.578 1 57.41 234 ARG B CA 1
ATOM 5590 C C . ARG B 1 234 ? -15.289 0.258 -15.461 1 57.41 234 ARG B C 1
ATOM 5592 O O . ARG B 1 234 ? -15.227 0.146 -16.688 1 57.41 234 ARG B O 1
ATOM 5599 N N . ASP B 1 235 ? -16.469 0.377 -14.898 1 49.69 235 ASP B N 1
ATOM 5600 C CA . ASP B 1 235 ? -17.766 0.8 -15.406 1 49.69 235 ASP B CA 1
ATOM 5601 C C . ASP B 1 235 ? -17.609 1.864 -16.484 1 49.69 235 ASP B C 1
ATOM 5603 O O . ASP B 1 235 ? -16.844 2.812 -16.328 1 49.69 235 ASP B O 1
ATOM 5607 N N . SER B 1 236 ? -17.844 1.5 -17.641 1 44.25 236 SER B N 1
ATOM 5608 C CA . SER B 1 236 ? -18.234 2.209 -18.844 1 44.25 236 SER B CA 1
ATOM 5609 C C . SER B 1 236 ? -18.938 3.523 -18.516 1 44.25 236 SER B C 1
ATOM 5611 O O . SER B 1 236 ? -19.359 4.246 -19.422 1 44.25 236 SER B O 1
ATOM 5613 N N . SER B 1 237 ? -19.344 3.645 -17.266 1 43.03 237 SER B N 1
ATOM 5614 C CA . SER B 1 237 ? -20.188 4.836 -17.312 1 43.03 237 SER B CA 1
ATOM 5615 C C . SER B 1 237 ? -19.453 6.012 -17.938 1 43.03 237 SER B C 1
ATOM 5617 O O . SER B 1 237 ? -20.078 6.992 -18.359 1 43.03 237 SER B O 1
ATOM 5619 N N . SER B 1 238 ? -18.312 6.215 -17.422 1 41.16 238 SER B N 1
ATOM 5620 C CA . SER B 1 238 ? -17.781 7.461 -17.969 1 41.16 238 SER B CA 1
ATOM 5621 C C . SER B 1 238 ? -17.438 7.309 -19.438 1 41.16 238 SER B C 1
ATOM 5623 O O . SER B 1 238 ? -17.188 8.297 -20.141 1 41.16 238 SER B O 1
ATOM 5625 N N . ASN B 1 239 ? -16.594 6.309 -19.844 1 41.28 239 ASN B N 1
ATOM 5626 C CA . ASN B 1 239 ? -16.156 6.492 -21.219 1 41.28 239 ASN B CA 1
ATOM 5627 C C . ASN B 1 239 ? -17.312 6.297 -22.203 1 41.28 239 ASN B C 1
ATOM 5629 O O . ASN B 1 239 ? -18.25 5.547 -21.938 1 41.28 239 ASN B O 1
ATOM 5633 N N . ASN B 1 240 ? -17.125 7.027 -23.297 1 40.44 240 ASN B N 1
ATOM 5634 C CA . ASN B 1 240 ? -17.812 7.336 -24.547 1 40.44 240 ASN B CA 1
ATOM 5635 C C . ASN B 1 240 ? -18.312 6.07 -25.25 1 40.44 240 ASN B C 1
ATOM 5637 O O . ASN B 1 240 ? -18.312 5.988 -26.469 1 40.44 240 ASN B O 1
ATOM 5641 N N . GLY B 1 241 ? -18.734 5.094 -24.547 1 45.88 241 GLY B N 1
ATOM 5642 C CA . GLY B 1 241 ? -19.406 4.098 -25.359 1 45.88 241 GLY B CA 1
ATOM 5643 C C . GLY B 1 241 ? -18.547 2.898 -25.688 1 45.88 241 GLY B C 1
ATOM 5644 O O . GLY B 1 241 ? -18.984 1.977 -26.375 1 45.88 241 GLY B O 1
ATOM 5645 N N . LEU B 1 242 ? -17.234 3.133 -25.656 1 53.88 242 LEU B N 1
ATOM 5646 C CA . LEU B 1 242 ? -16.578 1.947 -26.188 1 53.88 242 LEU B CA 1
ATOM 5647 C C . LEU B 1 242 ? -16.703 0.769 -25.234 1 53.88 242 LEU B C 1
ATOM 5649 O O . LEU B 1 242 ? -16.516 0.921 -24.031 1 53.88 242 LEU B O 1
ATOM 5653 N N . SER B 1 243 ? -17.266 -0.487 -25.641 1 69.25 243 SER B N 1
ATOM 5654 C CA . SER B 1 243 ? -17.844 -1.682 -25.031 1 69.25 243 SER B CA 1
ATOM 5655 C C . SER B 1 243 ? -16.75 -2.539 -24.391 1 69.25 243 SER B C 1
ATOM 5657 O O . SER B 1 243 ? -15.586 -2.49 -24.797 1 69.25 243 SER B O 1
ATOM 5659 N N . THR B 1 244 ? -16.703 -2.789 -23.078 1 78.44 244 THR B N 1
ATOM 5660 C CA . THR B 1 244 ? -16 -3.861 -22.391 1 78.44 244 THR B CA 1
ATOM 5661 C C . THR B 1 244 ? -15.445 -4.871 -23.391 1 78.44 244 THR B C 1
ATOM 5663 O O . THR B 1 244 ? -14.289 -5.277 -23.297 1 78.44 244 THR B O 1
ATOM 5666 N N . LEU B 1 245 ? -16.109 -4.988 -24.406 1 82.88 245 LEU B N 1
ATOM 5667 C CA . LEU B 1 245 ? -15.719 -5.984 -25.391 1 82.88 245 LEU B CA 1
ATOM 5668 C C . LEU B 1 245 ? -14.625 -5.445 -26.312 1 82.88 245 LEU B C 1
ATOM 5670 O O . LEU B 1 245 ? -13.758 -6.195 -26.766 1 82.88 245 LEU B O 1
ATOM 5674 N N . TYR B 1 246 ? -14.688 -4.199 -26.562 1 85.19 246 TYR B N 1
ATOM 5675 C CA . TYR B 1 246 ? -13.664 -3.572 -27.391 1 85.19 246 TYR B CA 1
ATOM 5676 C C . TYR B 1 246 ? -12.297 -3.676 -26.734 1 85.19 246 TYR B C 1
ATOM 5678 O O . TYR B 1 246 ? -11.32 -4.07 -27.375 1 85.19 246 TYR B O 1
ATOM 5686 N N . TYR B 1 247 ? -12.25 -3.361 -25.469 1 87.75 247 TYR B N 1
ATOM 5687 C CA . TYR B 1 247 ? -10.984 -3.391 -24.75 1 87.75 247 TYR B CA 1
ATOM 5688 C C . TYR B 1 247 ? -10.516 -4.824 -24.531 1 87.75 247 TYR B C 1
ATOM 5690 O O . TYR B 1 247 ? -9.312 -5.094 -24.5 1 87.75 247 TYR B O 1
ATOM 5698 N N . LEU B 1 248 ? -11.43 -5.695 -24.406 1 90.31 248 LEU B N 1
ATOM 5699 C CA . LEU B 1 248 ? -11.07 -7.102 -24.297 1 90.31 248 LEU B CA 1
ATOM 5700 C C . LEU B 1 248 ? -10.398 -7.586 -25.578 1 90.31 248 LEU B C 1
ATOM 5702 O O . LEU B 1 248 ? -9.406 -8.312 -25.531 1 90.31 248 LEU B O 1
ATOM 5706 N N . GLU B 1 249 ? -10.961 -7.152 -26.656 1 90.44 249 GLU B N 1
ATOM 5707 C CA . GLU B 1 249 ? -10.367 -7.527 -27.938 1 90.44 249 GLU B CA 1
ATOM 5708 C C . GLU B 1 249 ? -8.961 -6.961 -28.094 1 90.44 249 GLU B C 1
ATOM 5710 O O . GLU B 1 249 ? -8.055 -7.648 -28.562 1 90.44 249 GLU B O 1
ATOM 5715 N N . LYS B 1 250 ? -8.867 -5.766 -27.75 1 90.75 250 LYS B N 1
ATOM 5716 C CA . LYS B 1 250 ? -7.551 -5.141 -27.812 1 90.75 250 LYS B CA 1
ATOM 5717 C C . LYS B 1 250 ? -6.562 -5.84 -26.875 1 90.75 250 LYS B C 1
ATOM 5719 O O . LYS B 1 250 ? -5.398 -6.031 -27.234 1 90.75 250 LYS B O 1
ATOM 5724 N N . PHE B 1 251 ? -7.07 -6.156 -25.734 1 93.69 251 PHE B N 1
ATOM 5725 C CA . PHE B 1 251 ? -6.242 -6.914 -24.797 1 93.69 251 PHE B CA 1
ATOM 5726 C C . PHE B 1 251 ? -5.77 -8.219 -25.438 1 93.69 251 PHE B C 1
ATOM 5728 O O . PHE B 1 251 ? -4.586 -8.555 -25.359 1 93.69 251 PHE B O 1
ATOM 5735 N N . ASN B 1 252 ? -6.633 -8.938 -25.984 1 94.69 252 ASN B N 1
ATOM 5736 C CA . ASN B 1 252 ? -6.301 -10.227 -26.578 1 94.69 252 ASN B CA 1
ATOM 5737 C C . ASN B 1 252 ? -5.27 -10.094 -27.688 1 94.69 252 ASN B C 1
ATOM 5739 O O . ASN B 1 252 ? -4.352 -10.906 -27.797 1 94.69 252 ASN B O 1
ATOM 5743 N N . VAL B 1 253 ? -5.406 -9.078 -28.422 1 94.75 253 VAL B N 1
ATOM 5744 C CA . VAL B 1 253 ? -4.43 -8.828 -29.484 1 94.75 253 VAL B CA 1
ATOM 5745 C C . VAL B 1 253 ? -3.066 -8.531 -28.875 1 94.75 253 VAL B C 1
ATOM 5747 O O . VAL B 1 253 ? -2.051 -9.094 -29.297 1 94.75 253 VAL B O 1
ATOM 5750 N N . ASP B 1 254 ? -3.029 -7.734 -27.891 1 95.88 254 ASP B N 1
ATOM 5751 C CA . ASP B 1 254 ? -1.777 -7.312 -27.266 1 95.88 254 ASP B CA 1
ATOM 5752 C C . ASP B 1 254 ? -1.098 -8.477 -26.547 1 95.88 254 ASP B C 1
ATOM 5754 O O . ASP B 1 254 ? 0.13 -8.586 -26.562 1 95.88 254 ASP B O 1
ATOM 5758 N N . ILE B 1 255 ? -1.873 -9.281 -25.906 1 96.5 255 ILE B N 1
ATOM 5759 C CA . ILE B 1 255 ? -1.287 -10.391 -25.156 1 96.5 255 ILE B CA 1
ATOM 5760 C C . ILE B 1 255 ? -0.723 -11.43 -26.141 1 96.5 255 ILE B C 1
ATOM 5762 O O . ILE B 1 255 ? 0.296 -12.062 -25.859 1 96.5 255 ILE B O 1
ATOM 5766 N N . PHE B 1 256 ? -1.341 -11.57 -27.281 1 96.31 256 PHE B N 1
ATOM 5767 C CA . PHE B 1 256 ? -0.794 -12.453 -28.297 1 96.31 256 PHE B CA 1
ATOM 5768 C C . PHE B 1 256 ? 0.488 -11.875 -28.891 1 96.31 256 PHE B C 1
ATOM 5770 O O . PHE B 1 256 ? 1.442 -12.609 -29.141 1 96.31 256 PHE B O 1
ATOM 5777 N N . HIS B 1 257 ? 0.434 -10.617 -29.047 1 96.25 257 HIS B N 1
ATOM 5778 C CA . HIS B 1 257 ? 1.652 -9.969 -29.516 1 96.25 257 HIS B CA 1
ATOM 5779 C C . HIS B 1 257 ? 2.789 -10.141 -28.516 1 96.25 257 HIS B C 1
ATOM 5781 O O . HIS B 1 257 ? 3.945 -10.32 -28.906 1 96.25 257 HIS B O 1
ATOM 5787 N N . TRP B 1 258 ? 2.482 -10.008 -27.266 1 97.75 258 TRP B N 1
ATOM 5788 C CA . TRP B 1 258 ? 3.477 -10.234 -26.219 1 97.75 258 TRP B CA 1
ATOM 5789 C C . TRP B 1 258 ? 4.086 -11.633 -26.344 1 97.75 258 TRP B C 1
ATOM 5791 O O . TRP B 1 258 ? 5.309 -11.789 -26.312 1 97.75 258 TRP B O 1
ATOM 5801 N N . LYS B 1 259 ? 3.332 -12.648 -26.5 1 97.44 259 LYS B N 1
ATOM 5802 C CA . LYS B 1 259 ? 3.84 -14.008 -26.641 1 97.44 259 LYS B CA 1
ATOM 5803 C C . LYS B 1 259 ? 4.691 -14.164 -27.891 1 97.44 259 LYS B C 1
ATOM 5805 O O . LYS B 1 259 ? 5.762 -14.766 -27.859 1 97.44 259 LYS B O 1
ATOM 5810 N N . ASP B 1 260 ? 4.219 -13.562 -28.969 1 96.06 260 ASP B N 1
ATOM 5811 C CA . ASP B 1 260 ? 4.914 -13.68 -30.234 1 96.06 260 ASP B CA 1
ATOM 5812 C C . ASP B 1 260 ? 6.262 -12.961 -30.203 1 96.06 260 ASP B C 1
ATOM 5814 O O . ASP B 1 260 ? 7.172 -13.289 -30.953 1 96.06 260 ASP B O 1
ATOM 5818 N N . SER B 1 261 ? 6.312 -12.008 -29.328 1 96.44 261 SER B N 1
ATOM 5819 C CA . SER B 1 261 ? 7.527 -11.195 -29.25 1 96.44 261 SER B CA 1
ATOM 5820 C C . SER B 1 261 ? 8.562 -11.852 -28.344 1 96.44 261 SER B C 1
ATOM 5822 O O . SER B 1 261 ? 9.688 -11.352 -28.219 1 96.44 261 SER B O 1
ATOM 5824 N N . LEU B 1 262 ? 8.242 -12.93 -27.734 1 97.06 262 LEU B N 1
ATOM 5825 C CA . LEU B 1 262 ? 9.164 -13.594 -26.828 1 97.06 262 LEU B CA 1
ATOM 5826 C C . LEU B 1 262 ? 10.359 -14.164 -27.578 1 97.06 262 LEU B C 1
ATOM 5828 O O . LEU B 1 262 ? 10.227 -14.617 -28.719 1 97.06 262 LEU B O 1
ATOM 5832 N N . PRO B 1 263 ? 11.516 -14.102 -26.984 1 93.94 263 PRO B N 1
ATOM 5833 C CA . PRO B 1 263 ? 12.648 -14.797 -27.594 1 93.94 263 PRO B CA 1
ATOM 5834 C C . PRO B 1 263 ? 12.422 -16.297 -27.703 1 93.94 263 PRO B C 1
ATOM 5836 O O . PRO B 1 263 ? 11.57 -16.859 -27.016 1 93.94 263 PRO B O 1
ATOM 5839 N N . ARG B 1 264 ? 13.203 -16.969 -28.438 1 91.75 264 ARG B N 1
ATOM 5840 C CA . ARG B 1 264 ? 13.023 -18.375 -28.781 1 91.75 264 ARG B CA 1
ATOM 5841 C C . ARG B 1 264 ? 13.078 -19.266 -27.547 1 91.75 264 ARG B C 1
ATOM 5843 O O . ARG B 1 264 ? 12.375 -20.281 -27.469 1 91.75 264 ARG B O 1
ATOM 5850 N N . ASP B 1 265 ? 13.891 -18.875 -26.609 1 88.81 265 ASP B N 1
ATOM 5851 C CA . ASP B 1 265 ? 14.094 -19.703 -25.438 1 88.81 265 ASP B CA 1
ATOM 5852 C C . ASP B 1 265 ? 12.891 -19.609 -24.484 1 88.81 265 ASP B C 1
ATOM 5854 O O . ASP B 1 265 ? 12.688 -20.484 -23.641 1 88.81 265 ASP B O 1
ATOM 5858 N N . LEU B 1 266 ? 12.078 -18.625 -24.625 1 94.25 266 LEU B N 1
ATOM 5859 C CA . LEU B 1 266 ? 10.938 -18.438 -23.734 1 94.25 266 LEU B CA 1
ATOM 5860 C C . LEU B 1 266 ? 9.625 -18.734 -24.453 1 94.25 266 LEU B C 1
ATOM 5862 O O . LEU B 1 266 ? 8.602 -18.969 -23.812 1 94.25 266 LEU B O 1
ATOM 5866 N N . TYR B 1 267 ? 9.68 -18.641 -25.797 1 96.12 267 TYR B N 1
ATOM 5867 C CA . TYR B 1 267 ? 8.492 -18.922 -26.594 1 96.12 267 TYR B CA 1
ATOM 5868 C C . TYR B 1 267 ? 8.125 -20.406 -26.516 1 96.12 267 TYR B C 1
ATOM 5870 O O . TYR B 1 267 ? 8.992 -21.25 -26.328 1 96.12 267 TYR B O 1
ATOM 5878 N N . TRP B 1 268 ? 6.809 -20.719 -26.656 1 97.25 268 TRP B N 1
ATOM 5879 C CA . TRP B 1 268 ? 6.426 -22.125 -26.641 1 97.25 268 TRP B CA 1
ATOM 5880 C C . TRP B 1 268 ? 5.246 -22.375 -27.578 1 97.25 268 TRP B C 1
ATOM 5882 O O . TRP B 1 268 ? 4.43 -21.484 -27.812 1 97.25 268 TRP B O 1
ATOM 5892 N N . THR B 1 269 ? 5.188 -23.547 -28.078 1 96.19 269 THR B N 1
ATOM 5893 C CA . THR B 1 269 ? 4.078 -24.094 -28.859 1 96.19 269 THR B CA 1
ATOM 5894 C C . THR B 1 269 ? 3.391 -25.219 -28.094 1 96.19 269 THR B C 1
ATOM 5896 O O . THR B 1 269 ? 3.83 -25.609 -27.016 1 96.19 269 THR B O 1
ATOM 5899 N N . LYS B 1 270 ? 2.375 -25.688 -28.688 1 94.5 270 LYS B N 1
ATOM 5900 C CA . LYS B 1 270 ? 1.685 -26.828 -28.078 1 94.5 270 LYS B CA 1
ATOM 5901 C C . LYS B 1 270 ? 2.605 -28.031 -27.984 1 94.5 270 LYS B C 1
ATOM 5903 O O . LYS B 1 270 ? 2.535 -28.797 -27.016 1 94.5 270 LYS B O 1
ATOM 5908 N N . ASN B 1 271 ? 3.424 -28.172 -28.922 1 95.38 271 ASN B N 1
ATOM 5909 C CA . ASN B 1 271 ? 4.375 -29.281 -28.922 1 95.38 271 ASN B CA 1
ATOM 5910 C C . ASN B 1 271 ? 5.395 -29.141 -27.797 1 95.38 271 ASN B C 1
ATOM 5912 O O . ASN B 1 271 ? 5.805 -30.141 -27.203 1 95.38 271 ASN B O 1
ATOM 5916 N N . GLU B 1 272 ? 5.766 -27.969 -27.578 1 95.69 272 GLU B N 1
ATOM 5917 C CA . GLU B 1 272 ? 6.691 -27.719 -26.484 1 95.69 272 GLU B CA 1
ATOM 5918 C C . GLU B 1 272 ? 6.039 -28.031 -25.141 1 95.69 272 GLU B C 1
ATOM 5920 O O . GLU B 1 272 ? 6.699 -28.516 -24.219 1 95.69 272 GLU B O 1
ATOM 5925 N N . LEU B 1 273 ? 4.816 -27.766 -25 1 97.31 273 LEU B N 1
ATOM 5926 C CA . LEU B 1 273 ? 4.09 -28.094 -23.781 1 97.31 273 LEU B CA 1
ATOM 5927 C C . LEU B 1 273 ? 4.012 -29.609 -23.594 1 97.31 273 LEU B C 1
ATOM 5929 O O . LEU B 1 273 ? 4.121 -30.094 -22.469 1 97.31 273 LEU B O 1
ATOM 5933 N N . LYS B 1 274 ? 3.842 -30.281 -24.656 1 95.94 274 LYS B N 1
ATOM 5934 C CA . LYS B 1 274 ? 3.768 -31.734 -24.625 1 95.94 274 LYS B CA 1
ATOM 5935 C C . LYS B 1 274 ? 5.105 -32.344 -24.203 1 95.94 274 LYS B C 1
ATOM 5937 O O . LYS B 1 274 ? 5.141 -33.344 -23.484 1 95.94 274 LYS B O 1
ATOM 5942 N N . SER B 1 275 ? 6.156 -31.719 -24.625 1 94.88 275 SER B N 1
ATOM 5943 C CA . SER B 1 275 ? 7.48 -32.281 -24.391 1 94.88 275 SER B CA 1
ATOM 5944 C C . SER B 1 275 ? 8.102 -31.766 -23.109 1 94.88 275 SER B C 1
ATOM 5946 O O . SER B 1 275 ? 8.812 -32.5 -22.406 1 94.88 275 SER B O 1
ATOM 5948 N N . ASN B 1 276 ? 7.773 -30.484 -22.781 1 93.75 276 ASN B N 1
ATOM 5949 C CA . ASN B 1 276 ? 8.516 -29.859 -21.703 1 93.75 276 ASN B CA 1
ATOM 5950 C C . ASN B 1 276 ? 7.59 -29.391 -20.578 1 93.75 276 ASN B C 1
ATOM 5952 O O . ASN B 1 276 ? 8.023 -28.688 -19.672 1 93.75 276 ASN B O 1
ATOM 5956 N N . GLY B 1 277 ? 6.375 -29.781 -20.594 1 94.81 277 GLY B N 1
ATOM 5957 C CA . GLY B 1 277 ? 5.406 -29.375 -19.578 1 94.81 277 GLY B CA 1
ATOM 5958 C C . GLY B 1 277 ? 5.77 -29.844 -18.188 1 94.81 277 GLY B C 1
ATOM 5959 O O . GLY B 1 277 ? 5.23 -29.344 -17.188 1 94.81 277 GLY B O 1
ATOM 5960 N N . TYR B 1 278 ? 6.75 -30.734 -18.047 1 93.12 278 TYR B N 1
ATOM 5961 C CA . TYR B 1 278 ? 7.172 -31.266 -16.75 1 93.12 278 TYR B CA 1
ATOM 5962 C C . TYR B 1 278 ? 8.133 -30.312 -16.062 1 93.12 278 TYR B C 1
ATOM 5964 O O . TYR B 1 278 ? 8.359 -30.422 -14.852 1 93.12 278 TYR B O 1
ATOM 5972 N N . ASN B 1 279 ? 8.758 -29.422 -16.781 1 91.56 279 ASN B N 1
ATOM 5973 C CA . ASN B 1 279 ? 9.812 -28.547 -16.281 1 91.56 279 ASN B CA 1
ATOM 5974 C C . ASN B 1 279 ? 9.25 -27.344 -15.539 1 91.56 279 ASN B C 1
ATOM 5976 O O . ASN B 1 279 ? 8.805 -26.375 -16.156 1 91.56 279 ASN B O 1
ATOM 5980 N N . ILE B 1 280 ? 9.398 -27.359 -14.297 1 89.06 280 ILE B N 1
ATOM 5981 C CA . ILE B 1 280 ? 8.781 -26.344 -13.445 1 89.06 280 ILE B CA 1
ATOM 5982 C C . ILE B 1 280 ? 9.453 -25 -13.68 1 89.06 280 ILE B C 1
ATOM 5984 O O . ILE B 1 280 ? 8.812 -23.953 -13.523 1 89.06 280 ILE B O 1
ATOM 5988 N N . ASN B 1 281 ? 10.672 -24.938 -14.078 1 86 281 ASN B N 1
ATOM 5989 C CA . ASN B 1 281 ? 11.414 -23.703 -14.32 1 86 281 ASN B CA 1
ATOM 5990 C C . ASN B 1 281 ? 10.906 -22.969 -15.555 1 86 281 ASN B C 1
ATOM 5992 O O . ASN B 1 281 ? 11.062 -21.75 -15.664 1 86 281 ASN B O 1
ATOM 5996 N N . LEU B 1 282 ? 10.297 -23.75 -16.391 1 90.06 282 LEU B N 1
ATOM 5997 C CA . LEU B 1 282 ? 9.734 -23.156 -17.594 1 90.06 282 LEU B CA 1
ATOM 5998 C C . LEU B 1 282 ? 8.258 -22.828 -17.391 1 90.06 282 LEU B C 1
ATOM 6000 O O . LEU B 1 282 ? 7.773 -21.797 -17.859 1 90.06 282 LEU B O 1
ATOM 6004 N N . MET B 1 283 ? 7.684 -23.719 -16.672 1 93.62 283 MET B N 1
ATOM 6005 C CA . MET B 1 283 ? 6.227 -23.656 -16.625 1 93.62 283 MET B CA 1
ATOM 6006 C C . MET B 1 283 ? 5.758 -22.531 -15.703 1 93.62 283 MET B C 1
ATOM 6008 O O . MET B 1 283 ? 4.664 -21.984 -15.891 1 93.62 283 MET B O 1
ATOM 6012 N N . PHE B 1 284 ? 6.582 -22.141 -14.75 1 92.19 284 PHE B N 1
ATOM 6013 C CA . PHE B 1 284 ? 6.168 -21.031 -13.898 1 92.19 284 PHE B CA 1
ATOM 6014 C C . PHE B 1 284 ? 5.883 -19.781 -14.727 1 92.19 284 PHE B C 1
ATOM 6016 O O . PHE B 1 284 ? 4.926 -19.062 -14.461 1 92.19 284 PHE B O 1
ATOM 6023 N N . PHE B 1 285 ? 6.641 -19.578 -15.703 1 94.75 285 PHE B N 1
ATOM 6024 C CA . PHE B 1 285 ? 6.531 -18.453 -16.625 1 94.75 285 PHE B CA 1
ATOM 6025 C C . PHE B 1 285 ? 5.312 -18.609 -17.531 1 94.75 285 PHE B C 1
ATOM 6027 O O . PHE B 1 285 ? 4.5 -17.688 -17.656 1 94.75 285 PHE B O 1
ATOM 6034 N N . ARG B 1 286 ? 5.117 -19.719 -18.016 1 96.81 286 ARG B N 1
ATOM 6035 C CA . ARG B 1 286 ? 4.055 -19.984 -18.984 1 96.81 286 ARG B CA 1
ATOM 6036 C C . ARG B 1 286 ? 2.689 -20 -18.297 1 96.81 286 ARG B C 1
ATOM 6038 O O . ARG B 1 286 ? 1.711 -19.5 -18.859 1 96.81 286 ARG B O 1
ATOM 6045 N N . TYR B 1 287 ? 2.629 -20.578 -17.172 1 97.06 287 TYR B N 1
ATOM 6046 C CA . TYR B 1 287 ? 1.367 -20.656 -16.438 1 97.06 287 TYR B CA 1
ATOM 6047 C C . TYR B 1 287 ? 0.842 -19.266 -16.109 1 97.06 287 TYR B C 1
ATOM 6049 O O . TYR B 1 287 ? -0.371 -19.031 -16.078 1 97.06 287 TYR B O 1
ATOM 6057 N N . GLN B 1 288 ? 1.683 -18.344 -15.852 1 96.56 288 GLN B N 1
ATOM 6058 C CA . GLN B 1 288 ? 1.229 -16.984 -15.562 1 96.56 288 GLN B CA 1
ATOM 6059 C C . GLN B 1 288 ? 0.576 -16.359 -16.781 1 96.56 288 GLN B C 1
ATOM 6061 O O . GLN B 1 288 ? -0.4 -15.61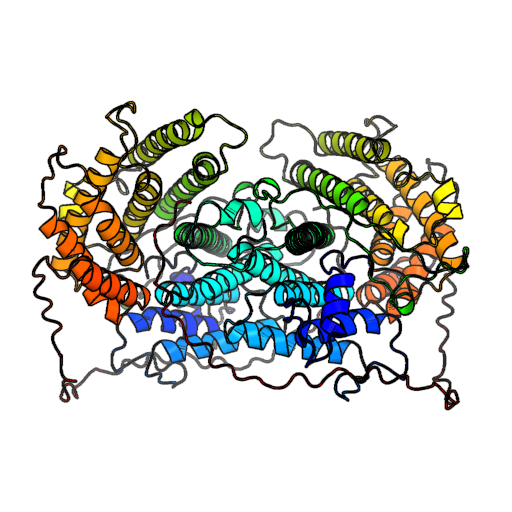7 -16.656 1 96.56 288 GLN B O 1
ATOM 6066 N N . TYR B 1 289 ? 1.072 -16.672 -17.906 1 97.69 289 TYR B N 1
ATOM 6067 C CA . TYR B 1 289 ? 0.434 -16.25 -19.156 1 97.69 289 TYR B CA 1
ATOM 6068 C C . TYR B 1 289 ? -0.995 -16.781 -19.234 1 97.69 289 TYR B C 1
ATOM 6070 O O . TYR B 1 289 ? -1.928 -16.016 -19.5 1 97.69 289 TYR B O 1
ATOM 6078 N N . TYR B 1 290 ? -1.159 -18.016 -19.016 1 98 290 TYR B N 1
ATOM 6079 C CA . TYR B 1 290 ? -2.473 -18.625 -19.141 1 98 290 TYR B CA 1
ATOM 6080 C C . TYR B 1 290 ? -3.418 -18.141 -18.062 1 98 290 TYR B C 1
ATOM 6082 O O . TYR B 1 290 ? -4.625 -18 -18.281 1 98 290 TYR B O 1
ATOM 6090 N N . LEU B 1 291 ? -2.826 -17.906 -16.875 1 96.88 291 LEU B N 1
ATOM 6091 C CA . LEU B 1 291 ? -3.639 -17.359 -15.797 1 96.88 291 LEU B CA 1
ATOM 6092 C C . LEU B 1 291 ? -4.254 -16.031 -16.203 1 96.88 291 LEU B C 1
ATOM 6094 O O . LEU B 1 291 ? -5.457 -15.82 -16.047 1 96.88 291 LEU B O 1
ATOM 6098 N N . ILE B 1 292 ? -3.463 -15.188 -16.734 1 96.81 292 ILE B N 1
ATOM 6099 C CA . ILE B 1 292 ? -3.908 -13.859 -17.156 1 96.81 292 ILE B CA 1
ATOM 6100 C C . ILE B 1 292 ? -4.883 -13.984 -18.312 1 96.81 292 ILE B C 1
ATOM 6102 O O . ILE B 1 292 ? -5.961 -13.383 -18.297 1 96.81 292 ILE B O 1
ATOM 6106 N N . LEU B 1 293 ? -4.57 -14.781 -19.234 1 97.19 293 LEU B N 1
ATOM 6107 C CA . LEU B 1 293 ? -5.367 -14.961 -20.438 1 97.19 293 LEU B CA 1
ATOM 6108 C C . LEU B 1 293 ? -6.766 -15.453 -20.094 1 97.19 293 LEU B C 1
ATOM 6110 O O . LEU B 1 293 ? -7.762 -14.875 -20.547 1 97.19 293 LEU B O 1
ATOM 6114 N N . LEU B 1 294 ? -6.82 -16.422 -19.312 1 96.94 294 LEU B N 1
ATOM 6115 C CA . LEU B 1 294 ? -8.102 -17.016 -18.984 1 96.94 294 LEU B CA 1
ATOM 6116 C C . LEU B 1 294 ? -8.914 -16.109 -18.062 1 96.94 294 LEU B C 1
ATOM 6118 O O . LEU B 1 294 ? -10.141 -16.047 -18.188 1 96.94 294 LEU B O 1
ATOM 6122 N N . SER B 1 295 ? -8.281 -15.469 -17.188 1 94.25 295 SER B N 1
ATOM 6123 C CA . SER B 1 295 ? -8.984 -14.594 -16.266 1 94.25 295 SER B CA 1
ATOM 6124 C C . SER B 1 295 ? -9.688 -13.453 -17 1 94.25 295 SER B C 1
ATOM 6126 O O . SER B 1 295 ? -10.789 -13.055 -16.625 1 94.25 295 SER B O 1
ATOM 6128 N N . PHE B 1 296 ? -9.125 -12.969 -18.031 1 93.06 296 PHE B N 1
ATOM 6129 C CA . PHE B 1 296 ? -9.719 -11.867 -18.766 1 93.06 296 PHE B CA 1
ATOM 6130 C C . PHE B 1 296 ? -10.867 -12.359 -19.641 1 93.06 296 PHE B C 1
ATOM 6132 O O . PHE B 1 296 ? -11.836 -11.633 -19.875 1 93.06 296 PHE B O 1
ATOM 6139 N N . ASN B 1 297 ? -10.812 -13.57 -20.078 1 93 297 ASN B N 1
ATOM 6140 C CA . ASN B 1 297 ? -11.727 -14 -21.125 1 93 297 ASN B CA 1
ATOM 6141 C C . ASN B 1 297 ? -12.852 -14.867 -20.562 1 93 297 ASN B C 1
ATOM 6143 O O . ASN B 1 297 ? -13.883 -15.055 -21.203 1 93 297 ASN B O 1
ATOM 6147 N N . ARG B 1 298 ? -12.703 -15.398 -19.438 1 91.44 298 ARG B N 1
ATOM 6148 C CA . ARG B 1 298 ? -13.609 -16.406 -18.906 1 91.44 298 ARG B CA 1
ATOM 6149 C C . ARG B 1 298 ? -15.039 -15.867 -18.844 1 91.44 298 ARG B C 1
ATOM 6151 O O . ARG B 1 298 ? -15.992 -16.609 -19.094 1 91.44 298 ARG B O 1
ATOM 6158 N N . ASP B 1 299 ? -15.242 -14.648 -18.594 1 87.12 299 ASP B N 1
ATOM 6159 C CA . ASP B 1 299 ? -16.578 -14.102 -18.391 1 87.12 299 ASP B CA 1
ATOM 6160 C C . ASP B 1 299 ? -17.219 -13.711 -19.719 1 87.12 299 ASP B C 1
ATOM 6162 O O . ASP B 1 299 ? -18.406 -13.359 -19.766 1 87.12 299 ASP B O 1
ATOM 6166 N N . PHE B 1 300 ? -16.5 -13.859 -20.734 1 88.69 300 PHE B N 1
ATOM 6167 C CA . PHE B 1 300 ? -16.984 -13.359 -22.016 1 88.69 300 PHE B CA 1
ATOM 6168 C C . PHE B 1 300 ? -17.094 -14.492 -23.031 1 88.69 300 PHE B C 1
ATOM 6170 O O . PHE B 1 300 ? -17.156 -14.25 -24.25 1 88.69 300 PHE B O 1
ATOM 6177 N N . ILE B 1 301 ? -17.109 -15.641 -22.562 1 89.06 301 ILE B N 1
ATOM 6178 C CA . ILE B 1 301 ? -17.141 -16.812 -23.438 1 89.06 301 ILE B CA 1
ATOM 6179 C C . ILE B 1 301 ? -18.438 -16.812 -24.25 1 89.06 301 ILE B C 1
ATOM 6181 O O . ILE B 1 301 ? -18.422 -17.156 -25.438 1 89.06 301 ILE B O 1
ATOM 6185 N N . ASP B 1 302 ? -19.516 -16.281 -23.625 1 81.62 302 ASP B N 1
ATOM 6186 C CA . ASP B 1 302 ? -20.812 -16.281 -24.297 1 81.62 302 ASP B CA 1
ATOM 6187 C C . ASP B 1 302 ? -21.031 -14.984 -25.062 1 81.62 302 ASP B C 1
ATOM 6189 O O . ASP B 1 302 ? -22.125 -14.758 -25.625 1 81.62 302 ASP B O 1
ATOM 6193 N N . ALA B 1 303 ? -20.078 -14.156 -24.859 1 75.75 303 ALA B N 1
ATOM 6194 C CA . ALA B 1 303 ? -20.266 -12.867 -25.531 1 75.75 303 ALA B CA 1
ATOM 6195 C C . ALA B 1 303 ? -20.375 -13.039 -27.047 1 75.75 303 ALA B C 1
ATOM 6197 O O . ALA B 1 303 ? -19.781 -13.953 -27.609 1 75.75 303 ALA B O 1
ATOM 6198 N N . ASP B 1 304 ? -21.391 -12.312 -27.594 1 59.75 304 ASP B N 1
ATOM 6199 C CA . ASP B 1 304 ? -21.859 -12.352 -28.984 1 59.75 304 ASP B CA 1
ATOM 6200 C C . ASP B 1 304 ? -20.688 -12.266 -29.953 1 59.75 304 ASP B C 1
ATOM 6202 O O . ASP B 1 304 ? -19.703 -11.586 -29.688 1 59.75 304 ASP B O 1
ATOM 6206 N N . ASN B 1 305 ? -20.594 -13.18 -30.859 1 58.16 305 ASN B N 1
ATOM 6207 C CA . ASN B 1 305 ? -19.734 -13.633 -31.953 1 58.16 305 ASN B CA 1
ATOM 6208 C C . ASN B 1 305 ? -19.312 -12.477 -32.844 1 58.16 305 ASN B C 1
ATOM 6210 O O . ASN B 1 305 ? -18.797 -12.695 -33.969 1 58.16 305 ASN B O 1
ATOM 6214 N N . SER B 1 306 ? -19.703 -11.273 -32.562 1 56.19 306 SER B N 1
ATOM 6215 C CA . SER B 1 306 ? -19.297 -10.266 -33.531 1 56.19 306 SER B CA 1
ATOM 6216 C C . SER B 1 306 ? -17.797 -9.969 -33.438 1 56.19 306 SER B C 1
ATOM 6218 O O . SER B 1 306 ? -17.25 -9.211 -34.25 1 56.19 306 SER B O 1
ATOM 6220 N N . LEU B 1 307 ? -17.219 -10.609 -32.531 1 59.12 307 LEU B N 1
ATOM 6221 C CA . LEU B 1 307 ? -15.789 -10.367 -32.375 1 59.12 307 LEU B CA 1
ATOM 6222 C C . LEU B 1 307 ? -14.992 -11.133 -33.406 1 59.12 307 LEU B C 1
ATOM 6224 O O . LEU B 1 307 ? -15.469 -12.133 -33.969 1 59.12 307 LEU B O 1
ATOM 6228 N N . ASP B 1 308 ? -14 -10.477 -34 1 64.5 308 ASP B N 1
ATOM 6229 C CA . ASP B 1 308 ? -13.047 -11.203 -34.844 1 64.5 308 ASP B CA 1
ATOM 6230 C C . ASP B 1 308 ? -12.812 -12.609 -34.312 1 64.5 308 ASP B C 1
ATOM 6232 O O . ASP B 1 308 ? -12.508 -12.789 -33.125 1 64.5 308 ASP B O 1
ATOM 6236 N N . GLU B 1 309 ? -13.148 -13.523 -35.062 1 66.06 309 GLU B N 1
ATOM 6237 C CA . GLU B 1 309 ? -13.117 -14.938 -34.688 1 66.06 309 GLU B CA 1
ATOM 6238 C C . GLU B 1 309 ? -11.773 -15.336 -34.094 1 66.06 309 GLU B C 1
ATOM 6240 O O . GLU B 1 309 ? -11.695 -16.219 -33.25 1 66.06 309 GLU B O 1
ATOM 6245 N N . THR B 1 310 ? -10.773 -14.617 -34.5 1 73.81 310 THR B N 1
ATOM 6246 C CA . THR B 1 310 ? -9.438 -15.023 -34.094 1 73.81 310 THR B CA 1
ATOM 6247 C C . THR B 1 310 ? -9.172 -14.609 -32.656 1 73.81 310 THR B C 1
ATOM 6249 O O . THR B 1 310 ? -8.297 -15.172 -31.984 1 73.81 310 THR B O 1
ATOM 6252 N N . VAL B 1 311 ? -9.945 -13.742 -32.219 1 81 311 VAL B N 1
ATOM 6253 C CA . VAL B 1 311 ? -9.688 -13.25 -30.875 1 81 311 VAL B CA 1
ATOM 6254 C C . VAL B 1 311 ? -10.938 -13.414 -30.016 1 81 311 VAL B C 1
ATOM 6256 O O . VAL B 1 311 ? -11.156 -12.664 -29.062 1 81 311 VAL B O 1
ATOM 6259 N N . SER B 1 312 ? -11.711 -14.383 -30.422 1 87.44 312 SER B N 1
ATOM 6260 C CA . SER B 1 312 ? -12.93 -14.68 -29.672 1 87.44 312 SER B CA 1
ATOM 6261 C C . SER B 1 312 ? -12.609 -15.312 -28.328 1 87.44 312 SER B C 1
ATOM 6263 O O . SER B 1 312 ? -11.797 -16.234 -28.25 1 87.44 312 SER B O 1
ATOM 6265 N N . PRO B 1 313 ? -13.227 -14.852 -27.297 1 91.56 313 PRO B N 1
ATOM 6266 C CA . PRO B 1 313 ? -12.984 -15.398 -25.969 1 91.56 313 PRO B CA 1
ATOM 6267 C C . PRO B 1 313 ? -13.234 -16.906 -25.891 1 91.56 313 PRO B C 1
ATOM 6269 O O . PRO B 1 313 ? -12.484 -17.625 -25.219 1 91.56 313 PRO B O 1
ATOM 6272 N N . ALA B 1 314 ? -14.227 -17.359 -26.625 1 91.12 314 ALA B N 1
ATOM 6273 C CA . ALA B 1 314 ? -14.531 -18.797 -26.625 1 91.12 314 ALA B CA 1
ATOM 6274 C C . ALA B 1 314 ? -13.383 -19.609 -27.219 1 91.12 314 ALA B C 1
ATOM 6276 O O . ALA B 1 314 ? -12.992 -20.641 -26.672 1 91.12 314 ALA B O 1
ATOM 6277 N N . LEU B 1 315 ? -12.875 -19.172 -28.312 1 91.75 315 LEU B N 1
ATOM 6278 C CA . LEU B 1 315 ? -11.773 -19.859 -28.969 1 91.75 315 LEU B CA 1
ATOM 6279 C C . LEU B 1 315 ? -10.5 -19.781 -28.141 1 91.75 315 LEU B C 1
ATOM 6281 O O . LEU B 1 315 ? -9.758 -20.766 -28.031 1 91.75 315 LEU B O 1
ATOM 6285 N N . ILE B 1 316 ? -10.32 -18.641 -27.578 1 94.81 316 ILE B N 1
ATOM 6286 C CA . ILE B 1 316 ? -9.133 -18.422 -26.75 1 94.81 316 ILE B CA 1
ATOM 6287 C C . ILE B 1 316 ? -9.164 -19.328 -25.531 1 94.81 316 ILE B C 1
ATOM 6289 O O . ILE B 1 316 ? -8.18 -20.016 -25.234 1 94.81 316 ILE B O 1
ATOM 6293 N N . CYS B 1 317 ? -10.234 -19.359 -24.906 1 95.62 317 CYS B N 1
ATOM 6294 C CA . CYS B 1 317 ? -10.375 -20.203 -23.719 1 95.62 317 CYS B CA 1
ATOM 6295 C C . CYS B 1 317 ? -10.234 -21.688 -24.078 1 95.62 317 CYS B C 1
ATOM 6297 O O . CYS B 1 317 ? -9.586 -22.438 -23.375 1 95.62 317 CYS B O 1
ATOM 6299 N N . THR B 1 318 ? -10.812 -22.062 -25.203 1 94.44 318 THR B N 1
ATOM 6300 C CA . THR B 1 318 ? -10.727 -23.438 -25.641 1 94.44 318 THR B CA 1
ATOM 6301 C C . THR B 1 318 ? -9.273 -23.844 -25.875 1 94.44 318 THR B C 1
ATOM 6303 O O . THR B 1 318 ? -8.812 -24.875 -25.375 1 94.44 318 THR B O 1
ATOM 6306 N N . SER B 1 319 ? -8.594 -23.031 -26.625 1 94.62 319 SER B N 1
ATOM 6307 C CA . SER B 1 319 ? -7.195 -23.312 -26.938 1 94.62 319 SER B CA 1
ATOM 6308 C C . SER B 1 319 ? -6.34 -23.344 -25.672 1 94.62 319 SER B C 1
ATOM 6310 O O . SER B 1 319 ? -5.488 -24.219 -25.516 1 94.62 319 SER B O 1
ATOM 6312 N N . ALA B 1 320 ? -6.527 -22.406 -24.797 1 97.12 320 ALA B N 1
ATOM 6313 C CA . ALA B 1 320 ? -5.75 -22.312 -23.562 1 97.12 320 ALA B CA 1
ATOM 6314 C C . ALA B 1 320 ? -6.008 -23.531 -22.656 1 97.12 320 ALA B C 1
ATOM 6316 O O . ALA B 1 320 ? -5.074 -24.062 -22.062 1 97.12 320 ALA B O 1
ATOM 6317 N N . ILE B 1 321 ? -7.227 -23.938 -22.578 1 97.31 321 ILE B N 1
ATOM 6318 C CA . ILE B 1 321 ? -7.609 -25.078 -21.766 1 97.31 321 ILE B CA 1
ATOM 6319 C C . ILE B 1 321 ? -6.949 -26.344 -22.312 1 97.31 321 ILE B C 1
ATOM 6321 O O . ILE B 1 321 ? -6.445 -27.172 -21.531 1 97.31 321 ILE B O 1
ATOM 6325 N N . GLU B 1 322 ? -6.941 -26.484 -23.547 1 96.62 322 GLU B N 1
ATOM 6326 C CA . GLU B 1 322 ? -6.293 -27.641 -24.156 1 96.62 322 GLU B CA 1
ATOM 6327 C C . GLU B 1 322 ? -4.785 -27.609 -23.922 1 96.62 322 GLU B C 1
ATOM 6329 O O . GLU B 1 322 ? -4.176 -28.656 -23.688 1 96.62 322 GLU B O 1
ATOM 6334 N N . ASP B 1 323 ? -4.254 -26.469 -24.062 1 97.62 323 ASP B N 1
ATOM 6335 C CA . ASP B 1 323 ? -2.832 -26.328 -23.766 1 97.62 323 ASP B CA 1
ATOM 6336 C C . ASP B 1 323 ? -2.525 -26.75 -22.328 1 97.62 323 ASP B C 1
ATOM 6338 O O . ASP B 1 323 ? -1.543 -27.453 -22.078 1 97.62 323 ASP B O 1
ATOM 6342 N N . LEU B 1 324 ? -3.344 -26.312 -21.422 1 98.06 324 LEU B N 1
ATOM 6343 C CA . LEU B 1 324 ? -3.154 -26.641 -20.016 1 98.06 324 LEU B CA 1
ATOM 6344 C C . LEU B 1 324 ? -3.309 -28.141 -19.797 1 98.06 324 LEU B C 1
ATOM 6346 O O . LEU B 1 324 ? -2.549 -28.75 -19.031 1 98.06 324 LEU B O 1
ATOM 6350 N N . TYR B 1 325 ? -4.289 -28.703 -20.438 1 97.25 325 TYR B N 1
ATOM 6351 C CA . TYR B 1 325 ? -4.457 -30.156 -20.375 1 97.25 325 TYR B CA 1
ATOM 6352 C C . TYR B 1 325 ? -3.176 -30.875 -20.781 1 97.25 325 TYR B C 1
ATOM 6354 O O . TYR B 1 325 ? -2.701 -31.766 -20.078 1 97.25 325 TYR B O 1
ATOM 6362 N N . THR B 1 326 ? -2.648 -30.438 -21.891 1 97.62 326 THR B N 1
ATOM 6363 C CA . THR B 1 326 ? -1.437 -31.031 -22.438 1 97.62 326 THR B CA 1
ATOM 6364 C C . THR B 1 326 ? -0.265 -30.859 -21.469 1 97.62 326 THR B C 1
ATOM 6366 O O . THR B 1 326 ? 0.495 -31.797 -21.234 1 97.62 326 THR B O 1
ATOM 6369 N N . SER B 1 327 ? -0.114 -29.734 -20.938 1 97.75 327 SER B N 1
ATOM 6370 C CA . SER B 1 327 ? 0.999 -29.438 -20.031 1 97.75 327 SER B CA 1
ATOM 6371 C C . SER B 1 327 ? 0.88 -30.219 -18.734 1 97.75 327 SER B C 1
ATOM 6373 O O . SER B 1 327 ? 1.874 -30.75 -18.234 1 97.75 327 SER B O 1
ATOM 6375 N N . ILE B 1 328 ? -0.271 -30.312 -18.188 1 97.69 328 ILE B N 1
ATOM 6376 C CA . ILE B 1 328 ? -0.483 -31 -16.922 1 97.69 328 ILE B CA 1
ATOM 6377 C C . ILE B 1 328 ? -0.305 -32.5 -17.125 1 97.69 328 ILE B C 1
ATOM 6379 O O . ILE B 1 328 ? 0.244 -33.188 -16.266 1 97.69 328 ILE B O 1
ATOM 6383 N N . GLN B 1 329 ? -0.764 -32.969 -18.266 1 96.94 329 GLN B N 1
ATOM 6384 C CA . GLN B 1 329 ? -0.529 -34.375 -18.594 1 96.94 329 GLN B CA 1
ATOM 6385 C C . GLN B 1 329 ? 0.964 -34.688 -18.641 1 96.94 329 GLN B C 1
ATOM 6387 O O . GLN B 1 329 ? 1.41 -35.719 -18.125 1 96.94 329 GLN B O 1
ATOM 6392 N N . CYS B 1 330 ? 1.659 -33.844 -19.266 1 97.25 330 CYS B N 1
ATOM 6393 C CA . CYS B 1 330 ? 3.105 -34.031 -19.328 1 97.25 330 CYS B CA 1
ATOM 6394 C C . CYS B 1 330 ? 3.721 -34 -17.938 1 97.25 330 CYS B C 1
ATOM 6396 O O . CYS B 1 330 ? 4.574 -34.812 -17.609 1 97.25 330 CYS B O 1
ATOM 6398 N N . PHE B 1 331 ? 3.309 -33.062 -17.156 1 96.56 331 PHE B N 1
ATOM 6399 C CA . PHE B 1 331 ? 3.805 -32.938 -15.789 1 96.56 331 PHE B CA 1
ATOM 6400 C C . PHE B 1 331 ? 3.555 -34.219 -15 1 96.56 331 PHE B C 1
ATOM 6402 O O . PHE B 1 331 ? 4.441 -34.688 -14.297 1 96.56 331 PHE B O 1
ATOM 6409 N N . SER B 1 332 ? 2.396 -34.812 -15.164 1 95.31 332 SER B N 1
ATOM 6410 C CA . SER B 1 332 ? 1.958 -35.938 -14.367 1 95.31 332 SER B CA 1
ATOM 6411 C C . SER B 1 332 ? 2.715 -37.219 -14.758 1 95.31 332 SER B C 1
ATOM 6413 O O . SER B 1 332 ? 2.713 -38.188 -14.016 1 95.31 332 SER B O 1
ATOM 6415 N N . LYS B 1 333 ? 3.344 -37.188 -15.844 1 94.75 333 LYS B N 1
ATOM 6416 C CA . LYS B 1 333 ? 4.156 -38.312 -16.266 1 94.75 333 LYS B CA 1
ATOM 6417 C C . LYS B 1 333 ? 5.465 -38.375 -15.484 1 94.75 333 LYS B C 1
ATOM 6419 O O . LYS B 1 333 ? 6.047 -39.469 -15.328 1 94.75 333 LYS B O 1
ATOM 6424 N N . PHE B 1 334 ? 5.867 -37.219 -15.023 1 92.25 334 PHE B N 1
ATOM 6425 C CA . PHE B 1 334 ? 7.199 -37.156 -14.43 1 92.25 334 PHE B CA 1
ATOM 6426 C C . PHE B 1 334 ? 7.113 -36.812 -12.945 1 92.25 334 PHE B C 1
ATOM 6428 O O . PHE B 1 334 ? 8.055 -37.062 -12.195 1 92.25 334 PHE B O 1
ATOM 6435 N N . HIS B 1 335 ? 6.07 -36.156 -12.57 1 91.12 335 HIS B N 1
ATOM 6436 C CA . HIS B 1 335 ? 5.895 -35.719 -11.188 1 91.12 335 HIS B CA 1
ATOM 6437 C C . HIS B 1 335 ? 4.516 -36.094 -10.664 1 91.12 335 HIS B C 1
ATOM 6439 O O . HIS B 1 335 ? 3.562 -36.219 -11.438 1 91.12 335 HIS B O 1
ATOM 6445 N N . SER B 1 336 ? 4.461 -36.281 -9.352 1 90.44 336 SER B N 1
ATOM 6446 C CA . SER B 1 336 ? 3.15 -36.375 -8.719 1 90.44 336 SER B CA 1
ATOM 6447 C C . SER B 1 336 ? 2.459 -35 -8.719 1 90.44 336 SER B C 1
ATOM 6449 O O . SER B 1 336 ? 3.107 -33.969 -8.539 1 90.44 336 SER B O 1
ATOM 6451 N N . LEU B 1 337 ? 1.21 -35.031 -8.844 1 92.19 337 LEU B N 1
ATOM 6452 C CA . LEU B 1 337 ? 0.452 -33.781 -8.859 1 92.19 337 LEU B CA 1
ATOM 6453 C C . LEU B 1 337 ? 0.397 -33.156 -7.469 1 92.19 337 LEU B C 1
ATOM 6455 O O . LEU B 1 337 ? -0.001 -31.984 -7.32 1 92.19 337 LEU B O 1
ATOM 6459 N N . LYS B 1 338 ? 0.85 -33.875 -6.5 1 88.19 338 LYS B N 1
ATOM 6460 C CA . LYS B 1 338 ? 1.026 -33.312 -5.168 1 88.19 338 LYS B CA 1
ATOM 6461 C C . LYS B 1 338 ? 2.027 -32.156 -5.191 1 88.19 338 LYS B C 1
ATOM 6463 O O . LYS B 1 338 ? 1.979 -31.281 -4.336 1 88.19 338 LYS B O 1
ATOM 6468 N N . TYR B 1 339 ? 2.867 -32.188 -6.203 1 88.25 339 TYR B N 1
ATOM 6469 C CA . TYR B 1 339 ? 3.91 -31.188 -6.324 1 88.25 339 TYR B CA 1
ATOM 6470 C C . TYR B 1 339 ? 3.471 -30.062 -7.25 1 88.25 339 TYR B C 1
ATOM 6472 O O . TYR B 1 339 ? 4.293 -29.25 -7.691 1 88.25 339 TYR B O 1
ATOM 6480 N N . ALA B 1 340 ? 2.176 -30.031 -7.469 1 91.56 340 ALA B N 1
ATOM 6481 C CA . ALA B 1 340 ? 1.646 -28.969 -8.312 1 91.56 340 ALA B CA 1
ATOM 6482 C C . ALA B 1 340 ? 1.91 -27.594 -7.688 1 91.56 340 ALA B C 1
ATOM 6484 O O . ALA B 1 340 ? 1.812 -27.438 -6.469 1 91.56 340 ALA B O 1
ATOM 6485 N N . SER B 1 341 ? 2.266 -26.672 -8.477 1 92.12 341 SER B N 1
ATOM 6486 C CA . SER B 1 341 ? 2.486 -25.312 -8.023 1 92.12 341 SER B CA 1
ATOM 6487 C C . SER B 1 341 ? 1.164 -24.594 -7.746 1 92.12 341 SER B C 1
ATOM 6489 O O . SER B 1 341 ? 0.104 -25.062 -8.164 1 92.12 341 SER B O 1
ATOM 6491 N N . LEU B 1 342 ? 1.271 -23.5 -7.078 1 93 342 LEU B N 1
ATOM 6492 C CA . LEU B 1 342 ? 0.094 -22.672 -6.824 1 93 342 LEU B CA 1
ATOM 6493 C C . LEU B 1 342 ? -0.526 -22.188 -8.133 1 93 342 LEU B C 1
ATOM 6495 O O . LEU B 1 342 ? -1.75 -22.094 -8.25 1 93 342 LEU B O 1
ATOM 6499 N N . ASN B 1 343 ? 0.285 -21.922 -9.125 1 95 343 ASN B N 1
ATOM 6500 C CA . ASN B 1 343 ? -0.209 -21.547 -10.445 1 95 343 ASN B CA 1
ATOM 6501 C C . ASN B 1 343 ? -1.086 -22.656 -11.047 1 95 343 ASN B C 1
ATOM 6503 O O . ASN B 1 343 ? -2.158 -22.359 -11.586 1 95 343 ASN B O 1
ATOM 6507 N N . MET B 1 344 ? -0.605 -23.844 -10.93 1 95.69 344 MET B N 1
ATOM 6508 C CA . MET B 1 344 ? -1.351 -24.969 -11.469 1 95.69 344 MET B CA 1
ATOM 6509 C C . MET B 1 344 ? -2.695 -25.125 -10.766 1 95.69 344 MET B C 1
ATOM 6511 O O . MET B 1 344 ? -3.703 -25.438 -11.406 1 95.69 344 MET B O 1
ATOM 6515 N N . VAL B 1 345 ? -2.658 -24.891 -9.5 1 95.25 345 VAL B N 1
ATOM 6516 C CA . VAL B 1 345 ? -3.887 -25 -8.719 1 95.25 345 VAL B CA 1
ATOM 6517 C C . VAL B 1 345 ? -4.891 -23.953 -9.188 1 95.25 345 VAL B C 1
ATOM 6519 O O . VAL B 1 345 ? -6.047 -24.266 -9.461 1 95.25 345 VAL B O 1
ATOM 6522 N N . TYR B 1 346 ? -4.473 -22.734 -9.352 1 95.62 346 TYR B N 1
ATOM 6523 C CA . TYR B 1 346 ? -5.359 -21.672 -9.82 1 95.62 346 TYR B CA 1
ATOM 6524 C C . TYR B 1 346 ? -5.863 -21.969 -11.227 1 95.62 346 TYR B C 1
ATOM 6526 O O . TYR B 1 346 ? -7.031 -21.719 -11.539 1 95.62 346 TYR B O 1
ATOM 6534 N N . LEU B 1 347 ? -5.016 -22.438 -11.992 1 97.25 347 LEU B N 1
ATOM 6535 C CA . LEU B 1 347 ? -5.398 -22.75 -13.359 1 97.25 347 LEU B CA 1
ATOM 6536 C C . LEU B 1 347 ? -6.406 -23.891 -13.398 1 97.25 347 LEU B C 1
ATOM 6538 O O . LEU B 1 347 ? -7.309 -23.906 -14.234 1 97.25 347 LEU B O 1
ATOM 6542 N N . ALA B 1 348 ? -6.191 -24.844 -12.516 1 97.19 348 ALA B N 1
ATOM 6543 C CA . ALA B 1 348 ? -7.16 -25.938 -12.422 1 97.19 348 ALA B CA 1
ATOM 6544 C C . ALA B 1 348 ? -8.531 -25.422 -11.992 1 97.19 348 ALA B C 1
ATOM 6546 O O . ALA B 1 348 ? -9.555 -25.844 -12.523 1 97.19 348 ALA B O 1
ATOM 6547 N N . ILE B 1 349 ? -8.516 -24.547 -11.086 1 95.31 349 ILE B N 1
ATOM 6548 C CA . ILE B 1 349 ? -9.766 -23.922 -10.641 1 95.31 349 ILE B CA 1
ATOM 6549 C C . ILE B 1 349 ? -10.438 -23.219 -11.82 1 95.31 349 ILE B C 1
ATOM 6551 O O . ILE B 1 349 ? -11.633 -23.422 -12.07 1 95.31 349 ILE B O 1
ATOM 6555 N N . LEU B 1 350 ? -9.711 -22.484 -12.578 1 95.56 350 LEU B N 1
ATOM 6556 C CA . LEU B 1 350 ? -10.234 -21.797 -13.75 1 95.56 350 LEU B CA 1
ATOM 6557 C C . LEU B 1 350 ? -10.742 -22.797 -14.781 1 95.56 350 LEU B C 1
ATOM 6559 O O . LEU B 1 350 ? -11.789 -22.594 -15.391 1 95.56 350 LEU B O 1
ATOM 6563 N N . GLY B 1 351 ? -9.992 -23.844 -14.922 1 95.56 351 GLY B N 1
ATOM 6564 C CA . GLY B 1 351 ? -10.398 -24.875 -15.867 1 95.56 351 GLY B CA 1
ATOM 6565 C C . GLY B 1 351 ? -11.75 -25.469 -15.555 1 95.56 351 GLY B C 1
ATOM 6566 O O . GLY B 1 351 ? -12.602 -25.594 -16.438 1 95.56 351 GLY B O 1
ATOM 6567 N N . ILE B 1 352 ? -11.914 -25.719 -14.367 1 93.25 352 ILE B N 1
ATOM 6568 C CA . ILE B 1 352 ? -13.164 -26.328 -13.93 1 93.25 352 ILE B CA 1
ATOM 6569 C C . ILE B 1 352 ? -14.312 -25.344 -14.148 1 93.25 352 ILE B C 1
ATOM 6571 O O . ILE B 1 352 ? -15.422 -25.75 -14.5 1 93.25 352 ILE B O 1
ATOM 6575 N N . GLN B 1 353 ? -14.102 -24.109 -14.031 1 91.62 353 GLN B N 1
ATOM 6576 C CA . GLN B 1 353 ? -15.117 -23.078 -14.203 1 91.62 353 GLN B CA 1
ATOM 6577 C C . GLN B 1 353 ? -15.414 -22.844 -15.68 1 91.62 353 GLN B C 1
ATOM 6579 O O . GLN B 1 353 ? -16.547 -22.516 -16.047 1 91.62 353 GLN B O 1
ATOM 6584 N N . ILE B 1 354 ? -14.469 -23 -16.484 1 94.31 354 ILE B N 1
ATOM 6585 C CA . ILE B 1 354 ? -14.555 -22.562 -17.875 1 94.31 354 ILE B CA 1
ATOM 6586 C C . ILE B 1 354 ? -15.055 -23.703 -18.75 1 94.31 354 ILE B C 1
ATOM 6588 O O . ILE B 1 354 ? -15.859 -23.484 -19.656 1 94.31 354 ILE B O 1
ATOM 6592 N N . VAL B 1 355 ? -14.641 -24.938 -18.531 1 94.06 355 VAL B N 1
ATOM 6593 C CA . VAL B 1 355 ? -14.859 -26.062 -19.422 1 94.06 355 VAL B CA 1
ATOM 6594 C C . VAL B 1 355 ? -16.359 -26.266 -19.641 1 94.06 355 VAL B C 1
ATOM 6596 O O . VAL B 1 355 ? -16.812 -26.406 -20.781 1 94.06 355 VAL B O 1
ATOM 6599 N N . PRO B 1 356 ? -17.188 -26.156 -18.594 1 90.12 356 PRO B N 1
ATOM 6600 C CA . PRO B 1 356 ? -18.625 -26.344 -18.797 1 90.12 356 PRO B CA 1
ATOM 6601 C C . PRO B 1 356 ? -19.25 -25.25 -19.656 1 90.12 356 PRO B C 1
ATOM 6603 O O . PRO B 1 356 ? -20.297 -25.453 -20.281 1 90.12 356 PRO B O 1
ATOM 6606 N N . LYS B 1 357 ? -18.609 -24.109 -19.734 1 89.12 357 LYS B N 1
ATOM 6607 C CA . LYS B 1 357 ? -19.172 -22.969 -20.438 1 89.12 357 LYS B CA 1
ATOM 6608 C C . LYS B 1 357 ? -18.734 -22.938 -21.891 1 89.12 357 LYS B C 1
ATOM 6610 O O . LYS B 1 357 ? -19.266 -22.156 -22.688 1 89.12 357 LYS B O 1
ATOM 6615 N N . LEU B 1 358 ? -17.828 -23.797 -22.25 1 91.38 358 LEU B N 1
ATOM 6616 C CA . LEU B 1 358 ? -17.328 -23.797 -23.625 1 91.38 358 LEU B CA 1
ATOM 6617 C C . LEU B 1 358 ? -18.422 -24.266 -24.594 1 91.38 358 LEU B C 1
ATOM 6619 O O . LEU B 1 358 ? -19.141 -25.234 -24.297 1 91.38 358 LEU B O 1
ATOM 6623 N N . PRO B 1 359 ? -18.531 -23.547 -25.625 1 85.81 359 PRO B N 1
ATOM 6624 C CA . PRO B 1 359 ? -19.594 -23.906 -26.578 1 85.81 359 PRO B CA 1
ATOM 6625 C C . PRO B 1 359 ? -19.375 -25.281 -27.219 1 85.81 359 PRO B C 1
ATOM 6627 O O . PRO B 1 359 ? -18.219 -25.672 -27.453 1 85.81 359 PRO B O 1
ATOM 6630 N N . GLU B 1 360 ? -20.5 -25.891 -27.578 1 80 360 GLU B N 1
ATOM 6631 C CA . GLU B 1 360 ? -20.453 -27.219 -28.172 1 80 360 GLU B CA 1
ATOM 6632 C C . GLU B 1 360 ? -20 -27.156 -29.625 1 80 360 GLU B C 1
ATOM 6634 O O . GLU B 1 360 ? -19.469 -28.141 -30.156 1 80 360 GLU B O 1
ATOM 6639 N N . ASN B 1 361 ? -20.172 -26.016 -30.156 1 77.5 361 ASN B N 1
ATOM 6640 C CA . ASN B 1 361 ? -19.859 -25.875 -31.578 1 77.5 361 ASN B CA 1
ATOM 6641 C C . ASN B 1 361 ? -18.344 -25.781 -31.812 1 77.5 361 ASN B C 1
ATOM 6643 O O . ASN B 1 361 ? -17.891 -25.844 -32.969 1 77.5 361 ASN B O 1
ATOM 6647 N N . ILE B 1 362 ? -17.688 -25.594 -30.781 1 77.5 362 ILE B N 1
ATOM 6648 C CA . ILE B 1 362 ? -16.234 -25.562 -30.922 1 77.5 362 ILE B CA 1
ATOM 6649 C C . ILE B 1 362 ? -15.648 -26.953 -30.688 1 77.5 362 ILE B C 1
ATOM 6651 O O . ILE B 1 362 ? -15.906 -27.578 -29.672 1 77.5 362 ILE B O 1
ATOM 6655 N N . ALA B 1 363 ? -15.016 -27.391 -31.703 1 76.62 363 ALA B N 1
ATOM 6656 C CA . ALA B 1 363 ? -14.445 -28.734 -31.672 1 76.62 363 ALA B CA 1
ATOM 6657 C C . ALA B 1 363 ? -13.297 -28.812 -30.672 1 76.62 363 ALA B C 1
ATOM 6659 O O . ALA B 1 363 ? -12.273 -28.156 -30.828 1 76.62 363 ALA B O 1
ATOM 6660 N N . LEU B 1 364 ? -13.547 -29.5 -29.625 1 84.06 364 LEU B N 1
ATOM 6661 C CA . LEU B 1 364 ? -12.5 -29.797 -28.656 1 84.06 364 LEU B CA 1
ATOM 6662 C C . LEU B 1 364 ? -11.719 -31.047 -29.062 1 84.06 364 LEU B C 1
ATOM 6664 O O . LEU B 1 364 ? -12.297 -32 -29.562 1 84.06 364 LEU B O 1
ATOM 6668 N N . THR B 1 365 ? -10.414 -30.953 -29 1 83.94 365 THR B N 1
ATOM 6669 C CA . THR B 1 365 ? -9.57 -32.125 -29.281 1 83.94 365 THR B CA 1
ATOM 6670 C C . THR B 1 365 ? -9.711 -33.156 -28.188 1 83.94 365 THR B C 1
ATOM 6672 O O . THR B 1 365 ? -9.406 -34.344 -28.406 1 83.94 365 THR B O 1
ATOM 6675 N N . VAL B 1 366 ? -10.086 -32.688 -27.047 1 88 366 VAL B N 1
ATOM 6676 C CA . VAL B 1 366 ? -10.242 -33.562 -25.875 1 88 366 VAL B CA 1
ATOM 6677 C C . VAL B 1 366 ? -11.656 -33.438 -25.312 1 88 366 VAL B C 1
ATOM 6679 O O . VAL B 1 366 ? -12.219 -32.344 -25.297 1 88 366 VAL B O 1
ATOM 6682 N N . GLN B 1 367 ? -12.172 -34.531 -24.922 1 89.31 367 GLN B N 1
ATOM 6683 C CA . GLN B 1 367 ? -13.523 -34.531 -24.359 1 89.31 367 GLN B CA 1
ATOM 6684 C C . GLN B 1 367 ? -13.594 -33.656 -23.109 1 89.31 367 GLN B C 1
ATOM 6686 O O . GLN B 1 367 ? -12.664 -33.656 -22.297 1 89.31 367 GLN B O 1
ATOM 6691 N N . LYS B 1 368 ? -14.727 -33.031 -22.984 1 90.62 368 LYS B N 1
ATOM 6692 C CA . LYS B 1 368 ? -14.938 -32.156 -21.828 1 90.62 368 LYS B CA 1
ATOM 6693 C C . LYS B 1 368 ? -14.734 -32.938 -20.531 1 90.62 368 LYS B C 1
ATOM 6695 O O . LYS B 1 368 ? -14.148 -32.406 -19.578 1 90.62 368 LYS B O 1
ATOM 6700 N N . LYS B 1 369 ? -15.18 -34.125 -20.547 1 88.5 369 LYS B N 1
ATOM 6701 C CA . LYS B 1 369 ? -15.062 -34.969 -19.344 1 88.5 369 LYS B CA 1
ATOM 6702 C C . LYS B 1 369 ? -13.602 -35.156 -18.953 1 88.5 369 LYS B C 1
ATOM 6704 O O . LYS B 1 369 ? -13.25 -35.062 -17.766 1 88.5 369 LYS B O 1
ATOM 6709 N N . SER B 1 370 ? -12.789 -35.406 -19.938 1 91.94 370 SER B N 1
ATOM 6710 C CA . SER B 1 370 ? -11.359 -35.594 -19.688 1 91.94 370 SER B CA 1
ATOM 6711 C C . SER B 1 370 ? -10.703 -34.312 -19.188 1 91.94 370 SER B C 1
ATOM 6713 O O . SER B 1 370 ? -9.82 -34.375 -18.312 1 91.94 370 SER B O 1
ATOM 6715 N N . LEU B 1 371 ? -11.156 -33.25 -19.734 1 93.94 371 LEU B N 1
ATOM 6716 C CA . LEU B 1 371 ? -10.641 -31.953 -19.312 1 93.94 371 LEU B CA 1
ATOM 6717 C C . LEU B 1 371 ? -10.992 -31.688 -17.844 1 93.94 371 LEU B C 1
ATOM 6719 O O . LEU B 1 371 ? -10.117 -31.344 -17.047 1 93.94 371 LEU B O 1
ATOM 6723 N N . ILE B 1 372 ? -12.156 -31.906 -17.484 1 93.12 372 ILE B N 1
ATOM 6724 C CA . ILE B 1 372 ? -12.625 -31.672 -16.125 1 93.12 372 ILE B CA 1
ATOM 6725 C C . ILE B 1 372 ? -11.906 -32.625 -15.156 1 93.12 372 ILE B C 1
ATOM 6727 O O . ILE B 1 372 ? -11.516 -32.219 -14.062 1 93.12 372 ILE B O 1
ATOM 6731 N N . ASN B 1 373 ? -11.664 -33.812 -15.625 1 91.94 373 ASN B N 1
ATOM 6732 C CA . ASN B 1 373 ? -11.031 -34.812 -14.781 1 91.94 373 ASN B CA 1
ATOM 6733 C C . ASN B 1 373 ? -9.586 -34.469 -14.453 1 91.94 373 ASN B C 1
ATOM 6735 O O . ASN B 1 373 ? -9.133 -34.656 -13.32 1 91.94 373 ASN B O 1
ATOM 6739 N N . ILE B 1 374 ? -8.898 -34 -15.438 1 95.5 374 ILE B N 1
ATOM 6740 C CA . ILE B 1 374 ? -7.496 -33.656 -15.195 1 95.5 374 ILE B CA 1
ATOM 6741 C C . ILE B 1 374 ? -7.395 -32.5 -14.219 1 95.5 374 ILE B C 1
ATOM 6743 O O . ILE B 1 374 ? -6.52 -32.469 -13.352 1 95.5 374 ILE B O 1
ATOM 6747 N N . PHE B 1 375 ? -8.211 -31.547 -14.352 1 96.69 375 PHE B N 1
ATOM 6748 C CA . PHE B 1 375 ? -8.219 -30.406 -13.43 1 96.69 375 PHE B CA 1
ATOM 6749 C C . PHE B 1 375 ? -8.68 -30.828 -12.047 1 96.69 375 PHE B C 1
ATOM 6751 O O . PHE B 1 375 ? -8.125 -30.391 -11.031 1 96.69 375 PHE B O 1
ATOM 6758 N N . GLY B 1 376 ? -9.648 -31.688 -12 1 94.88 376 GLY B N 1
ATOM 6759 C CA . GLY B 1 376 ? -10.078 -32.25 -10.727 1 94.88 376 GLY B CA 1
ATOM 6760 C C . GLY B 1 376 ? -8.969 -33.031 -10.016 1 94.88 376 GLY B C 1
ATOM 6761 O O . GLY B 1 376 ? -8.852 -32.938 -8.797 1 94.88 376 GLY B O 1
ATOM 6762 N N . SER B 1 377 ? -8.18 -33.688 -10.797 1 95.38 377 SER B N 1
ATOM 6763 C CA . SER B 1 377 ? -7.074 -34.469 -10.227 1 95.38 377 SER B CA 1
ATOM 6764 C C . SER B 1 377 ? -6.027 -33.531 -9.609 1 95.38 377 SER B C 1
ATOM 6766 O O . SER B 1 377 ? -5.457 -33.844 -8.562 1 95.38 377 SER B O 1
ATOM 6768 N N . VAL B 1 378 ? -5.766 -32.438 -10.25 1 96.75 378 VAL B N 1
ATOM 6769 C CA . VAL B 1 378 ? -4.832 -31.469 -9.711 1 96.75 378 VAL B CA 1
ATOM 6770 C C . VAL B 1 378 ? -5.324 -30.969 -8.352 1 96.75 378 VAL B C 1
ATOM 6772 O O . VAL B 1 378 ? -4.547 -30.891 -7.398 1 96.75 378 VAL B O 1
ATOM 6775 N N . LEU B 1 379 ? -6.582 -30.688 -8.273 1 95.94 379 LEU B N 1
ATOM 6776 C CA . LEU B 1 379 ? -7.156 -30.172 -7.039 1 95.94 379 LEU B CA 1
ATOM 6777 C C . LEU B 1 379 ? -7.191 -31.25 -5.965 1 95.94 379 LEU B C 1
ATOM 6779 O O . LEU B 1 379 ? -6.902 -30.969 -4.797 1 95.94 379 LEU B O 1
ATOM 6783 N N . ALA B 1 380 ? -7.449 -32.438 -6.348 1 94.75 380 ALA B N 1
ATOM 6784 C CA . ALA B 1 380 ? -7.527 -33.531 -5.402 1 94.75 380 ALA B CA 1
ATOM 6785 C C . ALA B 1 380 ? -6.172 -33.781 -4.746 1 94.75 380 ALA B C 1
ATOM 6787 O O . ALA B 1 380 ? -6.078 -33.875 -3.52 1 94.75 380 ALA B O 1
ATOM 6788 N N . GLU B 1 381 ? -5.207 -33.906 -5.578 1 93.12 381 GLU B N 1
ATOM 6789 C CA . GLU B 1 381 ? -3.877 -34.156 -5.039 1 93.12 381 GLU B CA 1
ATOM 6790 C C . GLU B 1 381 ? -3.283 -32.938 -4.379 1 93.12 381 GLU B C 1
ATOM 6792 O O . GLU B 1 381 ? -2.576 -33.031 -3.375 1 93.12 381 GLU B O 1
ATOM 6797 N N . GLY B 1 382 ? -3.596 -31.812 -4.941 1 92.44 382 GLY B N 1
ATOM 6798 C CA . GLY B 1 382 ? -3.133 -30.547 -4.375 1 92.44 382 GLY B CA 1
ATOM 6799 C C . GLY B 1 382 ? -3.791 -30.219 -3.049 1 92.44 382 GLY B C 1
ATOM 6800 O O . GLY B 1 382 ? -3.287 -29.375 -2.295 1 92.44 382 GLY B O 1
ATOM 6801 N N . ALA B 1 383 ? -4.852 -30.828 -2.713 1 91.62 383 ALA B N 1
ATOM 6802 C CA . ALA B 1 383 ? -5.625 -30.562 -1.503 1 91.62 383 ALA B CA 1
ATOM 6803 C C . ALA B 1 383 ? -4.812 -30.875 -0.25 1 91.62 383 ALA B C 1
ATOM 6805 O O . ALA B 1 383 ? -5.062 -30.312 0.816 1 91.62 383 ALA B O 1
ATOM 6806 N N . SER B 1 384 ? -3.869 -31.75 -0.398 1 85.62 384 SER B N 1
ATOM 6807 C CA . SER B 1 384 ? -3.023 -32.094 0.74 1 85.62 384 SER B CA 1
ATOM 6808 C C . SER B 1 384 ? -1.995 -31 1.017 1 85.62 384 SER B C 1
ATOM 6810 O O . SER B 1 384 ? -1.425 -30.938 2.107 1 85.62 384 SER B O 1
ATOM 6812 N N . VAL B 1 385 ? -1.781 -30.141 0.057 1 88.12 385 VAL B N 1
ATOM 6813 C CA . VAL B 1 385 ? -0.725 -29.125 0.134 1 88.12 385 VAL B CA 1
ATOM 6814 C C . VAL B 1 385 ? -1.34 -27.75 0.32 1 88.12 385 VAL B C 1
ATOM 6816 O O . VAL B 1 385 ? -0.902 -26.969 1.178 1 88.12 385 VAL B O 1
ATOM 6819 N N . TYR B 1 386 ? -2.336 -27.484 -0.445 1 91.88 386 TYR B N 1
ATOM 6820 C CA . TYR B 1 386 ? -2.982 -26.172 -0.454 1 91.88 386 TYR B CA 1
ATOM 6821 C C . TYR B 1 386 ? -4.426 -26.266 0.029 1 91.88 386 TYR B C 1
ATOM 6823 O O . TYR B 1 386 ? -5.211 -27.062 -0.502 1 91.88 386 TYR B O 1
ATOM 6831 N N . GLU B 1 387 ? -4.781 -25.453 0.964 1 92.31 387 GLU B N 1
ATOM 6832 C CA . GLU B 1 387 ? -6.16 -25.453 1.438 1 92.31 387 GLU B CA 1
ATOM 6833 C C . GLU B 1 387 ? -7.109 -24.922 0.362 1 92.31 387 GLU B C 1
ATOM 6835 O O . GLU B 1 387 ? -8.258 -25.359 0.277 1 92.31 387 GLU B O 1
ATOM 6840 N N . ILE B 1 388 ? -6.68 -24.078 -0.471 1 92.62 388 ILE B N 1
ATOM 6841 C CA . ILE B 1 388 ? -7.508 -23.531 -1.546 1 92.62 388 ILE B CA 1
ATOM 6842 C C . ILE B 1 388 ? -7.859 -24.656 -2.531 1 92.62 388 ILE B C 1
ATOM 6844 O O . ILE B 1 388 ? -8.953 -24.656 -3.104 1 92.62 388 ILE B O 1
ATOM 6848 N N . ALA B 1 389 ? -6.902 -25.5 -2.727 1 94.06 389 ALA B N 1
ATOM 6849 C CA . ALA B 1 389 ? -7.172 -26.641 -3.58 1 94.06 389 ALA B CA 1
ATOM 6850 C C . ALA B 1 389 ? -8.219 -27.562 -2.949 1 94.06 389 ALA B C 1
ATOM 6852 O O . ALA B 1 389 ? -9.094 -28.078 -3.641 1 94.06 389 ALA B O 1
ATOM 6853 N N . LYS B 1 390 ? -8.07 -27.703 -1.689 1 93.31 390 LYS B N 1
ATOM 6854 C CA . LYS B 1 390 ? -9.039 -28.516 -0.964 1 93.31 390 LYS B CA 1
ATOM 6855 C C . LYS B 1 390 ? -10.445 -27.938 -1.092 1 93.31 390 LYS B C 1
ATOM 6857 O O . LYS B 1 390 ? -11.391 -28.656 -1.427 1 93.31 390 LYS B O 1
ATOM 6862 N N . ASP B 1 391 ? -10.562 -26.719 -0.883 1 91.38 391 ASP B N 1
ATOM 6863 C CA . ASP B 1 391 ? -11.852 -26.047 -0.986 1 91.38 391 ASP B CA 1
ATOM 6864 C C . ASP B 1 391 ? -12.422 -26.156 -2.398 1 91.38 391 ASP B C 1
ATOM 6866 O O . ASP B 1 391 ? -13.609 -26.438 -2.574 1 91.38 391 ASP B O 1
ATOM 6870 N N . ALA B 1 392 ? -11.586 -25.938 -3.324 1 91.81 392 ALA B N 1
ATOM 6871 C CA . ALA B 1 392 ? -12.008 -26 -4.723 1 91.81 392 ALA B CA 1
ATOM 6872 C C . ALA B 1 392 ? -12.414 -27.422 -5.102 1 91.81 392 ALA B C 1
ATOM 6874 O O . ALA B 1 392 ? -13.359 -27.625 -5.867 1 91.81 392 ALA B O 1
ATOM 6875 N N . TYR B 1 393 ? -11.695 -28.344 -4.547 1 92.56 393 TYR B N 1
ATOM 6876 C CA . TYR B 1 393 ? -12.008 -29.75 -4.836 1 92.56 393 TYR B CA 1
ATOM 6877 C C . TYR B 1 393 ? -13.359 -30.125 -4.254 1 92.56 393 TYR B C 1
ATOM 6879 O O . TYR B 1 393 ? -14.148 -30.828 -4.898 1 92.56 393 TYR B O 1
ATOM 6887 N N . GLU B 1 394 ? -13.625 -29.688 -3.131 1 90.06 394 GLU B N 1
ATOM 6888 C CA . GLU B 1 394 ? -14.922 -29.938 -2.52 1 90.06 394 GLU B CA 1
ATOM 6889 C C . GLU B 1 394 ? -16.062 -29.328 -3.338 1 90.06 394 GLU B C 1
ATOM 6891 O O . GLU B 1 394 ? -17.094 -29.953 -3.543 1 90.06 394 GLU B O 1
ATOM 6896 N N . ALA B 1 395 ? -15.812 -28.156 -3.785 1 86 395 ALA B N 1
ATOM 6897 C CA . ALA B 1 395 ? -16.781 -27.516 -4.656 1 86 395 ALA B CA 1
ATOM 6898 C C . ALA B 1 395 ? -16.953 -28.281 -5.961 1 86 395 ALA B C 1
ATOM 6900 O O . ALA B 1 395 ? -18.062 -28.422 -6.473 1 86 395 ALA B O 1
ATOM 6901 N N . TYR B 1 396 ? -15.844 -28.734 -6.422 1 85.81 396 TYR B N 1
ATOM 6902 C CA . TYR B 1 396 ? -15.82 -29.562 -7.629 1 85.81 396 TYR B CA 1
ATOM 6903 C C . TYR B 1 396 ? -16.656 -30.812 -7.445 1 85.81 396 TYR B C 1
ATOM 6905 O O . TYR B 1 396 ? -17.484 -31.156 -8.297 1 85.81 396 TYR B O 1
ATOM 6913 N N . LEU B 1 397 ? -16.531 -31.438 -6.355 1 87.19 397 LEU B N 1
ATOM 6914 C CA . LEU B 1 397 ? -17.266 -32.656 -6.078 1 87.19 397 LEU B CA 1
ATOM 6915 C C . LEU B 1 397 ? -18.766 -32.375 -5.949 1 87.19 397 LEU B C 1
ATOM 6917 O O . LEU B 1 397 ? -19.594 -33.188 -6.398 1 87.19 397 LEU B O 1
ATOM 6921 N N . ALA B 1 398 ? -19.047 -31.266 -5.453 1 82.25 398 ALA B N 1
ATOM 6922 C CA . ALA B 1 398 ? -20.453 -30.906 -5.254 1 82.25 398 ALA B CA 1
ATOM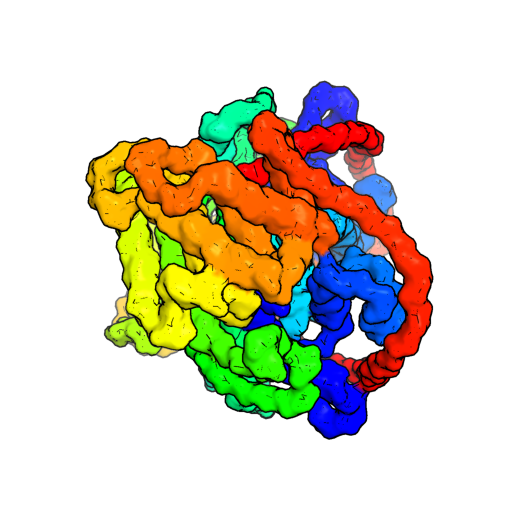 6923 C C . ALA B 1 398 ? -21.141 -30.609 -6.586 1 82.25 398 ALA B C 1
ATOM 6925 O O . ALA B 1 398 ? -22.312 -30.938 -6.773 1 82.25 398 ALA B O 1
ATOM 6926 N N . ASN B 1 399 ? -20.453 -30.078 -7.496 1 78.06 399 ASN B N 1
ATOM 6927 C CA . ASN B 1 399 ? -21.031 -29.625 -8.758 1 78.06 399 ASN B CA 1
ATOM 6928 C C . ASN B 1 399 ? -21.016 -30.75 -9.805 1 78.06 399 ASN B C 1
ATOM 6930 O O . ASN B 1 399 ? -21.844 -30.75 -10.719 1 78.06 399 ASN B O 1
ATOM 6934 N N . PHE B 1 400 ? -20.078 -31.656 -9.695 1 72.75 400 PHE B N 1
ATOM 6935 C CA . PHE B 1 400 ? -19.922 -32.656 -10.758 1 72.75 400 PHE B CA 1
ATOM 6936 C C . PHE B 1 400 ? -20.141 -34.062 -10.219 1 72.75 400 PHE B C 1
ATOM 6938 O O . PHE B 1 400 ? -19.562 -35.031 -10.734 1 72.75 400 PHE B O 1
ATOM 6945 N N . LYS B 1 401 ? -20.906 -34.25 -9.148 1 61.47 401 LYS B N 1
ATOM 6946 C CA . LYS B 1 401 ? -21.234 -35.531 -8.539 1 61.47 401 LYS B CA 1
ATOM 6947 C C . LYS B 1 401 ? -21.656 -36.562 -9.586 1 61.47 401 LYS B C 1
ATOM 6949 O O . LYS B 1 401 ? -21.281 -37.719 -9.516 1 61.47 401 LYS B O 1
ATOM 6954 N N . ASP B 1 402 ? -22.391 -36.156 -10.477 1 56.16 402 ASP B N 1
ATOM 6955 C CA . ASP B 1 402 ? -23.016 -37.062 -11.414 1 56.16 402 ASP B CA 1
ATOM 6956 C C . ASP B 1 402 ? -22.031 -37.5 -12.5 1 56.16 402 ASP B C 1
ATOM 6958 O O . ASP B 1 402 ? -22.328 -38.406 -13.273 1 56.16 402 ASP B O 1
ATOM 6962 N N . LEU B 1 403 ? -20.953 -36.812 -12.578 1 52.31 403 LEU B N 1
ATOM 6963 C CA . LEU B 1 403 ? -20.078 -37.188 -13.68 1 52.31 403 LEU B CA 1
ATOM 6964 C C . LEU B 1 403 ? -19.281 -38.438 -13.336 1 52.31 403 LEU B C 1
ATOM 6966 O O . LEU B 1 403 ? -18.484 -38.938 -14.156 1 52.31 403 LEU B O 1
ATOM 6970 N N . GLY B 1 404 ? -19.625 -39.406 -12.352 1 47 404 GLY B N 1
ATOM 6971 C CA . GLY B 1 404 ? -19.031 -40.688 -12.039 1 47 404 GLY B CA 1
ATOM 6972 C C . GLY B 1 404 ? -17.547 -40.594 -11.711 1 47 404 GLY B C 1
ATOM 6973 O O . GLY B 1 404 ? -16.781 -41.531 -11.984 1 47 404 GLY B O 1
ATOM 6974 N N . LEU B 1 405 ? -17.047 -39.625 -11.312 1 45.22 405 LEU B N 1
ATOM 6975 C CA . LEU B 1 405 ? -15.602 -39.469 -11.156 1 45.22 405 LEU B CA 1
ATOM 6976 C C . LEU B 1 405 ? -15.078 -40.312 -9.992 1 45.22 405 LEU B C 1
ATOM 6978 O O . LEU B 1 405 ? -15.68 -40.312 -8.914 1 45.22 405 LEU B O 1
ATOM 6982 N N . LYS B 1 406 ? -14.508 -41.594 -10.211 1 39.59 406 LYS B N 1
ATOM 6983 C CA . LYS B 1 406 ? -13.844 -42.531 -9.305 1 39.59 406 LYS B CA 1
ATOM 6984 C C . LYS B 1 406 ? -12.773 -41.844 -8.477 1 39.59 406 LYS B C 1
ATOM 6986 O O . LYS B 1 406 ? -11.805 -41.312 -9.031 1 39.59 406 LYS B O 1
ATOM 6991 N N . HIS B 1 407 ? -13.07 -41.219 -7.508 1 40.03 407 HIS B N 1
ATOM 6992 C CA . HIS B 1 407 ? -12.055 -40.625 -6.645 1 40.03 407 HIS B CA 1
ATOM 6993 C C . HIS B 1 407 ? -11.359 -41.688 -5.801 1 40.03 407 HIS B C 1
ATOM 6995 O O . HIS B 1 407 ? -12 -42.375 -5.008 1 40.03 407 HIS B O 1
ATOM 7001 N N . ASN B 1 408 ? -10.414 -42.5 -6.195 1 29.8 408 ASN B N 1
ATOM 7002 C CA . ASN B 1 408 ? -9.562 -43.25 -5.277 1 29.8 408 ASN B CA 1
ATOM 7003 C C . ASN B 1 408 ? -8.844 -42.312 -4.297 1 29.8 408 ASN B C 1
ATOM 7005 O O . ASN B 1 408 ? -7.84 -41.719 -4.645 1 29.8 408 ASN B O 1
ATOM 7009 N N . ILE B 1 409 ? -9.508 -41.656 -3.504 1 34.12 409 ILE B N 1
ATOM 7010 C CA . ILE B 1 409 ? -8.781 -41.031 -2.391 1 34.12 409 ILE B CA 1
ATOM 7011 C C . ILE B 1 409 ? -7.996 -42.125 -1.646 1 34.12 409 ILE B C 1
ATOM 7013 O O . ILE B 1 409 ? -8.586 -43.031 -1.054 1 34.12 409 ILE B O 1
ATOM 7017 N N . GLY B 1 410 ? -6.934 -42.75 -2.102 1 28.95 410 GLY B N 1
ATOM 7018 C CA . GLY B 1 410 ? -6.125 -43.656 -1.32 1 28.95 410 GLY B CA 1
ATOM 7019 C C . GLY B 1 410 ? -5.938 -43.219 0.119 1 28.95 410 GLY B C 1
ATOM 7020 O O . GLY B 1 410 ? -5.605 -42.062 0.381 1 28.95 410 GLY B O 1
ATOM 7021 N N . SER B 1 411 ? -6.676 -43.812 0.984 1 28.2 411 SER B N 1
ATOM 7022 C CA . SER B 1 411 ? -6.398 -43.812 2.416 1 28.2 411 SER B CA 1
ATOM 7023 C C . SER B 1 411 ? -4.961 -44.25 2.697 1 28.2 411 SER B C 1
ATOM 7025 O O . SER B 1 411 ? -4.629 -45.438 2.623 1 28.2 411 SER B O 1
ATOM 7027 N N . ARG B 1 412 ? -3.881 -43.719 2.162 1 29.91 412 ARG B N 1
ATOM 7028 C CA . ARG B 1 412 ? -2.607 -44.219 2.664 1 29.91 412 ARG B CA 1
ATOM 7029 C C . ARG B 1 412 ? -2.57 -44.219 4.188 1 29.91 412 ARG B C 1
ATOM 7031 O O . ARG B 1 412 ? -2.832 -43.188 4.805 1 29.91 412 ARG B O 1
ATOM 7038 N N . SER B 1 413 ? -2.746 -45.312 4.828 1 25.02 413 SER B N 1
ATOM 7039 C CA . SER B 1 413 ? -2.346 -45.656 6.191 1 25.02 413 SER B CA 1
ATOM 7040 C C . SER B 1 413 ? -0.911 -45.219 6.465 1 25.02 413 SER B C 1
ATOM 7042 O O . SER B 1 413 ? -0.062 -45.25 5.574 1 25.02 413 SER B O 1
ATOM 7044 N N . PRO B 1 414 ? -0.604 -44.531 7.57 1 27.22 414 PRO B N 1
ATOM 7045 C CA . PRO B 1 414 ? 0.727 -44.156 8.047 1 27.22 414 PRO B CA 1
ATOM 7046 C C . PRO B 1 414 ? 1.729 -45.312 7.98 1 27.22 414 PRO B C 1
ATOM 7048 O O . PRO B 1 414 ? 1.496 -46.375 8.562 1 27.22 414 PRO B O 1
ATOM 7051 N N . ASP B 1 415 ? 2.201 -45.656 6.871 1 24.97 415 ASP B N 1
ATOM 7052 C CA . ASP B 1 415 ? 3.244 -46.688 6.855 1 24.97 415 ASP B CA 1
ATOM 7053 C C . ASP B 1 415 ? 4.289 -46.438 7.938 1 24.97 415 ASP B C 1
ATOM 7055 O O . ASP B 1 415 ? 4.871 -45.344 7.996 1 24.97 415 ASP B O 1
ATOM 7059 N N . THR B 1 416 ? 4.355 -47.188 9.07 1 24.55 416 THR B N 1
ATOM 7060 C CA . THR B 1 416 ? 5.152 -47.375 10.281 1 24.55 416 THR B CA 1
ATOM 7061 C C . THR B 1 416 ? 6.629 -47.562 9.938 1 24.55 416 THR B C 1
ATOM 7063 O O . THR B 1 416 ? 7.5 -47.312 10.773 1 24.55 416 THR B O 1
ATOM 7066 N N . ASP B 1 417 ? 7.004 -48.344 8.883 1 22.69 417 ASP B N 1
ATOM 7067 C CA . ASP B 1 417 ? 8.32 -48.969 9 1 22.69 417 ASP B CA 1
ATOM 7068 C C . ASP B 1 417 ? 9.422 -48 8.609 1 22.69 417 ASP B C 1
ATOM 7070 O O . ASP B 1 417 ? 10.57 -48.406 8.398 1 22.69 417 ASP B O 1
ATOM 7074 N N . ARG B 1 418 ? 9.227 -47.031 7.922 1 24.59 418 ARG B N 1
ATOM 7075 C CA . ARG B 1 418 ? 10.453 -46.438 7.402 1 24.59 418 ARG B CA 1
ATOM 7076 C C . ARG B 1 418 ? 11.344 -45.938 8.539 1 24.59 418 ARG B C 1
ATOM 7078 O O . ARG B 1 418 ? 11.156 -44.812 9.016 1 24.59 418 ARG B O 1
ATOM 7085 N N . SER B 1 419 ? 11.719 -46.625 9.5 1 23.05 419 SER B N 1
ATOM 7086 C CA . SER B 1 419 ? 12.734 -46.406 10.523 1 23.05 419 SER B CA 1
ATOM 7087 C C . SER B 1 419 ? 14.07 -46 9.898 1 23.05 419 SER B C 1
ATOM 7089 O O . SER B 1 419 ? 14.969 -45.531 10.594 1 23.05 419 SER B O 1
ATOM 7091 N N . LYS B 1 420 ? 14.516 -46.625 8.75 1 25.34 420 LYS B N 1
ATOM 7092 C CA . LYS B 1 420 ? 15.969 -46.781 8.781 1 25.34 420 LYS B CA 1
ATOM 7093 C C . LYS B 1 420 ? 16.688 -45.438 8.648 1 25.34 420 LYS B C 1
ATOM 7095 O O . LYS B 1 420 ? 16.078 -44.406 8.828 1 25.34 420 LYS B O 1
ATOM 7100 N N . HIS B 1 421 ? 17.812 -45.344 7.758 1 20.91 421 HIS B N 1
ATOM 7101 C CA . HIS B 1 421 ? 19.156 -44.812 7.852 1 20.91 421 HIS B CA 1
ATOM 7102 C C . HIS B 1 421 ? 19.203 -43.375 7.336 1 20.91 421 HIS B C 1
ATOM 7104 O O . HIS B 1 421 ? 19.625 -43.125 6.199 1 20.91 421 HIS B O 1
ATOM 7110 N N . SER B 1 422 ? 18.109 -42.75 7.344 1 22.91 422 SER B N 1
ATOM 7111 C CA . SER B 1 422 ? 18.312 -41.438 6.723 1 22.91 422 SER B CA 1
ATOM 7112 C C . SER B 1 422 ? 19.469 -40.688 7.363 1 22.91 422 SER B C 1
ATOM 7114 O O . SER B 1 422 ? 19.484 -40.5 8.578 1 22.91 422 SER B O 1
ATOM 7116 N N . LEU B 1 423 ? 20.656 -40.781 6.77 1 21.34 423 LEU B N 1
ATOM 7117 C CA . LEU B 1 423 ? 21.875 -40.062 7.121 1 21.34 423 LEU B CA 1
ATOM 7118 C C . LEU B 1 423 ? 21.578 -38.562 7.262 1 21.34 423 LEU B C 1
ATOM 7120 O O . LEU B 1 423 ? 21.016 -37.969 6.355 1 21.34 423 LEU B O 1
ATOM 7124 N N . ASN B 1 424 ? 21.516 -38.125 8.43 1 23.97 424 ASN B N 1
ATOM 7125 C CA . ASN B 1 424 ? 21.328 -36.844 9.094 1 23.97 424 ASN B CA 1
ATOM 7126 C C . ASN B 1 424 ? 22.312 -35.812 8.594 1 23.97 424 ASN B C 1
ATOM 7128 O O . ASN B 1 424 ? 23.5 -35.875 8.914 1 23.97 424 ASN B O 1
ATOM 7132 N N . HIS B 1 425 ? 22.391 -35.562 7.309 1 23.98 425 HIS B N 1
ATOM 7133 C CA . HIS B 1 425 ? 23.375 -34.5 7.141 1 23.98 425 HIS B CA 1
ATOM 7134 C C . HIS B 1 425 ? 22.953 -33.25 7.859 1 23.98 425 HIS B C 1
ATOM 7136 O O . HIS B 1 425 ? 21.875 -32.688 7.586 1 23.98 425 HIS B O 1
ATOM 7142 N N . ILE B 1 426 ? 23.328 -33.062 9.086 1 23.66 426 ILE B N 1
ATOM 7143 C CA . ILE B 1 426 ? 23.281 -31.922 10.008 1 23.66 426 ILE B CA 1
ATOM 7144 C C . ILE B 1 426 ? 23.844 -30.672 9.32 1 23.66 426 ILE B C 1
ATOM 7146 O O . ILE B 1 426 ? 25.031 -30.625 8.969 1 23.66 426 ILE B O 1
ATOM 7150 N N . LEU B 1 427 ? 23.125 -30.031 8.578 1 26.36 427 LEU B N 1
ATOM 7151 C CA . LEU B 1 427 ? 23.641 -28.719 8.188 1 26.36 427 LEU B CA 1
ATOM 7152 C C . LEU B 1 427 ? 23.703 -27.797 9.391 1 26.36 427 LEU B C 1
ATOM 7154 O O . LEU B 1 427 ? 22.703 -27.547 10.047 1 26.36 427 LEU B O 1
ATOM 7158 N N . ALA B 1 428 ? 24.75 -27.844 10.227 1 22.47 428 ALA B N 1
ATOM 7159 C CA . ALA B 1 428 ? 25 -27.031 11.414 1 22.47 428 ALA B CA 1
ATOM 7160 C C . ALA B 1 428 ? 25.141 -25.547 11.055 1 22.47 428 ALA B C 1
ATOM 7162 O O . ALA B 1 428 ? 25.953 -25.188 10.203 1 22.47 428 ALA B O 1
ATOM 7163 N N . PRO B 1 429 ? 24.125 -24.875 11.258 1 26.5 429 PRO B N 1
ATOM 7164 C CA . PRO B 1 429 ? 24.297 -23.438 11.102 1 26.5 429 PRO B CA 1
ATOM 7165 C C . PRO B 1 429 ? 25.344 -22.859 12.062 1 26.5 429 PRO B C 1
ATOM 7167 O O . PRO B 1 429 ? 25.578 -23.438 13.125 1 26.5 429 PRO B O 1
ATOM 7170 N N . VAL B 1 430 ? 26.281 -22.094 11.688 1 25.53 430 VAL B N 1
ATOM 7171 C CA . VAL B 1 430 ? 27.219 -21.391 12.547 1 25.53 430 VAL B CA 1
ATOM 7172 C C . VAL B 1 430 ? 26.469 -20.531 13.555 1 25.53 430 VAL B C 1
ATOM 7174 O O . VAL B 1 430 ? 25.344 -20.078 13.281 1 25.53 430 VAL B O 1
ATOM 7177 N N . SER B 1 431 ? 26.844 -20.562 14.828 1 22.39 431 SER B N 1
ATOM 7178 C CA . SER B 1 431 ? 26.406 -19.859 16.016 1 22.39 431 SER B CA 1
ATOM 7179 C C . SER B 1 431 ? 26.328 -18.359 15.766 1 22.39 431 SER B C 1
ATOM 7181 O O . SER B 1 431 ? 27.312 -17.719 15.398 1 22.39 431 SER B O 1
ATOM 7183 N N . PHE B 1 432 ? 25.297 -17.875 15.391 1 21.53 432 PHE B N 1
ATOM 7184 C CA . PHE B 1 432 ? 25.094 -16.438 15.297 1 21.53 432 PHE B CA 1
ATOM 7185 C C . PHE B 1 432 ? 25.297 -15.773 16.656 1 21.53 432 PHE B C 1
ATOM 7187 O O . PHE B 1 432 ? 24.484 -15.969 17.562 1 21.53 432 PHE B O 1
ATOM 7194 N N . ARG B 1 433 ? 26.516 -15.609 17.188 1 19.86 433 ARG B N 1
ATOM 7195 C CA . ARG B 1 433 ? 26.719 -14.859 18.422 1 19.86 433 ARG B CA 1
ATOM 7196 C C . ARG B 1 433 ? 26 -13.516 18.391 1 19.86 433 ARG B C 1
ATOM 7198 O O . ARG B 1 433 ? 25.922 -12.883 17.328 1 19.86 433 ARG B O 1
ATOM 7205 N N . ASP B 1 434 ? 25.312 -13.164 19.484 1 22.53 434 ASP B N 1
ATOM 7206 C CA . ASP B 1 434 ? 24.594 -11.977 19.938 1 22.53 434 ASP B CA 1
ATOM 7207 C C . ASP B 1 434 ? 25.484 -10.734 19.844 1 22.53 434 ASP B C 1
ATOM 7209 O O . ASP B 1 434 ? 26.266 -10.461 20.766 1 22.53 434 ASP B O 1
ATOM 7213 N N . VAL B 1 435 ? 26.297 -10.578 18.891 1 20.98 435 VAL B N 1
ATOM 7214 C CA . VAL B 1 435 ? 27.062 -9.359 19.094 1 20.98 435 VAL B CA 1
ATOM 7215 C C . VAL B 1 435 ? 26.125 -8.172 19.312 1 20.98 435 VAL B C 1
ATOM 7217 O O . VAL B 1 435 ? 25.312 -7.859 18.438 1 20.98 435 VAL B O 1
ATOM 7220 N N . GLN B 1 436 ? 25.875 -7.824 20.547 1 20.66 436 GLN B N 1
ATOM 7221 C CA . GLN B 1 436 ? 25.281 -6.602 21.078 1 20.66 436 GLN B CA 1
ATOM 7222 C C . GLN B 1 436 ? 25.953 -5.363 20.5 1 20.66 436 GLN B C 1
ATOM 7224 O O . GLN B 1 436 ? 26.891 -4.824 21.109 1 20.66 436 GLN B O 1
ATOM 7229 N N . GLU B 1 437 ? 26.516 -5.398 19.391 1 21.19 437 GLU B N 1
ATOM 7230 C CA . GLU B 1 437 ? 27.141 -4.094 19.203 1 21.19 437 GLU B CA 1
ATOM 7231 C C . GLU B 1 437 ? 26.125 -2.965 19.375 1 21.19 437 GLU B C 1
ATOM 7233 O O . GLU B 1 437 ? 25.031 -3.029 18.844 1 21.19 437 GLU B O 1
ATOM 7238 N N . THR B 1 438 ? 26.328 -2.285 20.516 1 18.98 438 THR B N 1
ATOM 7239 C CA . THR B 1 438 ? 25.781 -0.984 20.891 1 18.98 438 THR B CA 1
ATOM 7240 C C . THR B 1 438 ? 25.891 -0.005 19.719 1 18.98 438 THR B C 1
ATOM 7242 O O . THR B 1 438 ? 26.969 0.456 19.375 1 18.98 438 THR B O 1
ATOM 7245 N N . VAL B 1 439 ? 25.453 -0.434 18.719 1 20.83 439 VAL B N 1
ATOM 7246 C CA . VAL B 1 439 ? 25.578 0.586 17.688 1 20.83 439 VAL B CA 1
ATOM 7247 C C . VAL B 1 439 ? 25.078 1.928 18.219 1 20.83 439 VAL B C 1
ATOM 7249 O O . VAL B 1 439 ? 23.969 2.014 18.75 1 20.83 439 VAL B O 1
ATOM 7252 N N . GLY B 1 440 ? 26.078 2.627 18.672 1 18.69 440 GLY B N 1
ATOM 7253 C CA . GLY B 1 440 ? 25.938 4.039 18.984 1 18.69 440 GLY B CA 1
ATOM 7254 C C . GLY B 1 440 ? 25.016 4.785 18.047 1 18.69 440 GLY B C 1
ATOM 7255 O O . GLY B 1 440 ? 24.984 4.5 16.844 1 18.69 440 GLY B O 1
ATOM 7256 N N . PHE B 1 441 ? 23.969 5.004 18.625 1 19.05 441 PHE B N 1
ATOM 7257 C CA . PHE B 1 441 ? 22.922 5.859 18.078 1 19.05 441 PHE B CA 1
ATOM 7258 C C . PHE B 1 441 ? 23.531 7.09 17.406 1 19.05 441 PHE B C 1
ATOM 7260 O O . PHE B 1 441 ? 24.047 7.984 18.078 1 19.05 441 PHE B O 1
ATOM 7267 N N . ASP B 1 442 ? 24.422 6.676 16.5 1 20.23 442 ASP B N 1
ATOM 7268 C CA . ASP B 1 442 ? 24.844 7.949 15.914 1 20.23 442 ASP B CA 1
ATOM 7269 C C . ASP B 1 442 ? 23.641 8.891 15.742 1 20.23 442 ASP B C 1
ATOM 7271 O O . ASP B 1 442 ? 22.516 8.438 15.547 1 20.23 442 ASP B O 1
ATOM 7275 N N . GLU B 1 443 ? 23.906 9.977 16.312 1 19.73 443 GLU B N 1
ATOM 7276 C CA . GLU B 1 443 ? 23.188 11.242 16.406 1 19.73 443 GLU B CA 1
ATOM 7277 C C . GLU B 1 443 ? 22.578 11.617 15.055 1 19.73 443 GLU B C 1
ATOM 7279 O O . GLU B 1 443 ? 23.281 12.102 14.164 1 19.73 443 GLU B O 1
ATOM 7284 N N . SER B 1 444 ? 22 10.539 14.633 1 20.27 444 SER B N 1
ATOM 7285 C CA . SER B 1 444 ? 21.531 10.914 13.297 1 20.27 444 SER B CA 1
ATOM 7286 C C . SER B 1 444 ? 20.797 12.25 13.328 1 20.27 444 SER B C 1
ATOM 7288 O O . SER B 1 444 ? 19.953 12.484 14.203 1 20.27 444 SER B O 1
ATOM 7290 N N . LEU B 1 445 ? 21.5 13.133 12.789 1 20.22 445 LEU B N 1
ATOM 7291 C CA . LEU B 1 445 ? 21 14.477 12.5 1 20.22 445 LEU B CA 1
ATOM 7292 C C . LEU B 1 445 ? 19.594 14.414 11.914 1 20.22 445 LEU B C 1
ATOM 7294 O O . LEU B 1 445 ? 19.281 13.508 11.148 1 20.22 445 LEU B O 1
ATOM 7298 N N . ILE B 1 446 ? 18.5 14.688 12.516 1 22.39 446 ILE B N 1
ATOM 7299 C CA . ILE B 1 446 ? 17.109 14.953 12.125 1 22.39 446 ILE B CA 1
ATOM 7300 C C . ILE B 1 446 ? 17.062 15.391 10.664 1 22.39 446 ILE B C 1
ATOM 7302 O O . ILE B 1 446 ? 17.453 16.516 10.328 1 22.39 446 ILE B O 1
ATOM 7306 N N . PRO B 1 447 ? 17.438 14.516 9.617 1 20.45 447 PRO B N 1
ATOM 7307 C CA . PRO B 1 447 ? 17.359 15.273 8.367 1 20.45 447 PRO B CA 1
ATOM 7308 C C . PRO B 1 447 ? 15.992 15.922 8.148 1 20.45 447 PRO B C 1
ATOM 7310 O O . PRO B 1 447 ? 15 15.508 8.758 1 20.45 447 PRO B O 1
ATOM 7313 N N . SER B 1 448 ? 15.984 16.891 6.938 1 23.84 448 SER B N 1
ATOM 7314 C CA . SER B 1 448 ? 15.828 18.109 6.164 1 23.84 448 SER B CA 1
ATOM 7315 C C . SER B 1 448 ? 14.672 17.984 5.172 1 23.84 448 SER B C 1
ATOM 7317 O O . SER B 1 448 ? 14.289 16.875 4.789 1 23.84 448 SER B O 1
ATOM 7319 N N . LEU B 1 449 ? 13.891 18.875 4.754 1 25.72 449 LEU B N 1
ATOM 7320 C CA . LEU B 1 449 ? 12.992 19.141 3.643 1 25.72 449 LEU B CA 1
ATOM 7321 C C . LEU B 1 449 ? 13.523 18.547 2.344 1 25.72 449 LEU B C 1
ATOM 7323 O O . LEU B 1 449 ? 14.016 19.281 1.479 1 25.72 449 LEU B O 1
ATOM 7327 N N . ASN B 1 450 ? 14.18 17.516 2.07 1 21.64 450 ASN B N 1
ATOM 7328 C CA . ASN B 1 450 ? 15.078 16.938 1.082 1 21.64 450 ASN B CA 1
ATOM 7329 C C . ASN B 1 450 ? 14.352 16.625 -0.225 1 21.64 450 ASN B C 1
ATOM 7331 O O . ASN B 1 450 ? 13.5 15.742 -0.269 1 21.64 450 ASN B O 1
ATOM 7335 N N . TYR B 1 451 ? 14.391 17.688 -1.054 1 22.05 451 TYR B N 1
ATOM 7336 C CA . TYR B 1 451 ? 14.367 17.828 -2.504 1 22.05 451 TYR B CA 1
ATOM 7337 C C . TYR B 1 451 ? 15.547 17.109 -3.143 1 22.05 451 TYR B C 1
ATOM 7339 O O . TYR B 1 451 ? 16.703 17.5 -2.951 1 22.05 451 TYR B O 1
ATOM 7347 N N . GLY B 1 452 ? 16.031 16.016 -2.826 1 20.69 452 GLY B N 1
ATOM 7348 C CA . GLY B 1 452 ? 16.969 15.625 -3.871 1 20.69 452 GLY B CA 1
ATOM 7349 C C . GLY B 1 452 ? 16.344 15.648 -5.258 1 20.69 452 GLY B C 1
ATOM 7350 O O . GLY B 1 452 ? 15.133 15.523 -5.406 1 20.69 452 GLY B O 1
#